Protein 6L3R (pdb70)

GO terms:
  GO:0061731 ribonucleoside-diphosphate reductase activity (F, IMP)
  GO:0005829 cytosol (C, TAS)
  GO:0042802 identical protein binding (F, IPI)
  GO:0005515 protein binding (F, IPI)
  GO:0005829 cytosol (C, IDA)
  GO:0010971 positive regulation of G2/M transition of mitotic cell cycle (P, IDA)
  GO:1900087 positive regulation of G1/S transition of mitotic cell cycle (P, IDA)
  GO:0006281 DNA repair (P, IDA)
  GO:0070318 positive regulation of G0 to G1 transition (P, IDA)
  GO:0009185 ribonucleoside diphosphate metabolic process (P, IDA)
  GO:0009265 2'-deoxyribonucleotide biosynthetic process (P, IDA)
  GO:0006264 mitochondrial DNA replication (P, IMP)

Solvent-accessible surface area: 47618 Å² total; per-residue (Å²): 40,135,114,28,8,128,95,13,1,40,68,13,30,161,97,20,106,133,47,0,0,51,2,0,56,47,0,38,79,37,101,13,82,154,94,60,132,96,46,40,30,0,10,118,68,2,12,62,19,0,61,85,48,78,113,120,0,28,89,21,10,76,37,108,56,0,76,50,9,66,43,54,0,0,74,12,2,30,152,59,11,7,41,88,43,93,65,118,21,16,0,14,0,0,0,2,9,0,0,0,0,1,1,0,12,66,134,62,14,96,15,0,26,88,0,0,46,18,6,1,72,49,40,1,11,0,15,23,18,1,6,68,38,0,4,22,77,169,22,13,2,0,19,6,0,0,0,5,8,54,78,33,38,27,75,2,7,2,38,0,0,42,13,0,0,40,0,0,68,28,24,0,3,0,0,0,7,0,6,32,5,42,0,68,36,6,90,46,84,72,40,113,17,84,20,58,1,1,18,29,0,0,26,1,0,12,5,0,0,88,21,8,56,76,45,118,4,15,0,0,0,2,0,3,0,2,0,25,3,0,41,84,3,5,47,0,45,22,137,91,52,115,57,67,89,22,0,70,48,0,53,4,0,0,1,0,0,20,20,0,0,81,28,6,92,84,84,88,65,0,6,1,0,2,12,79,64,1,70,26,1,12,104,20,65,4,128,116,0,42,138,48,0,31,39,11,47,182,99,56,83,36,98,110,81,10,109,0,79,97,0,15,125,16,0,1,35,2,1,67,90,39,9,2,2,1,0,0,0,0,0,5,0,0,101,13,1,6,3,57,62,37,33,14,0,30,0,0,0,25,21,0,0,0,1,1,38,1,28,125,69,9,3,1,0,0,1,15,3,4,0,0,0,28,60,2,26,50,120,141,96,64,17,51,33,154,46,0,5,82,0,0,70,16,0,0,79,1,1,3,68,1,0,80,39,12,102,28,28,5,105,30,0,40,70,2,0,85,70,2,8,1,0,0,1,0,1,0,0,0,3,8,0,2,4,58,12,86,56,33,17,47,22,78,94,0,42,85,8,0,68,27,0,0,2,0,0,4,11,0,0,2,23,1,0,3,56,5,5,124,88,99,26,60,6,126,32,9,140,34,0,11,8,29,142,39,67,1,4,8,47,37,38,143,59,127,21,36,151,66,55,78,20,152,60,0,60,82,84,6,91,152,90,4,2,38,0,4,0,2,1,0,1,13,30,12,63,53,12,1,64,8,13,39,21,22,70,2,5,16,4,11,86,32,0,29,162,155,85,47,9,26,82,33,0,62,124,15,0,79,120,106,58,51,44,92,111,106,0,33,86,58,0,77,81,39,106,2,17,0,56,84,3,106,78,3,42,108,86,0,34,90,12,0,42,3,3,59,52,10,48,25,133,29,7,1,82,0,0,8,36,2,3,0,2,1,5,1,4,10,3,2,21,0,22,19,33,132,46,79,76,48,88,0,43,74,13,0,23,53,0,30,130,55,16,6,7,4,1,0,23,43,9,105,64,144,39,128,117,29,8,119,96,14,0,39,73,11,32,165,98,17,112,127,56,0,0,53,3,0,56,47,0,40,79,39,96,17,82,176,88,54,120,75,36,44,34,0,10,118,68,6,12,62,13,0,62,88,45,83,115,121,0,31,87,21,12,77,34,113,50,0,79,52,8,71,47,65,0,0,72,8,2,30,155,60,10,7,43,86,43,98,65,117,24,16,0,16,0,0,0,2,8,0,1,0,0,1,3,1,11,72,130,63,13,96,16,0,26,87,0,0,48,19,5,1,69,50,42,1,8,0,16,25,16,1,6,70,36,0,6,21,83,173,29,9,3,0,17,6,0,0,0,6,6,51,81,33,39,29,81,2,8,2,38,0,0,46,13,0,0,28,0,0,69,28,16,0,1,0,0,0,8,1,5,37,4,44,0,70,34,6,85,48,77,71,36,106,24,93,21,63,1,1,20,28,0,0,27,1,1,11,5,0,0,91,21,7,60,76,53,114,4,14,0,0,0,2,0,3,0,2,0,26,4,0,54,88,2,6,45,0,49,22,135,98,43,123,62,63,100,24,2,61,49,0,53,4,0,0,1,0,0,20,21,0,0,83,28,3,91,85,80,89,71,0,6,1,0,2,11,79,63,1,70,26,1,14,105,23,62,5,124,114,0,28,146,48,0,29,41,10,44,185,98,55,81,34,92,112,87,14,86,0,60,100,0,0,132,17,0,5,51,3,1,72,92,36,11,3,2,2,0,0,0,0,0,5,0,0,101,11,0,7,4,57,62,38,33,13,0,25,0,0,0,27,19,0,0,0,1,2,38,1,24,129,63,9,4,0,0,1,2,13,2,4,0,0,0,26,61,2,22,53,116,139,92,71,16,56,34,148,49,0,3,74,1,0,68,16,0,0,81,1,0,6,67,1,0,70,41,11,100,31,23,7,108,31,0,39,69,2,0,83,75,4,9,1,1,1,0,0,0,0,0,0,3,8,0,2,4,58,10,84,56,35,15,46,24,78,94,0,39,86,8,0,67,27,0,1,2,0,1,4,12,0,0,1,29,1,0,2,50,9,4,122,107,103,26,59,7,128,31,11,138,38,0,10,8,33,142,38,67,0,5,8,50,38,37,144,56,124,19,40,146,64,52,75,21,156,61,0,58,98,81,5,90,150,77,6,1,35,0,4,0,2,0,0,0,13,32,12,63,51,11,0,59,7,14,40,18,24,71,2,4,12,4,10,85,30,0,23,126,109,120,81,44,12,26,89,34,0,65,124,13,0,76,122,110,60,46,60,115,77,66,6,65,88,64,0,60,84,46,87,0,20,0,53,80,2,112,84,3,48,107,80,0,32,89,11,0,42,6,3,66,56,9,46,24,132,28,7,1,74,0,0,7,42,4,3,0,2,2,6,1,7,8,1,3,20,0,27,21,39,126,31,79,86,43,95,0,31,73,13,0,20,54,0,32,124,54,16,6,5,3,0,0,22,42,9,102,69,148

Sequence (1313 aa):
AILAARIAVSNLHKETKKVFSDVMEDLYNYINPHNGKHSPMVAKSTLDIVLANKDRLNSAIIYDRDFSYNYFGFKTLERSYLLKINGKVAERPQHMLMRVSVGIHKEDIDAAIETYNLLSERWFTHASPTLFNAGTNRPQLSSCFLLSMKDDSIEGIYDTLKQCALISKSAGGIGVAVSCIRATGSYIAGTNGNSNGLVPMLRVYNNTARYVDQGPGAFAIYLEPWHLDIFEFLDLKKNTGKEEQRARDLFFALWIPDLFMKRVETNQDWSLMCPNECPGLDEVWGEEFEKLYASYEKQGRVRKVVKAQQLWYAIIESQTETGTPYMLYKDSCNRKSNQQNLGTIKCSNLCTEIVEYTSKDEVAVCNLASLALNMYVTSEHTYDFKKLAEVTKVVVRNLNKIIDINYYPVPEACLSNKRHRPIGIGVQGLADAFILMRYPFESAEAQLLNKQIFETIYYGALEASCDLAKEQGPYETYEGSPVSKGILQYDMWNVTPTDLWDWKVLKEKIAKYGIRNSLLIAPMPTASTAQILGNNESIEPYTSNIYFQIVNPHLLKDLTERGLWHEEMKNQIIACNGSIQSIPEIPDDLKQLYKTVWEISQKTVLKMAAERGAFIDQSQSLNIHIAEPNYGKLTSMHFYGWKQGLKTGMYYLRTRAILAARIAVSNLHKETKKVFSDVMEDLYNYINPHNGKHSPMVAKSTLDIVLANKDRLNSAIIYDRDFSYNYFGFKTLERSYLLKINGKVAERPQHMLMRVSVGIHKEDIDAAIETYNLLSERWFTHASPTLFNAGTNRPQLSSCFLLSMKDDSIEGIYDTLKQCALISKSAGGIGVAVSCIRATGSYIAGTNGNSNGLVPMLRVYNNTARYVDQGPGAFAIYLEPWHLDIFEFLDLKKNTGKEEQRARDLFFALWIPDLFMKRVETNQDWSLMCPNECPGLDEVWGEEFEKLYASYEKQGRVRKVVKAQQLWYAIIESQTETGTPYMLYKDSCNRKSNQQNLGTIKCSNLCTEIVEYTSKDEVAVCNLASLALNMYVTSEHTYDFKKLAEVTKVVVRNLNKIIDINYYPVPEACLSNKRHRPIGIGVQGLADAFILMRYPFESAEAQLLNKQIFETIYYGALEASCDLAKEQGPYETYEGSPVSKGILQYDMWNVTPTDLWDWKVLKEKIAKYGIRNSLLIAPMPTASTAQILGNNESIEPYTSNIYTFQIVNPHLLKDLTERGLWHEEMKNQIIACNGSIQSIPEIPDDLKQLYKTVWEISQKTVLKMAAERGAFIDQSQSLNIHIAEPNYGKLTSMHFYGWKQGLKTGMYYLRTR

Radius of gyration: 36.88 Å; Cα contacts (8 Å, |Δi|>4): 2741; chains: 2; bounding box: 114×60×77 Å

B-factor: mean 26.03, std 11.46, range [7.6, 106.74]

Secondary structure (DSSP, 8-state):
-HHHHHHHHHHHHHTS-S-HHHHHHHHHH-B-TTT--B--SS-HHHHHHHHHTHHHHHHH--GGGGGGS-HHHHHHIIIIIS-EETTEE---HHHHHHHHHHHHHTT-HHHHHHHHHHHHTTSEEE-HHHHHHTTSSS-----EEEEE-S-SSHHHHHHHHHHHHHHHHTT-EEEEE-TTSPPTT-EETTTTEE---HHHHHHHHHHHHHHS------EEEEE-TTBTTHHHHTTTT-SSS-GGG--TTSEEEEEE-HHHHHHHHTT-EEEEB-TTTSTTGGG--HHHHHHHHHHHHHTT--SEEEEHHHHHHHHHHHHHHHS--EEEEHHHHHHT-TTGGG-----B-TTS--B----SS--EEE-EEEEEGGGGB-TTS-B-HHHHHHHHHHHHHHHHHHHHH---SSHHHHHHHHHH---EEEEE-HHHHHHHTT--TTSHHHHHHHHHHHHHHHHHHHHHHHHHHHHH---TT-TTSTGGGT--HHHHTT----TTS-HHHHHHHHHHH--S-S--B-----HHHHHHHT---TT-----SB----B-HHHHHHHHHTT---TTHHHHHHHTTT--TT-TTS-HHHHHHT--GGGS-HHHHHHHHHHHHTT-SS-----EE-SS--HHHHHHHHHHHHHTT-SEEES-EE--/-HHHHHHHHHHHHHTS-S-HHHHHHHHHH-B-TTT--B--SS-HHHHHHHHHTHHHHHHT--GGGGGGS-HHHHHHIIIIIS-EETTEE---HHHHHHHHHHHHHTT-HHHHHHHHHHHHTTSEEE-HHHHHHTTSSS-----EEEEE-S-SSHHHHHHHHHHHHHHHHTT-EEEEE-TTSPPTT-EETTTTEE---HHHHHHHHHHHHHHS------EEEEE-TTBTTHHHHTTTT-SSS-GGG--TTSEEEEEE-HHHHHHHHTT-EEEEB-TTTSTTGGG--THHHHHHHHHHHHTT--SEEEEHHHHHHHHHHHHHHHS--EEEEHHHHHHT-TTGGG-----B-TTS--B---BTTB-EEE-EEEEEGGGGB-TTS-B-HHHHHHHHHHHHHHHHHHHHH---SSHHHHHHHHHH---EEEEE-HHHHHHHHT--TTSHHHHHHHHHHHHHHHHHHHHHHHHHHHHH---TT-TTSTGGGT--HHHHTT-PPPTTS-HHHHHHHHHHH--S-S--B-----HHHHHHHT---TTPPP--SEE---EE-HHHHHHHHHTT---HHHHHHHHHTTT--TT-TTS-HHHHHHT--GGGS-HHHHHHHHHHHHTT-SS-----EE-SS--HHHHHHHHHHHHHTT-SEEES-EE--

Nearest PDB structures (foldseek):
  6l3r-assembly1_A  TM=1.002E+00  e=0.000E+00  Homo sapiens
  5tus-assembly3_A  TM=9.821E-01  e=0.000E+00  Homo sapiens
  2zlf-assembly1_A-2  TM=9.885E-01  e=3.277E-89  Saccharomyces cerevisiae
  3s8b-assembly1_A-2  TM=9.903E-01  e=8.503E-89  Saccharomyces cerevisiae S288C
  3tb9-assembly1_A  TM=9.849E-01  e=1.477E-88  Saccharomyces cerevisiae S288C

Organism: Homo sapiens (NCBI:txid9606)

Foldseek 3Di:
DLVLLVVVLVVVPVVEDLFLLVLQVCQQQAADPVPSHRDRFFDPLLSVQCVVVVVLLRVLFDSVLLSLWDRVLNVLCVVAQADDRPSHGHDRPLSLLLLLLCLLVPNPPVLSSVSSVCVSVQQWWADRQSSRFRRGPQRARFAAWEAEQLDQDPVRLVVVLVVLLLVQCCQHAYEYFDALHFAFQDADVVVRDTDNGDQQSLLSVLVSCCVHHRCVHEYEYEYECLAPCLLLLLCACFPDDDPSSHSNRYAYAYAYAPVLVVQLVVFHKGFRATCVLQPCLLFDGDPVNVVSVVVCVVVVRGDDIDGSNVSLVSQVVSCVRPLDDFYFYQRLLLLQFLQVLVTGFRDATSLLFFTARYHSLAMETEGEMAGEQLVQQDPVLDGNLVVLLVVLLSVLVSSLSCLVSHNDSDVRHNVRCQQAVAYAYFYFQLLVNCLSSLHFCLDPVVLLVLLSNLLSSLLSNLVSQLVVLQVPNAHNVQPPGCLLVLHDLLVSVVDDGDPPDDVVVSSVSCPVRNGHHSFRHTHGFCPSVCSSSVHHTTNAHAAAQWDVTRGRVSLVVVCVVVVNDDPVVSVVSVVVVRAPQPPVSDDPSSNSSRGHSARDDVLSVLLSLLSSVSSGNTAYSRAGEDADDDSVVVSVQQVSNVVSSHRGSHHGYHYD/DLVQQVVVLVVVPVVEDLQLLVLQVCQQQAADPVHSHRDHFFDPLLSVLCVVVVPVLRVLFDSVLLSLWDRQLNVLCVVAQADDRPPHGHDRPLSLLLLLLCLLVPNPPVLSSVSSVCVSVAQWWFDRQSSNFRRHPQRARFAAWEAEQLAQDPVRLVVVLVVLLLQQLCQHAYEYEDALHFAFQDADPVVRDTDNGDQQSVLVVLVSCVPRHRCVHEYEYEYECLAQCLLLLLCQQFPDDDPSSHSNRYAYEYAYAVVLVVQQVVFHKGFRATCVLQPCLLQDGDPVNVVSVVVCVVVVRTDDIGTSNVSLVSQVVSCQRPLDDFYFHQRLLQLQFLQVVVTGFRDATRLQFFTARYHSLAMETEGEMAGEQLVQQDPVLDGNLVVLLVVLLSVLVSSQSCLVPRNDSDVRHNVRCQQAVAYAYFYFQLLVNCLSSLHFCLDPVSLLVLLSSLVSSLLSNLVSQLVVLQVPNAHNPQPPGCLLVLHALLVSLVHDGDPPDDVVVSSVSCPVRNGHHSFYHTHGFCVSVCSSSVHGTTNAHAAFQWDDVTRGRPSLQVVCVVVPNDDPVVSVVRVVVPRAPCPPPSDDPSSNSSRGHRQRDDQLSVLLSLLSSVSSHNTAYSRAGEYADDDSVRVSVQQVSNVVSSHRTSHRGYHYD

Structure (mmCIF, N/CA/C/O backbone):
data_6L3R
#
_entry.id   6L3R
#
_cell.length_a   106.860
_cell.length_b   108.400
_cell.length_c   130.100
_cell.angle_alpha   90.000
_cell.angle_beta   90.000
_cell.angle_gamma   90.000
#
_symmetry.space_group_name_H-M   'P 21 21 21'
#
loop_
_entity.id
_entity.type
_entity.pdbx_description
1 polymer 'Ribonucleoside-diphosphate reductase large subunit'
2 non-polymer "THYMIDINE-5'-TRIPHOSPHATE"
3 non-polymer 'MAGNESIUM ION'
4 non-polymer 4-bromo-N-((1S,2R)-2-(naphthalen-1-yl)-1-(5-oxo-4,5-dihydro-1,3,4-oxadiazol-2-yl)propyl)benzenesulfonamide
5 non-polymer 'ACETATE ION'
6 non-polymer 'SULFATE ION'
7 water water
#
loop_
_atom_site.group_PDB
_atom_site.id
_atom_site.type_symbol
_atom_site.label_atom_id
_atom_site.label_alt_id
_atom_site.label_comp_id
_atom_site.label_asym_id
_atom_site.label_entity_id
_atom_site.label_seq_id
_atom_site.pdbx_PDB_ins_code
_atom_site.Cartn_x
_atom_site.Cartn_y
_atom_site.Cartn_z
_atom_site.occupancy
_atom_site.B_iso_or_equiv
_atom_site.auth_seq_id
_atom_site.auth_comp_id
_atom_site.auth_asym_id
_atom_site.auth_atom_id
_atom_site.pdbx_PDB_model_num
ATOM 1 N N . ALA A 1 2 ? 43.059 70.640 82.687 1.00 48.17 75 ALA A N 1
ATOM 2 C CA . ALA A 1 2 ? 42.346 69.305 82.702 1.00 46.67 75 ALA A CA 1
ATOM 3 C C . ALA A 1 2 ? 43.233 68.062 82.711 1.00 45.87 75 ALA A C 1
ATOM 4 O O . ALA A 1 2 ? 42.775 66.997 83.138 1.00 45.05 75 ALA A O 1
ATOM 6 N N . ILE A 1 3 ? 44.487 68.188 82.294 1.00 42.00 76 ILE A N 1
ATOM 7 C CA . ILE A 1 3 ? 45.394 67.068 82.242 1.00 45.36 76 ILE A CA 1
ATOM 8 C C . ILE A 1 3 ? 45.785 66.641 83.674 1.00 47.10 76 ILE A C 1
ATOM 9 O O . ILE A 1 3 ? 45.898 65.439 83.959 1.00 45.33 76 ILE A O 1
ATOM 14 N N . LEU A 1 4 ? 46.015 67.618 84.560 1.00 43.82 77 LEU A N 1
ATOM 15 C CA . LEU A 1 4 ? 46.407 67.321 85.926 0.50 41.92 77 LEU A CA 1
ATOM 16 C C . LEU A 1 4 ? 45.180 66.821 86.659 1.00 45.32 77 LEU A C 1
ATOM 17 O O . LEU A 1 4 ? 45.251 65.807 87.361 1.00 47.12 77 LEU A O 1
ATOM 22 N N . ALA A 1 5 ? 44.045 67.495 86.448 1.00 41.20 78 ALA A N 1
ATOM 23 C CA . ALA A 1 5 ? 42.748 67.089 87.022 1.00 38.43 78 ALA A CA 1
ATOM 24 C C . ALA A 1 5 ? 42.419 65.585 86.848 1.00 37.19 78 ALA A C 1
ATOM 25 O O . ALA A 1 5 ? 41.985 64.904 87.799 1.00 37.40 78 ALA A O 1
ATOM 27 N N . ALA A 1 6 ? 42.667 65.101 85.645 1.00 35.67 79 ALA A N 1
ATOM 28 C CA . ALA A 1 6 ? 42.385 63.719 85.248 1.00 37.18 79 ALA A CA 1
ATOM 29 C C . ALA A 1 6 ? 43.237 62.776 86.054 1.00 34.63 79 ALA A C 1
ATOM 30 O O . ALA A 1 6 ? 42.731 61.848 86.632 1.00 37.40 79 ALA A O 1
ATOM 32 N N . ARG A 1 7 ? 44.552 63.043 86.095 1.00 39.25 80 ARG A N 1
ATOM 33 C CA . ARG A 1 7 ? 45.465 62.233 86.902 1.00 42.30 80 ARG A CA 1
ATOM 34 C C . ARG A 1 7 ? 45.026 62.182 88.381 1.00 37.11 80 ARG A C 1
ATOM 35 O O . ARG A 1 7 ? 45.009 61.106 88.956 1.00 34.27 80 ARG A O 1
ATOM 43 N N . ILE A 1 8 ? 44.660 63.320 88.964 1.00 34.45 81 ILE A N 1
ATOM 44 C CA . ILE A 1 8 ? 44.298 63.371 90.404 1.00 36.09 81 ILE A CA 1
ATOM 45 C C . ILE A 1 8 ? 43.065 62.514 90.627 1.00 34.36 81 ILE A C 1
ATOM 46 O O . ILE A 1 8 ? 43.031 61.717 91.547 1.00 36.55 81 ILE A O 1
ATOM 51 N N . ALA A 1 9 ? 42.054 62.707 89.778 1.00 34.10 82 ALA A N 1
ATOM 52 C CA . ALA A 1 9 ? 40.814 61.912 89.809 1.00 31.67 82 ALA A CA 1
ATOM 53 C C . ALA A 1 9 ? 41.018 60.375 89.657 1.00 30.67 82 ALA A C 1
ATOM 54 O O . ALA A 1 9 ? 40.375 59.597 90.337 1.00 30.08 82 ALA A O 1
ATOM 56 N N . VAL A 1 10 ? 41.929 59.943 88.783 1.00 29.46 83 VAL A N 1
ATOM 57 C CA . VAL A 1 10 ? 42.246 58.518 88.691 1.00 30.00 83 VAL A CA 1
ATOM 58 C C . VAL A 1 10 ? 42.980 58.063 89.960 1.00 30.87 83 VAL A C 1
ATOM 59 O O . VAL A 1 10 ? 42.741 56.970 90.487 1.00 31.29 83 VAL A O 1
ATOM 63 N N . SER A 1 11 ? 43.912 58.895 90.410 1.00 31.86 84 SER A N 1
ATOM 64 C CA . SER A 1 11 ? 44.677 58.598 91.614 1.00 33.75 84 SER A CA 1
ATOM 65 C C . SER A 1 11 ? 43.723 58.465 92.830 1.00 31.15 84 SER A C 1
ATOM 66 O O . SER A 1 11 ? 43.781 57.484 93.555 1.00 30.95 84 SER A O 1
ATOM 69 N N . ASN A 1 12 ? 42.830 59.432 92.989 1.00 28.34 85 ASN A N 1
ATOM 70 C CA . ASN A 1 12 ? 41.700 59.368 93.964 1.00 32.26 85 ASN A CA 1
ATOM 71 C C . ASN A 1 12 ? 40.858 58.101 93.881 1.00 31.48 85 ASN A C 1
ATOM 72 O O . ASN A 1 12 ? 40.545 57.504 94.882 1.00 30.08 85 ASN A O 1
ATOM 77 N N . LEU A 1 13 ? 40.492 57.702 92.673 1.00 30.65 86 LEU A N 1
ATOM 78 C CA . LEU A 1 13 ? 39.711 56.477 92.515 1.00 28.35 86 LEU A CA 1
ATOM 79 C C . LEU A 1 13 ? 40.497 55.276 92.926 1.00 27.29 86 LEU A C 1
ATOM 80 O O . LEU A 1 13 ? 39.944 54.330 93.504 1.00 28.40 86 LEU A O 1
ATOM 85 N N . HIS A 1 14 ? 41.779 55.251 92.588 1.00 30.36 87 HIS A N 1
ATOM 86 C CA . HIS A 1 14 ? 42.635 54.121 92.989 1.00 33.70 87 HIS A CA 1
ATOM 87 C C . HIS A 1 14 ? 42.727 54.034 94.517 1.00 32.64 87 HIS A C 1
ATOM 88 O O . HIS A 1 14 ? 42.581 52.924 95.103 1.00 27.24 87 HIS A O 1
ATOM 95 N N . LYS A 1 15 ? 42.908 55.205 95.121 1.00 33.81 88 LYS A N 1
ATOM 96 C CA . LYS A 1 15 ? 42.916 55.377 96.606 1.00 38.74 88 LYS A CA 1
ATOM 97 C C . LYS A 1 15 ? 41.648 54.817 97.204 1.00 37.91 88 LYS A C 1
ATOM 98 O O . LYS A 1 15 ? 41.700 54.175 98.253 1.00 36.36 88 LYS A O 1
ATOM 104 N N . GLU A 1 16 ? 40.522 55.058 96.508 1.00 35.81 89 GLU A N 1
ATOM 105 C CA . GLU A 1 16 ? 39.199 54.702 96.989 1.00 34.52 89 GLU A CA 1
ATOM 106 C C . GLU A 1 16 ? 38.620 53.433 96.449 1.00 31.58 89 GLU A C 1
ATOM 107 O O . GLU A 1 16 ? 37.406 53.260 96.508 1.00 33.02 89 GLU A O 1
ATOM 113 N N . THR A 1 17 ? 39.448 52.520 95.955 1.00 29.41 90 THR A N 1
ATOM 114 C CA . THR A 1 17 ? 38.941 51.241 95.473 1.00 28.38 90 THR A CA 1
ATOM 115 C C . THR A 1 17 ? 39.920 50.169 95.791 1.00 28.13 90 THR A C 1
ATOM 116 O O . THR A 1 17 ? 41.133 50.421 95.933 1.00 34.70 90 THR A O 1
ATOM 120 N N . LYS A 1 18 ? 39.449 48.940 95.789 1.00 27.47 91 LYS A N 1
ATOM 121 C CA . LYS A 1 18 ? 40.369 47.832 95.968 1.00 29.34 91 LYS A CA 1
ATOM 122 C C . LYS A 1 18 ? 41.263 47.650 94.732 1.00 33.21 91 LYS A C 1
ATOM 123 O O . LYS A 1 18 ? 40.903 48.044 93.610 1.00 28.81 91 LYS A O 1
ATOM 129 N N . LYS A 1 19 ? 42.448 47.097 94.952 1.00 32.12 92 LYS A N 1
ATOM 130 C CA . LYS A 1 19 ? 43.373 46.874 93.878 1.00 35.73 92 LYS A CA 1
ATOM 131 C C . LYS A 1 19 ? 43.039 45.572 93.147 1.00 36.51 92 LYS A C 1
ATOM 132 O O . LYS A 1 19 ? 43.016 45.541 91.930 1.00 42.52 92 LYS A O 1
ATOM 138 N N . VAL A 1 20 ? 42.727 44.518 93.869 1.00 35.56 93 VAL A N 1
ATOM 139 C CA . VAL A 1 20 ? 42.675 43.187 93.283 1.00 34.61 93 VAL A CA 1
ATOM 140 C C . VAL A 1 20 ? 41.331 42.896 92.636 1.00 34.50 93 VAL A C 1
ATOM 141 O O . VAL A 1 20 ? 40.269 42.987 93.273 1.00 33.33 93 VAL A O 1
ATOM 145 N N . PHE A 1 21 ? 41.394 42.504 91.359 1.00 32.81 94 PHE A N 1
ATOM 146 C CA . PHE A 1 21 ? 40.207 42.384 90.540 1.00 29.58 94 PHE A CA 1
ATOM 147 C C . PHE A 1 21 ? 39.269 41.330 91.128 1.00 28.19 94 PHE A C 1
ATOM 148 O O . PHE A 1 21 ? 38.093 41.614 91.325 1.00 25.57 94 PHE A O 1
ATOM 156 N N . SER A 1 22 ? 39.783 40.114 91.395 1.00 31.30 95 SER A N 1
ATOM 157 C CA . SER A 1 22 ? 38.936 39.041 91.969 1.00 33.60 95 SER A CA 1
ATOM 158 C C . SER A 1 22 ? 38.285 39.433 93.313 1.00 38.23 95 SER A C 1
ATOM 159 O O . SER A 1 22 ? 37.211 38.932 93.622 1.00 40.33 95 SER A O 1
ATOM 162 N N . ASP A 1 23 ? 38.938 40.321 94.086 1.00 38.73 96 ASP A N 1
ATOM 163 C CA . ASP A 1 23 ? 38.389 40.829 95.350 1.00 39.56 96 ASP A CA 1
ATOM 164 C C . ASP A 1 23 ? 37.128 41.631 95.010 1.00 40.55 96 ASP A C 1
ATOM 165 O O . ASP A 1 23 ? 36.033 41.358 95.558 1.00 34.99 96 ASP A O 1
ATOM 170 N N . VAL A 1 24 ? 37.297 42.624 94.110 1.00 36.44 97 VAL A N 1
ATOM 171 C CA . VAL A 1 24 ? 36.171 43.477 93.666 1.00 30.84 97 VAL A CA 1
ATOM 172 C C . VAL A 1 24 ? 35.007 42.666 93.110 1.00 28.23 97 VAL A C 1
ATOM 173 O O . VAL A 1 24 ? 33.865 42.987 93.385 1.00 30.43 97 VAL A O 1
ATOM 177 N N . MET A 1 25 ? 35.309 41.625 92.344 1.00 30.88 98 MET A N 1
ATOM 178 C CA . MET A 1 25 ? 34.293 40.752 91.818 1.00 31.28 98 MET A CA 1
ATOM 179 C C . MET A 1 25 ? 33.522 40.008 92.939 1.00 34.73 98 MET A C 1
ATOM 180 O O . MET A 1 25 ? 32.288 39.879 92.881 1.00 30.79 98 MET A O 1
ATOM 185 N N . GLU A 1 26 ? 34.245 39.535 93.949 1.00 36.83 99 GLU A N 1
ATOM 186 C CA . GLU A 1 26 ? 33.598 38.951 95.162 1.00 37.55 99 GLU A CA 1
ATOM 187 C C . GLU A 1 26 ? 32.701 39.943 95.899 1.00 31.86 99 GLU A C 1
ATOM 188 O O . GLU A 1 26 ? 31.559 39.622 96.204 1.00 33.13 99 GLU A O 1
ATOM 194 N N . ASP A 1 27 ? 33.174 41.163 96.154 1.00 31.79 100 ASP A N 1
ATOM 195 C CA . ASP A 1 27 ? 32.303 42.192 96.772 1.00 29.99 100 ASP A CA 1
ATOM 196 C C . ASP A 1 27 ? 31.064 42.463 95.959 1.00 32.86 100 ASP A C 1
ATOM 197 O O . ASP A 1 27 ? 29.967 42.607 96.515 1.00 35.21 100 ASP A O 1
ATOM 202 N N . LEU A 1 28 ? 31.225 42.559 94.633 1.00 34.89 101 LEU A N 1
ATOM 203 C CA . LEU A 1 28 ? 30.052 42.812 93.767 1.00 31.65 101 LEU A CA 1
ATOM 204 C C . LEU A 1 28 ? 29.087 41.669 93.852 1.00 29.32 101 LEU A C 1
ATOM 205 O O . LEU A 1 28 ? 27.872 41.911 93.897 1.00 26.06 101 LEU A O 1
ATOM 210 N N . TYR A 1 29 ? 29.619 40.438 93.854 1.00 28.83 102 TYR A N 1
ATOM 211 C CA . TYR A 1 29 ? 28.751 39.278 93.899 1.00 34.78 102 TYR A CA 1
ATOM 212 C C . TYR A 1 29 ? 28.046 39.080 95.260 1.00 41.47 102 TYR A C 1
ATOM 213 O O . TYR A 1 29 ? 26.899 38.630 95.325 1.00 41.86 102 TYR A O 1
ATOM 222 N N . ASN A 1 30 ? 28.740 39.430 96.344 1.00 46.52 103 ASN A N 1
ATOM 223 C CA . ASN A 1 30 ? 28.187 39.258 97.707 1.00 44.17 103 ASN A CA 1
ATOM 224 C C . ASN A 1 30 ? 27.253 40.356 98.140 1.00 47.00 103 ASN A C 1
ATOM 225 O O . ASN A 1 30 ? 26.592 40.226 99.167 1.00 55.88 103 ASN A O 1
ATOM 230 N N . TYR A 1 31 ? 27.164 41.417 97.345 1.00 45.34 104 TYR A N 1
ATOM 231 C CA . TYR A 1 31 ? 26.360 42.577 97.688 1.00 44.26 104 TYR A CA 1
ATOM 232 C C . TYR A 1 31 ? 25.023 42.275 98.297 1.00 48.68 104 TYR A C 1
ATOM 233 O O . TYR A 1 31 ? 24.255 41.464 97.775 1.00 48.59 104 TYR A O 1
ATOM 242 N N . ILE A 1 32 ? 24.739 43.002 99.375 1.00 52.83 105 ILE A N 1
ATOM 243 C CA . ILE A 1 32 ? 23.484 42.894 100.089 1.00 51.79 105 ILE A CA 1
ATOM 244 C C . ILE A 1 32 ? 22.831 44.266 100.085 1.00 52.21 105 ILE A C 1
ATOM 245 O O . ILE A 1 32 ? 23.461 45.268 100.425 1.00 52.43 105 ILE A O 1
ATOM 250 N N . ASN A 1 33 ? 21.568 44.285 99.663 1.00 54.89 106 ASN A N 1
ATOM 251 C CA . ASN A 1 33 ? 20.772 45.503 99.586 1.00 58.88 106 ASN A CA 1
ATOM 252 C C . ASN A 1 33 ? 20.611 46.017 101.038 1.00 64.04 106 ASN A C 1
ATOM 253 O O . ASN A 1 33 ? 20.122 45.263 101.909 1.00 55.51 106 ASN A O 1
ATOM 258 N N . PRO A 1 34 ? 21.060 47.274 101.310 1.00 68.78 107 PRO A N 1
ATOM 259 C CA . PRO A 1 34 ? 20.981 47.877 102.670 1.00 71.80 107 PRO A CA 1
ATOM 260 C C . PRO A 1 34 ? 19.545 48.178 103.168 1.00 72.29 107 PRO A C 1
ATOM 261 O O . PRO A 1 34 ? 19.327 48.296 104.379 1.00 72.48 107 PRO A O 1
ATOM 265 N N . HIS A 1 35 ? 18.599 48.309 102.239 1.00 66.17 108 HIS A N 1
ATOM 266 C CA . HIS A 1 35 ? 17.186 48.529 102.562 1.00 69.06 108 HIS A CA 1
ATOM 267 C C . HIS A 1 35 ? 16.534 47.193 102.885 1.00 70.61 108 HIS A C 1
ATOM 268 O O . HIS A 1 35 ? 15.877 47.031 103.909 1.00 71.41 108 HIS A O 1
ATOM 275 N N . ASN A 1 36 ? 16.753 46.233 102.004 1.00 71.58 109 ASN A N 1
ATOM 276 C CA . ASN A 1 36 ? 16.092 44.926 102.061 1.00 69.58 109 ASN A CA 1
ATOM 277 C C . ASN A 1 36 ? 16.728 43.892 102.982 1.00 61.57 109 ASN A C 1
ATOM 278 O O . ASN A 1 36 ? 16.063 42.937 103.383 1.00 55.15 109 ASN A O 1
ATOM 283 N N . GLY A 1 37 ? 18.027 44.036 103.237 1.00 59.35 110 GLY A N 1
ATOM 284 C CA . GLY A 1 37 ? 18.848 42.906 103.679 1.00 54.80 110 GLY A CA 1
ATOM 285 C C . GLY A 1 37 ? 18.877 41.765 102.667 1.00 52.74 110 GLY A C 1
ATOM 286 O O . GLY A 1 37 ? 19.221 40.643 103.025 1.00 50.55 110 GLY A O 1
ATOM 287 N N . LYS A 1 38 ? 18.563 42.081 101.400 1.00 55.42 111 LYS A N 1
ATOM 288 C CA . LYS A 1 38 ? 18.436 41.118 100.293 1.00 53.75 111 LYS A CA 1
ATOM 289 C C . LYS A 1 38 ? 19.740 40.948 99.547 1.00 51.76 111 LYS A C 1
ATOM 290 O O . LYS A 1 38 ? 20.389 41.933 99.178 1.00 46.32 111 LYS A O 1
ATOM 296 N N . HIS A 1 39 ? 20.075 39.690 99.281 1.00 49.02 112 HIS A N 1
ATOM 297 C CA . HIS A 1 39 ? 21.249 39.351 98.521 1.00 49.84 112 HIS A CA 1
ATOM 298 C C . HIS A 1 39 ? 21.006 39.519 97.011 1.00 50.33 112 HIS A C 1
ATOM 299 O O . HIS A 1 39 ? 20.482 38.596 96.375 1.00 44.36 112 HIS A O 1
ATOM 306 N N . SER A 1 40 ? 21.430 40.670 96.465 1.00 47.48 113 SER A N 1
ATOM 307 C CA . SER A 1 40 ? 21.363 40.968 95.016 1.00 45.60 113 SER A CA 1
ATOM 308 C C . SER A 1 40 ? 22.765 41.061 94.321 1.00 37.42 113 SER A C 1
ATOM 309 O O . SER A 1 40 ? 23.332 42.150 94.217 1.00 37.81 113 SER A O 1
ATOM 312 N N . PRO A 1 41 ? 23.303 39.924 93.840 1.00 35.23 114 PRO A N 1
ATOM 313 C CA . PRO A 1 41 ? 24.622 39.930 93.191 1.00 34.97 114 PRO A CA 1
ATOM 314 C C . PRO A 1 41 ? 24.698 40.872 92.007 1.00 36.87 114 PRO A C 1
ATOM 315 O O . PRO A 1 41 ? 23.796 40.848 91.178 1.00 34.29 114 PRO A O 1
ATOM 319 N N . MET A 1 42 ? 25.733 41.709 91.954 1.00 35.66 115 MET A N 1
ATOM 320 C CA . MET A 1 42 ? 25.897 42.657 90.839 1.00 35.93 115 MET A CA 1
ATOM 321 C C . MET A 1 42 ? 26.780 42.082 89.700 1.00 33.38 115 MET A C 1
ATOM 322 O O . MET A 1 42 ? 26.977 42.713 88.651 1.00 36.44 115 MET A O 1
ATOM 327 N N . VAL A 1 43 ? 27.251 40.867 89.901 1.00 29.72 116 VAL A N 1
ATOM 328 C CA . VAL A 1 43 ? 27.969 40.122 88.908 1.00 31.95 116 VAL A CA 1
ATOM 329 C C . VAL A 1 43 ? 27.399 38.704 88.938 1.00 35.61 116 VAL A C 1
ATOM 330 O O . VAL A 1 43 ? 26.955 38.250 89.978 1.00 36.13 116 VAL A O 1
ATOM 334 N N . ALA A 1 44 ? 27.431 37.990 87.818 1.00 39.12 117 ALA A N 1
ATOM 335 C CA . ALA A 1 44 ? 26.833 36.641 87.739 1.00 37.64 117 ALA A CA 1
ATOM 336 C C . ALA A 1 44 ? 27.714 35.651 88.488 1.00 40.07 117 ALA A C 1
ATOM 337 O O . ALA A 1 44 ? 28.944 35.774 88.473 1.00 40.22 117 ALA A O 1
ATOM 339 N N . LYS A 1 45 ? 27.095 34.651 89.112 1.00 41.20 118 LYS A N 1
ATOM 340 C CA . LYS A 1 45 ? 27.856 33.599 89.764 1.00 38.26 118 LYS A CA 1
ATOM 341 C C . LYS A 1 45 ? 28.791 32.863 88.797 1.00 36.09 118 LYS A C 1
ATOM 342 O O . LYS A 1 45 ? 29.983 32.633 89.137 1.00 39.19 118 LYS A O 1
ATOM 348 N N . SER A 1 46 ? 28.307 32.519 87.598 1.00 36.73 119 SER A N 1
ATOM 349 C CA . SER A 1 46 ? 29.134 31.807 86.578 1.00 34.58 119 SER A CA 1
ATOM 350 C C . SER A 1 46 ? 30.413 32.582 86.264 1.00 35.61 119 SER A C 1
ATOM 351 O O . SER A 1 46 ? 31.475 31.991 86.039 1.00 34.30 119 SER A O 1
ATOM 354 N N . THR A 1 47 ? 30.298 33.912 86.244 1.00 35.76 120 THR A N 1
ATOM 355 C CA . THR A 1 47 ? 31.449 34.763 85.989 1.00 32.80 120 THR A CA 1
ATOM 356 C C . THR A 1 47 ? 32.384 34.792 87.186 1.00 31.42 120 THR A C 1
ATOM 357 O O . THR A 1 47 ? 33.597 34.761 87.022 1.00 33.12 120 THR A O 1
ATOM 361 N N . LEU A 1 48 ? 31.836 34.896 88.388 1.00 32.69 121 LEU A N 1
ATOM 362 C CA . LEU A 1 48 ? 32.685 34.901 89.567 1.00 34.08 121 LEU A CA 1
ATOM 363 C C . LEU A 1 48 ? 33.422 33.589 89.640 1.00 33.71 121 LEU A C 1
ATOM 364 O O . LEU A 1 48 ? 34.663 33.590 89.718 1.00 36.31 121 LEU A O 1
ATOM 369 N N . ASP A 1 49 ? 32.676 32.487 89.541 1.00 32.18 122 ASP A N 1
ATOM 370 C CA . ASP A 1 49 ? 33.279 31.145 89.522 1.00 36.14 122 ASP A CA 1
ATOM 371 C C . ASP A 1 49 ? 34.465 31.084 88.644 1.00 36.38 122 ASP A C 1
ATOM 372 O O . ASP A 1 49 ? 35.551 30.705 89.100 1.00 36.56 122 ASP A O 1
ATOM 377 N N . ILE A 1 50 ? 34.289 31.515 87.385 1.00 37.25 123 ILE A N 1
ATOM 378 C CA . ILE A 1 50 ? 35.409 31.518 86.423 1.00 32.90 123 ILE A CA 1
ATOM 379 C C . ILE A 1 50 ? 36.547 32.448 86.874 1.00 30.62 123 ILE A C 1
ATOM 380 O O . ILE A 1 50 ? 37.704 32.080 86.753 1.00 29.18 123 ILE A O 1
ATOM 385 N N . VAL A 1 51 ? 36.234 33.641 87.389 1.00 30.27 124 VAL A N 1
ATOM 386 C CA . VAL A 1 51 ? 37.322 34.541 87.854 1.00 32.66 124 VAL A CA 1
ATOM 387 C C . VAL A 1 51 ? 38.112 33.950 89.054 1.00 39.27 124 VAL A C 1
ATOM 388 O O . VAL A 1 51 ? 39.356 33.965 89.063 1.00 37.22 124 VAL A O 1
ATOM 392 N N . LEU A 1 52 ? 37.390 33.433 90.055 1.00 40.47 125 LEU A N 1
ATOM 393 C CA . LEU A 1 52 ? 38.064 32.796 91.218 1.00 41.20 125 LEU A CA 1
ATOM 394 C C . LEU A 1 52 ? 38.855 31.569 90.838 1.00 38.72 125 LEU A C 1
ATOM 395 O O . LEU A 1 52 ? 39.912 31.392 91.365 1.00 39.22 125 LEU A O 1
ATOM 400 N N . ALA A 1 53 ? 38.377 30.781 89.871 1.00 40.72 126 ALA A N 1
ATOM 401 C CA . ALA A 1 53 ? 39.103 29.615 89.380 1.00 38.55 126 ALA A CA 1
ATOM 402 C C . ALA A 1 53 ? 40.396 29.925 88.618 1.00 43.41 126 ALA A C 1
ATOM 403 O O . ALA A 1 53 ? 41.250 29.046 88.496 1.00 45.32 126 ALA A O 1
ATOM 405 N N . ASN A 1 54 ? 40.529 31.140 88.058 1.00 43.16 127 ASN A N 1
ATOM 406 C CA . ASN A 1 54 ? 41.734 31.551 87.295 1.00 38.87 127 ASN A CA 1
ATOM 407 C C . ASN A 1 54 ? 42.280 32.869 87.828 1.00 38.99 127 ASN A C 1
ATOM 408 O O . ASN A 1 54 ? 42.839 33.681 87.063 1.00 38.07 127 ASN A O 1
ATOM 413 N N . LYS A 1 55 ? 42.162 33.075 89.141 1.00 36.88 128 LYS A N 1
ATOM 414 C CA . LYS A 1 55 ? 42.342 34.412 89.735 1.00 39.54 128 LYS A CA 1
ATOM 415 C C . LYS A 1 55 ? 43.744 34.977 89.603 1.00 39.46 128 LYS A C 1
ATOM 416 O O . LYS A 1 55 ? 43.913 36.180 89.513 1.00 36.72 128 LYS A O 1
ATOM 422 N N . ASP A 1 56 ? 44.743 34.115 89.551 1.00 39.04 129 ASP A N 1
ATOM 423 C CA . ASP A 1 56 ? 46.121 34.577 89.533 1.00 40.97 129 ASP A CA 1
ATOM 424 C C . ASP A 1 56 ? 46.548 35.166 88.178 1.00 40.40 129 ASP A C 1
ATOM 425 O O . ASP A 1 56 ? 47.197 36.231 88.104 1.00 39.25 129 ASP A O 1
ATOM 430 N N . ARG A 1 57 ? 46.170 34.464 87.126 1.00 37.58 130 ARG A N 1
ATOM 431 C CA . ARG A 1 57 ? 46.388 34.911 85.770 1.00 36.28 130 ARG A CA 1
ATOM 432 C C . ARG A 1 57 ? 45.610 36.204 85.506 1.00 33.25 130 ARG A C 1
ATOM 433 O O . ARG A 1 57 ? 46.194 37.239 85.123 1.00 31.95 130 ARG A O 1
ATOM 441 N N . LEU A 1 58 ? 44.292 36.145 85.770 1.00 32.85 131 LEU A N 1
ATOM 442 C CA . LEU A 1 58 ? 43.391 37.301 85.594 1.00 30.25 131 LEU A CA 1
ATOM 443 C C . LEU A 1 58 ? 43.818 38.509 86.384 1.00 30.16 131 LEU A C 1
ATOM 444 O O . LEU A 1 58 ? 43.950 39.613 85.816 1.00 30.66 131 LEU A O 1
ATOM 449 N N . ASN A 1 59 ? 44.082 38.317 87.675 1.00 30.47 132 ASN A N 1
ATOM 450 C CA . ASN A 1 59 ? 44.505 39.444 88.541 1.00 30.96 132 ASN A CA 1
ATOM 451 C C . ASN A 1 59 ? 45.805 40.038 88.103 1.00 26.65 132 ASN A C 1
ATOM 452 O O . ASN A 1 59 ? 45.963 41.234 88.089 1.00 28.81 132 ASN A O 1
ATOM 457 N N . SER A 1 60 ? 46.728 39.201 87.719 1.00 25.80 133 SER A N 1
ATOM 458 C CA . SER A 1 60 ? 48.044 39.695 87.334 1.00 30.66 133 SER A CA 1
ATOM 459 C C . SER A 1 60 ? 48.138 40.193 85.859 1.00 29.98 133 SER A C 1
ATOM 460 O O . SER A 1 60 ? 49.135 40.789 85.531 1.00 28.75 133 SER A O 1
ATOM 463 N N . ALA A 1 61 ? 47.122 39.957 85.016 1.00 24.92 134 ALA A N 1
ATOM 464 C CA . ALA A 1 61 ? 47.103 40.519 83.668 1.00 25.67 134 ALA A CA 1
ATOM 465 C C . ALA A 1 61 ? 46.794 42.047 83.675 1.00 24.58 134 ALA A C 1
ATOM 466 O O . ALA A 1 61 ? 47.190 42.750 82.797 1.00 23.18 134 ALA A O 1
ATOM 468 N N . ILE A 1 62 ? 46.067 42.521 84.654 1.00 22.63 135 ILE A N 1
ATOM 469 C CA . ILE A 1 62 ? 45.500 43.842 84.601 1.00 25.94 135 ILE A CA 1
ATOM 470 C C . ILE A 1 62 ? 46.578 44.873 84.845 1.00 26.52 135 ILE A C 1
ATOM 471 O O . ILE A 1 62 ? 47.376 44.698 85.729 1.00 23.16 135 ILE A O 1
ATOM 476 N N . ILE A 1 63 ? 46.615 45.928 84.027 1.00 25.93 136 ILE A N 1
ATOM 477 C CA . ILE A 1 63 ? 47.616 46.958 84.150 1.00 25.58 136 ILE A CA 1
ATOM 478 C C . ILE A 1 63 ? 46.941 48.228 84.585 1.00 25.18 136 ILE A C 1
ATOM 479 O O . ILE A 1 63 ? 46.369 48.938 83.750 1.00 23.59 136 ILE A O 1
ATOM 484 N N . TYR A 1 64 ? 47.056 48.541 85.871 1.00 22.55 137 TYR A N 1
ATOM 485 C CA . TYR A 1 64 ? 46.317 49.634 86.501 1.00 22.29 137 TYR A CA 1
ATOM 486 C C . TYR A 1 64 ? 46.754 51.013 86.038 1.00 22.57 137 TYR A C 1
ATOM 487 O O . TYR A 1 64 ? 45.967 51.955 86.108 1.00 22.16 137 TYR A O 1
ATOM 496 N N . ASP A 1 65 ? 47.958 51.127 85.527 1.00 22.82 138 ASP A N 1
ATOM 497 C CA . ASP A 1 65 ? 48.419 52.382 84.925 1.00 25.63 138 ASP A CA 1
ATOM 498 C C . ASP A 1 65 ? 47.630 52.789 83.691 1.00 23.33 138 ASP A C 1
ATOM 499 O O . ASP A 1 65 ? 47.580 53.979 83.365 1.00 25.22 138 ASP A O 1
ATOM 504 N N . ARG A 1 66 ? 46.983 51.835 83.054 1.00 21.07 139 ARG A N 1
ATOM 505 C CA . ARG A 1 66 ? 46.135 52.142 81.895 1.00 23.21 139 ARG A CA 1
ATOM 506 C C . ARG A 1 66 ? 44.950 53.024 82.263 1.00 24.39 139 ARG A C 1
ATOM 507 O O . ARG A 1 66 ? 44.496 53.773 81.407 1.00 26.33 139 ARG A O 1
ATOM 515 N N . ASP A 1 67 ? 44.520 52.996 83.538 1.00 21.64 140 ASP A N 1
ATOM 516 C CA . ASP A 1 67 ? 43.504 53.897 84.035 1.00 22.97 140 ASP A CA 1
ATOM 517 C C . ASP A 1 67 ? 43.878 55.355 83.835 1.00 22.07 140 ASP A C 1
ATOM 518 O O . ASP A 1 67 ? 42.996 56.177 83.653 1.00 20.27 140 ASP A O 1
ATOM 523 N N . PHE A 1 68 ? 45.172 55.675 83.884 1.00 20.39 141 PHE A N 1
ATOM 524 C CA . PHE A 1 68 ? 45.606 57.065 83.703 1.00 22.96 141 PHE A CA 1
ATOM 525 C C . PHE A 1 68 ? 45.513 57.508 82.224 1.00 22.27 141 PHE A C 1
ATOM 526 O O . PHE A 1 68 ? 45.711 58.657 81.919 1.00 26.09 141 PHE A O 1
ATOM 534 N N . SER A 1 69 ? 45.229 56.592 81.323 1.00 24.82 142 SER A N 1
ATOM 535 C CA . SER A 1 69 ? 45.063 56.943 79.890 1.00 27.74 142 SER A CA 1
ATOM 536 C C . SER A 1 69 ? 43.864 57.818 79.595 1.00 25.99 142 SER A C 1
ATOM 537 O O . SER A 1 69 ? 43.854 58.489 78.571 1.00 27.50 142 SER A O 1
ATOM 540 N N . TYR A 1 70 ? 42.835 57.779 80.438 1.00 24.89 143 TYR A N 1
ATOM 541 C CA . TYR A 1 70 ? 41.579 58.452 80.135 1.00 22.69 143 TYR A CA 1
ATOM 542 C C . TYR A 1 70 ? 41.665 59.953 80.429 1.00 24.45 143 TYR A C 1
ATOM 543 O O . TYR A 1 70 ? 42.161 60.372 81.476 1.00 26.59 143 TYR A O 1
ATOM 552 N N . ASN A 1 71 ? 41.167 60.761 79.511 1.00 25.14 144 ASN A N 1
ATOM 553 C CA . ASN A 1 71 ? 41.106 62.221 79.700 1.00 26.93 144 ASN A CA 1
ATOM 554 C C . ASN A 1 71 ? 40.069 62.533 80.775 1.00 27.31 144 ASN A C 1
ATOM 555 O O . ASN A 1 71 ? 39.390 61.642 81.288 1.00 29.46 144 ASN A O 1
ATOM 560 N N . TYR A 1 72 ? 39.938 63.800 81.115 1.00 30.75 145 TYR A N 1
ATOM 561 C CA . TYR A 1 72 ? 39.192 64.176 82.310 1.00 28.99 145 TYR A CA 1
ATOM 562 C C . TYR A 1 72 ? 37.683 63.815 82.181 1.00 28.24 145 TYR A C 1
ATOM 563 O O . TYR A 1 72 ? 37.082 63.243 83.085 1.00 24.83 145 TYR A O 1
ATOM 572 N N . PHE A 1 73 ? 37.079 64.214 81.076 1.00 26.41 146 PHE A N 1
ATOM 573 C CA . PHE A 1 73 ? 35.646 64.075 80.907 1.00 29.59 146 PHE A CA 1
ATOM 574 C C . PHE A 1 73 ? 35.300 62.639 80.545 1.00 28.52 146 PHE A C 1
ATOM 575 O O . PHE A 1 73 ? 34.318 62.097 80.995 1.00 32.08 146 PHE A O 1
ATOM 583 N N . GLY A 1 74 ? 36.176 61.985 79.811 1.00 29.06 147 GLY A N 1
ATOM 584 C CA . GLY A 1 74 ? 35.980 60.576 79.537 1.00 27.83 147 GLY A CA 1
ATOM 585 C C . GLY A 1 74 ? 35.997 59.726 80.792 1.00 27.31 147 GLY A C 1
ATOM 586 O O . GLY A 1 74 ? 35.207 58.797 80.930 1.00 25.48 147 GLY A O 1
ATOM 587 N N . PHE A 1 75 ? 36.924 60.040 81.698 1.00 26.78 148 PHE A N 1
ATOM 588 C CA . PHE A 1 75 ? 37.017 59.315 82.965 1.00 25.84 148 PHE A CA 1
ATOM 589 C C . PHE A 1 75 ? 35.763 59.564 83.838 1.00 26.21 148 PHE A C 1
ATOM 590 O O . PHE A 1 75 ? 35.238 58.630 84.435 1.00 22.82 148 PHE A O 1
ATOM 598 N N . LYS A 1 76 ? 35.305 60.817 83.888 1.00 26.00 149 LYS A N 1
ATOM 599 C CA . LYS A 1 76 ? 34.117 61.181 84.688 1.00 29.68 149 LYS A CA 1
ATOM 600 C C . LYS A 1 76 ? 32.914 60.469 84.132 1.00 25.95 149 LYS A C 1
ATOM 601 O O . LYS A 1 76 ? 32.070 60.062 84.867 1.00 26.52 149 LYS A O 1
ATOM 607 N N . THR A 1 77 ? 32.834 60.344 82.812 1.00 26.29 150 THR A N 1
ATOM 608 C CA . THR A 1 77 ? 31.742 59.601 82.218 1.00 25.97 150 THR A CA 1
ATOM 609 C C . THR A 1 77 ? 31.820 58.132 82.674 1.00 24.56 150 THR A C 1
ATOM 610 O O . THR A 1 77 ? 30.796 57.538 82.982 1.00 25.28 150 THR A O 1
ATOM 614 N N . LEU A 1 78 ? 33.012 57.561 82.745 1.00 23.89 151 LEU A N 1
ATOM 615 C CA . LEU A 1 78 ? 33.154 56.154 83.214 1.00 25.00 151 LEU A CA 1
ATOM 616 C C . LEU A 1 78 ? 32.669 56.017 84.673 1.00 25.93 151 LEU A C 1
ATOM 617 O O . LEU A 1 78 ? 31.921 55.081 85.026 1.00 24.87 151 LEU A O 1
ATOM 622 N N . GLU A 1 79 ? 33.126 56.932 85.513 1.00 26.86 152 GLU A N 1
ATOM 623 C CA . GLU A 1 79 ? 32.685 56.971 86.926 1.00 28.44 152 GLU A CA 1
ATOM 624 C C . GLU A 1 79 ? 31.172 57.137 87.011 1.00 30.91 152 GLU A C 1
ATOM 625 O O . GLU A 1 79 ? 30.534 56.491 87.840 1.00 33.06 152 GLU A O 1
ATOM 631 N N . ARG A 1 80 ? 30.616 57.987 86.147 1.00 29.80 153 ARG A N 1
ATOM 632 C CA . ARG A 1 80 ? 29.197 58.285 86.188 1.00 33.72 153 ARG A CA 1
ATOM 633 C C . ARG A 1 80 ? 28.313 57.110 85.807 1.00 36.70 153 ARG A C 1
ATOM 634 O O . ARG A 1 80 ? 27.263 56.900 86.436 1.00 30.95 153 ARG A O 1
ATOM 642 N N . SER A 1 81 ? 28.683 56.356 84.777 1.00 34.04 154 SER A N 1
ATOM 643 C CA . SER A 1 81 ? 27.777 55.264 84.321 1.00 30.17 154 SER A CA 1
ATOM 644 C C . SER A 1 81 ? 28.377 53.938 83.990 1.00 27.72 154 SER A C 1
ATOM 645 O O . SER A 1 81 ? 27.614 53.026 83.731 1.00 24.83 154 SER A O 1
ATOM 648 N N . TYR A 1 82 ? 29.696 53.806 83.914 1.00 25.01 155 TYR A N 1
ATOM 649 C CA . TYR A 1 82 ? 30.286 52.543 83.450 1.00 26.24 155 TYR A CA 1
ATOM 650 C C . TYR A 1 82 ? 30.930 51.667 84.496 1.00 26.19 155 TYR A C 1
ATOM 651 O O . TYR A 1 82 ? 31.303 50.535 84.186 1.00 29.58 155 TYR A O 1
ATOM 660 N N . LEU A 1 83 ? 31.103 52.184 85.710 1.00 25.77 156 LEU A N 1
ATOM 661 C CA . LEU A 1 83 ? 31.762 51.467 86.785 1.00 24.55 156 LEU A CA 1
ATOM 662 C C . LEU A 1 83 ? 30.763 51.095 87.870 1.00 24.88 156 LEU A C 1
ATOM 663 O O . LEU A 1 83 ? 30.040 51.948 88.424 1.00 25.78 156 LEU A O 1
ATOM 668 N N . LEU A 1 84 ? 30.690 49.811 88.161 1.00 26.63 157 LEU A N 1
ATOM 669 C CA . LEU A 1 84 ? 29.719 49.326 89.136 1.00 28.05 157 LEU A CA 1
ATOM 670 C C . LEU A 1 84 ? 29.995 49.937 90.540 1.00 32.01 157 LEU A C 1
ATOM 671 O O . LEU A 1 84 ? 31.155 50.077 90.970 1.00 30.11 157 LEU A O 1
ATOM 676 N N . LYS A 1 85 ? 28.914 50.369 91.176 1.00 32.50 158 LYS A N 1
ATOM 677 C CA . LYS A 1 85 ? 28.894 51.002 92.483 1.00 35.94 158 LYS A CA 1
ATOM 678 C C . LYS A 1 85 ? 28.301 50.079 93.554 1.00 40.21 158 LYS A C 1
ATOM 679 O O . LYS A 1 85 ? 27.420 49.267 93.265 1.00 39.49 158 LYS A O 1
ATOM 685 N N . ILE A 1 86 ? 28.819 50.190 94.780 1.00 43.08 159 ILE A N 1
ATOM 686 C CA . ILE A 1 86 ? 28.216 49.581 95.974 1.00 41.22 159 ILE A CA 1
ATOM 687 C C . ILE A 1 86 ? 27.770 50.711 96.865 1.00 46.47 159 ILE A C 1
ATOM 688 O O . ILE A 1 86 ? 28.599 51.504 97.326 1.00 44.19 159 ILE A O 1
ATOM 693 N N . ASN A 1 87 ? 26.457 50.797 97.061 1.00 47.49 160 ASN A N 1
ATOM 694 C CA . ASN A 1 87 ? 25.849 51.847 97.874 1.00 49.58 160 ASN A CA 1
ATOM 695 C C . ASN A 1 87 ? 26.332 53.217 97.490 1.00 44.71 160 ASN A C 1
ATOM 696 O O . ASN A 1 87 ? 26.677 54.025 98.333 1.00 45.66 160 ASN A O 1
ATOM 701 N N . GLY A 1 88 ? 26.361 53.462 96.184 1.00 43.15 161 GLY A N 1
ATOM 702 C CA . GLY A 1 88 ? 26.659 54.781 95.655 1.00 39.28 161 GLY A CA 1
ATOM 703 C C . GLY A 1 88 ? 28.129 55.117 95.573 1.00 36.95 161 GLY A C 1
ATOM 704 O O . GLY A 1 88 ? 28.488 56.238 95.124 1.00 30.94 161 GLY A O 1
ATOM 705 N N . LYS A 1 89 ? 28.977 54.181 95.998 1.00 31.91 162 LYS A N 1
ATOM 706 C CA . LYS A 1 89 ? 30.420 54.334 95.883 1.00 36.15 162 LYS A CA 1
ATOM 707 C C . LYS A 1 89 ? 31.003 53.364 94.861 1.00 35.96 162 LYS A C 1
ATOM 708 O O . LYS A 1 89 ? 30.846 52.126 94.994 1.00 32.75 162 LYS A O 1
ATOM 714 N N . VAL A 1 90 ? 31.775 53.914 93.918 1.00 33.00 163 VAL A N 1
ATOM 715 C CA . VAL A 1 90 ? 32.338 53.110 92.817 1.00 31.73 163 VAL A CA 1
ATOM 716 C C . VAL A 1 90 ? 33.187 51.998 93.401 1.00 28.69 163 VAL A C 1
ATOM 717 O O . VAL A 1 90 ? 34.052 52.259 94.204 1.00 29.25 163 VAL A O 1
ATOM 721 N N . ALA A 1 91 ? 32.963 50.766 93.009 1.00 24.44 164 ALA A N 1
ATOM 722 C CA . ALA A 1 91 ? 33.887 49.691 93.387 1.00 25.92 164 ALA A CA 1
ATOM 723 C C . ALA A 1 91 ? 34.860 49.298 92.276 1.00 27.67 164 ALA A C 1
ATOM 724 O O . ALA A 1 91 ? 35.967 48.881 92.544 1.00 28.90 164 ALA A O 1
ATOM 726 N N . GLU A 1 92 ? 34.459 49.420 91.016 1.00 28.44 165 GLU A N 1
ATOM 727 C CA . GLU A 1 92 ? 35.300 48.998 89.905 1.00 24.01 165 GLU A CA 1
ATOM 728 C C . GLU A 1 92 ? 36.189 50.131 89.413 1.00 23.74 165 GLU A C 1
ATOM 729 O O . GLU A 1 92 ? 35.728 51.263 89.161 1.00 23.18 165 GLU A O 1
ATOM 735 N N . ARG A 1 93 ? 37.468 49.824 89.270 1.00 22.82 166 ARG A N 1
ATOM 736 C CA . ARG A 1 93 ? 38.348 50.585 88.414 1.00 21.55 166 ARG A CA 1
ATOM 737 C C . ARG A 1 93 ? 38.001 50.311 86.934 1.00 20.05 166 ARG A C 1
ATOM 738 O O . ARG A 1 93 ? 37.601 49.204 86.577 1.00 19.79 166 ARG A O 1
ATOM 746 N N . PRO A 1 94 ? 38.245 51.287 86.044 1.00 20.04 167 PRO A N 1
ATOM 747 C CA . PRO A 1 94 ? 38.055 50.950 84.641 1.00 19.39 167 PRO A CA 1
ATOM 748 C C . PRO A 1 94 ? 38.655 49.628 84.248 1.00 18.68 167 PRO A C 1
ATOM 749 O O . PRO A 1 94 ? 38.001 48.901 83.543 1.00 19.66 167 PRO A O 1
ATOM 753 N N . GLN A 1 95 ? 39.871 49.316 84.685 1.00 19.29 168 GLN A N 1
ATOM 754 C CA . GLN A 1 95 ? 40.467 48.054 84.376 1.00 19.00 168 GLN A CA 1
ATOM 755 C C . GLN A 1 95 ? 39.675 46.895 84.843 1.00 19.45 168 GLN A C 1
ATOM 756 O O . GLN A 1 95 ? 39.644 45.886 84.156 1.00 18.40 168 GLN A O 1
ATOM 762 N N . HIS A 1 96 ? 39.060 47.011 86.024 1.00 23.10 169 HIS A N 1
ATOM 763 C CA . HIS A 1 96 ? 38.148 45.953 86.543 1.00 23.90 169 HIS A CA 1
ATOM 764 C C . HIS A 1 96 ? 36.945 45.693 85.625 1.00 22.77 169 HIS A C 1
ATOM 765 O O . HIS A 1 96 ? 36.632 44.537 85.244 1.00 23.75 169 HIS A O 1
ATOM 772 N N . MET A 1 97 ? 36.265 46.764 85.282 1.00 22.69 170 MET A N 1
ATOM 773 C CA . MET A 1 97 ? 35.137 46.696 84.336 1.00 23.05 170 MET A CA 1
ATOM 774 C C . MET A 1 97 ? 35.596 46.036 83.005 1.00 24.30 170 MET A C 1
ATOM 775 O O . MET A 1 97 ? 34.939 45.098 82.513 1.00 21.54 170 MET A O 1
ATOM 780 N N . LEU A 1 98 ? 36.762 46.451 82.479 1.00 22.82 171 LEU A N 1
ATOM 781 C CA . LEU A 1 98 ? 37.189 45.872 81.200 1.00 21.30 171 LEU A CA 1
ATOM 782 C C . LEU A 1 98 ? 37.414 44.363 81.281 1.00 24.66 171 LEU A C 1
ATOM 783 O O . LEU A 1 98 ? 37.040 43.614 80.352 1.00 27.07 171 LEU A O 1
ATOM 788 N N . MET A 1 99 ? 37.985 43.904 82.387 1.00 22.02 172 MET A N 1
ATOM 789 C CA . MET A 1 99 ? 38.235 42.485 82.530 1.00 21.56 172 MET A CA 1
ATOM 790 C C . MET A 1 99 ? 36.902 41.776 82.815 1.00 22.03 172 MET A C 1
ATOM 791 O O . MET A 1 99 ? 36.689 40.664 82.334 1.00 25.66 172 MET A O 1
ATOM 796 N N . ARG A 1 100 ? 36.027 42.397 83.580 1.00 20.87 173 ARG A N 1
ATOM 797 C CA . ARG A 1 100 ? 34.710 41.870 83.791 1.00 23.38 173 ARG A CA 1
ATOM 798 C C . ARG A 1 100 ? 34.039 41.663 82.446 1.00 23.51 173 ARG A C 1
ATOM 799 O O . ARG A 1 100 ? 33.483 40.591 82.186 1.00 19.27 173 ARG A O 1
ATOM 807 N N . VAL A 1 101 ? 34.136 42.677 81.585 1.00 21.67 174 VAL A N 1
ATOM 808 C CA . VAL A 1 101 ? 33.618 42.519 80.222 1.00 19.56 174 VAL A CA 1
ATOM 809 C C . VAL A 1 101 ? 34.282 41.405 79.471 1.00 18.77 174 VAL A C 1
ATOM 810 O O . VAL A 1 101 ? 33.600 40.622 78.858 1.00 19.67 174 VAL A O 1
ATOM 814 N N . SER A 1 102 ? 35.621 41.302 79.542 1.00 16.94 175 SER A N 1
ATOM 815 C CA . SER A 1 102 ? 36.323 40.305 78.780 1.00 18.75 175 SER A CA 1
ATOM 816 C C . SER A 1 102 ? 35.995 38.876 79.168 1.00 20.21 175 SER A C 1
ATOM 817 O O . SER A 1 102 ? 35.898 37.982 78.319 1.00 24.21 175 SER A O 1
ATOM 820 N N . VAL A 1 103 ? 35.865 38.657 80.468 1.00 21.06 176 VAL A N 1
ATOM 821 C CA . VAL A 1 103 ? 35.468 37.345 80.997 1.00 22.33 176 VAL A CA 1
ATOM 822 C C . VAL A 1 103 ? 34.022 37.089 80.762 1.00 21.03 176 VAL A C 1
ATOM 823 O O . VAL A 1 103 ? 33.636 35.964 80.455 1.00 19.65 176 VAL A O 1
ATOM 827 N N . GLY A 1 104 ? 33.223 38.141 80.930 1.00 21.22 177 GLY A N 1
ATOM 828 C CA . GLY A 1 104 ? 31.806 38.099 80.553 1.00 23.51 177 GLY A CA 1
ATOM 829 C C . GLY A 1 104 ? 31.473 37.586 79.145 1.00 24.58 177 GLY A C 1
ATOM 830 O O . GLY A 1 104 ? 30.408 36.966 78.942 1.00 26.83 177 GLY A O 1
ATOM 831 N N . ILE A 1 105 ? 32.368 37.852 78.196 1.00 22.93 178 ILE A N 1
ATOM 832 C CA . ILE A 1 105 ? 32.197 37.456 76.810 1.00 21.26 178 ILE A CA 1
ATOM 833 C C . ILE A 1 105 ? 32.894 36.146 76.542 1.00 21.55 178 ILE A C 1
ATOM 834 O O . ILE A 1 105 ? 32.450 35.391 75.734 1.00 21.15 178 ILE A O 1
ATOM 839 N N . HIS A 1 106 ? 34.089 35.943 77.114 1.00 22.60 179 HIS A N 1
ATOM 840 C CA . HIS A 1 106 ? 34.864 34.782 76.764 1.00 22.91 179 HIS A CA 1
ATOM 841 C C . HIS A 1 106 ? 34.742 33.587 77.740 1.00 26.84 179 HIS A C 1
ATOM 842 O O . HIS A 1 106 ? 35.103 32.473 77.355 1.00 27.35 179 HIS A O 1
ATOM 849 N N . LYS A 1 107 ? 34.188 33.799 78.941 1.00 28.36 180 LYS A N 1
ATOM 850 C CA . LYS A 1 107 ? 33.964 32.663 79.888 1.00 32.58 180 LYS A CA 1
ATOM 851 C C . LYS A 1 107 ? 35.287 31.871 80.183 1.00 33.38 180 LYS A C 1
ATOM 852 O O . LYS A 1 107 ? 36.288 32.490 80.600 1.00 31.57 180 LYS A O 1
ATOM 858 N N . GLU A 1 108 ? 35.307 30.546 79.900 1.00 34.85 181 GLU A N 1
ATOM 859 C CA . GLU A 1 108 ? 36.461 29.618 80.142 1.00 38.75 181 GLU A CA 1
ATOM 860 C C . GLU A 1 108 ? 37.684 29.942 79.365 1.00 37.24 181 GLU A C 1
ATOM 861 O O . GLU A 1 108 ? 38.771 29.472 79.709 1.00 35.26 181 GLU A O 1
ATOM 867 N N . ASP A 1 109 ? 37.506 30.603 78.222 1.00 33.06 182 ASP A N 1
ATOM 868 C CA . ASP A 1 109 ? 38.637 30.886 77.386 1.00 30.61 182 ASP A CA 1
ATOM 869 C C . ASP A 1 109 ? 39.350 32.132 77.931 1.00 34.75 182 ASP A C 1
ATOM 870 O O . ASP A 1 109 ? 39.099 33.300 77.532 1.00 29.12 182 ASP A O 1
ATOM 875 N N . ILE A 1 110 ? 40.268 31.822 78.842 1.00 31.17 183 ILE A N 1
ATOM 876 C CA . ILE A 1 110 ? 41.114 32.783 79.507 1.00 31.69 183 ILE A CA 1
ATOM 877 C C . ILE A 1 110 ? 42.129 33.386 78.545 1.00 28.56 183 ILE A C 1
ATOM 878 O O . ILE A 1 110 ? 42.444 34.552 78.641 1.00 28.28 183 ILE A O 1
ATOM 883 N N . ASP A 1 111 ? 42.666 32.597 77.630 1.00 28.70 184 ASP A N 1
ATOM 884 C CA . ASP A 1 111 ? 43.483 33.165 76.567 1.00 27.57 184 ASP A CA 1
ATOM 885 C C . ASP A 1 111 ? 42.755 34.323 75.809 1.00 26.44 184 ASP A C 1
ATOM 886 O O . ASP A 1 111 ? 43.263 35.409 75.660 1.00 26.90 184 ASP A O 1
ATOM 891 N N . ALA A 1 112 ? 41.511 34.065 75.458 1.00 27.39 185 ALA A N 1
ATOM 892 C CA . ALA A 1 112 ? 40.683 34.988 74.716 1.00 26.20 185 ALA A CA 1
ATOM 893 C C . ALA A 1 112 ? 40.374 36.207 75.531 1.00 25.45 185 ALA A C 1
ATOM 894 O O . ALA A 1 112 ? 40.443 37.309 75.008 1.00 23.45 185 ALA A O 1
ATOM 896 N N . ALA A 1 113 ? 40.104 36.013 76.831 1.00 24.90 186 ALA A N 1
ATOM 897 C CA . ALA A 1 113 ? 39.708 37.093 77.702 1.00 24.53 186 ALA A CA 1
ATOM 898 C C . ALA A 1 113 ? 40.807 38.093 77.852 1.00 24.89 186 ALA A C 1
ATOM 899 O O . ALA A 1 113 ? 40.600 39.282 77.762 1.00 23.01 186 ALA A O 1
ATOM 901 N N . ILE A 1 114 ? 42.013 37.589 78.040 1.00 27.15 187 ILE A N 1
ATOM 902 C CA . ILE A 1 114 ? 43.173 38.450 78.183 1.00 24.11 187 ILE A CA 1
ATOM 903 C C . ILE A 1 114 ? 43.505 39.200 76.911 1.00 22.74 187 ILE A C 1
ATOM 904 O O . ILE A 1 114 ? 43.811 40.407 76.990 1.00 21.81 187 ILE A O 1
ATOM 909 N N . GLU A 1 115 ? 43.450 38.527 75.757 1.00 21.46 188 GLU A N 1
ATOM 910 C CA . GLU A 1 115 ? 43.614 39.225 74.456 1.00 22.39 188 GLU A CA 1
ATOM 911 C C . GLU A 1 115 ? 42.613 40.368 74.298 1.00 21.79 188 GLU A C 1
ATOM 912 O O . GLU A 1 115 ? 42.992 41.474 73.921 1.00 19.27 188 GLU A O 1
ATOM 918 N N . THR A 1 116 ? 41.327 40.105 74.611 1.00 20.31 189 THR A N 1
ATOM 919 C CA . THR A 1 116 ? 40.335 41.131 74.586 1.00 18.28 189 THR A CA 1
ATOM 920 C C . THR A 1 116 ? 40.588 42.176 75.624 1.00 18.27 189 THR A C 1
ATOM 921 O O . THR A 1 116 ? 40.462 43.378 75.323 1.00 18.20 189 THR A O 1
ATOM 925 N N . TYR A 1 117 ? 40.930 41.768 76.847 1.00 18.59 190 TYR A N 1
ATOM 926 C CA . TYR A 1 117 ? 41.249 42.770 77.870 1.00 19.97 190 TYR A CA 1
ATOM 927 C C . TYR A 1 117 ? 42.363 43.740 77.397 1.00 19.80 190 TYR A C 1
ATOM 928 O O . TYR A 1 117 ? 42.241 44.978 77.563 1.00 20.59 190 TYR A O 1
ATOM 937 N N . ASN A 1 118 ? 43.413 43.213 76.776 1.00 17.65 191 ASN A N 1
ATOM 938 C CA . ASN A 1 118 ? 44.502 44.099 76.326 1.00 19.65 191 ASN A CA 1
ATOM 939 C C . ASN A 1 118 ? 44.140 45.069 75.218 1.00 17.85 191 ASN A C 1
ATOM 940 O O . ASN A 1 118 ? 44.497 46.254 75.271 1.00 18.70 191 ASN A O 1
ATOM 945 N N . LEU A 1 119 ? 43.368 44.592 74.255 1.00 18.93 192 LEU A N 1
ATOM 946 C CA . LEU A 1 119 ? 42.871 45.457 73.157 1.00 19.54 192 LEU A CA 1
ATOM 947 C C . LEU A 1 119 ? 42.002 46.594 73.644 1.00 20.91 192 LEU A C 1
ATOM 948 O O . LEU A 1 119 ? 42.175 47.783 73.248 1.00 22.99 192 LEU A O 1
ATOM 953 N N . LEU A 1 120 ? 41.099 46.235 74.568 1.00 21.15 193 LEU A N 1
ATOM 954 C CA . LEU A 1 120 ? 40.170 47.164 75.108 1.00 19.45 193 LEU A CA 1
ATOM 955 C C . LEU A 1 120 ? 40.864 48.196 76.010 1.00 18.12 193 LEU A C 1
ATOM 956 O O . LEU A 1 120 ? 40.608 49.413 75.905 1.00 19.44 193 LEU A O 1
ATOM 961 N N . SER A 1 121 ? 41.704 47.715 76.926 1.00 18.19 194 SER A N 1
ATOM 962 C CA . SER A 1 121 ? 42.418 48.615 77.847 1.00 19.91 194 SER A CA 1
ATOM 963 C C . SER A 1 121 ? 43.498 49.466 77.146 1.00 19.28 194 SER A C 1
ATOM 964 O O . SER A 1 121 ? 43.743 50.610 77.541 1.00 20.29 194 SER A O 1
ATOM 967 N N . GLU A 1 122 ? 44.090 48.941 76.091 1.00 19.15 195 GLU A N 1
ATOM 968 C CA . GLU A 1 122 ? 44.959 49.797 75.258 1.00 22.27 195 GLU A CA 1
ATOM 969 C C . GLU A 1 122 ? 44.167 50.723 74.302 1.00 20.61 195 GLU A C 1
ATOM 970 O O . GLU A 1 122 ? 44.751 51.556 73.692 1.00 21.33 195 GLU A O 1
ATOM 976 N N . ARG A 1 123 ? 42.846 50.542 74.187 1.00 17.55 196 ARG A N 1
ATOM 977 C CA . ARG A 1 123 ? 41.976 51.431 73.422 1.00 19.30 196 ARG A CA 1
ATOM 978 C C . ARG A 1 123 ? 42.085 51.287 71.870 1.00 15.58 196 ARG A C 1
ATOM 979 O O . ARG A 1 123 ? 41.869 52.244 71.148 1.00 15.15 196 ARG A O 1
ATOM 987 N N . TRP A 1 124 ? 42.310 50.059 71.407 1.00 13.60 197 TRP A N 1
ATOM 988 C CA . TRP A 1 124 ? 42.319 49.693 70.002 1.00 14.14 197 TRP A CA 1
ATOM 989 C C . TRP A 1 124 ? 40.900 49.651 69.461 1.00 14.54 197 TRP A C 1
ATOM 990 O O . TRP A 1 124 ? 40.693 49.847 68.272 1.00 18.73 197 TRP A O 1
ATOM 1001 N N . PHE A 1 125 ? 39.937 49.398 70.344 1.00 12.64 198 PHE A N 1
ATOM 1002 C CA . PHE A 1 125 ? 38.562 49.248 69.986 1.00 13.54 198 PHE A CA 1
ATOM 1003 C C . PHE A 1 125 ? 37.756 49.292 71.238 1.00 13.95 198 PHE A C 1
ATOM 1004 O O . PHE A 1 125 ? 38.326 49.241 72.341 1.00 16.14 198 PHE A O 1
ATOM 1012 N N . THR A 1 126 ? 36.440 49.426 71.095 1.00 13.57 199 THR A N 1
ATOM 1013 C CA . THR A 1 126 ? 35.580 49.343 72.243 1.00 14.00 199 THR A CA 1
ATOM 1014 C C . THR A 1 126 ? 34.317 48.626 71.918 1.00 14.66 199 THR A C 1
ATOM 1015 O O . THR A 1 126 ? 33.794 48.754 70.819 1.00 13.97 199 THR A O 1
ATOM 1019 N N . HIS A 1 127 ? 33.853 47.818 72.896 1.00 16.08 200 HIS A N 1
ATOM 1020 C CA . HIS A 1 127 ? 32.477 47.317 72.915 1.00 15.06 200 HIS A CA 1
ATOM 1021 C C . HIS A 1 127 ? 31.429 48.414 73.155 1.00 15.12 200 HIS A C 1
ATOM 1022 O O . HIS A 1 127 ? 31.762 49.537 73.602 1.00 14.08 200 HIS A O 1
ATOM 1029 N N . ALA A 1 128 ? 30.188 48.155 72.740 1.00 15.04 201 ALA A N 1
ATOM 1030 C CA . ALA A 1 128 ? 29.119 49.079 72.933 1.00 15.19 201 ALA A CA 1
ATOM 1031 C C . ALA A 1 128 ? 28.731 49.238 74.421 1.00 15.84 201 ALA A C 1
ATOM 1032 O O . ALA A 1 128 ? 28.930 48.328 75.223 1.00 13.68 201 ALA A O 1
ATOM 1034 N N . SER A 1 129 ? 28.164 50.401 74.754 1.00 16.84 202 SER A N 1
ATOM 1035 C CA . SER A 1 129 ? 27.791 50.708 76.114 1.00 18.33 202 SER A CA 1
ATOM 1036 C C . SER A 1 129 ? 27.041 49.578 76.833 1.00 20.97 202 SER A C 1
ATOM 1037 O O . SER A 1 129 ? 27.476 49.175 77.891 1.00 19.72 202 SER A O 1
ATOM 1040 N N . PRO A 1 130 ? 25.995 48.989 76.218 1.00 20.96 203 PRO A N 1
ATOM 1041 C CA . PRO A 1 130 ? 25.282 47.936 76.937 1.00 21.99 203 PRO A CA 1
ATOM 1042 C C . PRO A 1 130 ? 26.097 46.726 77.251 1.00 21.90 203 PRO A C 1
ATOM 1043 O O . PRO A 1 130 ? 25.819 46.036 78.255 1.00 21.49 203 PRO A O 1
ATOM 1047 N N . THR A 1 131 ? 27.055 46.434 76.390 1.00 20.43 204 THR A N 1
ATOM 1048 C CA . THR A 1 131 ? 27.961 45.343 76.602 1.00 20.44 204 THR A CA 1
ATOM 1049 C C . THR A 1 131 ? 28.849 45.692 77.814 1.00 20.42 204 THR A C 1
ATOM 1050 O O . THR A 1 131 ? 29.116 44.886 78.729 1.00 20.67 204 THR A O 1
ATOM 1054 N N . LEU A 1 132 ? 29.336 46.904 77.820 1.00 19.95 205 LEU A N 1
ATOM 1055 C CA . LEU A 1 132 ? 30.200 47.356 78.919 1.00 19.99 205 LEU A CA 1
ATOM 1056 C C . LEU A 1 132 ? 29.396 47.411 80.245 1.00 20.16 205 LEU A C 1
ATOM 1057 O O . LEU A 1 132 ? 29.973 47.128 81.302 1.00 24.55 205 LEU A O 1
ATOM 1062 N N . PHE A 1 133 ? 28.096 47.718 80.182 1.00 19.19 206 PHE A N 1
ATOM 1063 C CA . PHE A 1 133 ? 27.264 47.793 81.372 1.00 20.77 206 PHE A CA 1
ATOM 1064 C C . PHE A 1 133 ? 27.037 46.388 81.925 1.00 24.62 206 PHE A C 1
ATOM 1065 O O . PHE A 1 133 ? 27.272 46.101 83.128 1.00 27.02 206 PHE A O 1
ATOM 1073 N N . ASN A 1 134 ? 26.611 45.516 81.030 1.00 22.89 207 ASN A N 1
ATOM 1074 C CA . ASN A 1 134 ? 25.976 44.257 81.392 1.00 24.75 207 ASN A CA 1
ATOM 1075 C C . ASN A 1 134 ? 26.784 43.006 81.256 1.00 23.86 207 ASN A C 1
ATOM 1076 O O . ASN A 1 134 ? 26.378 41.988 81.824 1.00 25.59 207 ASN A O 1
ATOM 1081 N N . ALA A 1 135 ? 27.919 43.040 80.563 1.00 23.91 208 ALA A N 1
ATOM 1082 C CA . ALA A 1 135 ? 28.694 41.827 80.438 1.00 25.24 208 ALA A CA 1
ATOM 1083 C C . ALA A 1 135 ? 29.131 41.316 81.843 1.00 26.20 208 ALA A C 1
ATOM 1084 O O . ALA A 1 135 ? 29.458 42.086 82.744 1.00 21.96 208 ALA A O 1
ATOM 1086 N N . GLY A 1 136 ? 29.085 39.999 82.023 1.00 29.76 209 GLY A N 1
ATOM 1087 C CA . GLY A 1 136 ? 29.385 39.397 83.333 1.00 29.15 209 GLY A CA 1
ATOM 1088 C C . GLY A 1 136 ? 28.350 39.566 84.446 1.00 29.23 209 GLY A C 1
ATOM 1089 O O . GLY A 1 136 ? 28.632 39.203 85.593 1.00 30.62 209 GLY A O 1
ATOM 1090 N N . THR A 1 137 ? 27.193 40.141 84.146 1.00 29.48 210 THR A N 1
ATOM 1091 C CA . THR A 1 137 ? 26.132 40.325 85.140 1.00 31.48 210 THR A CA 1
ATOM 1092 C C . THR A 1 137 ? 25.041 39.323 84.847 1.00 33.21 210 THR A C 1
ATOM 1093 O O . THR A 1 137 ? 25.039 38.732 83.770 1.00 33.56 210 THR A O 1
ATOM 1097 N N . ASN A 1 138 ? 24.107 39.149 85.781 1.00 35.15 211 ASN A N 1
ATOM 1098 C CA . ASN A 1 138 ? 22.894 38.328 85.549 1.00 35.43 211 ASN A CA 1
ATOM 1099 C C . ASN A 1 138 ? 22.012 38.820 84.404 1.00 35.00 211 ASN A C 1
ATOM 1100 O O . ASN A 1 138 ? 21.807 40.034 84.207 1.00 28.82 211 ASN A O 1
ATOM 1105 N N . ARG A 1 139 ? 21.468 37.851 83.676 1.00 37.28 212 ARG A N 1
ATOM 1106 C CA . ARG A 1 139 ? 20.622 38.127 82.481 1.00 46.34 212 ARG A CA 1
ATOM 1107 C C . ARG A 1 139 ? 21.178 39.308 81.629 1.00 37.78 212 ARG A C 1
ATOM 1108 O O . ARG A 1 139 ? 20.542 40.362 81.508 1.00 45.06 212 ARG A O 1
ATOM 1116 N N . PRO A 1 140 ? 22.398 39.158 81.119 1.00 27.40 213 PRO A N 1
ATOM 1117 C CA . PRO A 1 140 ? 23.111 40.243 80.429 1.00 28.06 213 PRO A CA 1
ATOM 1118 C C . PRO A 1 140 ? 22.565 40.711 79.060 1.00 26.32 213 PRO A C 1
ATOM 1119 O O . PRO A 1 140 ? 22.577 39.937 78.086 1.00 26.49 213 PRO A O 1
ATOM 1123 N N . GLN A 1 141 ? 22.139 41.970 78.978 1.00 25.80 214 GLN A N 1
ATOM 1124 C CA . GLN A 1 141 ? 21.590 42.505 77.738 1.00 26.53 214 GLN A CA 1
ATOM 1125 C C . GLN A 1 141 ? 22.717 43.310 77.068 1.00 23.05 214 GLN A C 1
ATOM 1126 O O . GLN A 1 141 ? 22.965 44.479 77.365 1.00 24.07 214 GLN A O 1
ATOM 1132 N N . LEU A 1 142 ? 23.418 42.628 76.186 1.00 21.36 215 LEU A N 1
ATOM 1133 C CA . LEU A 1 142 ? 24.652 43.113 75.612 1.00 23.01 215 LEU A CA 1
ATOM 1134 C C . LEU A 1 142 ? 24.438 43.860 74.303 1.00 21.74 215 LEU A C 1
ATOM 1135 O O . LEU A 1 142 ? 25.356 44.521 73.903 1.00 21.29 215 LEU A O 1
ATOM 1140 N N . SER A 1 143 ? 23.277 43.708 73.655 1.00 21.34 216 SER A N 1
ATOM 1141 C CA . SER A 1 143 ? 23.002 44.321 72.360 1.00 22.38 216 SER A CA 1
ATOM 1142 C C . SER A 1 143 ? 22.467 45.747 72.462 1.00 22.46 216 SER A C 1
ATOM 1143 O O . SER A 1 143 ? 21.715 46.047 73.336 1.00 24.36 216 SER A O 1
ATOM 1146 N N . SER A 1 144 ? 22.806 46.595 71.492 1.00 22.50 217 SER A N 1
ATOM 1147 C CA . SER A 1 144 ? 22.495 48.030 71.523 0.50 21.18 217 SER A CA 1
ATOM 1148 C C . SER A 1 144 ? 21.059 48.411 71.149 1.00 26.92 217 SER A C 1
ATOM 1149 O O . SER A 1 144 ? 20.422 49.206 71.841 1.00 29.47 217 SER A O 1
ATOM 1152 N N . CYS A 1 145 ? 20.549 47.853 70.061 1.00 24.45 218 CYS A N 1
ATOM 1153 C CA . CYS A 1 145 ? 19.314 48.330 69.506 1.00 24.14 218 CYS A CA 1
ATOM 1154 C C . CYS A 1 145 ? 18.586 47.268 68.672 1.00 20.69 218 CYS A C 1
ATOM 1155 O O . CYS A 1 145 ? 19.055 46.146 68.517 1.00 20.34 218 CYS A O 1
ATOM 1158 N N . PHE A 1 146 ? 17.341 47.564 68.327 1.00 18.80 219 PHE A N 1
ATOM 1159 C CA . PHE A 1 146 ? 16.456 46.558 67.808 1.00 17.86 219 PHE A CA 1
ATOM 1160 C C . PHE A 1 146 ? 15.628 47.174 66.682 1.00 16.70 219 PHE A C 1
ATOM 1161 O O . PHE A 1 146 ? 15.385 48.361 66.662 1.00 14.92 219 PHE A O 1
ATOM 1169 N N . LEU A 1 147 ? 15.209 46.348 65.752 1.00 15.07 220 LEU A N 1
ATOM 1170 C CA . LEU A 1 147 ? 14.273 46.762 64.712 1.00 16.36 220 LEU A CA 1
ATOM 1171 C C . LEU A 1 147 ? 13.051 45.904 64.734 1.00 18.14 220 LEU A C 1
ATOM 1172 O O . LEU A 1 147 ? 13.106 44.652 64.949 1.00 14.82 220 LEU A O 1
ATOM 1177 N N . LEU A 1 148 ? 11.931 46.541 64.444 1.00 18.23 221 LEU A N 1
ATOM 1178 C CA . LEU A 1 148 ? 10.692 45.749 64.365 1.00 21.64 221 LEU A CA 1
ATOM 1179 C C . LEU A 1 148 ? 9.699 46.252 63.353 1.00 19.30 221 LEU A C 1
ATOM 1180 O O . LEU A 1 148 ? 9.642 47.458 63.036 1.00 15.70 221 LEU A O 1
ATOM 1185 N N . SER A 1 149 ? 8.915 45.309 62.883 1.00 17.61 222 SER A N 1
ATOM 1186 C CA . SER A 1 149 ? 7.741 45.601 62.045 1.00 21.07 222 SER A CA 1
ATOM 1187 C C . SER A 1 149 ? 6.469 45.468 62.879 1.00 21.87 222 SER A C 1
ATOM 1188 O O . SER A 1 149 ? 6.375 44.657 63.817 1.00 24.48 222 SER A O 1
ATOM 1191 N N . MET A 1 150 ? 5.453 46.211 62.524 1.00 24.29 223 MET A N 1
ATOM 1192 C CA . MET A 1 150 ? 4.122 46.024 63.181 1.00 24.20 223 MET A CA 1
ATOM 1193 C C . MET A 1 150 ? 3.654 44.587 62.969 1.00 26.44 223 MET A C 1
ATOM 1194 O O . MET A 1 150 ? 3.773 44.080 61.854 1.00 26.58 223 MET A O 1
ATOM 1199 N N . LYS A 1 151 ? 3.222 43.916 64.031 1.00 21.71 224 LYS A N 1
ATOM 1200 C CA . LYS A 1 151 ? 2.763 42.520 63.938 1.00 27.94 224 LYS A CA 1
ATOM 1201 C C . LYS A 1 151 ? 1.584 42.338 62.969 1.00 31.89 224 LYS A C 1
ATOM 1202 O O . LYS A 1 151 ? 1.477 41.307 62.305 1.00 29.29 224 LYS A O 1
ATOM 1208 N N . ASP A 1 152 ? 0.687 43.335 62.928 1.00 31.41 225 ASP A N 1
ATOM 1209 C CA . ASP A 1 152 ? -0.578 43.231 62.199 1.00 27.80 225 ASP A CA 1
ATOM 1210 C C . ASP A 1 152 ? -1.293 44.563 62.243 1.00 23.67 225 ASP A C 1
ATOM 1211 O O . ASP A 1 152 ? -1.116 45.309 63.195 1.00 21.23 225 ASP A O 1
ATOM 1216 N N . ASP A 1 153 ? -2.150 44.823 61.255 1.00 22.31 226 ASP A N 1
ATOM 1217 C CA . ASP A 1 153 ? -2.937 46.039 61.140 1.00 22.36 226 ASP A CA 1
ATOM 1218 C C . ASP A 1 153 ? -4.254 45.792 61.898 1.00 24.33 226 ASP A C 1
ATOM 1219 O O . ASP A 1 153 ? -5.352 45.708 61.312 1.00 21.89 226 ASP A O 1
ATOM 1224 N N . SER A 1 154 ? -4.115 45.627 63.205 1.00 22.74 227 SER A N 1
ATOM 1225 C CA . SER A 1 154 ? -5.261 45.440 64.097 1.00 23.17 227 SER A CA 1
ATOM 1226 C C . SER A 1 154 ? -4.874 46.012 65.459 1.00 22.47 227 SER A C 1
ATOM 1227 O O . SER A 1 154 ? -3.679 46.201 65.746 1.00 19.82 227 SER A O 1
ATOM 1230 N N . ILE A 1 155 ? -5.882 46.301 66.274 1.00 22.75 228 ILE A N 1
ATOM 1231 C CA . ILE A 1 155 ? -5.689 46.777 67.674 1.00 21.41 228 ILE A CA 1
ATOM 1232 C C . ILE A 1 155 ? -4.846 45.740 68.411 1.00 21.99 228 ILE A C 1
ATOM 1233 O O . ILE A 1 155 ? -3.863 46.084 69.073 1.00 20.98 228 ILE A O 1
ATOM 1238 N N . GLU A 1 156 ? -5.178 44.472 68.217 1.00 21.16 229 GLU A N 1
ATOM 1239 C CA . GLU A 1 156 ? -4.395 43.378 68.747 1.00 22.93 229 GLU A CA 1
ATOM 1240 C C . GLU A 1 156 ? -2.911 43.503 68.383 1.00 25.04 229 GLU A C 1
ATOM 1241 O O . GLU A 1 156 ? -2.036 43.399 69.238 1.00 23.54 229 GLU A O 1
ATOM 1247 N N . GLY A 1 157 ? -2.636 43.714 67.101 1.00 23.26 230 GLY A N 1
ATOM 1248 C CA . GLY A 1 157 ? -1.277 43.782 66.628 1.00 22.50 230 GLY A CA 1
ATOM 1249 C C . GLY A 1 157 ? -0.551 45.022 67.083 1.00 20.52 230 GLY A C 1
ATOM 1250 O O . GLY A 1 157 ? 0.625 44.961 67.442 1.00 21.84 230 GLY A O 1
ATOM 1251 N N . ILE A 1 158 ? -1.236 46.155 67.014 1.00 21.01 231 ILE A N 1
ATOM 1252 C CA . ILE A 1 158 ? -0.659 47.403 67.467 1.00 19.70 231 ILE A CA 1
ATOM 1253 C C . ILE A 1 158 ? -0.244 47.332 68.922 1.00 20.18 231 ILE A C 1
ATOM 1254 O O . ILE A 1 158 ? 0.872 47.752 69.273 1.00 18.46 231 ILE A O 1
ATOM 1259 N N . TYR A 1 159 ? -1.101 46.749 69.768 1.00 20.51 232 TYR A N 1
ATOM 1260 C CA . TYR A 1 159 ? -0.790 46.645 71.194 1.00 17.88 232 TYR A CA 1
ATOM 1261 C C . TYR A 1 159 ? 0.186 45.539 71.564 1.00 18.45 232 TYR A C 1
ATOM 1262 O O . TYR A 1 159 ? 0.934 45.687 72.534 1.00 16.36 232 TYR A O 1
ATOM 1271 N N . ASP A 1 160 ? 0.206 44.441 70.805 1.00 16.90 233 ASP A N 1
ATOM 1272 C CA . ASP A 1 160 ? 1.258 43.458 71.002 1.00 19.69 233 ASP A CA 1
ATOM 1273 C C . ASP A 1 160 ? 2.628 44.027 70.646 1.00 19.37 233 ASP A C 1
ATOM 1274 O O . ASP A 1 160 ? 3.605 43.782 71.333 1.00 19.28 233 ASP A O 1
ATOM 1279 N N . THR A 1 161 ? 2.702 44.720 69.523 1.00 19.71 234 THR A N 1
ATOM 1280 C CA . THR A 1 161 ? 3.941 45.407 69.139 1.00 18.67 234 THR A CA 1
ATOM 1281 C C . THR A 1 161 ? 4.321 46.456 70.189 1.00 17.83 234 THR A C 1
ATOM 1282 O O . THR A 1 161 ? 5.505 46.623 70.518 1.00 14.40 234 THR A O 1
ATOM 1286 N N . LEU A 1 162 ? 3.331 47.170 70.723 1.00 18.61 235 LEU A N 1
ATOM 1287 C CA . LEU A 1 162 ? 3.605 48.222 71.747 1.00 18.25 235 LEU A CA 1
ATOM 1288 C C . LEU A 1 162 ? 4.221 47.573 73.001 1.00 18.16 235 LEU A C 1
ATOM 1289 O O . LEU A 1 162 ? 5.225 48.028 73.527 1.00 17.66 235 LEU A O 1
ATOM 1294 N N . LYS A 1 163 ? 3.689 46.410 73.386 1.00 19.67 236 LYS A N 1
ATOM 1295 C CA . LYS A 1 163 ? 4.226 45.702 74.487 1.00 18.96 236 LYS A CA 1
ATOM 1296 C C . LYS A 1 163 ? 5.677 45.331 74.201 1.00 17.27 236 LYS A C 1
ATOM 1297 O O . LYS A 1 163 ? 6.504 45.411 75.095 1.00 15.35 236 LYS A O 1
ATOM 1303 N N . GLN A 1 164 ? 5.988 44.900 72.984 1.00 17.44 237 GLN A N 1
ATOM 1304 C CA . GLN A 1 164 ? 7.414 44.599 72.602 1.00 16.98 237 GLN A CA 1
ATOM 1305 C C . GLN A 1 164 ? 8.321 45.768 72.782 1.00 16.06 237 GLN A C 1
ATOM 1306 O O . GLN A 1 164 ? 9.418 45.621 73.310 1.00 20.00 237 GLN A O 1
ATOM 1312 N N . CYS A 1 165 ? 7.902 46.938 72.319 1.00 16.06 238 CYS A N 1
ATOM 1313 C CA . CYS A 1 165 ? 8.691 48.131 72.478 1.00 16.68 238 CYS A CA 1
ATOM 1314 C C . CYS A 1 165 ? 8.914 48.426 73.936 1.00 17.28 238 CYS A C 1
ATOM 1315 O O . CYS A 1 165 ? 10.045 48.719 74.317 1.00 16.14 238 CYS A O 1
ATOM 1318 N N . ALA A 1 166 ? 7.854 48.297 74.751 1.00 17.62 239 ALA A N 1
ATOM 1319 C CA . ALA A 1 166 ? 7.964 48.451 76.210 1.00 18.17 239 ALA A CA 1
ATOM 1320 C C . ALA A 1 166 ? 8.994 47.538 76.832 1.00 17.37 239 ALA A C 1
ATOM 1321 O O . ALA A 1 166 ? 9.869 47.992 77.511 1.00 17.06 239 ALA A O 1
ATOM 1323 N N . LEU A 1 167 ? 8.886 46.235 76.579 1.00 18.69 240 LEU A N 1
ATOM 1324 C CA . LEU A 1 167 ? 9.822 45.305 77.107 1.00 19.13 240 LEU A CA 1
ATOM 1325 C C . LEU A 1 167 ? 11.260 45.576 76.628 1.00 20.34 240 LEU A C 1
ATOM 1326 O O . LEU A 1 167 ? 12.220 45.496 77.406 1.00 18.46 240 LEU A O 1
ATOM 1331 N N . ILE A 1 168 ? 11.408 45.951 75.366 1.00 18.00 241 ILE A N 1
ATOM 1332 C CA . ILE A 1 168 ? 12.738 46.204 74.828 1.00 19.20 241 ILE A CA 1
ATOM 1333 C C . ILE A 1 168 ? 13.304 47.483 75.395 1.00 19.82 241 ILE A C 1
ATOM 1334 O O . ILE A 1 168 ? 14.501 47.537 75.750 1.00 19.91 241 ILE A O 1
ATOM 1339 N N . SER A 1 169 ? 12.490 48.526 75.463 1.00 20.54 242 SER A N 1
ATOM 1340 C CA . SER A 1 169 ? 12.980 49.748 76.036 1.00 25.76 242 SER A CA 1
ATOM 1341 C C . SER A 1 169 ? 13.470 49.523 77.477 1.00 33.96 242 SER A C 1
ATOM 1342 O O . SER A 1 169 ? 14.611 49.919 77.830 1.00 37.59 242 SER A O 1
ATOM 1345 N N . LYS A 1 170 ? 12.668 48.808 78.264 1.00 30.70 243 LYS A N 1
ATOM 1346 C CA . LYS A 1 170 ? 13.058 48.441 79.615 1.00 35.31 243 LYS A CA 1
ATOM 1347 C C . LYS A 1 170 ? 14.481 47.836 79.708 1.00 32.56 243 LYS A C 1
ATOM 1348 O O . LYS A 1 170 ? 15.234 48.119 80.612 1.00 31.80 243 LYS A O 1
ATOM 1354 N N . SER A 1 171 ? 14.788 46.937 78.790 1.00 32.29 244 SER A N 1
ATOM 1355 C CA . SER A 1 171 ? 16.087 46.295 78.725 1.00 32.78 244 SER A CA 1
ATOM 1356 C C . SER A 1 171 ? 17.173 47.181 78.079 1.00 31.79 244 SER A C 1
ATOM 1357 O O . SER A 1 171 ? 18.183 46.648 77.716 1.00 40.86 244 SER A O 1
ATOM 1360 N N . ALA A 1 172 ? 16.952 48.495 77.941 1.00 30.81 245 ALA A N 1
ATOM 1361 C CA . ALA A 1 172 ? 17.863 49.483 77.381 1.00 32.89 245 ALA A CA 1
ATOM 1362 C C . ALA A 1 172 ? 18.169 49.369 75.876 1.00 37.73 245 ALA A C 1
ATOM 1363 O O . ALA A 1 172 ? 19.288 49.658 75.451 1.00 37.96 245 ALA A O 1
ATOM 1365 N N . GLY A 1 173 ? 17.214 48.949 75.060 1.00 31.34 246 GLY A N 1
ATOM 1366 C CA . GLY A 1 173 ? 17.436 48.977 73.610 1.00 30.70 246 GLY A CA 1
ATOM 1367 C C . GLY A 1 173 ? 16.725 50.167 72.983 1.00 25.81 246 GLY A C 1
ATOM 1368 O O . GLY A 1 173 ? 15.576 50.421 73.294 1.00 28.67 246 GLY A O 1
ATOM 1369 N N . GLY A 1 174 ? 17.417 50.877 72.115 1.00 22.90 247 GLY A N 1
ATOM 1370 C CA . GLY A 1 174 ? 16.803 51.775 71.157 1.00 22.52 247 GLY A CA 1
ATOM 1371 C C . GLY A 1 174 ? 16.052 50.932 70.121 1.00 21.06 247 GLY A C 1
ATOM 1372 O O . GLY A 1 174 ? 16.345 49.740 69.943 1.00 19.03 247 GLY A O 1
ATOM 1373 N N . ILE A 1 175 ? 15.076 51.538 69.470 1.00 19.65 248 ILE A N 1
ATOM 1374 C CA . ILE A 1 175 ? 14.196 50.794 68.557 1.00 21.45 248 ILE A CA 1
ATOM 1375 C C . ILE A 1 175 ? 13.967 51.563 67.251 1.00 20.32 248 ILE A C 1
ATOM 1376 O O . ILE A 1 175 ? 13.820 52.787 67.261 1.00 19.12 248 ILE A O 1
ATOM 1381 N N . GLY A 1 176 ? 13.891 50.832 66.145 1.00 18.89 249 GLY A N 1
ATOM 1382 C CA . GLY A 1 176 ? 13.361 51.388 64.872 1.00 17.80 249 GLY A CA 1
ATOM 1383 C C . GLY A 1 176 ? 12.096 50.603 64.604 1.00 18.29 249 GLY A C 1
ATOM 1384 O O . GLY A 1 176 ? 12.116 49.368 64.764 1.00 15.36 249 GLY A O 1
ATOM 1385 N N . VAL A 1 177 ? 11.014 51.291 64.263 1.00 15.50 250 VAL A N 1
ATOM 1386 C CA . VAL A 1 177 ? 9.710 50.602 64.005 1.00 17.44 250 VAL A CA 1
ATOM 1387 C C . VAL A 1 177 ? 9.110 51.009 62.667 1.00 15.36 250 VAL A C 1
ATOM 1388 O O . VAL A 1 177 ? 8.921 52.233 62.374 1.00 13.36 250 VAL A O 1
ATOM 1392 N N . ALA A 1 178 ? 8.784 50.006 61.887 1.00 13.79 251 ALA A N 1
ATOM 1393 C CA . ALA A 1 178 ? 8.145 50.206 60.568 1.00 14.90 251 ALA A CA 1
ATOM 1394 C C . ALA A 1 178 ? 6.623 50.191 60.747 1.00 14.62 251 ALA A C 1
ATOM 1395 O O . ALA A 1 178 ? 6.051 49.209 61.228 1.00 16.79 251 ALA A O 1
ATOM 1397 N N . VAL A 1 179 ? 5.991 51.306 60.402 1.00 14.57 252 VAL A N 1
ATOM 1398 C CA . VAL A 1 179 ? 4.545 51.464 60.643 1.00 15.39 252 VAL A CA 1
ATOM 1399 C C . VAL A 1 179 ? 3.698 51.587 59.373 1.00 16.31 252 VAL A C 1
ATOM 1400 O O . VAL A 1 179 ? 2.482 51.783 59.463 1.00 15.81 252 VAL A O 1
ATOM 1404 N N . SER A 1 180 ? 4.295 51.493 58.194 1.00 15.99 253 SER A N 1
ATOM 1405 C CA . SER A 1 180 ? 3.511 51.751 56.970 1.00 18.47 253 SER A CA 1
ATOM 1406 C C . SER A 1 180 ? 2.291 50.796 56.714 1.00 19.46 253 SER A C 1
ATOM 1407 O O . SER A 1 180 ? 1.399 51.168 55.973 1.00 18.27 253 SER A O 1
ATOM 1410 N N . CYS A 1 181 ? 2.291 49.584 57.273 1.00 17.98 254 CYS A N 1
ATOM 1411 C CA . CYS A 1 181 ? 1.173 48.676 57.093 1.00 20.30 254 CYS A CA 1
ATOM 1412 C C . CYS A 1 181 ? -0.101 49.047 57.897 1.00 21.56 254 CYS A C 1
ATOM 1413 O O . CYS A 1 181 ? -1.103 48.388 57.762 1.00 21.15 254 CYS A O 1
ATOM 1416 N N . ILE A 1 182 ? -0.046 50.088 58.726 1.00 18.45 255 ILE A N 1
ATOM 1417 C CA . ILE A 1 182 ? -1.163 50.456 59.569 1.00 20.46 255 ILE A CA 1
ATOM 1418 C C . ILE A 1 182 ? -2.076 51.388 58.746 1.00 20.10 255 ILE A C 1
ATOM 1419 O O . ILE A 1 182 ? -1.615 52.381 58.178 1.00 16.62 255 ILE A O 1
ATOM 1424 N N . ARG A 1 183 ? -3.383 51.117 58.724 1.00 21.65 256 ARG A N 1
ATOM 1425 C CA . ARG A 1 183 ? -4.240 51.864 57.765 1.00 21.03 256 ARG A CA 1
ATOM 1426 C C . ARG A 1 183 ? -4.369 53.304 58.197 1.00 19.42 256 ARG A C 1
ATOM 1427 O O . ARG A 1 183 ? -4.115 53.663 59.321 1.00 21.04 256 ARG A O 1
ATOM 1435 N N . ALA A 1 184 ? -4.721 54.129 57.251 1.00 19.99 257 ALA A N 1
ATOM 1436 C CA . ALA A 1 184 ? -4.678 55.564 57.406 1.00 21.38 257 ALA A CA 1
ATOM 1437 C C . ALA A 1 184 ? -5.996 56.181 57.835 1.00 23.80 257 ALA A C 1
ATOM 1438 O O . ALA A 1 184 ? -7.020 55.507 57.963 1.00 23.37 257 ALA A O 1
ATOM 1440 N N . THR A 1 185 ? -5.935 57.481 58.105 1.00 24.70 258 THR A N 1
ATOM 1441 C CA . THR A 1 185 ? -7.085 58.277 58.470 1.00 27.56 258 THR A CA 1
ATOM 1442 C C . THR A 1 185 ? -8.245 58.065 57.508 1.00 29.21 258 THR A C 1
ATOM 1443 O O . THR A 1 185 ? -8.067 58.038 56.276 1.00 30.56 258 THR A O 1
ATOM 1447 N N . GLY A 1 186 ? -9.439 57.909 58.074 1.00 36.53 259 GLY A N 1
ATOM 1448 C CA . GLY A 1 186 ? -10.663 57.719 57.267 1.00 34.69 259 GLY A CA 1
ATOM 1449 C C . GLY A 1 186 ? -10.956 56.319 56.742 1.00 35.51 259 GLY A C 1
ATOM 1450 O O . GLY A 1 186 ? -12.052 56.071 56.265 1.00 40.92 259 GLY A O 1
ATOM 1451 N N . SER A 1 187 ? -10.032 55.370 56.856 1.00 35.33 260 SER A N 1
ATOM 1452 C CA . SER A 1 187 ? -10.221 54.066 56.247 1.00 33.27 260 SER A CA 1
ATOM 1453 C C . SER A 1 187 ? -11.203 53.193 57.007 1.00 34.27 260 SER A C 1
ATOM 1454 O O . SER A 1 187 ? -11.252 53.200 58.250 1.00 31.12 260 SER A O 1
ATOM 1457 N N . TYR A 1 188 ? -11.950 52.394 56.260 1.00 32.27 261 TYR A N 1
ATOM 1458 C CA . TYR A 1 188 ? -13.064 51.639 56.819 1.00 33.42 261 TYR A CA 1
ATOM 1459 C C . TYR A 1 188 ? -12.512 50.589 57.777 1.00 31.57 261 TYR A C 1
ATOM 1460 O O . TYR A 1 188 ? -11.410 50.120 57.579 1.00 27.30 261 TYR A O 1
ATOM 1469 N N . ILE A 1 189 ? -13.248 50.330 58.866 1.00 32.61 262 ILE A N 1
ATOM 1470 C CA . ILE A 1 189 ? -12.956 49.262 59.810 1.00 34.82 262 ILE A CA 1
ATOM 1471 C C . ILE A 1 189 ? -14.184 48.348 59.845 1.00 39.52 262 ILE A C 1
ATOM 1472 O O . ILE A 1 189 ? -15.182 48.694 60.487 1.00 38.93 262 ILE A O 1
ATOM 1477 N N . ALA A 1 190 ? -14.075 47.171 59.221 1.00 41.24 263 ALA A N 1
ATOM 1478 C CA . ALA A 1 190 ? -15.205 46.240 59.050 1.00 43.43 263 ALA A CA 1
ATOM 1479 C C . ALA A 1 190 ? -15.774 45.702 60.364 1.00 46.61 263 ALA A C 1
ATOM 1480 O O . ALA A 1 190 ? -16.982 45.531 60.484 1.00 45.74 263 ALA A O 1
ATOM 1482 N N . GLY A 1 191 ? -14.920 45.470 61.353 1.00 49.78 264 GLY A N 1
ATOM 1483 C CA . GLY A 1 191 ? -15.367 44.895 62.634 1.00 55.53 264 GLY A CA 1
ATOM 1484 C C . GLY A 1 191 ? -16.162 45.812 63.568 1.00 59.02 264 GLY A C 1
ATOM 1485 O O . GLY A 1 191 ? -16.939 45.333 64.391 1.00 65.44 264 GLY A O 1
ATOM 1486 N N . THR A 1 192 ? -15.964 47.121 63.462 1.00 58.47 265 THR A N 1
ATOM 1487 C CA . THR A 1 192 ? -16.741 48.086 64.248 1.00 52.24 265 THR A CA 1
ATOM 1488 C C . THR A 1 192 ? -17.755 48.860 63.391 1.00 47.88 265 THR A C 1
ATOM 1489 O O . THR A 1 192 ? -18.464 49.696 63.921 1.00 43.27 265 THR A O 1
ATOM 1493 N N . ASN A 1 193 ? -17.801 48.600 62.081 1.00 44.54 266 ASN A N 1
ATOM 1494 C CA . ASN A 1 193 ? -18.450 49.516 61.112 1.00 49.25 266 ASN A CA 1
ATOM 1495 C C . ASN A 1 193 ? -18.027 51.011 61.298 1.00 46.93 266 ASN A C 1
ATOM 1496 O O . ASN A 1 193 ? -18.826 51.944 61.146 1.00 45.41 266 ASN A O 1
ATOM 1501 N N . GLY A 1 194 ? -16.748 51.224 61.617 1.00 48.08 267 GLY A N 1
ATOM 1502 C CA . GLY A 1 194 ? -16.214 52.562 61.933 1.00 40.46 267 GLY A CA 1
ATOM 1503 C C . GLY A 1 194 ? -15.198 52.999 60.904 1.00 40.22 267 GLY A C 1
ATOM 1504 O O . GLY A 1 194 ? -15.068 52.355 59.843 1.00 39.58 267 GLY A O 1
ATOM 1505 N N . ASN A 1 195 ? -14.531 54.126 61.201 1.00 39.85 268 ASN A N 1
ATOM 1506 C CA . ASN A 1 195 ? -13.357 54.633 60.422 1.00 38.97 268 ASN A CA 1
ATOM 1507 C C . ASN A 1 195 ? -12.155 54.943 61.299 1.00 36.41 268 ASN A C 1
ATOM 1508 O O . ASN A 1 195 ? -12.289 55.517 62.383 1.00 31.27 268 ASN A O 1
ATOM 1513 N N . SER A 1 196 ? -10.976 54.539 60.815 1.00 34.01 269 SER A N 1
ATOM 1514 C CA . SER A 1 196 ? -9.705 54.719 61.552 1.00 30.62 269 SER A CA 1
ATOM 1515 C C . SER A 1 196 ? -9.396 56.205 61.615 1.00 28.33 269 SER A C 1
ATOM 1516 O O . SER A 1 196 ? -9.741 56.951 60.689 1.00 26.31 269 SER A O 1
ATOM 1519 N N . ASN A 1 197 ? -8.715 56.611 62.687 1.00 29.51 270 ASN A N 1
ATOM 1520 C CA . ASN A 1 197 ? -8.133 57.979 62.779 1.00 31.85 270 ASN A CA 1
ATOM 1521 C C . ASN A 1 197 ? -6.681 57.959 62.279 1.00 29.83 270 ASN A C 1
ATOM 1522 O O . ASN A 1 197 ? -6.041 58.974 62.263 1.00 29.82 270 ASN A O 1
ATOM 1527 N N . GLY A 1 198 ? -6.157 56.789 61.927 1.00 28.71 271 GLY A N 1
ATOM 1528 C CA . GLY A 1 198 ? -4.845 56.717 61.292 1.00 28.26 271 GLY A CA 1
ATOM 1529 C C . GLY A 1 198 ? -3.687 56.806 62.250 1.00 26.35 271 GLY A C 1
ATOM 1530 O O . GLY A 1 198 ? -3.774 56.391 63.434 1.00 27.02 271 GLY A O 1
ATOM 1531 N N . LEU A 1 199 ? -2.579 57.288 61.728 1.00 23.34 272 LEU A N 1
ATOM 1532 C CA . LEU A 1 199 ? -1.298 57.039 62.386 1.00 23.91 272 LEU A CA 1
ATOM 1533 C C . LEU A 1 199 ? -1.038 57.843 63.651 1.00 22.83 272 LEU A C 1
ATOM 1534 O O . LEU A 1 199 ? -0.390 57.398 64.550 1.00 21.70 272 LEU A O 1
ATOM 1539 N N . VAL A 1 200 ? -1.448 59.083 63.611 1.00 22.85 273 VAL A N 1
ATOM 1540 C CA . VAL A 1 200 ? -1.103 60.047 64.612 1.00 22.18 273 VAL A CA 1
ATOM 1541 C C . VAL A 1 200 ? -1.529 59.629 65.999 1.00 21.86 273 VAL A C 1
ATOM 1542 O O . VAL A 1 200 ? -0.677 59.524 66.863 1.00 22.14 273 VAL A O 1
ATOM 1546 N N . PRO A 1 201 ? -2.839 59.379 66.224 1.00 20.96 274 PRO A N 1
ATOM 1547 C CA . PRO A 1 201 ? -3.226 58.999 67.548 1.00 21.52 274 PRO A CA 1
ATOM 1548 C C . PRO A 1 201 ? -2.548 57.655 67.989 1.00 21.19 274 PRO A C 1
ATOM 1549 O O . PRO A 1 201 ? -2.268 57.484 69.197 1.00 17.98 274 PRO A O 1
ATOM 1553 N N . MET A 1 202 ? -2.238 56.771 67.029 1.00 19.17 275 MET A N 1
ATOM 1554 C CA . MET A 1 202 ? -1.545 55.524 67.389 1.00 20.39 275 MET A CA 1
ATOM 1555 C C . MET A 1 202 ? -0.110 55.847 67.883 1.00 17.87 275 MET A C 1
ATOM 1556 O O . MET A 1 202 ? 0.386 55.298 68.917 1.00 15.76 275 MET A O 1
ATOM 1561 N N . LEU A 1 203 ? 0.531 56.754 67.175 1.00 17.44 276 LEU A N 1
ATOM 1562 C CA . LEU A 1 203 ? 1.902 57.134 67.505 1.00 20.14 276 LEU A CA 1
ATOM 1563 C C . LEU A 1 203 ? 1.961 57.884 68.862 1.00 23.09 276 LEU A C 1
ATOM 1564 O O . LEU A 1 203 ? 2.988 57.783 69.565 1.00 22.14 276 LEU A O 1
ATOM 1569 N N . ARG A 1 204 ? 0.862 58.604 69.224 1.00 22.59 277 ARG A N 1
ATOM 1570 C CA . ARG A 1 204 ? 0.798 59.306 70.508 1.00 23.56 277 ARG A CA 1
ATOM 1571 C C . ARG A 1 204 ? 0.823 58.313 71.632 1.00 21.62 277 ARG A C 1
ATOM 1572 O O . ARG A 1 204 ? 1.376 58.622 72.648 1.00 24.77 277 ARG A O 1
ATOM 1580 N N . VAL A 1 205 ? 0.349 57.089 71.412 1.00 21.01 278 VAL A N 1
ATOM 1581 C CA . VAL A 1 205 ? 0.467 56.020 72.419 1.00 18.17 278 VAL A CA 1
ATOM 1582 C C . VAL A 1 205 ? 1.928 55.517 72.553 1.00 17.99 278 VAL A C 1
ATOM 1583 O O . VAL A 1 205 ? 2.427 55.271 73.670 1.00 17.45 278 VAL A O 1
ATOM 1587 N N . TYR A 1 206 ? 2.592 55.345 71.412 1.00 18.74 279 TYR A N 1
ATOM 1588 C CA . TYR A 1 206 ? 4.039 55.020 71.319 1.00 16.83 279 TYR A CA 1
ATOM 1589 C C . TYR A 1 206 ? 4.853 56.138 71.974 1.00 16.62 279 TYR A C 1
ATOM 1590 O O . TYR A 1 206 ? 5.754 55.887 72.771 1.00 16.66 279 TYR A O 1
ATOM 1599 N N . ASN A 1 207 ? 4.499 57.379 71.685 1.00 16.90 280 ASN A N 1
ATOM 1600 C CA . ASN A 1 207 ? 5.189 58.512 72.280 1.00 18.50 280 ASN A CA 1
ATOM 1601 C C . ASN A 1 207 ? 5.167 58.489 73.830 1.00 17.76 280 ASN A C 1
ATOM 1602 O O . ASN A 1 207 ? 6.238 58.603 74.505 1.00 17.11 280 ASN A O 1
ATOM 1607 N N . ASN A 1 208 ? 3.992 58.284 74.396 1.00 16.97 281 ASN A N 1
ATOM 1608 C CA . ASN A 1 208 ? 3.868 58.188 75.827 1.00 18.04 281 ASN A CA 1
ATOM 1609 C C . ASN A 1 208 ? 4.446 56.923 76.381 1.00 18.02 281 ASN A C 1
ATOM 1610 O O . ASN A 1 208 ? 4.886 56.928 77.523 1.00 16.36 281 ASN A O 1
ATOM 1615 N N . THR A 1 209 ? 4.446 55.829 75.626 1.00 17.05 282 THR A N 1
ATOM 1616 C CA . THR A 1 209 ? 5.164 54.620 76.095 1.00 17.34 282 THR A CA 1
ATOM 1617 C C . THR A 1 209 ? 6.700 54.858 76.158 1.00 19.52 282 THR A C 1
ATOM 1618 O O . THR A 1 209 ? 7.391 54.376 77.083 1.00 17.67 282 THR A O 1
ATOM 1622 N N . ALA A 1 210 ? 7.215 55.653 75.218 1.00 19.85 283 ALA A N 1
ATOM 1623 C CA . ALA A 1 210 ? 8.642 56.030 75.222 1.00 21.14 283 ALA A CA 1
ATOM 1624 C C . ALA A 1 210 ? 8.969 56.933 76.425 1.00 21.34 283 ALA A C 1
ATOM 1625 O O . ALA A 1 210 ? 9.983 56.718 77.069 1.00 21.09 283 ALA A O 1
ATOM 1627 N N . ARG A 1 211 ? 8.113 57.905 76.728 1.00 25.19 284 ARG A N 1
ATOM 1628 C CA . ARG A 1 211 ? 8.268 58.690 77.982 1.00 25.83 284 ARG A CA 1
ATOM 1629 C C . ARG A 1 211 ? 8.186 57.843 79.239 1.00 25.03 284 ARG A C 1
ATOM 1630 O O . ARG A 1 211 ? 8.942 58.042 80.154 1.00 21.97 284 ARG A O 1
ATOM 1638 N N . TYR A 1 212 ? 7.272 56.882 79.263 1.00 25.48 285 TYR A N 1
ATOM 1639 C CA . TYR A 1 212 ? 7.066 56.015 80.427 1.00 27.20 285 TYR A CA 1
ATOM 1640 C C . TYR A 1 212 ? 8.233 55.072 80.784 1.00 28.14 285 TYR A C 1
ATOM 1641 O O . TYR A 1 212 ? 8.659 55.008 81.937 1.00 27.13 285 TYR A O 1
ATOM 1650 N N . VAL A 1 213 ? 8.714 54.304 79.811 1.00 27.52 286 VAL A N 1
ATOM 1651 C CA . VAL A 1 213 ? 9.699 53.271 80.071 1.00 29.92 286 VAL A CA 1
ATOM 1652 C C . VAL A 1 213 ? 11.089 53.766 79.697 1.00 33.19 286 VAL A C 1
ATOM 1653 O O . VAL A 1 213 ? 11.387 54.000 78.520 1.00 34.06 286 VAL A O 1
ATOM 1657 N N . ASP A 1 214 ? 11.949 53.870 80.699 1.00 35.02 287 ASP A N 1
ATOM 1658 C CA . ASP A 1 214 ? 13.320 54.322 80.480 1.00 39.77 287 ASP A CA 1
ATOM 1659 C C . ASP A 1 214 ? 14.144 53.190 79.885 1.00 43.29 287 ASP A C 1
ATOM 1660 O O . ASP A 1 214 ? 13.813 52.015 80.071 1.00 47.52 287 ASP A O 1
ATOM 1665 N N . GLN A 1 215 ? 15.187 53.567 79.144 1.00 50.17 288 GLN A N 1
ATOM 1666 C CA . GLN A 1 215 ? 16.277 52.658 78.790 1.00 54.51 288 GLN A CA 1
ATOM 1667 C C . GLN A 1 215 ? 17.068 52.279 80.043 1.00 61.79 288 GLN A C 1
ATOM 1668 O O . GLN A 1 215 ? 17.780 53.118 80.594 1.00 69.47 288 GLN A O 1
ATOM 1674 N N . GLY A 1 216 ? 16.909 51.038 80.513 1.00 62.21 289 GLY A N 1
ATOM 1675 C CA . GLY A 1 216 ? 17.567 50.547 81.751 1.00 60.25 289 GLY A CA 1
ATOM 1676 C C . GLY A 1 216 ? 17.232 51.314 83.031 1.00 57.43 289 GLY A C 1
ATOM 1677 O O . GLY A 1 216 ? 16.340 52.170 83.039 1.00 50.58 289 GLY A O 1
ATOM 1678 N N . PRO A 1 221 ? 14.841 58.139 78.711 1.00 39.10 294 PRO A N 1
ATOM 1679 C CA . PRO A 1 221 ? 13.583 57.899 77.989 1.00 41.22 294 PRO A CA 1
ATOM 1680 C C . PRO A 1 221 ? 13.758 56.930 76.821 1.00 35.10 294 PRO A C 1
ATOM 1681 O O . PRO A 1 221 ? 14.855 56.809 76.276 1.00 38.10 294 PRO A O 1
ATOM 1685 N N . GLY A 1 222 ? 12.690 56.210 76.488 1.00 31.25 295 GLY A N 1
ATOM 1686 C CA . GLY A 1 222 ? 12.715 55.258 75.418 1.00 29.09 295 GLY A CA 1
ATOM 1687 C C . GLY A 1 222 ? 13.030 56.043 74.144 1.00 26.41 295 GLY A C 1
ATOM 1688 O O . GLY A 1 222 ? 12.616 57.211 74.020 1.00 23.50 295 GLY A O 1
ATOM 1689 N N . ALA A 1 223 ? 13.827 55.437 73.268 1.00 20.39 296 ALA A N 1
ATOM 1690 C CA . ALA A 1 223 ? 14.201 56.059 72.004 1.00 22.44 296 ALA A CA 1
ATOM 1691 C C . ALA A 1 223 ? 13.649 55.154 70.880 1.00 23.07 296 ALA A C 1
ATOM 1692 O O . ALA A 1 223 ? 14.209 54.060 70.633 1.00 19.50 296 ALA A O 1
ATOM 1694 N N . PHE A 1 224 ? 12.545 55.590 70.255 1.00 20.84 297 PHE A N 1
ATOM 1695 C CA . PHE A 1 224 ? 11.866 54.820 69.182 1.00 19.73 297 PHE A CA 1
ATOM 1696 C C . PHE A 1 224 ? 11.944 55.680 67.921 1.00 18.85 297 PHE A C 1
ATOM 1697 O O . PHE A 1 224 ? 11.487 56.873 67.957 1.00 19.59 297 PHE A O 1
ATOM 1705 N N . ALA A 1 225 ? 12.580 55.168 66.860 1.00 16.63 298 ALA A N 1
ATOM 1706 C CA . ALA A 1 225 ? 12.517 55.855 65.580 1.00 16.35 298 ALA A CA 1
ATOM 1707 C C . ALA A 1 225 ? 11.408 55.261 64.770 1.00 16.75 298 ALA A C 1
ATOM 1708 O O . ALA A 1 225 ? 11.281 54.009 64.640 1.00 17.20 298 ALA A O 1
ATOM 1710 N N . ILE A 1 226 ? 10.542 56.102 64.273 1.00 15.33 299 ILE A N 1
ATOM 1711 C CA . ILE A 1 226 ? 9.378 55.594 63.507 1.00 14.35 299 ILE A CA 1
ATOM 1712 C C . ILE A 1 226 ? 9.613 55.725 62.033 1.00 13.49 299 ILE A C 1
ATOM 1713 O O . ILE A 1 226 ? 9.926 56.794 61.551 1.00 12.41 299 ILE A O 1
ATOM 1718 N N . TYR A 1 227 ? 9.550 54.619 61.312 1.00 12.57 300 TYR A N 1
ATOM 1719 C CA . TYR A 1 227 ? 9.774 54.597 59.865 1.00 13.42 300 TYR A CA 1
ATOM 1720 C C . TYR A 1 227 ? 8.511 54.569 59.047 1.00 15.13 300 TYR A C 1
ATOM 1721 O O . TYR A 1 227 ? 7.732 53.599 59.147 1.00 18.47 300 TYR A O 1
ATOM 1730 N N . LEU A 1 228 ? 8.368 55.530 58.123 1.00 16.11 301 LEU A N 1
ATOM 1731 C CA . LEU A 1 228 ? 7.194 55.559 57.184 1.00 16.36 301 LEU A CA 1
ATOM 1732 C C . LEU A 1 228 ? 7.634 55.722 55.747 1.00 16.35 301 LEU A C 1
ATOM 1733 O O . LEU A 1 228 ? 8.554 56.511 55.454 1.00 18.46 301 LEU A O 1
ATOM 1738 N N . GLU A 1 229 ? 6.992 54.961 54.864 1.00 15.29 302 GLU A N 1
ATOM 1739 C CA . GLU A 1 229 ? 7.157 55.120 53.415 1.00 14.83 302 GLU A CA 1
ATOM 1740 C C . GLU A 1 229 ? 6.234 56.222 52.916 1.00 15.08 302 GLU A C 1
ATOM 1741 O O . GLU A 1 229 ? 5.047 56.298 53.317 1.00 16.03 302 GLU A O 1
ATOM 1747 N N . PRO A 1 230 ? 6.740 57.063 52.017 1.00 15.39 303 PRO A N 1
ATOM 1748 C CA . PRO A 1 230 ? 6.075 58.339 51.648 1.00 16.29 303 PRO A CA 1
ATOM 1749 C C . PRO A 1 230 ? 4.805 58.256 50.736 1.00 15.98 303 PRO A C 1
ATOM 1750 O O . PRO A 1 230 ? 4.224 59.311 50.466 1.00 15.74 303 PRO A O 1
ATOM 1754 N N . TRP A 1 231 ? 4.448 57.046 50.282 1.00 13.41 304 TRP A N 1
ATOM 1755 C CA . TRP A 1 231 ? 3.156 56.752 49.672 1.00 14.98 304 TRP A CA 1
ATOM 1756 C C . TRP A 1 231 ? 1.987 56.667 50.645 1.00 14.89 304 TRP A C 1
ATOM 1757 O O . TRP A 1 231 ? 0.845 56.628 50.203 1.00 14.96 304 TRP A O 1
ATOM 1768 N N . HIS A 1 232 ? 2.253 56.559 51.952 1.00 15.65 305 HIS A N 1
ATOM 1769 C CA . HIS A 1 232 ? 1.225 56.396 52.963 1.00 16.55 305 HIS A CA 1
ATOM 1770 C C . HIS A 1 232 ? 0.444 57.688 53.079 1.00 19.47 305 HIS A C 1
ATOM 1771 O O . HIS A 1 232 ? 1.032 58.764 53.126 1.00 20.10 305 HIS A O 1
ATOM 1778 N N . LEU A 1 233 ? -0.868 57.555 53.140 1.00 20.97 306 LEU A N 1
ATOM 1779 C CA . LEU A 1 233 ? -1.805 58.667 53.152 1.00 21.71 306 LEU A CA 1
ATOM 1780 C C . LEU A 1 233 ? -1.613 59.697 54.276 1.00 20.29 306 LEU A C 1
ATOM 1781 O O . LEU A 1 233 ? -1.804 60.904 54.080 1.00 20.95 306 LEU A O 1
ATOM 1786 N N . ASP A 1 234 ? -1.120 59.241 55.427 1.00 20.75 307 ASP A N 1
ATOM 1787 C CA . ASP A 1 234 ? -0.826 60.133 56.547 1.00 18.96 307 ASP A CA 1
ATOM 1788 C C . ASP A 1 234 ? 0.580 60.788 56.553 1.00 18.95 307 ASP A C 1
ATOM 1789 O O . ASP A 1 234 ? 0.981 61.407 57.587 1.00 17.13 307 ASP A O 1
ATOM 1794 N N . ILE A 1 235 ? 1.265 60.743 55.404 1.00 19.19 308 ILE A N 1
ATOM 1795 C CA . ILE A 1 235 ? 2.624 61.193 55.292 1.00 18.54 308 ILE A CA 1
ATOM 1796 C C . ILE A 1 235 ? 2.753 62.684 55.649 1.00 20.07 308 ILE A C 1
ATOM 1797 O O . ILE A 1 235 ? 3.726 63.065 56.361 1.00 18.89 308 ILE A O 1
ATOM 1802 N N . PHE A 1 236 ? 1.797 63.511 55.255 1.00 19.55 309 PHE A N 1
ATOM 1803 C CA . PHE A 1 236 ? 1.932 64.963 55.569 1.00 21.10 309 PHE A CA 1
ATOM 1804 C C . PHE A 1 236 ? 1.827 65.226 57.075 1.00 24.70 309 PHE A C 1
ATOM 1805 O O . PHE A 1 236 ? 2.532 66.086 57.588 1.00 25.57 309 PHE A O 1
ATOM 1813 N N . GLU A 1 237 ? 0.963 64.455 57.772 1.00 24.15 310 GLU A N 1
ATOM 1814 C CA . GLU A 1 237 ? 0.787 64.597 59.222 1.00 26.72 310 GLU A CA 1
ATOM 1815 C C . GLU A 1 237 ? 2.020 64.080 59.950 1.00 25.18 310 GLU A C 1
ATOM 1816 O O . GLU A 1 237 ? 2.559 64.772 60.829 1.00 23.57 310 GLU A O 1
ATOM 1822 N N . PHE A 1 238 ? 2.468 62.864 59.584 1.00 21.77 311 PHE A N 1
ATOM 1823 C CA . PHE A 1 238 ? 3.744 62.318 60.049 1.00 19.30 311 PHE A CA 1
ATOM 1824 C C . PHE A 1 238 ? 4.865 63.368 60.108 1.00 19.79 311 PHE A C 1
ATOM 1825 O O . PHE A 1 238 ? 5.598 63.473 61.064 1.00 21.35 311 PHE A O 1
ATOM 1833 N N . LEU A 1 239 ? 4.992 64.119 59.043 1.00 20.14 312 LEU A N 1
ATOM 1834 C CA . LEU A 1 239 ? 6.012 65.156 58.949 1.00 21.57 312 LEU A CA 1
ATOM 1835 C C . LEU A 1 239 ? 5.867 66.322 59.929 1.00 22.70 312 LEU A C 1
ATOM 1836 O O . LEU A 1 239 ? 6.814 67.039 60.150 1.00 27.74 312 LEU A O 1
ATOM 1841 N N . ASP A 1 240 ? 4.712 66.460 60.575 1.00 23.72 313 ASP A N 1
ATOM 1842 C CA . ASP A 1 240 ? 4.529 67.519 61.585 1.00 25.75 313 ASP A CA 1
ATOM 1843 C C . ASP A 1 240 ? 4.729 67.086 63.021 1.00 25.46 313 ASP A C 1
ATOM 1844 O O . ASP A 1 240 ? 4.738 67.940 63.913 1.00 23.56 313 ASP A O 1
ATOM 1849 N N . LEU A 1 241 ? 4.890 65.782 63.250 1.00 21.15 314 LEU A N 1
ATOM 1850 C CA . LEU A 1 241 ? 4.757 65.250 64.558 1.00 22.49 314 LEU A CA 1
ATOM 1851 C C . LEU A 1 241 ? 5.810 65.736 65.540 1.00 23.23 314 LEU A C 1
ATOM 1852 O O . LEU A 1 241 ? 5.545 65.806 66.745 1.00 24.39 314 LEU A O 1
ATOM 1857 N N . LYS A 1 242 ? 7.004 66.043 65.057 1.00 21.82 315 LYS A N 1
ATOM 1858 C CA . LYS A 1 242 ? 8.054 66.521 65.886 1.00 23.22 315 LYS A CA 1
ATOM 1859 C C . LYS A 1 242 ? 8.039 68.052 66.068 1.00 25.21 315 LYS A C 1
ATOM 1860 O O . LYS A 1 242 ? 8.896 68.573 66.736 1.00 26.85 315 LYS A O 1
ATOM 1866 N N . LYS A 1 243 ? 7.183 68.775 65.394 1.00 26.26 316 LYS A N 1
ATOM 1867 C CA . LYS A 1 243 ? 7.309 70.246 65.402 1.00 29.28 316 LYS A CA 1
ATOM 1868 C C . LYS A 1 243 ? 6.866 70.822 66.747 1.00 32.98 316 LYS A C 1
ATOM 1869 O O . LYS A 1 243 ? 5.994 70.264 67.428 1.00 29.07 316 LYS A O 1
ATOM 1875 N N . ASN A 1 244 ? 7.508 71.911 67.143 1.00 37.53 317 ASN A N 1
ATOM 1876 C CA . ASN A 1 244 ? 7.292 72.516 68.468 1.00 43.93 317 ASN A CA 1
ATOM 1877 C C . ASN A 1 244 ? 6.015 73.311 68.584 1.00 48.98 317 ASN A C 1
ATOM 1878 O O . ASN A 1 244 ? 5.513 73.517 69.698 1.00 53.73 317 ASN A O 1
ATOM 1883 N N . THR A 1 245 ? 5.471 73.707 67.439 1.00 49.71 318 THR A N 1
ATOM 1884 C CA . THR A 1 245 ? 4.184 74.370 67.388 1.00 49.66 318 THR A CA 1
ATOM 1885 C C . THR A 1 245 ? 3.008 73.360 67.503 1.00 47.16 318 THR A C 1
ATOM 1886 O O . THR A 1 245 ? 3.181 72.132 67.584 1.00 49.04 318 THR A O 1
ATOM 1890 N N . GLY A 1 246 ? 1.803 73.898 67.543 1.00 40.87 319 GLY A N 1
ATOM 1891 C CA . GLY A 1 246 ? 0.602 73.112 67.299 1.00 38.59 319 GLY A CA 1
ATOM 1892 C C . GLY A 1 246 ? -0.110 72.464 68.466 1.00 38.27 319 GLY A C 1
ATOM 1893 O O . GLY A 1 246 ? 0.288 72.532 69.616 1.00 36.79 319 GLY A O 1
ATOM 1894 N N . LYS A 1 247 ? -1.176 71.777 68.117 1.00 40.15 320 LYS A N 1
ATOM 1895 C CA . LYS A 1 247 ? -2.012 71.105 69.091 1.00 43.51 320 LYS A CA 1
ATOM 1896 C C . LYS A 1 247 ? -1.245 69.848 69.592 1.00 40.41 320 LYS A C 1
ATOM 1897 O O . LYS A 1 247 ? -0.642 69.171 68.783 1.00 35.62 320 LYS A O 1
ATOM 1903 N N . GLU A 1 248 ? -1.287 69.550 70.900 1.00 38.72 321 GLU A N 1
ATOM 1904 C CA . GLU A 1 248 ? -0.724 68.290 71.481 1.00 39.89 321 GLU A CA 1
ATOM 1905 C C . GLU A 1 248 ? -1.203 67.004 70.799 1.00 37.88 321 GLU A C 1
ATOM 1906 O O . GLU A 1 248 ? -0.492 66.013 70.756 1.00 36.05 321 GLU A O 1
ATOM 1912 N N . GLU A 1 249 ? -2.430 67.019 70.306 1.00 36.68 322 GLU A N 1
ATOM 1913 C CA . GLU A 1 249 ? -3.082 65.827 69.690 1.00 41.17 322 GLU A CA 1
ATOM 1914 C C . GLU A 1 249 ? -2.589 65.591 68.257 1.00 35.89 322 GLU A C 1
ATOM 1915 O O . GLU A 1 249 ? -2.862 64.579 67.646 1.00 36.73 322 GLU A O 1
ATOM 1921 N N . GLN A 1 250 ? -1.881 66.548 67.708 1.00 31.38 323 GLN A N 1
ATOM 1922 C CA . GLN A 1 250 ? -1.242 66.382 66.412 1.00 33.64 323 GLN A CA 1
ATOM 1923 C C . GLN A 1 250 ? 0.283 66.248 66.561 1.00 29.70 323 GLN A C 1
ATOM 1924 O O . GLN A 1 250 ? 1.004 66.346 65.562 1.00 28.20 323 GLN A O 1
ATOM 1930 N N . ARG A 1 251 ? 0.740 66.016 67.802 1.00 27.20 324 ARG A N 1
ATOM 1931 C CA . ARG A 1 251 ? 2.150 65.896 68.112 1.00 26.95 324 ARG A CA 1
ATOM 1932 C C . ARG A 1 251 ? 2.562 64.593 68.813 1.00 23.95 324 ARG A C 1
ATOM 1933 O O . ARG A 1 251 ? 1.817 64.012 69.608 1.00 23.77 324 ARG A O 1
ATOM 1941 N N . ALA A 1 252 ? 3.772 64.146 68.472 1.00 23.03 325 ALA A N 1
ATOM 1942 C CA . ALA A 1 252 ? 4.466 63.023 69.104 1.00 22.61 325 ALA A CA 1
ATOM 1943 C C . ALA A 1 252 ? 5.935 63.433 69.250 1.00 23.18 325 ALA A C 1
ATOM 1944 O O . ALA A 1 252 ? 6.827 62.884 68.605 1.00 24.29 325 ALA A O 1
ATOM 1946 N N . ARG A 1 253 ? 6.192 64.416 70.103 1.00 24.27 326 ARG A N 1
ATOM 1947 C CA . ARG A 1 253 ? 7.534 65.050 70.149 1.00 24.00 326 ARG A CA 1
ATOM 1948 C C . ARG A 1 253 ? 8.684 64.312 70.802 1.00 24.13 326 ARG A C 1
ATOM 1949 O O . ARG A 1 253 ? 9.832 64.736 70.702 1.00 22.54 326 ARG A O 1
ATOM 1957 N N . ASP A 1 254 ? 8.420 63.191 71.466 1.00 23.49 327 ASP A N 1
ATOM 1958 C CA . ASP A 1 254 ? 9.468 62.431 72.080 1.00 21.45 327 ASP A CA 1
ATOM 1959 C C . ASP A 1 254 ? 9.888 61.266 71.168 1.00 22.80 327 ASP A C 1
ATOM 1960 O O . ASP A 1 254 ? 10.814 60.543 71.515 1.00 21.48 327 ASP A O 1
ATOM 1965 N N . LEU A 1 255 ? 9.205 61.056 70.047 1.00 18.46 328 LEU A N 1
ATOM 1966 C CA . LEU A 1 255 ? 9.663 60.002 69.088 1.00 20.79 328 LEU A CA 1
ATOM 1967 C C . LEU A 1 255 ? 10.690 60.581 68.142 1.00 18.64 328 LEU A C 1
ATOM 1968 O O . LEU A 1 255 ? 10.852 61.790 68.056 1.00 21.24 328 LEU A O 1
ATOM 1973 N N . PHE A 1 256 ? 11.340 59.720 67.389 1.00 18.00 329 PHE A N 1
ATOM 1974 C CA . PHE A 1 256 ? 12.215 60.147 66.283 1.00 17.09 329 PHE A CA 1
ATOM 1975 C C . PHE A 1 256 ? 11.640 59.637 64.957 1.00 17.67 329 PHE A C 1
ATOM 1976 O O . PHE A 1 256 ? 10.887 58.648 64.932 1.00 16.20 329 PHE A O 1
ATOM 1984 N N . PHE A 1 257 ? 11.955 60.342 63.871 1.00 15.80 330 PHE A N 1
ATOM 1985 C CA . PHE A 1 257 ? 11.254 60.135 62.573 1.00 17.44 330 PHE A CA 1
ATOM 1986 C C . PHE A 1 257 ? 12.178 59.901 61.383 1.00 15.63 330 PHE A C 1
ATOM 1987 O O . PHE A 1 257 ? 13.179 60.559 61.241 1.00 14.35 330 PHE A O 1
ATOM 1995 N N . ALA A 1 258 ? 11.810 58.935 60.557 1.00 15.90 331 ALA A N 1
ATOM 1996 C CA . ALA A 1 258 ? 12.617 58.480 59.421 1.00 15.74 331 ALA A CA 1
ATOM 1997 C C . ALA A 1 258 ? 11.696 58.127 58.260 1.00 14.72 331 ALA A C 1
ATOM 1998 O O . ALA A 1 258 ? 10.612 57.617 58.443 1.00 15.85 331 ALA A O 1
ATOM 2000 N N . LEU A 1 259 ? 12.149 58.425 57.059 1.00 14.76 332 LEU A N 1
ATOM 2001 C CA . LEU A 1 259 ? 11.448 58.031 55.851 1.00 14.98 332 LEU A CA 1
ATOM 2002 C C . LEU A 1 259 ? 12.156 56.874 55.176 1.00 13.87 332 LEU A C 1
ATOM 2003 O O . LEU A 1 259 ? 13.406 56.841 55.167 1.00 12.95 332 LEU A O 1
ATOM 2008 N N . TRP A 1 260 ? 11.387 55.963 54.625 1.00 12.65 333 TRP A N 1
ATOM 2009 C CA . TRP A 1 260 ? 11.926 54.738 53.996 1.00 12.57 333 TRP A CA 1
ATOM 2010 C C . TRP A 1 260 ? 11.579 54.933 52.515 1.00 14.68 333 TRP A C 1
ATOM 2011 O O . TRP A 1 260 ? 10.451 54.579 52.090 1.00 14.92 333 TRP A O 1
ATOM 2022 N N . ILE A 1 261 ? 12.509 55.552 51.756 1.00 14.46 334 ILE A N 1
ATOM 2023 C CA . ILE A 1 261 ? 12.135 56.191 50.485 1.00 16.54 334 ILE A CA 1
ATOM 2024 C C . ILE A 1 261 ? 12.362 55.334 49.231 1.00 14.81 334 ILE A C 1
ATOM 2025 O O . ILE A 1 261 ? 13.418 54.832 49.027 1.00 17.80 334 ILE A O 1
ATOM 2030 N N . PRO A 1 262 ? 11.315 55.081 48.457 1.00 15.55 335 PRO A N 1
ATOM 2031 C CA . PRO A 1 262 ? 11.487 54.359 47.209 1.00 14.95 335 PRO A CA 1
ATOM 2032 C C . PRO A 1 262 ? 12.043 55.251 46.142 1.00 14.35 335 PRO A C 1
ATOM 2033 O O . PRO A 1 262 ? 11.827 56.496 46.169 1.00 13.39 335 PRO A O 1
ATOM 2037 N N . ASP A 1 263 ? 12.799 54.655 45.231 1.00 15.11 336 ASP A N 1
ATOM 2038 C CA . ASP A 1 263 ? 13.375 55.345 44.041 1.00 17.30 336 ASP A CA 1
ATOM 2039 C C . ASP A 1 263 ? 12.322 56.112 43.253 1.00 17.00 336 ASP A C 1
ATOM 2040 O O . ASP A 1 263 ? 12.515 57.281 42.821 1.00 15.46 336 ASP A O 1
ATOM 2045 N N . LEU A 1 264 ? 11.153 55.478 43.151 1.00 17.46 337 LEU A N 1
ATOM 2046 C CA . LEU A 1 264 ? 10.095 56.055 42.394 1.00 15.17 337 LEU A CA 1
ATOM 2047 C C . LEU A 1 264 ? 9.717 57.438 42.869 1.00 16.02 337 LEU A C 1
ATOM 2048 O O . LEU A 1 264 ? 9.465 58.303 42.052 1.00 14.02 337 LEU A O 1
ATOM 2053 N N . PHE A 1 265 ? 9.640 57.631 44.191 1.00 14.67 338 PHE A N 1
ATOM 2054 C CA . PHE A 1 265 ? 9.377 58.935 44.738 1.00 14.98 338 PHE A CA 1
ATOM 2055 C C . PHE A 1 265 ? 10.385 59.952 44.282 1.00 16.36 338 PHE A C 1
ATOM 2056 O O . PHE A 1 265 ? 10.029 61.078 43.848 1.00 18.91 338 PHE A O 1
ATOM 2064 N N . MET A 1 266 ? 11.657 59.630 44.449 1.00 16.77 339 MET A N 1
ATOM 2065 C CA . MET A 1 266 ? 12.691 60.561 44.042 1.00 16.97 339 MET A CA 1
ATOM 2066 C C . MET A 1 266 ? 12.639 60.930 42.528 1.00 16.98 339 MET A C 1
ATOM 2067 O O . MET A 1 266 ? 12.803 62.124 42.153 1.00 17.79 339 MET A O 1
ATOM 2072 N N . LYS A 1 267 ? 12.446 59.925 41.679 1.00 16.69 340 LYS A N 1
ATOM 2073 C CA . LYS A 1 267 ? 12.251 60.147 40.204 1.00 19.76 340 LYS A CA 1
ATOM 2074 C C . LYS A 1 267 ? 11.083 61.047 39.892 1.00 19.54 340 LYS A C 1
ATOM 2075 O O . LYS A 1 267 ? 11.207 61.976 39.067 1.00 21.65 340 LYS A O 1
ATOM 2081 N N . ARG A 1 268 ? 9.970 60.835 40.593 1.00 18.57 341 ARG A N 1
ATOM 2082 C CA . ARG A 1 268 ? 8.794 61.666 40.325 1.00 20.32 341 ARG A CA 1
ATOM 2083 C C . ARG A 1 268 ? 8.973 63.080 40.853 1.00 21.18 341 ARG A C 1
ATOM 2084 O O . ARG A 1 268 ? 8.434 64.009 40.248 1.00 20.45 341 ARG A O 1
ATOM 2092 N N . VAL A 1 269 ? 9.765 63.253 41.925 1.00 19.54 342 VAL A N 1
ATOM 2093 C CA . VAL A 1 269 ? 10.053 64.606 42.407 1.00 20.44 342 VAL A CA 1
ATOM 2094 C C . VAL A 1 269 ? 10.897 65.333 41.346 1.00 21.84 342 VAL A C 1
ATOM 2095 O O . VAL A 1 269 ? 10.589 66.448 40.945 1.00 21.08 342 VAL A O 1
ATOM 2099 N N . GLU A 1 270 ? 11.951 64.653 40.892 1.00 24.56 343 GLU A N 1
ATOM 2100 C CA . GLU A 1 270 ? 12.886 65.192 39.910 1.00 23.75 343 GLU A CA 1
ATOM 2101 C C . GLU A 1 270 ? 12.200 65.578 38.588 1.00 24.27 343 GLU A C 1
ATOM 2102 O O . GLU A 1 270 ? 12.496 66.636 38.052 1.00 23.46 343 GLU A O 1
ATOM 2108 N N . THR A 1 271 ? 11.282 64.745 38.085 1.00 21.25 344 THR A N 1
ATOM 2109 C CA . THR A 1 271 ? 10.577 65.042 36.832 1.00 22.26 344 THR A CA 1
ATOM 2110 C C . THR A 1 271 ? 9.236 65.756 37.041 1.00 24.75 344 THR A C 1
ATOM 2111 O O . THR A 1 271 ? 8.459 65.855 36.136 1.00 23.47 344 THR A O 1
ATOM 2115 N N . ASN A 1 272 ? 8.945 66.194 38.261 1.00 26.70 345 ASN A N 1
ATOM 2116 C CA . ASN A 1 272 ? 7.770 66.920 38.609 1.00 25.21 345 ASN A CA 1
ATOM 2117 C C . ASN A 1 272 ? 6.456 66.232 38.250 1.00 27.66 345 ASN A C 1
ATOM 2118 O O . ASN A 1 272 ? 5.551 66.896 37.786 1.00 25.35 345 ASN A O 1
ATOM 2123 N N . GLN A 1 273 ? 6.336 64.915 38.515 1.00 24.10 346 GLN A N 1
ATOM 2124 C CA . GLN A 1 273 ? 5.137 64.194 38.237 1.00 23.56 346 GLN A CA 1
ATOM 2125 C C . GLN A 1 273 ? 4.221 64.148 39.482 1.00 27.35 346 GLN A C 1
ATOM 2126 O O . GLN A 1 273 ? 4.595 64.597 40.625 1.00 27.01 346 GLN A O 1
ATOM 2132 N N . ASP A 1 274 ? 3.042 63.570 39.299 1.00 21.55 347 ASP A N 1
ATOM 2133 C CA . ASP A 1 274 ? 2.108 63.404 40.387 1.00 21.18 347 ASP A CA 1
ATOM 2134 C C . ASP A 1 274 ? 2.483 62.204 41.265 1.00 19.84 347 ASP A C 1
ATOM 2135 O O . ASP A 1 274 ? 3.118 61.240 40.809 1.00 18.78 347 ASP A O 1
ATOM 2140 N N . TRP A 1 275 ? 2.008 62.245 42.505 1.00 20.10 348 TRP A N 1
ATOM 2141 C CA . TRP A 1 275 ? 2.374 61.216 43.479 1.00 21.17 348 TRP A CA 1
ATOM 2142 C C . TRP A 1 275 ? 1.092 60.748 44.141 1.00 20.47 348 TRP A C 1
ATOM 2143 O O . TRP A 1 275 ? 0.406 61.537 44.738 1.00 21.18 348 TRP A O 1
ATOM 2154 N N . SER A 1 276 ? 0.804 59.453 44.060 1.00 18.92 349 SER A N 1
ATOM 2155 C CA . SER A 1 276 ? -0.387 58.896 44.682 1.00 20.67 349 SER A CA 1
ATOM 2156 C C . SER A 1 276 ? -0.165 58.502 46.155 1.00 20.62 349 SER A C 1
ATOM 2157 O O . SER A 1 276 ? 0.708 57.691 46.480 1.00 19.21 349 SER A O 1
ATOM 2160 N N . LEU A 1 277 ? -0.993 59.040 47.042 1.00 20.11 350 LEU A N 1
ATOM 2161 C CA . LEU A 1 277 ? -1.078 58.549 48.422 1.00 18.76 350 LEU A CA 1
ATOM 2162 C C . LEU A 1 277 ? -2.036 57.418 48.547 1.00 19.01 350 LEU A C 1
ATOM 2163 O O . LEU A 1 277 ? -3.184 57.481 48.049 1.00 19.55 350 LEU A O 1
ATOM 2168 N N . MET A 1 278 ? -1.599 56.352 49.220 1.00 19.05 351 MET A N 1
ATOM 2169 C CA . MET A 1 278 ? -2.417 55.126 49.333 1.00 18.26 351 MET A CA 1
ATOM 2170 C C . MET A 1 278 ? -2.665 54.686 50.756 1.00 19.12 351 MET A C 1
ATOM 2171 O O . MET A 1 278 ? -1.833 54.910 51.664 1.00 17.25 351 MET A O 1
ATOM 2176 N N . CYS A 1 279 ? -3.761 53.956 50.935 1.00 18.92 352 CYS A N 1
ATOM 2177 C CA . CYS A 1 279 ? -4.080 53.377 52.206 1.00 20.79 352 CYS A CA 1
ATOM 2178 C C . CYS A 1 279 ? -3.685 51.910 52.118 1.00 19.79 352 CYS A C 1
ATOM 2179 O O . CYS A 1 279 ? -4.054 51.222 51.159 1.00 18.24 352 CYS A O 1
ATOM 2182 N N . PRO A 1 280 ? -2.928 51.404 53.130 1.00 19.73 353 PRO A N 1
ATOM 2183 C CA . PRO A 1 280 ? -2.348 50.062 53.043 1.00 18.71 353 PRO A CA 1
ATOM 2184 C C . PRO A 1 280 ? -3.298 48.901 53.172 1.00 20.88 353 PRO A C 1
ATOM 2185 O O . PRO A 1 280 ? -2.957 47.819 52.675 1.00 21.14 353 PRO A O 1
ATOM 2189 N N . ASN A 1 281 ? -4.464 49.098 53.795 1.00 19.72 354 ASN A N 1
ATOM 2190 C CA . ASN A 1 281 ? -5.524 48.112 53.809 1.00 22.34 354 ASN A CA 1
ATOM 2191 C C . ASN A 1 281 ? -6.150 47.944 52.406 1.00 23.37 354 ASN A C 1
ATOM 2192 O O . ASN A 1 281 ? -6.359 46.816 51.945 1.00 21.92 354 ASN A O 1
ATOM 2197 N N . GLU A 1 282 ? -6.300 49.068 51.720 1.00 22.45 355 GLU A N 1
ATOM 2198 C CA . GLU A 1 282 ? -6.707 49.133 50.342 1.00 26.28 355 GLU A CA 1
ATOM 2199 C C . GLU A 1 282 ? -5.620 48.752 49.330 1.00 22.97 355 GLU A C 1
ATOM 2200 O O . GLU A 1 282 ? -5.944 48.252 48.267 1.00 22.17 355 GLU A O 1
ATOM 2206 N N . CYS A 1 283 ? -4.339 49.007 49.635 1.00 22.83 356 CYS A N 1
ATOM 2207 C CA . CYS A 1 283 ? -3.217 48.784 48.725 1.00 19.81 356 CYS A CA 1
ATOM 2208 C C . CYS A 1 283 ? -2.163 47.981 49.464 1.00 22.31 356 CYS A C 1
ATOM 2209 O O . CYS A 1 283 ? -1.128 48.504 49.879 1.00 20.60 356 CYS A O 1
ATOM 2212 N N . PRO A 1 284 ? -2.425 46.694 49.649 1.00 22.28 357 PRO A N 1
ATOM 2213 C CA . PRO A 1 284 ? -1.561 45.860 50.463 1.00 22.32 357 PRO A CA 1
ATOM 2214 C C . PRO A 1 284 ? -0.206 45.460 49.826 1.00 22.51 357 PRO A C 1
ATOM 2215 O O . PRO A 1 284 ? -0.079 45.340 48.607 1.00 24.31 357 PRO A O 1
ATOM 2219 N N . GLY A 1 285 ? 0.806 45.258 50.673 1.00 20.16 358 GLY A N 1
ATOM 2220 C CA . GLY A 1 285 ? 2.047 44.625 50.265 1.00 18.29 358 GLY A CA 1
ATOM 2221 C C . GLY A 1 285 ? 3.092 45.578 49.726 1.00 18.26 358 GLY A C 1
ATOM 2222 O O . GLY A 1 285 ? 4.150 45.098 49.293 1.00 17.74 358 GLY A O 1
ATOM 2223 N N . LEU A 1 286 ? 2.842 46.903 49.714 1.00 16.12 359 LEU A N 1
ATOM 2224 C CA . LEU A 1 286 ? 3.831 47.857 49.195 1.00 17.62 359 LEU A CA 1
ATOM 2225 C C . LEU A 1 286 ? 5.115 47.842 49.977 1.00 17.82 359 LEU A C 1
ATOM 2226 O O . LEU A 1 286 ? 6.212 48.041 49.429 1.00 18.13 359 LEU A O 1
ATOM 2231 N N . ASP A 1 287 ? 4.986 47.634 51.266 1.00 16.79 360 ASP A N 1
ATOM 2232 C CA . ASP A 1 287 ? 6.146 47.539 52.135 1.00 18.71 360 ASP A CA 1
ATOM 2233 C C . ASP A 1 287 ? 6.865 46.208 52.046 1.00 18.77 360 ASP A C 1
ATOM 2234 O O . ASP A 1 287 ? 7.907 46.052 52.667 1.00 21.58 360 ASP A O 1
ATOM 2239 N N . GLU A 1 288 ? 6.317 45.251 51.316 1.00 18.45 361 GLU A N 1
ATOM 2240 C CA . GLU A 1 288 ? 6.935 43.907 51.207 1.00 21.26 361 GLU A CA 1
ATOM 2241 C C . GLU A 1 288 ? 7.522 43.624 49.829 1.00 18.80 361 GLU A C 1
ATOM 2242 O O . GLU A 1 288 ? 7.968 42.493 49.556 1.00 15.08 361 GLU A O 1
ATOM 2248 N N . VAL A 1 289 ? 7.610 44.674 49.016 1.00 14.57 362 VAL A N 1
ATOM 2249 C CA . VAL A 1 289 ? 8.405 44.639 47.775 1.00 16.08 362 VAL A CA 1
ATOM 2250 C C . VAL A 1 289 ? 9.246 45.903 47.683 1.00 15.34 362 VAL A C 1
ATOM 2251 O O . VAL A 1 289 ? 8.968 46.858 48.401 1.00 13.49 362 VAL A O 1
ATOM 2255 N N . TRP A 1 290 ? 10.269 45.867 46.856 1.00 15.43 363 TRP A N 1
ATOM 2256 C CA . TRP A 1 290 ? 11.099 47.046 46.595 1.00 16.25 363 TRP A CA 1
ATOM 2257 C C . TRP A 1 290 ? 11.480 47.003 45.098 1.00 17.61 363 TRP A C 1
ATOM 2258 O O . TRP A 1 290 ? 11.223 45.981 44.378 1.00 17.66 363 TRP A O 1
ATOM 2269 N N . GLY A 1 291 ? 12.130 48.097 44.670 1.00 17.53 364 GLY A N 1
ATOM 2270 C CA . GLY A 1 291 ? 12.676 48.225 43.329 1.00 19.53 364 GLY A CA 1
ATOM 2271 C C . GLY A 1 291 ? 11.610 48.101 42.253 1.00 20.87 364 GLY A C 1
ATOM 2272 O O . GLY A 1 291 ? 10.491 48.620 42.381 1.00 17.69 364 GLY A O 1
ATOM 2273 N N . GLU A 1 292 ? 11.931 47.311 41.236 1.00 24.67 365 GLU A N 1
ATOM 2274 C CA . GLU A 1 292 ? 10.995 47.088 40.135 1.00 26.77 365 GLU A CA 1
ATOM 2275 C C . GLU A 1 292 ? 9.685 46.472 40.543 1.00 21.81 365 GLU A C 1
ATOM 2276 O O . GLU A 1 292 ? 8.645 46.852 40.049 1.00 21.80 365 GLU A O 1
ATOM 2282 N N . GLU A 1 293 ? 9.724 45.478 41.395 1.00 20.53 366 GLU A N 1
ATOM 2283 C CA . GLU A 1 293 ? 8.489 44.824 41.864 1.00 21.73 366 GLU A CA 1
ATOM 2284 C C . GLU A 1 293 ? 7.587 45.819 42.659 1.00 19.33 366 GLU A C 1
ATOM 2285 O O . GLU A 1 293 ? 6.357 45.878 42.493 1.00 18.32 366 GLU A O 1
ATOM 2291 N N . PHE A 1 294 ? 8.204 46.647 43.472 1.00 16.25 367 PHE A N 1
ATOM 2292 C CA . PHE A 1 294 ? 7.465 47.777 44.112 1.00 16.24 367 PHE A CA 1
ATOM 2293 C C . PHE A 1 294 ? 6.845 48.681 43.062 1.00 17.60 367 PHE A C 1
ATOM 2294 O O . PHE A 1 294 ? 5.673 49.063 43.160 1.00 15.76 367 PHE A O 1
ATOM 2302 N N . GLU A 1 295 ? 7.644 49.062 42.065 1.00 18.32 368 GLU A N 1
ATOM 2303 C CA . GLU A 1 295 ? 7.174 49.977 40.986 1.00 19.94 368 GLU A CA 1
ATOM 2304 C C . GLU A 1 295 ? 5.968 49.475 40.221 1.00 19.21 368 GLU A C 1
ATOM 2305 O O . GLU A 1 295 ? 5.021 50.162 40.070 1.00 16.76 368 GLU A O 1
ATOM 2311 N N . LYS A 1 296 ? 6.015 48.201 39.842 1.00 19.47 369 LYS A N 1
ATOM 2312 C CA . LYS A 1 296 ? 4.900 47.556 39.211 1.00 23.23 369 LYS A CA 1
ATOM 2313 C C . LYS A 1 296 ? 3.671 47.483 40.064 1.00 20.51 369 LYS A C 1
ATOM 2314 O O . LYS A 1 296 ? 2.585 47.742 39.607 1.00 19.30 369 LYS A O 1
ATOM 2320 N N . LEU A 1 297 ? 3.823 47.042 41.308 1.00 19.85 370 LEU A N 1
ATOM 2321 C CA . LEU A 1 297 ? 2.693 47.017 42.209 1.00 17.09 370 LEU A CA 1
ATOM 2322 C C . LEU A 1 297 ? 2.055 48.408 42.393 1.00 16.40 370 LEU A C 1
ATOM 2323 O O . LEU A 1 297 ? 0.874 48.604 42.140 1.00 14.52 370 LEU A O 1
ATOM 2328 N N . TYR A 1 298 ? 2.850 49.390 42.757 1.00 15.54 371 TYR A N 1
ATOM 2329 C CA . TYR A 1 298 ? 2.370 50.747 42.957 1.00 14.82 371 TYR A CA 1
ATOM 2330 C C . TYR A 1 298 ? 1.666 51.290 41.751 1.00 16.92 371 TYR A C 1
ATOM 2331 O O . TYR A 1 298 ? 0.584 51.795 41.881 1.00 16.04 371 TYR A O 1
ATOM 2340 N N . ALA A 1 299 ? 2.257 51.139 40.554 1.00 19.72 372 ALA A N 1
ATOM 2341 C CA . ALA A 1 299 ? 1.604 51.663 39.349 1.00 20.50 372 ALA A CA 1
ATOM 2342 C C . ALA A 1 299 ? 0.310 50.899 39.033 1.00 20.54 372 ALA A C 1
ATOM 2343 O O . ALA A 1 299 ? -0.681 51.482 38.571 1.00 20.10 372 ALA A O 1
ATOM 2345 N N . SER A 1 300 ? 0.311 49.592 39.271 1.00 19.73 373 SER A N 1
ATOM 2346 C CA . SER A 1 300 ? -0.884 48.819 39.124 1.00 20.25 373 SER A CA 1
ATOM 2347 C C . SER A 1 300 ? -2.059 49.328 39.997 1.00 20.26 373 SER A C 1
ATOM 2348 O O . SER A 1 300 ? -3.161 49.538 39.494 1.00 21.97 373 SER A O 1
ATOM 2351 N N . TYR A 1 301 ? -1.822 49.635 41.269 1.00 19.14 374 TYR A N 1
ATOM 2352 C CA . TYR A 1 301 ? -2.868 50.219 42.106 1.00 18.80 374 TYR A CA 1
ATOM 2353 C C . TYR A 1 301 ? -3.274 51.588 41.624 1.00 17.30 374 TYR A C 1
ATOM 2354 O O . TYR A 1 301 ? -4.429 51.958 41.747 1.00 15.87 374 TYR A O 1
ATOM 2363 N N . GLU A 1 302 ? -2.371 52.341 41.050 1.00 17.10 375 GLU A N 1
ATOM 2364 C CA . GLU A 1 302 ? -2.790 53.651 40.484 1.00 19.92 375 GLU A CA 1
ATOM 2365 C C . GLU A 1 302 ? -3.779 53.434 39.289 1.00 19.88 375 GLU A C 1
ATOM 2366 O O . GLU A 1 302 ? -4.840 54.109 39.183 1.00 18.90 375 GLU A O 1
ATOM 2372 N N . LYS A 1 303 ? -3.478 52.432 38.462 1.00 19.72 376 LYS A N 1
ATOM 2373 C CA . LYS A 1 303 ? -4.286 52.102 37.255 1.00 20.29 376 LYS A CA 1
ATOM 2374 C C . LYS A 1 303 ? -5.644 51.460 37.672 1.00 19.61 376 LYS A C 1
ATOM 2375 O O . LYS A 1 303 ? -6.674 51.571 36.981 1.00 16.97 376 LYS A O 1
ATOM 2381 N N . GLN A 1 304 ? -5.629 50.800 38.815 1.00 19.90 377 GLN A N 1
ATOM 2382 C CA . GLN A 1 304 ? -6.807 50.278 39.408 1.00 19.64 377 GLN A CA 1
ATOM 2383 C C . GLN A 1 304 ? -7.622 51.319 40.133 1.00 19.03 377 GLN A C 1
ATOM 2384 O O . GLN A 1 304 ? -8.689 50.993 40.601 1.00 18.28 377 GLN A O 1
ATOM 2390 N N . GLY A 1 305 ? -7.154 52.573 40.244 1.00 19.80 378 GLY A N 1
ATOM 2391 C CA . GLY A 1 305 ? -7.875 53.569 41.006 1.00 20.20 378 GLY A CA 1
ATOM 2392 C C . GLY A 1 305 ? -7.877 53.407 42.523 1.00 22.56 378 GLY A C 1
ATOM 2393 O O . GLY A 1 305 ? -8.730 54.014 43.215 1.00 23.89 378 GLY A O 1
ATOM 2394 N N . ARG A 1 306 ? -6.970 52.587 43.063 1.00 21.51 379 ARG A N 1
ATOM 2395 C CA . ARG A 1 306 ? -6.883 52.340 44.491 1.00 21.50 379 ARG A CA 1
ATOM 2396 C C . ARG A 1 306 ? -5.975 53.396 45.152 1.00 26.44 379 ARG A C 1
ATOM 2397 O O . ARG A 1 306 ? -4.816 53.105 45.562 1.00 25.45 379 ARG A O 1
ATOM 2405 N N . VAL A 1 307 ? -6.456 54.637 45.126 1.00 23.82 380 VAL A N 1
ATOM 2406 C CA . VAL A 1 307 ? -5.693 55.812 45.496 1.00 26.60 380 VAL A CA 1
ATOM 2407 C C . VAL A 1 307 ? -6.637 56.693 46.271 1.00 27.97 380 VAL A C 1
ATOM 2408 O O . VAL A 1 307 ? -7.689 56.989 45.794 1.00 31.18 380 VAL A O 1
ATOM 2412 N N . ARG A 1 308 ? -6.216 57.238 47.391 1.00 28.06 381 ARG A N 1
ATOM 2413 C CA . ARG A 1 308 ? -7.070 58.152 48.147 1.00 29.99 381 ARG A CA 1
ATOM 2414 C C . ARG A 1 308 ? -6.813 59.631 47.837 1.00 28.90 381 ARG A C 1
ATOM 2415 O O . ARG A 1 308 ? -7.702 60.481 47.915 1.00 28.34 381 ARG A O 1
ATOM 2423 N N . LYS A 1 309 ? -5.579 59.971 47.541 1.00 25.70 382 LYS A N 1
ATOM 2424 C CA . LYS A 1 309 ? -5.260 61.361 47.244 1.00 23.91 382 LYS A CA 1
ATOM 2425 C C . LYS A 1 309 ? -4.090 61.406 46.274 1.00 25.96 382 LYS A C 1
ATOM 2426 O O . LYS A 1 309 ? -3.237 60.500 46.255 1.00 25.95 382 LYS A O 1
ATOM 2432 N N . VAL A 1 310 ? -4.064 62.455 45.461 1.00 25.48 383 VAL A N 1
ATOM 2433 C CA . VAL A 1 310 ? -2.976 62.702 44.532 1.00 24.68 383 VAL A CA 1
ATOM 2434 C C . VAL A 1 310 ? -2.444 64.069 44.858 1.00 25.71 383 VAL A C 1
ATOM 2435 O O . VAL A 1 310 ? -3.215 65.007 44.934 1.00 24.55 383 VAL A O 1
ATOM 2439 N N . VAL A 1 311 ? -1.117 64.158 45.012 1.00 24.00 384 VAL A N 1
ATOM 2440 C CA . VAL A 1 311 ? -0.454 65.459 45.144 1.00 23.97 384 VAL A CA 1
ATOM 2441 C C . VAL A 1 311 ? 0.670 65.547 44.094 1.00 22.27 384 VAL A C 1
ATOM 2442 O O . VAL A 1 311 ? 1.041 64.541 43.431 1.00 21.45 384 VAL A O 1
ATOM 2446 N N . LYS A 1 312 ? 1.195 66.739 43.909 1.00 20.37 385 LYS A N 1
ATOM 2447 C CA . LYS A 1 312 ? 2.437 66.881 43.203 1.00 23.15 385 LYS A CA 1
ATOM 2448 C C . LYS A 1 312 ? 3.520 66.228 44.084 1.00 21.76 385 LYS A C 1
ATOM 2449 O O . LYS A 1 312 ? 3.557 66.483 45.274 1.00 25.96 385 LYS A O 1
ATOM 2455 N N . ALA A 1 313 ? 4.356 65.363 43.532 1.00 21.84 386 ALA A N 1
ATOM 2456 C CA . ALA A 1 313 ? 5.537 64.851 44.232 1.00 20.23 386 ALA A CA 1
ATOM 2457 C C . ALA A 1 313 ? 6.333 65.966 44.875 1.00 20.66 386 ALA A C 1
ATOM 2458 O O . ALA A 1 313 ? 6.715 65.845 46.013 1.00 17.72 386 ALA A O 1
ATOM 2460 N N . GLN A 1 314 ? 6.497 67.087 44.166 1.00 20.68 387 GLN A N 1
ATOM 2461 C CA . GLN A 1 314 ? 7.122 68.262 44.745 1.00 23.51 387 GLN A CA 1
ATOM 2462 C C . GLN A 1 314 ? 6.493 68.901 45.949 1.00 23.68 387 GLN A C 1
ATOM 2463 O O . GLN A 1 314 ? 7.222 69.532 46.740 1.00 22.13 387 GLN A O 1
ATOM 2469 N N . GLN A 1 315 ? 5.183 68.796 46.129 1.00 23.67 388 GLN A N 1
ATOM 2470 C CA . GLN A 1 315 ? 4.564 69.396 47.315 1.00 24.72 388 GLN A CA 1
ATOM 2471 C C . GLN A 1 315 ? 4.965 68.520 48.559 1.00 22.18 388 GLN A C 1
ATOM 2472 O O . GLN A 1 315 ? 5.224 69.027 49.646 1.00 20.03 388 GLN A O 1
ATOM 2478 N N . LEU A 1 316 ? 4.984 67.195 48.411 1.00 20.50 389 LEU A N 1
ATOM 2479 C CA . LEU A 1 316 ? 5.398 66.352 49.486 1.00 17.34 389 LEU A CA 1
ATOM 2480 C C . LEU A 1 316 ? 6.920 66.593 49.731 1.00 16.88 389 LEU A C 1
ATOM 2481 O O . LEU A 1 316 ? 7.340 66.709 50.897 1.00 17.15 389 LEU A O 1
ATOM 2486 N N . TRP A 1 317 ? 7.717 66.698 48.659 1.00 17.39 390 TRP A N 1
ATOM 2487 C CA . TRP A 1 317 ? 9.145 67.054 48.756 1.00 18.62 390 TRP A CA 1
ATOM 2488 C C . TRP A 1 317 ? 9.352 68.313 49.620 1.00 20.32 390 TRP A C 1
ATOM 2489 O O . TRP A 1 317 ? 10.180 68.328 50.551 1.00 19.82 390 TRP A O 1
ATOM 2500 N N . TYR A 1 318 ? 8.563 69.334 49.335 1.00 21.19 391 TYR A N 1
ATOM 2501 C CA . TYR A 1 318 ? 8.644 70.583 50.082 1.00 26.11 391 TYR A CA 1
ATOM 2502 C C . TYR A 1 318 ? 8.350 70.377 51.552 1.00 24.28 391 TYR A C 1
ATOM 2503 O O . TYR A 1 318 ? 9.003 70.972 52.397 1.00 25.27 391 TYR A O 1
ATOM 2512 N N . ALA A 1 319 ? 7.335 69.565 51.854 1.00 23.12 392 ALA A N 1
ATOM 2513 C CA . ALA A 1 319 ? 6.981 69.271 53.244 1.00 24.40 392 ALA A CA 1
ATOM 2514 C C . ALA A 1 319 ? 8.129 68.593 53.991 1.00 24.88 392 ALA A C 1
ATOM 2515 O O . ALA A 1 319 ? 8.353 68.890 55.152 1.00 24.02 392 ALA A O 1
ATOM 2517 N N . ILE A 1 320 ? 8.868 67.718 53.305 1.00 25.70 393 ILE A N 1
ATOM 2518 C CA . ILE A 1 320 ? 9.975 66.939 53.917 1.00 24.38 393 ILE A CA 1
ATOM 2519 C C . ILE A 1 320 ? 11.103 67.867 54.337 1.00 22.90 393 ILE A C 1
ATOM 2520 O O . ILE A 1 320 ? 11.585 67.834 55.450 1.00 21.32 393 ILE A O 1
ATOM 2525 N N . ILE A 1 321 ? 11.491 68.690 53.396 1.00 22.70 394 ILE A N 1
ATOM 2526 C CA . ILE A 1 321 ? 12.591 69.616 53.534 1.00 25.77 394 ILE A CA 1
ATOM 2527 C C . ILE A 1 321 ? 12.276 70.652 54.598 1.00 26.29 394 ILE A C 1
ATOM 2528 O O . ILE A 1 321 ? 13.141 71.071 55.375 1.00 23.58 394 ILE A O 1
ATOM 2533 N N . GLU A 1 322 ? 11.032 71.082 54.629 1.00 27.49 395 GLU A N 1
ATOM 2534 C CA . GLU A 1 322 ? 10.624 72.109 55.590 1.00 29.49 395 GLU A CA 1
ATOM 2535 C C . GLU A 1 322 ? 10.604 71.556 57.011 1.00 28.88 395 GLU A C 1
ATOM 2536 O O . GLU A 1 322 ? 10.936 72.251 57.975 1.00 24.40 395 GLU A O 1
ATOM 2542 N N . SER A 1 323 ? 10.227 70.284 57.131 1.00 25.27 396 SER A N 1
ATOM 2543 C CA . SER A 1 323 ? 10.310 69.576 58.409 1.00 23.29 396 SER A CA 1
ATOM 2544 C C . SER A 1 323 ? 11.749 69.445 58.869 1.00 21.79 396 SER A C 1
ATOM 2545 O O . SER A 1 323 ? 12.040 69.554 60.032 1.00 22.19 396 SER A O 1
ATOM 2548 N N . GLN A 1 324 ? 12.654 69.165 57.944 1.00 22.96 397 GLN A N 1
ATOM 2549 C CA . GLN A 1 324 ? 14.064 69.110 58.274 1.00 21.23 397 GLN A CA 1
ATOM 2550 C C . GLN A 1 324 ? 14.578 70.505 58.612 1.00 22.85 397 GLN A C 1
ATOM 2551 O O . GLN A 1 324 ? 15.359 70.653 59.545 1.00 21.99 397 GLN A O 1
ATOM 2557 N N . THR A 1 325 ? 14.147 71.522 57.886 1.00 24.34 398 THR A N 1
ATOM 2558 C CA . THR A 1 325 ? 14.537 72.892 58.222 1.00 27.15 398 THR A CA 1
ATOM 2559 C C . THR A 1 325 ? 14.095 73.175 59.671 1.00 30.14 398 THR A C 1
ATOM 2560 O O . THR A 1 325 ? 14.877 73.668 60.461 1.00 33.41 398 THR A O 1
ATOM 2564 N N . GLU A 1 326 ? 12.866 72.817 60.020 1.00 32.05 399 GLU A N 1
ATOM 2565 C CA . GLU A 1 326 ? 12.363 73.015 61.384 1.00 33.33 399 GLU A CA 1
ATOM 2566 C C . GLU A 1 326 ? 12.972 72.122 62.478 1.00 33.18 399 GLU A C 1
ATOM 2567 O O . GLU A 1 326 ? 13.242 72.603 63.569 1.00 30.06 399 GLU A O 1
ATOM 2573 N N . THR A 1 327 ? 13.126 70.827 62.227 1.00 28.53 400 THR A N 1
ATOM 2574 C CA . THR A 1 327 ? 13.510 69.903 63.318 1.00 26.99 400 THR A CA 1
ATOM 2575 C C . THR A 1 327 ? 14.836 69.152 63.141 1.00 27.11 400 THR A C 1
ATOM 2576 O O . THR A 1 327 ? 15.235 68.437 64.035 1.00 24.32 400 THR A O 1
ATOM 2580 N N . GLY A 1 328 ? 15.449 69.231 61.971 1.00 25.04 401 GLY A N 1
ATOM 2581 C CA . GLY A 1 328 ? 16.545 68.320 61.616 1.00 25.12 401 GLY A CA 1
ATOM 2582 C C . GLY A 1 328 ? 16.186 66.886 61.161 1.00 23.69 401 GLY A C 1
ATOM 2583 O O . GLY A 1 328 ? 17.100 66.105 60.954 1.00 21.49 401 GLY A O 1
ATOM 2584 N N . THR A 1 329 ? 14.876 66.582 61.034 1.00 23.00 402 THR A N 1
ATOM 2585 C CA . THR A 1 329 ? 14.316 65.246 60.730 1.00 22.43 402 THR A CA 1
ATOM 2586 C C . THR A 1 329 ? 13.118 65.455 59.772 1.00 19.28 402 THR A C 1
ATOM 2587 O O . THR A 1 329 ? 12.643 66.592 59.636 1.00 18.58 402 THR A O 1
ATOM 2591 N N . PRO A 1 330 ? 12.607 64.423 59.100 1.00 18.56 403 PRO A N 1
ATOM 2592 C CA . PRO A 1 330 ? 13.027 63.017 59.242 1.00 18.13 403 PRO A CA 1
ATOM 2593 C C . PRO A 1 330 ? 14.368 62.644 58.635 1.00 18.11 403 PRO A C 1
ATOM 2594 O O . PRO A 1 330 ? 14.873 63.324 57.738 1.00 17.45 403 PRO A O 1
ATOM 2598 N N . TYR A 1 331 ? 14.893 61.519 59.127 1.00 17.05 404 TYR A N 1
ATOM 2599 C CA . TYR A 1 331 ? 16.073 60.881 58.611 1.00 16.39 404 TYR A CA 1
ATOM 2600 C C . TYR A 1 331 ? 15.700 60.421 57.202 1.00 18.72 404 TYR A C 1
ATOM 2601 O O . TYR A 1 331 ? 14.515 60.177 56.940 1.00 18.04 404 TYR A O 1
ATOM 2610 N N . MET A 1 332 ? 16.686 60.262 56.333 1.00 16.66 405 MET A N 1
ATOM 2611 C CA . MET A 1 332 ? 16.421 59.919 54.928 1.00 16.91 405 MET A CA 1
ATOM 2612 C C . MET A 1 332 ? 17.100 58.599 54.616 1.00 17.26 405 MET A C 1
ATOM 2613 O O . MET A 1 332 ? 18.356 58.541 54.595 1.00 18.19 405 MET A O 1
ATOM 2618 N N . LEU A 1 333 ? 16.288 57.554 54.435 1.00 14.14 406 LEU A N 1
ATOM 2619 C CA . LEU A 1 333 ? 16.788 56.245 53.983 1.00 14.04 406 LEU A CA 1
ATOM 2620 C C . LEU A 1 333 ? 16.256 55.913 52.619 1.00 12.81 406 LEU A C 1
ATOM 2621 O O . LEU A 1 333 ? 15.071 56.086 52.358 1.00 13.25 406 LEU A O 1
ATOM 2626 N N . TYR A 1 334 ? 17.089 55.386 51.751 1.00 12.34 407 TYR A N 1
ATOM 2627 C CA . TYR A 1 334 ? 16.645 54.923 50.416 1.00 12.57 407 TYR A CA 1
ATOM 2628 C C . TYR A 1 334 ? 16.415 53.442 50.396 1.00 12.68 407 TYR A C 1
ATOM 2629 O O . TYR A 1 334 ? 17.338 52.667 50.313 1.00 12.02 407 TYR A O 1
ATOM 2638 N N . LYS A 1 335 ? 15.136 53.089 50.497 1.00 12.66 408 LYS A N 1
ATOM 2639 C CA . LYS A 1 335 ? 14.647 51.728 50.621 1.00 13.25 408 LYS A CA 1
ATOM 2640 C C . LYS A 1 335 ? 15.224 50.791 49.581 1.00 12.67 408 LYS A C 1
ATOM 2641 O O . LYS A 1 335 ? 15.561 49.653 49.918 1.00 13.77 408 LYS A O 1
ATOM 2647 N N . ASP A 1 336 ? 15.258 51.239 48.329 1.00 12.45 409 ASP A N 1
ATOM 2648 C CA . ASP A 1 336 ? 15.678 50.369 47.204 1.00 12.69 409 ASP A CA 1
ATOM 2649 C C . ASP A 1 336 ? 17.196 50.165 47.229 1.00 11.68 409 ASP A C 1
ATOM 2650 O O . ASP A 1 336 ? 17.721 49.020 47.034 1.00 11.65 409 ASP A O 1
ATOM 2655 N N . SER A 1 337 ? 17.910 51.202 47.602 1.00 10.61 410 SER A N 1
ATOM 2656 C CA . SER A 1 337 ? 19.388 51.073 47.811 1.00 11.43 410 SER A CA 1
ATOM 2657 C C . SER A 1 337 ? 19.660 50.062 48.977 1.00 11.92 410 SER A C 1
ATOM 2658 O O . SER A 1 337 ? 20.553 49.230 48.851 1.00 13.18 410 SER A O 1
ATOM 2661 N N . CYS A 1 338 ? 18.930 50.181 50.088 1.00 12.22 411 CYS A N 1
ATOM 2662 C CA . CYS A 1 338 ? 19.100 49.304 51.248 1.00 12.66 411 CYS A CA 1
ATOM 2663 C C . CYS A 1 338 ? 18.762 47.844 50.902 1.00 12.78 411 CYS A C 1
ATOM 2664 O O . CYS A 1 338 ? 19.457 46.961 51.363 1.00 12.94 411 CYS A O 1
ATOM 2667 N N . ASN A 1 339 ? 17.712 47.619 50.138 1.00 12.45 412 ASN A N 1
ATOM 2668 C CA . ASN A 1 339 ? 17.319 46.265 49.744 1.00 13.72 412 ASN A CA 1
ATOM 2669 C C . ASN A 1 339 ? 18.173 45.685 48.623 1.00 14.97 412 ASN A C 1
ATOM 2670 O O . ASN A 1 339 ? 18.571 44.488 48.662 1.00 15.49 412 ASN A O 1
ATOM 2675 N N . ARG A 1 340 ? 18.456 46.492 47.627 1.00 15.42 413 ARG A N 1
ATOM 2676 C CA . ARG A 1 340 ? 19.228 46.030 46.483 1.00 18.41 413 ARG A CA 1
ATOM 2677 C C . ARG A 1 340 ? 20.644 45.639 46.885 1.00 18.61 413 ARG A C 1
ATOM 2678 O O . ARG A 1 340 ? 21.244 44.845 46.229 1.00 18.99 413 ARG A O 1
ATOM 2686 N N . LYS A 1 341 ? 21.180 46.256 47.942 1.00 16.75 414 LYS A N 1
ATOM 2687 C CA . LYS A 1 341 ? 22.588 46.008 48.335 1.00 15.74 414 LYS A CA 1
ATOM 2688 C C . LYS A 1 341 ? 22.681 45.375 49.695 1.00 16.62 414 LYS A C 1
ATOM 2689 O O . LYS A 1 341 ? 23.640 45.590 50.428 1.00 18.22 414 LYS A O 1
ATOM 2695 N N . SER A 1 342 ? 21.703 44.525 50.047 1.00 16.74 415 SER A N 1
ATOM 2696 C CA . SER A 1 342 ? 21.740 43.823 51.337 1.00 16.47 415 SER A CA 1
ATOM 2697 C C . SER A 1 342 ? 21.982 42.353 51.120 1.00 15.71 415 SER A C 1
ATOM 2698 O O . SER A 1 342 ? 21.276 41.707 50.380 1.00 14.32 415 SER A O 1
ATOM 2701 N N . ASN A 1 343 ? 22.933 41.830 51.859 1.00 16.01 416 ASN A N 1
ATOM 2702 C CA . ASN A 1 343 ? 23.143 40.388 51.916 1.00 15.12 416 ASN A CA 1
ATOM 2703 C C . ASN A 1 343 ? 21.955 39.612 52.497 1.00 14.95 416 ASN A C 1
ATOM 2704 O O . ASN A 1 343 ? 21.847 38.385 52.309 1.00 15.46 416 ASN A O 1
ATOM 2709 N N . GLN A 1 344 ? 21.049 40.315 53.196 1.00 15.21 417 GLN A N 1
ATOM 2710 C CA . GLN A 1 344 ? 19.851 39.684 53.744 1.00 16.38 417 GLN A CA 1
ATOM 2711 C C . GLN A 1 344 ? 18.640 39.640 52.792 1.00 17.66 417 GLN A C 1
ATOM 2712 O O . GLN A 1 344 ? 17.545 39.219 53.219 1.00 16.01 417 GLN A O 1
ATOM 2718 N N . GLN A 1 345 ? 18.834 40.095 51.543 1.00 17.58 418 GLN A N 1
ATOM 2719 C CA . GLN A 1 345 ? 17.757 40.261 50.607 1.00 18.70 418 GLN A CA 1
ATOM 2720 C C . GLN A 1 345 ? 17.067 38.932 50.249 1.00 17.88 418 GLN A C 1
ATOM 2721 O O . GLN A 1 345 ? 15.926 38.964 49.876 1.00 15.94 418 GLN A O 1
ATOM 2727 N N . ASN A 1 346 ? 17.721 37.802 50.470 1.00 17.78 419 ASN A N 1
ATOM 2728 C CA . ASN A 1 346 ? 17.063 36.485 50.268 1.00 19.83 419 ASN A CA 1
ATOM 2729 C C . ASN A 1 346 ? 15.922 36.238 51.280 1.00 23.69 419 ASN A C 1
ATOM 2730 O O . ASN A 1 346 ? 15.064 35.396 51.048 1.00 22.92 419 ASN A O 1
ATOM 2735 N N . LEU A 1 347 ? 15.923 36.968 52.413 1.00 22.64 420 LEU A N 1
ATOM 2736 C CA . LEU A 1 347 ? 14.883 36.796 53.443 1.00 19.26 420 LEU A CA 1
ATOM 2737 C C . LEU A 1 347 ? 13.543 37.400 53.046 1.00 19.78 420 LEU A C 1
ATOM 2738 O O . LEU A 1 347 ? 12.539 37.018 53.593 1.00 19.87 420 LEU A O 1
ATOM 2743 N N . GLY A 1 348 ? 13.537 38.371 52.149 1.00 16.04 421 GLY A N 1
ATOM 2744 C CA . GLY A 1 348 ? 12.326 39.137 51.890 1.00 14.96 421 GLY A CA 1
ATOM 2745 C C . GLY A 1 348 ? 12.736 40.622 51.948 1.00 15.33 421 GLY A C 1
ATOM 2746 O O . GLY A 1 348 ? 13.915 40.939 52.215 1.00 13.99 421 GLY A O 1
ATOM 2747 N N . THR A 1 349 ? 11.767 41.485 51.721 1.00 13.78 422 THR A N 1
ATOM 2748 C CA . THR A 1 349 ? 11.955 42.933 51.804 1.00 15.99 422 THR A CA 1
ATOM 2749 C C . THR A 1 349 ? 12.182 43.445 53.231 1.00 16.67 422 THR A C 1
ATOM 2750 O O . THR A 1 349 ? 11.442 43.118 54.199 1.00 16.59 422 THR A O 1
ATOM 2754 N N . ILE A 1 350 ? 13.238 44.249 53.343 1.00 18.60 423 ILE A N 1
ATOM 2755 C CA . ILE A 1 350 ? 13.645 44.925 54.560 1.00 16.39 423 ILE A CA 1
ATOM 2756 C C . ILE A 1 350 ? 12.822 46.211 54.658 1.00 17.71 423 ILE A C 1
ATOM 2757 O O . ILE A 1 350 ? 12.870 47.075 53.751 1.00 14.04 423 ILE A O 1
ATOM 2762 N N . LYS A 1 351 ? 12.083 46.325 55.793 1.00 17.50 424 LYS A N 1
ATOM 2763 C CA . LYS A 1 351 ? 11.042 47.315 55.982 1.00 16.65 424 LYS A CA 1
ATOM 2764 C C . LYS A 1 351 ? 11.478 48.598 56.671 1.00 15.59 424 LYS A C 1
ATOM 2765 O O . LYS A 1 351 ? 10.740 49.578 56.618 1.00 14.07 424 LYS A O 1
ATOM 2771 N N . CYS A 1 352 ? 12.641 48.579 57.303 1.00 14.59 425 CYS A N 1
ATOM 2772 C CA . CYS A 1 352 ? 13.158 49.736 58.011 1.00 14.20 425 CYS A CA 1
ATOM 2773 C C . CYS A 1 352 ? 14.618 49.542 58.394 1.00 13.56 425 CYS A C 1
ATOM 2774 O O . CYS A 1 352 ? 15.153 48.432 58.368 1.00 13.79 425 CYS A O 1
ATOM 2777 N N . SER A 1 353 ? 15.178 50.649 58.860 1.00 12.34 426 SER A N 1
ATOM 2778 C CA . SER A 1 353 ? 16.443 50.645 59.611 1.00 13.14 426 SER A CA 1
ATOM 2779 C C . SER A 1 353 ? 16.167 50.785 61.145 1.00 12.99 426 SER A C 1
ATOM 2780 O O . SER A 1 353 ? 15.038 50.568 61.656 1.00 12.59 426 SER A O 1
ATOM 2783 N N . ASN A 1 354 ? 17.183 51.186 61.891 1.00 14.19 427 ASN A N 1
ATOM 2784 C CA . ASN A 1 354 ? 17.102 51.268 63.328 1.00 14.46 427 ASN A CA 1
ATOM 2785 C C . ASN A 1 354 ? 17.064 52.682 63.852 1.00 14.62 427 ASN A C 1
ATOM 2786 O O . ASN A 1 354 ? 16.916 53.615 63.102 1.00 12.77 427 ASN A O 1
ATOM 2791 N N . LEU A 1 355 ? 17.238 52.823 65.159 1.00 13.43 428 LEU A N 1
ATOM 2792 C CA . LEU A 1 355 ? 17.259 54.137 65.766 1.00 14.36 428 LEU A CA 1
ATOM 2793 C C . LEU A 1 355 ? 18.303 55.080 65.150 1.00 15.68 428 LEU A C 1
ATOM 2794 O O . LEU A 1 355 ? 18.027 56.234 64.988 1.00 13.73 428 LEU A O 1
ATOM 2799 N N . CYS A 1 356 ? 19.517 54.605 64.897 1.00 15.46 429 CYS A N 1
ATOM 2800 C CA . CYS A 1 356 ? 20.571 55.475 64.451 1.00 16.10 429 CYS A CA 1
ATOM 2801 C C . CYS A 1 356 ? 20.889 55.421 62.938 1.00 15.11 429 CYS A C 1
ATOM 2802 O O . CYS A 1 356 ? 21.850 56.027 62.499 1.00 17.10 429 CYS A O 1
ATOM 2805 N N . THR A 1 357 ? 20.097 54.705 62.182 1.00 14.72 430 THR A N 1
ATOM 2806 C CA . THR A 1 357 ? 20.121 54.673 60.691 1.00 14.48 430 THR A CA 1
ATOM 2807 C C . THR A 1 357 ? 21.317 53.958 60.063 1.00 14.11 430 THR A C 1
ATOM 2808 O O . THR A 1 357 ? 21.566 54.125 58.842 1.00 16.27 430 THR A O 1
ATOM 2812 N N . GLU A 1 358 ? 22.062 53.179 60.856 1.00 13.56 431 GLU A N 1
ATOM 2813 C CA . GLU A 1 358 ? 23.206 52.410 60.330 1.00 12.85 431 GLU A CA 1
ATOM 2814 C C . GLU A 1 358 ? 22.884 50.927 60.189 1.00 12.00 431 GLU A C 1
ATOM 2815 O O . GLU A 1 358 ? 23.662 50.208 59.543 1.00 11.87 431 GLU A O 1
ATOM 2821 N N . ILE A 1 359 ? 21.788 50.493 60.729 1.00 11.17 432 ILE A N 1
ATOM 2822 C CA . ILE A 1 359 ? 21.436 49.029 60.657 1.00 12.12 432 ILE A CA 1
ATOM 2823 C C . ILE A 1 359 ? 20.376 48.784 59.623 1.00 11.52 432 ILE A C 1
ATOM 2824 O O . ILE A 1 359 ? 19.372 49.482 59.576 1.00 12.82 432 ILE A O 1
ATOM 2829 N N . VAL A 1 360 ? 20.621 47.791 58.775 1.00 11.86 433 VAL A N 1
ATOM 2830 C CA . VAL A 1 360 ? 19.701 47.418 57.696 1.00 11.67 433 VAL A CA 1
ATOM 2831 C C . VAL A 1 360 ? 19.477 45.874 57.770 1.00 12.46 433 VAL A C 1
ATOM 2832 O O . VAL A 1 360 ? 20.205 45.121 57.198 1.00 12.02 433 VAL A O 1
ATOM 2836 N N . GLU A 1 361 ? 18.461 45.464 58.505 1.00 11.91 434 GLU A N 1
ATOM 2837 C CA . GLU A 1 361 ? 18.247 44.044 58.804 1.00 13.17 434 GLU A CA 1
ATOM 2838 C C . GLU A 1 361 ? 16.764 43.763 58.667 1.00 14.70 434 GLU A C 1
ATOM 2839 O O . GLU A 1 361 ? 15.920 44.650 58.914 1.00 15.32 434 GLU A O 1
ATOM 2845 N N . TYR A 1 362 ? 16.456 42.516 58.310 1.00 15.29 435 TYR A N 1
ATOM 2846 C CA . TYR A 1 362 ? 15.134 42.094 58.019 1.00 15.40 435 TYR A CA 1
ATOM 2847 C C . TYR A 1 362 ? 14.307 41.958 59.285 1.00 16.79 435 TYR A C 1
ATOM 2848 O O . TYR A 1 362 ? 14.798 41.461 60.314 1.00 17.60 435 TYR A O 1
ATOM 2857 N N . THR A 1 363 ? 13.047 42.353 59.205 1.00 15.71 436 THR A N 1
ATOM 2858 C CA . THR A 1 363 ? 12.117 42.200 60.328 1.00 17.12 436 THR A CA 1
ATOM 2859 C C . THR A 1 363 ? 10.810 41.679 59.840 1.00 18.83 436 THR A C 1
ATOM 2860 O O . THR A 1 363 ? 10.314 42.108 58.783 1.00 23.29 436 THR A O 1
ATOM 2864 N N . SER A 1 364 ? 10.215 40.737 60.589 1.00 20.44 437 SER A N 1
ATOM 2865 C CA . SER A 1 364 ? 8.855 40.218 60.295 1.00 20.53 437 SER A CA 1
ATOM 2866 C C . SER A 1 364 ? 8.044 40.149 61.590 1.00 22.32 437 SER A C 1
ATOM 2867 O O . SER A 1 364 ? 8.504 40.521 62.695 1.00 20.27 437 SER A O 1
ATOM 2870 N N . LYS A 1 365 ? 6.809 39.701 61.444 1.00 24.81 438 LYS A N 1
ATOM 2871 C CA . LYS A 1 365 ? 5.987 39.457 62.623 1.00 29.06 438 LYS A CA 1
ATOM 2872 C C . LYS A 1 365 ? 6.695 38.454 63.555 1.00 25.23 438 LYS A C 1
ATOM 2873 O O . LYS A 1 365 ? 6.528 38.541 64.765 1.00 24.62 438 LYS A O 1
ATOM 2879 N N . ASP A 1 366 ? 7.483 37.537 62.995 1.00 21.92 439 ASP A N 1
ATOM 2880 C CA . ASP A 1 366 ? 8.219 36.545 63.778 1.00 23.10 439 ASP A CA 1
ATOM 2881 C C . ASP A 1 366 ? 9.639 36.930 64.188 1.00 20.56 439 ASP A C 1
ATOM 2882 O O . ASP A 1 366 ? 10.251 36.275 65.016 1.00 17.01 439 ASP A O 1
ATOM 2887 N N . GLU A 1 367 ? 10.161 37.998 63.607 1.00 17.99 440 GLU A N 1
ATOM 2888 C CA . GLU A 1 367 ? 11.527 38.368 63.832 1.00 17.95 440 GLU A CA 1
ATOM 2889 C C . GLU A 1 367 ? 11.681 39.843 64.204 1.00 16.40 440 GLU A C 1
ATOM 2890 O O . GLU A 1 367 ? 11.275 40.711 63.442 1.00 15.12 440 GLU A O 1
ATOM 2896 N N . VAL A 1 368 ? 12.348 40.086 65.332 1.00 15.47 441 VAL A N 1
ATOM 2897 C CA . VAL A 1 368 ? 12.789 41.432 65.732 1.00 17.00 441 VAL A CA 1
ATOM 2898 C C . VAL A 1 368 ? 14.301 41.411 65.561 1.00 16.75 441 VAL A C 1
ATOM 2899 O O . VAL A 1 368 ? 14.989 40.608 66.161 1.00 17.17 441 VAL A O 1
ATOM 2903 N N . ALA A 1 369 ? 14.812 42.300 64.719 1.00 16.93 442 ALA A N 1
ATOM 2904 C CA . ALA A 1 369 ? 16.235 42.280 64.411 1.00 16.42 442 ALA A CA 1
ATOM 2905 C C . ALA A 1 369 ? 16.942 42.990 65.537 1.00 16.25 442 ALA A C 1
ATOM 2906 O O . ALA A 1 369 ? 16.343 43.859 66.207 1.00 16.13 442 ALA A O 1
ATOM 2908 N N . VAL A 1 370 ? 18.202 42.625 65.688 1.00 14.83 443 VAL A N 1
ATOM 2909 C CA . VAL A 1 370 ? 19.049 43.045 66.737 1.00 16.14 443 VAL A CA 1
ATOM 2910 C C . VAL A 1 370 ? 20.386 43.541 66.173 1.00 18.70 443 VAL A C 1
ATOM 2911 O O . VAL A 1 370 ? 20.915 42.971 65.221 1.00 19.39 443 VAL A O 1
ATOM 2915 N N . CYS A 1 371 ? 20.903 44.571 66.825 1.00 17.60 444 CYS A N 1
ATOM 2916 C CA . CYS A 1 371 ? 22.123 45.271 66.507 1.00 20.29 444 CYS A CA 1
ATOM 2917 C C . CYS A 1 371 ? 23.180 44.987 67.568 1.00 20.17 444 CYS A C 1
ATOM 2918 O O . CYS A 1 371 ? 23.062 45.440 68.743 1.00 18.64 444 CYS A O 1
ATOM 2921 N N . ASN A 1 372 ? 24.180 44.226 67.155 1.00 19.57 445 ASN A N 1
ATOM 2922 C CA . ASN A 1 372 ? 25.299 43.824 67.989 1.00 19.74 445 ASN A CA 1
ATOM 2923 C C . ASN A 1 372 ? 26.535 44.604 67.533 1.00 19.94 445 ASN A C 1
ATOM 2924 O O . ASN A 1 372 ? 27.100 44.247 66.500 1.00 18.02 445 ASN A O 1
ATOM 2929 N N . LEU A 1 373 ? 26.948 45.608 68.323 1.00 15.02 446 LEU A N 1
ATOM 2930 C CA . LEU A 1 373 ? 27.822 46.668 67.907 1.00 15.87 446 LEU A CA 1
ATOM 2931 C C . LEU A 1 373 ? 29.182 46.786 68.678 1.00 16.88 446 LEU A C 1
ATOM 2932 O O . LEU A 1 373 ? 29.242 46.475 69.856 1.00 17.17 446 LEU A O 1
ATOM 2937 N N . ALA A 1 374 ? 30.244 47.218 67.973 1.00 15.09 447 ALA A N 1
ATOM 2938 C CA . ALA A 1 374 ? 31.515 47.670 68.534 1.00 15.90 447 ALA A CA 1
ATOM 2939 C C . ALA A 1 374 ? 32.170 48.675 67.574 1.00 15.38 447 ALA A C 1
ATOM 2940 O O . ALA A 1 374 ? 31.798 48.726 66.406 1.00 17.61 447 ALA A O 1
ATOM 2942 N N . SER A 1 375 ? 33.164 49.437 68.031 1.00 14.62 448 SER A N 1
ATOM 2943 C CA . SER A 1 375 ? 33.825 50.359 67.127 1.00 14.62 448 SER A CA 1
ATOM 2944 C C . SER A 1 375 ? 35.336 50.245 67.226 1.00 14.35 448 SER A C 1
ATOM 2945 O O . SER A 1 375 ? 35.887 50.023 68.326 1.00 15.10 448 SER A O 1
ATOM 2948 N N . LEU A 1 376 ? 36.007 50.414 66.085 1.00 13.61 449 LEU A N 1
ATOM 2949 C CA . LEU A 1 376 ? 37.480 50.449 66.046 1.00 12.04 449 LEU A CA 1
ATOM 2950 C C . LEU A 1 376 ? 37.950 51.901 66.150 1.00 12.09 449 LEU A C 1
ATOM 2951 O O . LEU A 1 376 ? 37.447 52.790 65.479 1.00 13.00 449 LEU A O 1
ATOM 2956 N N . ALA A 1 377 ? 38.974 52.120 66.973 1.00 13.58 450 ALA A N 1
ATOM 2957 C CA . ALA A 1 377 ? 39.539 53.442 67.174 1.00 12.22 450 ALA A CA 1
ATOM 2958 C C . ALA A 1 377 ? 40.636 53.680 66.107 1.00 13.57 450 ALA A C 1
ATOM 2959 O O . ALA A 1 377 ? 41.859 53.356 66.295 1.00 12.97 450 ALA A O 1
ATOM 2961 N N . LEU A 1 378 ? 40.202 54.276 64.992 1.00 13.37 451 LEU A N 1
ATOM 2962 C CA . LEU A 1 378 ? 41.041 54.349 63.800 1.00 14.54 451 LEU A CA 1
ATOM 2963 C C . LEU A 1 378 ? 42.353 55.090 63.981 1.00 15.78 451 LEU A C 1
ATOM 2964 O O . LEU A 1 378 ? 43.287 54.897 63.211 1.00 15.14 451 LEU A O 1
ATOM 2969 N N . ASN A 1 379 ? 42.379 55.989 64.974 1.00 16.16 452 ASN A N 1
ATOM 2970 C CA . ASN A 1 379 ? 43.574 56.723 65.359 1.00 17.60 452 ASN A CA 1
ATOM 2971 C C . ASN A 1 379 ? 44.736 55.833 65.807 1.00 17.83 452 ASN A C 1
ATOM 2972 O O . ASN A 1 379 ? 45.883 56.139 65.506 1.00 17.32 452 ASN A O 1
ATOM 2977 N N . MET A 1 380 ? 44.431 54.695 66.410 1.00 18.12 453 MET A N 1
ATOM 2978 C CA . MET A 1 380 ? 45.450 53.813 66.953 1.00 19.98 453 MET A CA 1
ATOM 2979 C C . MET A 1 380 ? 46.330 53.097 65.949 1.00 18.21 453 MET A C 1
ATOM 2980 O O . MET A 1 380 ? 47.369 52.583 66.309 1.00 17.08 453 MET A O 1
ATOM 2985 N N . TYR A 1 381 ? 45.923 53.100 64.683 1.00 18.00 454 TYR A N 1
ATOM 2986 C CA . TYR A 1 381 ? 46.556 52.284 63.630 1.00 16.68 454 TYR A CA 1
ATOM 2987 C C . TYR A 1 381 ? 47.556 53.114 62.798 1.00 16.11 454 TYR A C 1
ATOM 2988 O O . TYR A 1 381 ? 48.218 52.592 61.892 1.00 15.03 454 TYR A O 1
ATOM 2997 N N . VAL A 1 382 ? 47.723 54.391 63.145 1.00 15.32 455 VAL A N 1
ATOM 2998 C CA . VAL A 1 382 ? 48.671 55.197 62.475 1.00 16.36 455 VAL A CA 1
ATOM 2999 C C . VAL A 1 382 ? 50.076 55.052 63.140 1.00 17.61 455 VAL A C 1
ATOM 3000 O O . VAL A 1 382 ? 50.198 55.212 64.316 1.00 18.16 455 VAL A O 1
ATOM 3004 N N . THR A 1 383 ? 51.120 54.873 62.352 1.00 18.30 456 THR A N 1
ATOM 3005 C CA . THR A 1 383 ? 52.473 54.703 62.877 1.00 20.16 456 THR A CA 1
ATOM 3006 C C . THR A 1 383 ? 53.147 56.088 63.055 1.00 22.93 456 THR A C 1
ATOM 3007 O O . THR A 1 383 ? 52.707 57.085 62.468 1.00 20.42 456 THR A O 1
ATOM 3011 N N . SER A 1 384 ? 54.279 56.104 63.766 1.00 24.39 457 SER A N 1
ATOM 3012 C CA . SER A 1 384 ? 55.138 57.314 63.876 1.00 28.18 457 SER A CA 1
ATOM 3013 C C . SER A 1 384 ? 55.661 57.719 62.514 1.00 28.94 457 SER A C 1
ATOM 3014 O O . SER A 1 384 ? 55.947 58.881 62.272 1.00 31.27 457 SER A O 1
ATOM 3017 N N . GLU A 1 385 ? 55.698 56.750 61.606 1.00 27.55 458 GLU A N 1
ATOM 3018 C CA . GLU A 1 385 ? 56.094 56.951 60.225 1.00 30.64 458 GLU A CA 1
ATOM 3019 C C . GLU A 1 385 ? 55.018 57.702 59.365 1.00 26.80 458 GLU A C 1
ATOM 3020 O O . GLU A 1 385 ? 55.236 57.976 58.211 1.00 26.26 458 GLU A O 1
ATOM 3026 N N . HIS A 1 386 ? 53.855 58.010 59.916 1.00 25.41 459 HIS A N 1
ATOM 3027 C CA . HIS A 1 386 ? 52.728 58.515 59.147 1.00 25.50 459 HIS A CA 1
ATOM 3028 C C . HIS A 1 386 ? 52.351 57.537 58.069 1.00 24.49 459 HIS A C 1
ATOM 3029 O O . HIS A 1 386 ? 52.024 57.920 56.954 1.00 23.02 459 HIS A O 1
ATOM 3036 N N . THR A 1 387 ? 52.386 56.246 58.403 1.00 22.19 460 THR A N 1
ATOM 3037 C CA . THR A 1 387 ? 51.786 55.216 57.532 1.00 22.59 460 THR A CA 1
ATOM 3038 C C . THR A 1 387 ? 50.639 54.538 58.274 1.00 20.29 460 THR A C 1
ATOM 3039 O O . THR A 1 387 ? 50.643 54.515 59.487 1.00 20.73 460 THR A O 1
ATOM 3043 N N . TYR A 1 388 ? 49.686 53.950 57.559 1.00 18.02 461 TYR A N 1
ATOM 3044 C CA . TYR A 1 388 ? 48.559 53.351 58.199 1.00 14.73 461 TYR A CA 1
ATOM 3045 C C . TYR A 1 388 ? 48.813 51.825 58.293 1.00 15.84 461 TYR A C 1
ATOM 3046 O O . TYR A 1 388 ? 49.047 51.179 57.294 1.00 16.78 461 TYR A O 1
ATOM 3055 N N . ASP A 1 389 ? 48.704 51.288 59.495 1.00 14.55 462 ASP A N 1
ATOM 3056 C CA . ASP A 1 389 ? 48.931 49.839 59.699 1.00 16.45 462 ASP A CA 1
ATOM 3057 C C . ASP A 1 389 ? 47.640 49.073 59.380 1.00 16.05 462 ASP A C 1
ATOM 3058 O O . ASP A 1 389 ? 46.878 48.731 60.274 1.00 17.12 462 ASP A O 1
ATOM 3063 N N . PHE A 1 390 ? 47.373 48.876 58.090 1.00 14.53 463 PHE A N 1
ATOM 3064 C CA . PHE A 1 390 ? 46.176 48.188 57.650 1.00 16.20 463 PHE A CA 1
ATOM 3065 C C . PHE A 1 390 ? 46.195 46.723 58.187 1.00 17.74 463 PHE A C 1
ATOM 3066 O O . PHE A 1 390 ? 45.171 46.148 58.544 1.00 14.82 463 PHE A O 1
ATOM 3074 N N . LYS A 1 391 ? 47.369 46.143 58.256 1.00 18.54 464 LYS A N 1
ATOM 3075 C CA . LYS A 1 391 ? 47.488 44.720 58.719 1.00 21.36 464 LYS A CA 1
ATOM 3076 C C . LYS A 1 391 ? 46.977 44.616 60.156 1.00 20.45 464 LYS A C 1
ATOM 3077 O O . LYS A 1 391 ? 46.201 43.718 60.518 1.00 20.82 464 LYS A O 1
ATOM 3083 N N . LYS A 1 392 ? 47.402 45.542 61.005 1.00 19.16 465 LYS A N 1
ATOM 3084 C CA . LYS A 1 392 ? 46.959 45.534 62.383 1.00 18.29 465 LYS A CA 1
ATOM 3085 C C . LYS A 1 392 ? 45.460 45.789 62.512 1.00 16.55 465 LYS A C 1
ATOM 3086 O O . LYS A 1 392 ? 44.789 45.158 63.284 1.00 15.11 465 LYS A O 1
ATOM 3092 N N . LEU A 1 393 ? 44.961 46.753 61.749 1.00 18.67 466 LEU A N 1
ATOM 3093 C CA . LEU A 1 393 ? 43.554 47.028 61.704 1.00 17.31 466 LEU A CA 1
ATOM 3094 C C . LEU A 1 393 ? 42.741 45.782 61.374 1.00 17.46 466 LEU A C 1
ATOM 3095 O O . LEU A 1 393 ? 41.676 45.545 61.971 1.00 16.40 466 LEU A O 1
ATOM 3100 N N . ALA A 1 394 ? 43.177 45.032 60.369 1.00 17.15 467 ALA A N 1
ATOM 3101 C CA . ALA A 1 394 ? 42.500 43.761 60.025 1.00 18.94 467 ALA A CA 1
ATOM 3102 C C . ALA A 1 394 ? 42.553 42.743 61.158 1.00 18.50 467 ALA A C 1
ATOM 3103 O O . ALA A 1 394 ? 41.554 42.104 61.452 1.00 19.99 467 ALA A O 1
ATOM 3105 N N . GLU A 1 395 ? 43.703 42.616 61.792 1.00 17.89 468 GLU A N 1
ATOM 3106 C CA . GLU A 1 395 ? 43.890 41.690 62.898 1.00 20.37 468 GLU A CA 1
ATOM 3107 C C . GLU A 1 395 ? 42.922 42.023 64.082 1.00 17.95 468 GLU A C 1
ATOM 3108 O O . GLU A 1 395 ? 42.324 41.131 64.669 1.00 13.29 468 GLU A O 1
ATOM 3114 N N . VAL A 1 396 ? 42.788 43.314 64.416 1.00 16.10 469 VAL A N 1
ATOM 3115 C CA . VAL A 1 396 ? 41.921 43.711 65.503 1.00 15.59 469 VAL A CA 1
ATOM 3116 C C . VAL A 1 396 ? 40.477 43.466 65.111 1.00 15.17 469 VAL A C 1
ATOM 3117 O O . VAL A 1 396 ? 39.681 43.061 65.945 1.00 14.82 469 VAL A O 1
ATOM 3121 N N . THR A 1 397 ? 40.139 43.732 63.848 1.00 14.31 470 THR A N 1
ATOM 3122 C CA . THR A 1 397 ? 38.818 43.541 63.345 1.00 12.83 470 THR A CA 1
ATOM 3123 C C . THR A 1 397 ? 38.392 42.042 63.538 1.00 14.10 470 THR A C 1
ATOM 3124 O O . THR A 1 397 ? 37.231 41.789 63.903 1.00 12.03 470 THR A O 1
ATOM 3128 N N . LYS A 1 398 ? 39.302 41.116 63.337 1.00 13.74 471 LYS A N 1
ATOM 3129 C CA . LYS A 1 398 ? 38.977 39.684 63.520 1.00 17.04 471 LYS A CA 1
ATOM 3130 C C . LYS A 1 398 ? 38.620 39.413 64.962 1.00 17.56 471 LYS A C 1
ATOM 3131 O O . LYS A 1 398 ? 37.630 38.750 65.226 1.00 18.79 471 LYS A O 1
ATOM 3137 N N . VAL A 1 399 ? 39.362 39.994 65.896 1.00 17.38 472 VAL A N 1
ATOM 3138 C CA . VAL A 1 399 ? 39.035 39.829 67.295 1.00 19.03 472 VAL A CA 1
ATOM 3139 C C . VAL A 1 399 ? 37.625 40.281 67.604 1.00 19.82 472 VAL A C 1
ATOM 3140 O O . VAL A 1 399 ? 36.858 39.596 68.281 1.00 18.14 472 VAL A O 1
ATOM 3144 N N . VAL A 1 400 ? 37.270 41.431 67.066 1.00 17.96 473 VAL A N 1
ATOM 3145 C CA . VAL A 1 400 ? 35.940 41.969 67.274 1.00 17.58 473 VAL A CA 1
ATOM 3146 C C . VAL A 1 400 ? 34.833 41.117 66.685 1.00 15.97 473 VAL A C 1
ATOM 3147 O O . VAL A 1 400 ? 33.807 40.936 67.336 1.00 14.93 473 VAL A O 1
ATOM 3151 N N . VAL A 1 401 ? 35.018 40.583 65.479 1.00 16.11 474 VAL A N 1
ATOM 3152 C CA . VAL A 1 401 ? 34.034 39.659 64.910 1.00 14.85 474 VAL A CA 1
ATOM 3153 C C . VAL A 1 401 ? 33.771 38.456 65.877 1.00 16.60 474 VAL A C 1
ATOM 3154 O O . VAL A 1 401 ? 32.594 38.103 66.158 1.00 15.04 474 VAL A O 1
ATOM 3158 N N . ARG A 1 402 ? 34.832 37.827 66.348 1.00 14.55 475 ARG A N 1
ATOM 3159 C CA . ARG A 1 402 ? 34.673 36.641 67.258 1.00 16.23 475 ARG A CA 1
ATOM 3160 C C . ARG A 1 402 ? 33.948 37.077 68.569 1.00 15.55 475 ARG A C 1
ATOM 3161 O O . ARG A 1 402 ? 33.016 36.432 69.008 1.00 17.44 475 ARG A O 1
ATOM 3169 N N . ASN A 1 403 ? 34.275 38.263 69.091 1.00 14.71 476 ASN A N 1
ATOM 3170 C CA . ASN A 1 403 ? 33.644 38.770 70.292 1.00 14.39 476 ASN A CA 1
ATOM 3171 C C . ASN A 1 403 ? 32.163 39.013 70.094 1.00 14.35 476 ASN A C 1
ATOM 3172 O O . ASN A 1 403 ? 31.331 38.613 70.928 1.00 14.50 476 ASN A O 1
ATOM 3177 N N . LEU A 1 404 ? 31.793 39.653 68.977 1.00 14.14 477 LEU A N 1
ATOM 3178 C CA . LEU A 1 404 ? 30.382 39.931 68.719 1.00 14.44 477 LEU A CA 1
ATOM 3179 C C . LEU A 1 404 ? 29.595 38.683 68.417 1.00 14.65 477 LEU A C 1
ATOM 3180 O O . LEU A 1 404 ? 28.433 38.525 68.809 1.00 15.36 477 LEU A O 1
ATOM 3185 N N . ASN A 1 405 ? 30.202 37.813 67.655 1.00 15.24 478 ASN A N 1
ATOM 3186 C CA . ASN A 1 405 ? 29.669 36.485 67.478 1.00 18.39 478 ASN A CA 1
ATOM 3187 C C . ASN A 1 405 ? 29.425 35.738 68.799 1.00 17.69 478 ASN A C 1
ATOM 3188 O O . ASN A 1 405 ? 28.374 35.147 68.974 1.00 21.51 478 ASN A O 1
ATOM 3193 N N . LYS A 1 406 ? 30.313 35.825 69.767 1.00 18.46 479 LYS A N 1
ATOM 3194 C CA . LYS A 1 406 ? 29.996 35.244 71.068 1.00 19.95 479 LYS A CA 1
ATOM 3195 C C . LYS A 1 406 ? 28.845 35.948 71.786 1.00 19.99 479 LYS A C 1
ATOM 3196 O O . LYS A 1 406 ? 28.022 35.319 72.427 1.00 17.82 479 LYS A O 1
ATOM 3202 N N . ILE A 1 407 ? 28.771 37.268 71.649 1.00 19.65 480 ILE A N 1
ATOM 3203 C CA . ILE A 1 407 ? 27.724 38.018 72.267 1.00 20.51 480 ILE A CA 1
ATOM 3204 C C . ILE A 1 407 ? 26.330 37.558 71.825 1.00 19.87 480 ILE A C 1
ATOM 3205 O O . ILE A 1 407 ? 25.438 37.475 72.682 1.00 20.64 480 ILE A O 1
ATOM 3210 N N . ILE A 1 408 ? 26.165 37.204 70.533 1.00 19.80 481 ILE A N 1
ATOM 3211 C CA . ILE A 1 408 ? 24.888 36.708 69.986 1.00 18.49 481 ILE A CA 1
ATOM 3212 C C . ILE A 1 408 ? 24.388 35.498 70.807 1.00 21.67 481 ILE A C 1
ATOM 3213 O O . ILE A 1 408 ? 23.194 35.388 71.100 1.00 21.04 481 ILE A O 1
ATOM 3218 N N . ASP A 1 409 ? 25.296 34.601 71.173 1.00 21.78 482 ASP A N 1
ATOM 3219 C CA . ASP A 1 409 ? 24.903 33.368 71.886 1.00 23.70 482 ASP A CA 1
ATOM 3220 C C . ASP A 1 409 ? 24.724 33.537 73.434 1.00 27.39 482 ASP A C 1
ATOM 3221 O O . ASP A 1 409 ? 24.025 32.787 74.061 1.00 30.66 482 ASP A O 1
ATOM 3226 N N . ILE A 1 410 ? 25.367 34.548 73.979 1.00 26.79 483 ILE A N 1
ATOM 3227 C CA . ILE A 1 410 ? 25.351 34.916 75.391 1.00 30.73 483 ILE A CA 1
ATOM 3228 C C . ILE A 1 410 ? 24.161 35.789 75.771 1.00 27.94 483 ILE A C 1
ATOM 3229 O O . ILE A 1 410 ? 23.713 35.741 76.919 1.00 24.42 483 ILE A O 1
ATOM 3234 N N . ASN A 1 411 ? 23.661 36.577 74.804 1.00 27.90 484 ASN A N 1
ATOM 3235 C CA . ASN A 1 411 ? 22.780 37.718 75.068 1.00 25.40 484 ASN A CA 1
ATOM 3236 C C . ASN A 1 411 ? 21.497 37.213 75.702 1.00 25.22 484 ASN A C 1
ATOM 3237 O O . ASN A 1 411 ? 20.998 36.151 75.381 1.00 24.65 484 ASN A O 1
ATOM 3242 N N . TYR A 1 412 ? 20.976 38.015 76.606 1.00 26.60 485 TYR A N 1
ATOM 3243 C CA . TYR A 1 412 ? 19.666 37.843 77.148 1.00 29.22 485 TYR A CA 1
ATOM 3244 C C . TYR A 1 412 ? 18.668 38.728 76.361 1.00 23.73 485 TYR A C 1
ATOM 3245 O O . TYR A 1 412 ? 18.674 39.951 76.438 1.00 26.08 485 TYR A O 1
ATOM 3254 N N . TYR A 1 413 ? 17.823 38.096 75.587 1.00 20.82 486 TYR A N 1
ATOM 3255 C CA . TYR A 1 413 ? 16.959 38.795 74.649 1.00 23.92 486 TYR A CA 1
ATOM 3256 C C . TYR A 1 413 ? 15.675 39.225 75.355 1.00 24.04 486 TYR A C 1
ATOM 3257 O O . TYR A 1 413 ? 15.115 38.444 76.100 1.00 20.99 486 TYR A O 1
ATOM 3266 N N . PRO A 1 414 ? 15.247 40.470 75.164 1.00 22.32 487 PRO A N 1
ATOM 3267 C CA . PRO A 1 414 ? 14.055 40.923 75.844 1.00 22.35 487 PRO A CA 1
ATOM 3268 C C . PRO A 1 414 ? 12.800 40.283 75.281 1.00 22.28 487 PRO A C 1
ATOM 3269 O O . PRO A 1 414 ? 11.822 40.179 75.989 1.00 21.52 487 PRO A O 1
ATOM 3273 N N . VAL A 1 415 ? 12.787 39.889 74.005 1.00 19.77 488 VAL A N 1
ATOM 3274 C CA . VAL A 1 415 ? 11.620 39.195 73.449 1.00 19.48 488 VAL A CA 1
ATOM 3275 C C . VAL A 1 415 ? 12.139 38.028 72.615 1.00 20.05 488 VAL A C 1
ATOM 3276 O O . VAL A 1 415 ? 13.231 38.118 72.066 1.00 22.67 488 VAL A O 1
ATOM 3280 N N . PRO A 1 416 ? 11.366 36.937 72.520 1.00 21.49 489 PRO A N 1
ATOM 3281 C CA . PRO A 1 416 ? 11.855 35.726 71.826 1.00 21.32 489 PRO A CA 1
ATOM 3282 C C . PRO A 1 416 ? 12.065 35.917 70.318 1.00 21.09 489 PRO A C 1
ATOM 3283 O O . PRO A 1 416 ? 12.916 35.223 69.740 1.00 24.50 489 PRO A O 1
ATOM 3287 N N . GLU A 1 417 ? 11.366 36.893 69.729 1.00 19.89 490 GLU A N 1
ATOM 3288 C CA . GLU A 1 417 ? 11.526 37.220 68.332 1.00 19.78 490 GLU A CA 1
ATOM 3289 C C . GLU A 1 417 ? 12.935 37.719 67.992 1.00 18.15 490 GLU A C 1
ATOM 3290 O O . GLU A 1 417 ? 13.394 37.528 66.871 1.00 15.30 490 GLU A O 1
ATOM 3296 N N . ALA A 1 418 ? 13.559 38.401 68.956 1.00 20.23 491 ALA A N 1
ATOM 3297 C CA . ALA A 1 418 ? 14.926 38.939 68.850 1.00 19.23 491 ALA A CA 1
ATOM 3298 C C . ALA A 1 418 ? 15.913 37.820 68.892 1.00 19.79 491 ALA A C 1
ATOM 3299 O O . ALA A 1 418 ? 16.884 37.784 68.132 1.00 18.36 491 ALA A O 1
ATOM 3301 N N . CYS A 1 419 ? 15.682 36.887 69.789 1.00 20.96 492 CYS A N 1
ATOM 3302 C CA . CYS A 1 419 ? 16.553 35.707 69.885 1.00 19.81 492 CYS A CA 1
ATOM 3303 C C . CYS A 1 419 ? 16.535 34.954 68.590 1.00 18.75 492 CYS A C 1
ATOM 3304 O O . CYS A 1 419 ? 17.570 34.609 68.089 1.00 16.29 492 CYS A O 1
ATOM 3307 N N . LEU A 1 420 ? 15.339 34.717 68.047 1.00 19.44 493 LEU A N 1
ATOM 3308 C CA . LEU A 1 420 ? 15.177 33.943 66.772 1.00 19.46 493 LEU A CA 1
ATOM 3309 C C . LEU A 1 420 ? 15.855 34.599 65.565 1.00 19.13 493 LEU A C 1
ATOM 3310 O O . LEU A 1 420 ? 16.576 33.970 64.850 1.00 16.90 493 LEU A O 1
ATOM 3315 N N . SER A 1 421 ? 15.687 35.915 65.417 1.00 18.66 494 SER A N 1
ATOM 3316 C CA . SER A 1 421 ? 16.311 36.664 64.357 1.00 18.12 494 SER A CA 1
ATOM 3317 C C . SER A 1 421 ? 17.839 36.577 64.454 1.00 18.85 494 SER A C 1
ATOM 3318 O O . SER A 1 421 ? 18.456 36.229 63.480 1.00 19.25 494 SER A O 1
ATOM 3321 N N . ASN A 1 422 ? 18.431 36.958 65.608 1.00 17.13 495 ASN A N 1
ATOM 3322 C CA . ASN A 1 422 ? 19.871 36.929 65.790 1.00 17.52 495 ASN A CA 1
ATOM 3323 C C . ASN A 1 422 ? 20.443 35.526 65.572 1.00 19.62 495 ASN A C 1
ATOM 3324 O O . ASN A 1 422 ? 21.521 35.400 64.987 1.00 19.24 495 ASN A O 1
ATOM 3329 N N . LYS A 1 423 ? 19.763 34.517 66.126 1.00 18.66 496 LYS A N 1
ATOM 3330 C CA . LYS A 1 423 ? 20.165 33.114 65.894 1.00 21.00 496 LYS A CA 1
ATOM 3331 C C . LYS A 1 423 ? 20.128 32.636 64.454 1.00 20.70 496 LYS A C 1
ATOM 3332 O O . LYS A 1 423 ? 21.008 31.903 64.089 1.00 21.17 496 LYS A O 1
ATOM 3338 N N . ARG A 1 424 ? 19.131 33.046 63.663 1.00 19.43 497 ARG A N 1
ATOM 3339 C CA . ARG A 1 424 ? 19.038 32.610 62.268 1.00 20.22 497 ARG A CA 1
ATOM 3340 C C . ARG A 1 424 ? 20.036 33.272 61.335 1.00 19.42 497 ARG A C 1
ATOM 3341 O O . ARG A 1 424 ? 20.533 32.610 60.446 1.00 16.21 497 ARG A O 1
ATOM 3349 N N . HIS A 1 425 ? 20.236 34.598 61.503 1.00 17.93 498 HIS A N 1
ATOM 3350 C CA . HIS A 1 425 ? 21.021 35.412 60.577 1.00 16.84 498 HIS A CA 1
ATOM 3351 C C . HIS A 1 425 ? 22.373 35.850 61.106 1.00 16.22 498 HIS A C 1
ATOM 3352 O O . HIS A 1 425 ? 23.202 36.237 60.305 1.00 18.12 498 HIS A O 1
ATOM 3359 N N . ARG A 1 426 ? 22.581 35.856 62.412 1.00 15.18 499 ARG A N 1
ATOM 3360 C CA . ARG A 1 426 ? 23.828 36.245 63.057 1.00 15.11 499 ARG A CA 1
ATOM 3361 C C . ARG A 1 426 ? 24.476 37.540 62.548 1.00 14.60 499 ARG A C 1
ATOM 3362 O O . ARG A 1 426 ? 25.701 37.600 62.381 1.00 15.27 499 ARG A O 1
ATOM 3370 N N . PRO A 1 427 ? 23.684 38.571 62.321 1.00 13.24 500 PRO A N 1
ATOM 3371 C CA . PRO A 1 427 ? 24.287 39.877 61.845 1.00 13.57 500 PRO A CA 1
ATOM 3372 C C . PRO A 1 427 ? 25.099 40.529 62.907 1.00 13.66 500 PRO A C 1
ATOM 3373 O O . PRO A 1 427 ? 24.707 40.472 64.118 1.00 16.18 500 PRO A O 1
ATOM 3377 N N . ILE A 1 428 ? 26.216 41.163 62.546 1.00 13.84 501 ILE A N 1
ATOM 3378 C CA . ILE A 1 428 ? 26.889 42.074 63.485 1.00 11.90 501 ILE A CA 1
ATOM 3379 C C . ILE A 1 428 ? 27.126 43.422 62.855 1.00 11.30 501 ILE A C 1
ATOM 3380 O O . ILE A 1 428 ? 26.928 43.595 61.678 1.00 10.24 501 ILE A O 1
ATOM 3385 N N . GLY A 1 429 ? 27.511 44.397 63.686 1.00 11.47 502 GLY A N 1
ATOM 3386 C CA . GLY A 1 429 ? 27.746 45.780 63.183 1.00 12.85 502 GLY A CA 1
ATOM 3387 C C . GLY A 1 429 ? 29.040 46.345 63.761 1.00 12.46 502 GLY A C 1
ATOM 3388 O O . GLY A 1 429 ? 29.024 46.984 64.830 1.00 13.12 502 GLY A O 1
ATOM 3389 N N . ILE A 1 430 ? 30.143 46.148 63.063 1.00 12.51 503 ILE A N 1
ATOM 3390 C CA . ILE A 1 430 ? 31.432 46.749 63.470 1.00 11.09 503 ILE A CA 1
ATOM 3391 C C . ILE A 1 430 ? 31.522 48.167 62.867 1.00 11.10 503 ILE A C 1
ATOM 3392 O O . ILE A 1 430 ? 31.505 48.339 61.662 1.00 11.42 503 ILE A O 1
ATOM 3397 N N . GLY A 1 431 ? 31.691 49.167 63.702 1.00 11.43 504 GLY A N 1
ATOM 3398 C CA . GLY A 1 431 ? 31.879 50.549 63.205 1.00 11.43 504 GLY A CA 1
ATOM 3399 C C . GLY A 1 431 ? 33.239 51.138 63.585 1.00 12.48 504 GLY A C 1
ATOM 3400 O O . GLY A 1 431 ? 34.121 50.446 64.001 1.00 14.26 504 GLY A O 1
ATOM 3401 N N . VAL A 1 432 ? 33.339 52.467 63.570 1.00 12.65 505 VAL A N 1
ATOM 3402 C CA . VAL A 1 432 ? 34.584 53.097 63.799 1.00 12.44 505 VAL A CA 1
ATOM 3403 C C . VAL A 1 432 ? 34.365 54.388 64.579 1.00 13.24 505 VAL A C 1
ATOM 3404 O O . VAL A 1 432 ? 33.250 54.898 64.748 1.00 12.92 505 VAL A O 1
ATOM 3408 N N . GLN A 1 433 ? 35.479 54.886 65.085 1.00 13.61 506 GLN A N 1
ATOM 3409 C CA . GLN A 1 433 ? 35.563 56.214 65.615 1.00 13.59 506 GLN A CA 1
ATOM 3410 C C . GLN A 1 433 ? 36.961 56.697 65.297 1.00 14.80 506 GLN A C 1
ATOM 3411 O O . GLN A 1 433 ? 37.807 55.903 64.991 1.00 14.28 506 GLN A O 1
ATOM 3417 N N . GLY A 1 434 ? 37.182 57.989 65.438 1.00 13.37 507 GLY A N 1
ATOM 3418 C CA . GLY A 1 434 ? 38.463 58.584 65.170 1.00 15.77 507 GLY A CA 1
ATOM 3419 C C . GLY A 1 434 ? 38.886 58.717 63.712 1.00 14.03 507 GLY A C 1
ATOM 3420 O O . GLY A 1 434 ? 40.069 58.832 63.466 1.00 12.99 507 GLY A O 1
ATOM 3421 N N . LEU A 1 435 ? 37.934 58.650 62.769 1.00 14.01 508 LEU A N 1
ATOM 3422 C CA . LEU A 1 435 ? 38.285 58.777 61.363 1.00 14.46 508 LEU A CA 1
ATOM 3423 C C . LEU A 1 435 ? 39.015 60.124 61.144 1.00 14.90 508 LEU A C 1
ATOM 3424 O O . LEU A 1 435 ? 40.095 60.163 60.501 1.00 13.25 508 LEU A O 1
ATOM 3429 N N . ALA A 1 436 ? 38.431 61.193 61.697 1.00 14.65 509 ALA A N 1
ATOM 3430 C CA . ALA A 1 436 ? 39.023 62.541 61.573 1.00 14.71 509 ALA A CA 1
ATOM 3431 C C . ALA A 1 436 ? 40.398 62.570 62.211 1.00 16.67 509 ALA A C 1
ATOM 3432 O O . ALA A 1 436 ? 41.291 63.189 61.667 1.00 17.12 509 ALA A O 1
ATOM 3434 N N . ASP A 1 437 ? 40.599 61.824 63.332 1.00 17.08 510 ASP A N 1
ATOM 3435 C CA . ASP A 1 437 ? 41.890 61.789 64.011 1.00 17.98 510 ASP A CA 1
ATOM 3436 C C . ASP A 1 437 ? 42.932 61.031 63.178 1.00 18.60 510 ASP A C 1
ATOM 3437 O O . ASP A 1 437 ? 44.109 61.443 63.073 1.00 17.54 510 ASP A O 1
ATOM 3442 N N . ALA A 1 438 ? 42.524 59.904 62.608 1.00 18.16 511 ALA A N 1
ATOM 3443 C CA . ALA A 1 438 ? 43.406 59.210 61.726 1.00 17.25 511 ALA A CA 1
ATOM 3444 C C . ALA A 1 438 ? 43.938 60.170 60.620 1.00 18.74 511 ALA A C 1
ATOM 3445 O O . ALA A 1 438 ? 45.158 60.217 60.368 1.00 18.32 511 ALA A O 1
ATOM 3447 N N . PHE A 1 439 ? 43.053 60.879 59.956 1.00 17.48 512 PHE A N 1
ATOM 3448 C CA . PHE A 1 439 ? 43.510 61.800 58.889 1.00 19.59 512 PHE A CA 1
ATOM 3449 C C . PHE A 1 439 ? 44.511 62.850 59.436 1.00 18.87 512 PHE A C 1
ATOM 3450 O O . PHE A 1 439 ? 45.552 63.091 58.814 1.00 18.08 512 PHE A O 1
ATOM 3458 N N . ILE A 1 440 ? 44.185 63.433 60.591 1.00 18.45 513 ILE A N 1
ATOM 3459 C CA . ILE A 1 440 ? 45.021 64.462 61.247 1.00 20.67 513 ILE A CA 1
ATOM 3460 C C . ILE A 1 440 ? 46.391 63.911 61.558 1.00 20.86 513 ILE A C 1
ATOM 3461 O O . ILE A 1 440 ? 47.385 64.503 61.179 1.00 19.09 513 ILE A O 1
ATOM 3466 N N . LEU A 1 441 ? 46.421 62.700 62.141 1.00 21.27 514 LEU A N 1
ATOM 3467 C CA . LEU A 1 441 ? 47.672 62.000 62.450 1.00 19.48 514 LEU A CA 1
ATOM 3468 C C . LEU A 1 441 ? 48.481 61.632 61.233 1.00 19.50 514 LEU A C 1
ATOM 3469 O O . LEU A 1 441 ? 49.700 61.597 61.284 1.00 17.65 514 LEU A O 1
ATOM 3474 N N . MET A 1 442 ? 47.815 61.270 60.151 1.00 20.12 515 MET A N 1
ATOM 3475 C CA . MET A 1 442 ? 48.489 61.042 58.868 1.00 19.18 515 MET A CA 1
ATOM 3476 C C . MET A 1 442 ? 48.882 62.363 58.144 1.00 18.32 515 MET A C 1
ATOM 3477 O O . MET A 1 442 ? 49.528 62.315 57.125 1.00 19.44 515 MET A O 1
ATOM 3482 N N . ARG A 1 443 ? 48.489 63.508 58.667 1.00 18.36 516 ARG A N 1
ATOM 3483 C CA . ARG A 1 443 ? 48.718 64.820 58.044 1.00 19.56 516 ARG A CA 1
ATOM 3484 C C . ARG A 1 443 ? 47.916 65.055 56.784 1.00 20.16 516 ARG A C 1
ATOM 3485 O O . ARG A 1 443 ? 48.303 65.876 55.960 1.00 19.49 516 ARG A O 1
ATOM 3493 N N . TYR A 1 444 ? 46.750 64.393 56.660 1.00 19.19 517 TYR A N 1
ATOM 3494 C CA . TYR A 1 444 ? 45.906 64.553 55.494 1.00 18.04 517 TYR A CA 1
ATOM 3495 C C . TYR A 1 444 ? 44.674 65.381 55.824 1.00 18.38 517 TYR A C 1
ATOM 3496 O O . TYR A 1 444 ? 43.924 65.035 56.739 1.00 21.99 517 TYR A O 1
ATOM 3505 N N . PRO A 1 445 ? 44.420 66.457 55.060 1.00 18.70 518 PRO A N 1
ATOM 3506 C CA . PRO A 1 445 ? 43.164 67.147 55.212 1.00 18.71 518 PRO A CA 1
ATOM 3507 C C . PRO A 1 445 ? 42.006 66.254 54.850 1.00 17.77 518 PRO A C 1
ATOM 3508 O O . PRO A 1 445 ? 42.150 65.400 53.963 1.00 16.54 518 PRO A O 1
ATOM 3512 N N . PHE A 1 446 ? 40.869 66.426 55.519 1.00 18.43 519 PHE A N 1
ATOM 3513 C CA . PHE A 1 446 ? 39.736 65.494 55.287 1.00 19.59 519 PHE A CA 1
ATOM 3514 C C . PHE A 1 446 ? 39.333 65.364 53.840 1.00 20.14 519 PHE A C 1
ATOM 3515 O O . PHE A 1 446 ? 39.063 64.258 53.338 1.00 18.25 519 PHE A O 1
ATOM 3523 N N . GLU A 1 447 ? 39.315 66.496 53.138 1.00 20.19 520 GLU A N 1
ATOM 3524 C CA . GLU A 1 447 ? 38.915 66.477 51.743 1.00 20.14 520 GLU A CA 1
ATOM 3525 C C . GLU A 1 447 ? 39.996 66.140 50.743 1.00 19.59 520 GLU A C 1
ATOM 3526 O O . GLU A 1 447 ? 39.727 66.113 49.562 1.00 21.21 520 GLU A O 1
ATOM 3532 N N . SER A 1 448 ? 41.227 65.941 51.186 1.00 17.85 521 SER A N 1
ATOM 3533 C CA . SER A 1 448 ? 42.343 65.736 50.280 1.00 17.68 521 SER A CA 1
ATOM 3534 C C . SER A 1 448 ? 42.217 64.396 49.544 1.00 18.09 521 SER A C 1
ATOM 3535 O O . SER A 1 448 ? 41.523 63.458 50.009 1.00 17.49 521 SER A O 1
ATOM 3538 N N . ALA A 1 449 ? 42.928 64.272 48.426 1.00 15.66 522 ALA A N 1
ATOM 3539 C CA . ALA A 1 449 ? 42.946 62.990 47.728 1.00 16.11 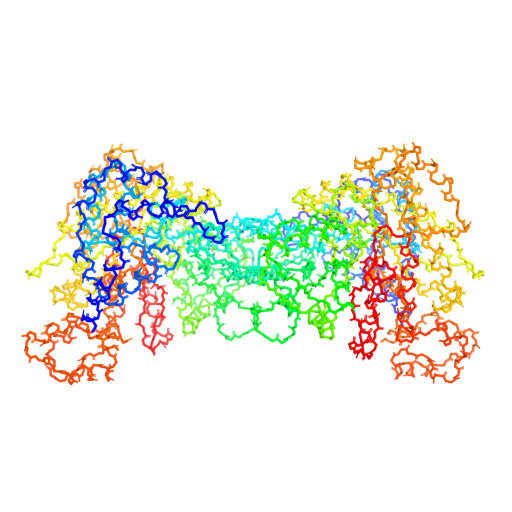522 ALA A CA 1
ATOM 3540 C C . ALA A 1 449 ? 43.551 61.859 48.562 1.00 16.75 522 ALA A C 1
ATOM 3541 O O . ALA A 1 449 ? 43.182 60.715 48.389 1.00 17.59 522 ALA A O 1
ATOM 3543 N N . GLU A 1 450 ? 44.553 62.181 49.373 1.00 16.57 523 GLU A N 1
ATOM 3544 C CA . GLU A 1 450 ? 45.183 61.250 50.244 1.00 16.94 523 GLU A CA 1
ATOM 3545 C C . GLU A 1 450 ? 44.208 60.697 51.298 1.00 16.23 523 GLU A C 1
ATOM 3546 O O . GLU A 1 450 ? 44.155 59.453 51.521 1.00 17.72 523 GLU A O 1
ATOM 3552 N N . ALA A 1 451 ? 43.423 61.578 51.893 1.00 16.27 524 ALA A N 1
ATOM 3553 C CA . ALA A 1 451 ? 42.308 61.159 52.786 1.00 17.70 524 ALA A CA 1
ATOM 3554 C C . ALA A 1 451 ? 41.288 60.303 52.119 1.00 17.71 524 ALA A C 1
ATOM 3555 O O . ALA A 1 451 ? 40.799 59.301 52.707 1.00 15.78 524 ALA A O 1
ATOM 3557 N N . GLN A 1 452 ? 41.038 60.611 50.857 1.00 18.18 525 GLN A N 1
ATOM 3558 C CA . GLN A 1 452 ? 40.024 59.906 50.086 1.00 19.54 525 GLN A CA 1
ATOM 3559 C C . GLN A 1 452 ? 40.422 58.487 49.817 1.00 17.08 525 GLN A C 1
ATOM 3560 O O . GLN A 1 452 ? 39.631 57.611 50.022 1.00 12.94 525 GLN A O 1
ATOM 3566 N N . LEU A 1 453 ? 41.681 58.281 49.423 1.00 16.55 526 LEU A N 1
ATOM 3567 C CA . LEU A 1 453 ? 42.215 56.923 49.269 1.00 15.38 526 LEU A CA 1
ATOM 3568 C C . LEU A 1 453 ? 42.268 56.127 50.594 1.00 15.85 526 LEU A C 1
ATOM 3569 O O . LEU A 1 453 ? 41.958 54.889 50.649 1.00 16.27 526 LEU A O 1
ATOM 3574 N N . LEU A 1 454 ? 42.717 56.775 51.641 1.00 15.22 527 LEU A N 1
ATOM 3575 C CA . LEU A 1 454 ? 42.771 56.167 52.963 1.00 14.45 527 LEU A CA 1
ATOM 3576 C C . LEU A 1 454 ? 41.374 55.826 53.525 1.00 14.86 527 LEU A C 1
ATOM 3577 O O . LEU A 1 454 ? 41.159 54.706 54.057 1.00 13.86 527 LEU A O 1
ATOM 3582 N N . ASN A 1 455 ? 40.411 56.703 53.313 1.00 13.85 528 ASN A N 1
ATOM 3583 C CA . ASN A 1 455 ? 39.016 56.353 53.589 1.00 13.60 528 ASN A CA 1
ATOM 3584 C C . ASN A 1 455 ? 38.636 55.027 52.934 1.00 14.08 528 ASN A C 1
ATOM 3585 O O . ASN A 1 455 ? 38.173 54.126 53.632 1.00 14.21 528 ASN A O 1
ATOM 3590 N N . LYS A 1 456 ? 38.801 54.892 51.628 1.00 13.42 529 LYS A N 1
ATOM 3591 C CA . LYS A 1 456 ? 38.491 53.613 50.955 1.00 14.65 529 LYS A CA 1
ATOM 3592 C C . LYS A 1 456 ? 39.210 52.456 51.574 1.00 12.98 529 LYS A C 1
ATOM 3593 O O . LYS A 1 456 ? 38.617 51.481 51.947 1.00 13.85 529 LYS A O 1
ATOM 3599 N N . GLN A 1 457 ? 40.532 52.604 51.688 1.00 13.70 530 GLN A N 1
ATOM 3600 C CA . GLN A 1 457 ? 41.379 51.569 52.180 1.00 13.80 530 GLN A CA 1
ATOM 3601 C C . GLN A 1 457 ? 41.147 51.126 53.610 1.00 14.27 530 GLN A C 1
ATOM 3602 O O . GLN A 1 457 ? 41.248 49.938 53.906 1.00 13.68 530 GLN A O 1
ATOM 3608 N N . ILE A 1 458 ? 40.830 52.055 54.490 1.00 13.80 531 ILE A N 1
ATOM 3609 C CA . ILE A 1 458 ? 40.428 51.671 55.871 1.00 14.48 531 ILE A CA 1
ATOM 3610 C C . ILE A 1 458 ? 39.240 50.704 55.840 1.00 14.69 531 ILE A C 1
ATOM 3611 O O . ILE A 1 458 ? 39.244 49.620 56.484 1.00 15.25 531 ILE A O 1
ATOM 3616 N N . PHE A 1 459 ? 38.230 51.079 55.049 1.00 14.28 532 PHE A N 1
ATOM 3617 C CA . PHE A 1 459 ? 36.994 50.337 55.050 1.00 13.74 532 PHE A CA 1
ATOM 3618 C C . PHE A 1 459 ? 37.122 49.070 54.239 1.00 14.52 532 PHE A C 1
ATOM 3619 O O . PHE A 1 459 ? 36.547 48.057 54.607 1.00 12.68 532 PHE A O 1
ATOM 3627 N N . GLU A 1 460 ? 38.008 49.096 53.217 1.00 14.46 533 GLU A N 1
ATOM 3628 C CA . GLU A 1 460 ? 38.346 47.844 52.534 1.00 13.94 533 GLU A CA 1
ATOM 3629 C C . GLU A 1 460 ? 38.968 46.852 53.541 1.00 15.33 533 GLU A C 1
ATOM 3630 O O . GLU A 1 460 ? 38.606 45.659 53.573 1.00 15.18 533 GLU A O 1
ATOM 3636 N N . THR A 1 461 ? 39.900 47.352 54.347 1.00 14.75 534 THR A N 1
ATOM 3637 C CA . THR A 1 461 ? 40.561 46.536 55.362 1.00 15.21 534 THR A CA 1
ATOM 3638 C C . THR A 1 461 ? 39.597 45.950 56.361 1.00 14.88 534 THR A C 1
ATOM 3639 O O . THR A 1 461 ? 39.549 44.682 56.604 1.00 15.22 534 THR A O 1
ATOM 3643 N N . ILE A 1 462 ? 38.803 46.805 56.942 1.00 13.23 535 ILE A N 1
ATOM 3644 C CA . ILE A 1 462 ? 37.743 46.360 57.879 1.00 13.72 535 ILE A CA 1
ATOM 3645 C C . ILE A 1 462 ? 36.890 45.239 57.278 1.00 14.36 535 ILE A C 1
ATOM 3646 O O . ILE A 1 462 ? 36.702 44.222 57.951 1.00 13.22 535 ILE A O 1
ATOM 3651 N N . TYR A 1 463 ? 36.340 45.459 56.068 1.00 15.17 536 TYR A N 1
ATOM 3652 C CA . TYR A 1 463 ? 35.473 44.477 55.438 1.00 15.19 536 TYR A CA 1
ATOM 3653 C C . TYR A 1 463 ? 36.233 43.137 55.205 1.00 15.13 536 TYR A C 1
ATOM 3654 O O . TYR A 1 463 ? 35.699 42.095 55.434 1.00 15.54 536 TYR A O 1
ATOM 3663 N N . TYR A 1 464 ? 37.499 43.226 54.825 1.00 16.35 537 TYR A N 1
ATOM 3664 C CA . TYR A 1 464 ? 38.309 42.085 54.512 1.00 16.66 537 TYR A CA 1
ATOM 3665 C C . TYR A 1 464 ? 38.571 41.242 55.725 1.00 15.48 537 TYR A C 1
ATOM 3666 O O . TYR A 1 464 ? 38.346 40.033 55.747 1.00 13.60 537 TYR A O 1
ATOM 3675 N N . GLY A 1 465 ? 39.096 41.905 56.740 1.00 14.26 538 GLY A N 1
ATOM 3676 C CA . GLY A 1 465 ? 39.362 41.270 58.001 1.00 15.60 538 GLY A CA 1
ATOM 3677 C C . GLY A 1 465 ? 38.090 40.685 58.618 1.00 16.51 538 GLY A C 1
ATOM 3678 O O . GLY A 1 465 ? 38.103 39.514 59.105 1.00 18.40 538 GLY A O 1
ATOM 3679 N N . ALA A 1 466 ? 36.988 41.431 58.510 1.00 14.03 539 ALA A N 1
ATOM 3680 C CA . ALA A 1 466 ? 35.740 40.910 59.090 1.00 15.28 539 ALA A CA 1
ATOM 3681 C C . ALA A 1 466 ? 35.289 39.650 58.388 1.00 15.35 539 ALA A C 1
ATOM 3682 O O . ALA A 1 466 ? 34.953 38.651 59.067 1.00 13.78 539 ALA A O 1
ATOM 3684 N N . LEU A 1 467 ? 35.308 39.699 57.055 1.00 16.45 540 LEU A N 1
ATOM 3685 C CA . LEU A 1 467 ? 34.962 38.545 56.231 1.00 17.65 540 LEU A CA 1
ATOM 3686 C C . LEU A 1 467 ? 35.859 37.376 56.541 1.00 17.56 540 LEU A C 1
ATOM 3687 O O . LEU A 1 467 ? 35.374 36.253 56.657 1.00 20.60 540 LEU A O 1
ATOM 3692 N N . GLU A 1 468 ? 37.162 37.610 56.700 1.00 19.17 541 GLU A N 1
ATOM 3693 C CA . GLU A 1 468 ? 38.070 36.529 56.974 1.00 21.45 541 GLU A CA 1
ATOM 3694 C C . GLU A 1 468 ? 37.744 35.814 58.312 1.00 21.18 541 GLU A C 1
ATOM 3695 O O . GLU A 1 468 ? 37.671 34.559 58.387 1.00 17.62 541 GLU A O 1
ATOM 3701 N N . ALA A 1 469 ? 37.548 36.593 59.362 1.00 17.28 542 ALA A N 1
ATOM 3702 C CA . ALA A 1 469 ? 37.139 36.042 60.640 1.00 17.90 542 ALA A CA 1
ATOM 3703 C C . ALA A 1 469 ? 35.778 35.329 60.595 1.00 20.67 542 ALA A C 1
ATOM 3704 O O . ALA A 1 469 ? 35.628 34.203 61.133 1.00 21.44 542 ALA A O 1
ATOM 3706 N N . SER A 1 470 ? 34.813 35.925 59.893 1.00 18.39 543 SER A N 1
ATOM 3707 C CA . SER A 1 470 ? 33.529 35.291 59.737 1.00 16.38 543 SER A CA 1
ATOM 3708 C C . SER A 1 470 ? 33.647 33.942 58.969 1.00 18.57 543 SER A C 1
ATOM 3709 O O . SER A 1 470 ? 32.900 33.004 59.245 1.00 14.85 543 SER A O 1
ATOM 3712 N N . CYS A 1 471 ? 34.566 33.880 58.013 1.00 18.87 544 CYS A N 1
ATOM 3713 C CA . CYS A 1 471 ? 34.773 32.700 57.230 1.00 19.06 544 CYS A CA 1
ATOM 3714 C C . CYS A 1 471 ? 35.411 31.611 58.086 1.00 20.39 544 CYS A C 1
ATOM 3715 O O . CYS A 1 471 ? 34.939 30.474 58.085 1.00 20.93 544 CYS A O 1
ATOM 3718 N N . ASP A 1 472 ? 36.454 31.967 58.834 1.00 20.64 545 ASP A N 1
ATOM 3719 C CA . ASP A 1 472 ? 37.036 31.064 59.809 1.00 22.21 545 ASP A CA 1
ATOM 3720 C C . ASP A 1 472 ? 36.008 30.572 60.789 1.00 22.67 545 ASP A C 1
ATOM 3721 O O . ASP A 1 472 ? 35.985 29.383 61.085 1.00 21.40 545 ASP A O 1
ATOM 3726 N N . LEU A 1 473 ? 35.143 31.464 61.289 1.00 20.42 546 LEU A N 1
ATOM 3727 C CA . LEU A 1 473 ? 34.034 31.007 62.132 1.00 20.88 546 LEU A CA 1
ATOM 3728 C C . LEU A 1 473 ? 33.139 29.958 61.468 1.00 23.90 546 LEU A C 1
ATOM 3729 O O . LEU A 1 473 ? 32.759 28.996 62.148 1.00 23.15 546 LEU A O 1
ATOM 3734 N N . ALA A 1 474 ? 32.771 30.166 60.187 1.00 24.24 547 ALA A N 1
ATOM 3735 C CA . ALA A 1 474 ? 31.979 29.169 59.439 1.00 24.35 547 ALA A CA 1
ATOM 3736 C C . ALA A 1 474 ? 32.713 27.839 59.225 1.00 26.61 547 ALA A C 1
ATOM 3737 O O . ALA A 1 474 ? 32.100 26.759 59.236 1.00 24.06 547 ALA A O 1
ATOM 3739 N N . LYS A 1 475 ? 34.023 27.908 59.016 1.00 32.03 548 LYS A N 1
ATOM 3740 C CA . LYS A 1 475 ? 34.845 26.701 58.922 1.00 32.69 548 LYS A CA 1
ATOM 3741 C C . LYS A 1 475 ? 34.762 25.961 60.253 1.00 31.44 548 LYS A C 1
ATOM 3742 O O . LYS A 1 475 ? 34.618 24.764 60.268 1.00 28.28 548 LYS A O 1
ATOM 3748 N N . GLU A 1 476 ? 34.855 26.684 61.368 1.00 30.11 549 GLU A N 1
ATOM 3749 C CA . GLU A 1 476 ? 34.749 26.105 62.715 1.00 30.20 549 GLU A CA 1
ATOM 3750 C C . GLU A 1 476 ? 33.321 25.703 63.163 1.00 31.01 549 GLU A C 1
ATOM 3751 O O . GLU A 1 476 ? 33.182 24.761 63.890 1.00 32.92 549 GLU A O 1
ATOM 3757 N N . GLN A 1 477 ? 32.270 26.415 62.757 1.00 29.44 550 GLN A N 1
ATOM 3758 C CA . GLN A 1 477 ? 30.909 26.202 63.335 1.00 27.80 550 GLN A CA 1
ATOM 3759 C C . GLN A 1 477 ? 29.841 25.929 62.309 1.00 24.82 550 GLN A C 1
ATOM 3760 O O . GLN A 1 477 ? 28.706 25.694 62.655 1.00 25.35 550 GLN A O 1
ATOM 3766 N N . GLY A 1 478 ? 30.162 25.996 61.032 1.00 21.37 551 GLY A N 1
ATOM 3767 C CA . GLY A 1 478 ? 29.100 26.017 60.034 1.00 22.39 551 GLY A CA 1
ATOM 3768 C C . GLY A 1 478 ? 28.600 27.453 59.728 1.00 22.41 551 GLY A C 1
ATOM 3769 O O . GLY A 1 478 ? 28.672 28.341 60.577 1.00 20.72 551 GLY A O 1
ATOM 3770 N N . PRO A 1 479 ? 28.077 27.666 58.518 1.00 20.12 552 PRO A N 1
ATOM 3771 C CA . PRO A 1 479 ? 27.489 28.942 58.148 1.00 19.79 552 PRO A CA 1
ATOM 3772 C C . PRO A 1 479 ? 26.208 29.234 58.887 1.00 20.14 552 PRO A C 1
ATOM 3773 O O . PRO A 1 479 ? 25.605 28.356 59.466 1.00 17.20 552 PRO A O 1
ATOM 3777 N N . TYR A 1 480 ? 25.805 30.501 58.936 1.00 17.97 553 TYR A N 1
ATOM 3778 C CA . TYR A 1 480 ? 24.522 30.789 59.560 1.00 17.84 553 TYR A CA 1
ATOM 3779 C C . TYR A 1 480 ? 23.415 30.119 58.756 1.00 18.16 553 TYR A C 1
ATOM 3780 O O . TYR A 1 480 ? 23.519 29.922 57.550 1.00 21.04 553 TYR A O 1
ATOM 3789 N N . GLU A 1 481 ? 22.313 29.893 59.427 1.00 19.21 554 GLU A N 1
ATOM 3790 C CA . GLU A 1 481 ? 21.120 29.256 58.888 1.00 22.36 554 GLU A CA 1
ATOM 3791 C C . GLU A 1 481 ? 20.593 29.649 57.513 1.00 20.79 554 GLU A C 1
ATOM 3792 O O . GLU A 1 481 ? 20.284 28.805 56.729 1.00 19.33 554 GLU A O 1
ATOM 3798 N N . THR A 1 482 ? 20.445 30.965 57.252 1.00 18.16 555 THR A N 1
ATOM 3799 C CA . THR A 1 482 ? 19.918 31.453 56.000 1.00 16.60 555 THR A CA 1
ATOM 3800 C C . THR A 1 482 ? 21.009 31.838 54.999 1.00 17.03 555 THR A C 1
ATOM 3801 O O . THR A 1 482 ? 20.759 32.613 54.119 1.00 20.00 555 THR A O 1
ATOM 3805 N N . TYR A 1 483 ? 22.233 31.373 55.188 1.00 18.48 556 TYR A N 1
ATOM 3806 C CA . TYR A 1 483 ? 23.351 31.688 54.282 1.00 20.03 556 TYR A CA 1
ATOM 3807 C C . TYR A 1 483 ? 23.168 31.300 52.789 1.00 20.60 556 TYR A C 1
ATOM 3808 O O . TYR A 1 483 ? 23.417 32.128 51.881 1.00 17.99 556 TYR A O 1
ATOM 3817 N N . GLU A 1 484 ? 22.702 30.100 52.506 1.00 20.09 557 GLU A N 1
ATOM 3818 C CA . GLU A 1 484 ? 22.634 29.685 51.096 1.00 22.96 557 GLU A CA 1
ATOM 3819 C C . GLU A 1 484 ? 21.523 30.394 50.362 1.00 20.44 557 GLU A C 1
ATOM 3820 O O . GLU A 1 484 ? 20.410 30.523 50.850 1.00 21.18 557 GLU A O 1
ATOM 3826 N N . GLY A 1 485 ? 21.824 30.902 49.191 1.00 17.65 558 GLY A N 1
ATOM 3827 C CA . GLY A 1 485 ? 20.870 31.676 48.468 1.00 18.70 558 GLY A CA 1
ATOM 3828 C C . GLY A 1 485 ? 21.117 33.155 48.715 1.00 18.24 558 GLY A C 1
ATOM 3829 O O . GLY A 1 485 ? 20.576 34.016 48.019 1.00 19.64 558 GLY A O 1
ATOM 3830 N N . SER A 1 486 ? 21.954 33.472 49.685 1.00 18.27 559 SER A N 1
ATOM 3831 C CA . SER A 1 486 ? 22.371 34.868 49.817 1.00 17.32 559 SER A CA 1
ATOM 3832 C C . SER A 1 486 ? 23.390 35.274 48.732 1.00 18.45 559 SER A C 1
ATOM 3833 O O . SER A 1 486 ? 24.082 34.425 48.171 1.00 15.41 559 SER A O 1
ATOM 3836 N N . PRO A 1 487 ? 23.488 36.615 48.444 1.00 16.46 560 PRO A N 1
ATOM 3837 C CA . PRO A 1 487 ? 24.437 37.136 47.516 1.00 16.78 560 PRO A CA 1
ATOM 3838 C C . PRO A 1 487 ? 25.877 36.657 47.789 1.00 16.06 560 PRO A C 1
ATOM 3839 O O . PRO A 1 487 ? 26.571 36.292 46.836 1.00 19.47 560 PRO A O 1
ATOM 3843 N N . VAL A 1 488 ? 26.307 36.615 49.033 1.00 15.93 561 VAL A N 1
ATOM 3844 C CA . VAL A 1 488 ? 27.650 36.221 49.369 1.00 16.36 561 VAL A CA 1
ATOM 3845 C C . VAL A 1 488 ? 27.826 34.721 49.058 1.00 17.98 561 VAL A C 1
ATOM 3846 O O . VAL A 1 488 ? 28.913 34.318 48.632 1.00 16.47 561 VAL A O 1
ATOM 3850 N N . SER A 1 489 ? 26.765 33.935 49.264 1.00 18.85 562 SER A N 1
ATOM 3851 C CA . SER A 1 489 ? 26.850 32.439 48.930 1.00 20.71 562 SER A CA 1
ATOM 3852 C C . SER A 1 489 ? 27.045 32.229 47.420 1.00 22.93 562 SER A C 1
ATOM 3853 O O . SER A 1 489 ? 27.525 31.171 46.972 1.00 25.59 562 SER A O 1
ATOM 3856 N N . LYS A 1 490 ? 26.668 33.241 46.645 1.00 22.45 563 LYS A N 1
ATOM 3857 C CA . LYS A 1 490 ? 26.831 33.220 45.222 1.00 23.05 563 LYS A CA 1
ATOM 3858 C C . LYS A 1 490 ? 28.068 33.901 44.725 1.00 23.41 563 LYS A C 1
ATOM 3859 O O . LYS A 1 490 ? 28.164 34.131 43.517 1.00 23.35 563 LYS A O 1
ATOM 3865 N N . GLY A 1 491 ? 28.999 34.260 45.612 1.00 21.53 564 GLY A N 1
ATOM 3866 C CA . GLY A 1 491 ? 30.193 34.975 45.226 1.00 21.76 564 GLY A CA 1
ATOM 3867 C C . GLY A 1 491 ? 30.092 36.497 45.108 1.00 21.64 564 GLY A C 1
ATOM 3868 O O . GLY A 1 491 ? 31.042 37.117 44.618 1.00 17.82 564 GLY A O 1
ATOM 3869 N N . ILE A 1 492 ? 29.001 37.086 45.618 1.00 19.72 565 ILE A N 1
ATOM 3870 C CA . ILE A 1 492 ? 28.730 38.532 45.484 1.00 19.56 565 ILE A CA 1
ATOM 3871 C C . ILE A 1 492 ? 28.975 39.220 46.831 1.00 17.92 565 ILE A C 1
ATOM 3872 O O . ILE A 1 492 ? 28.229 39.043 47.788 1.00 14.08 565 ILE A O 1
ATOM 3877 N N . LEU A 1 493 ? 30.058 39.968 46.896 1.00 16.49 566 LEU A N 1
ATOM 3878 C CA . LEU A 1 493 ? 30.376 40.736 48.092 1.00 17.23 566 LEU A CA 1
ATOM 3879 C C . LEU A 1 493 ? 29.829 42.171 47.915 1.00 16.07 566 LEU A C 1
ATOM 3880 O O . LEU A 1 493 ? 29.371 42.540 46.863 1.00 16.84 566 LEU A O 1
ATOM 3885 N N . GLN A 1 494 ? 29.869 42.947 48.992 1.00 14.77 567 GLN A N 1
ATOM 3886 C CA . GLN A 1 494 ? 29.207 44.257 49.008 1.00 13.73 567 GLN A CA 1
ATOM 3887 C C . GLN A 1 494 ? 29.650 45.150 47.866 1.00 13.15 567 GLN A C 1
ATOM 3888 O O . GLN A 1 494 ? 28.823 45.770 47.255 1.00 13.36 567 GLN A O 1
ATOM 3894 N N . TYR A 1 495 ? 30.955 45.246 47.607 1.00 13.89 568 TYR A N 1
ATOM 3895 C CA . TYR A 1 495 ? 31.426 46.176 46.575 1.00 14.36 568 TYR A CA 1
ATOM 3896 C C . TYR A 1 495 ? 30.943 45.830 45.179 1.00 13.87 568 TYR A C 1
ATOM 3897 O O . TYR A 1 495 ? 30.712 46.716 44.382 1.00 13.38 568 TYR A O 1
ATOM 3906 N N . ASP A 1 496 ? 30.732 44.526 44.916 1.00 14.61 569 ASP A N 1
ATOM 3907 C CA . ASP A 1 496 ? 30.194 44.042 43.674 1.00 16.40 569 ASP A CA 1
ATOM 3908 C C . ASP A 1 496 ? 28.817 44.598 43.465 1.00 17.58 569 ASP A C 1
ATOM 3909 O O . ASP A 1 496 ? 28.463 44.965 42.328 1.00 17.91 569 ASP A O 1
ATOM 3914 N N . MET A 1 497 ? 28.056 44.722 44.557 1.00 16.68 570 MET A N 1
ATOM 3915 C CA . MET A 1 497 ? 26.704 45.243 44.470 1.00 17.01 570 MET A CA 1
ATOM 3916 C C . MET A 1 497 ? 26.756 46.760 44.220 1.00 16.81 570 MET A C 1
ATOM 3917 O O . MET A 1 497 ? 25.760 47.311 43.803 1.00 16.36 570 MET A O 1
ATOM 3922 N N . TRP A 1 498 ? 27.884 47.429 44.486 1.00 15.55 571 TRP A N 1
ATOM 3923 C CA . TRP A 1 498 ? 28.007 48.849 44.075 1.00 16.09 571 TRP A CA 1
ATOM 3924 C C . TRP A 1 498 ? 28.695 48.977 42.724 1.00 16.42 571 TRP A C 1
ATOM 3925 O O . TRP A 1 498 ? 28.950 50.075 42.269 1.00 17.36 571 TRP A O 1
ATOM 3936 N N . ASN A 1 499 ? 28.986 47.847 42.091 1.00 18.70 572 ASN A N 1
ATOM 3937 C CA . ASN A 1 499 ? 29.827 47.814 40.914 1.00 21.45 572 ASN A CA 1
ATOM 3938 C C . ASN A 1 499 ? 31.205 48.492 41.086 1.00 22.04 572 ASN A C 1
ATOM 3939 O O . ASN A 1 499 ? 31.676 49.220 40.205 1.00 22.44 572 ASN A O 1
ATOM 3944 N N . VAL A 1 500 ? 31.823 48.277 42.232 1.00 21.15 573 VAL A N 1
ATOM 3945 C CA . VAL A 1 500 ? 33.079 48.935 42.562 1.00 19.16 573 VAL A CA 1
ATOM 3946 C C . VAL A 1 500 ? 34.129 47.869 42.543 1.00 18.88 573 VAL A C 1
ATOM 3947 O O . VAL A 1 500 ? 33.874 46.785 43.004 1.00 18.70 573 VAL A O 1
ATOM 3951 N N . THR A 1 501 ? 35.284 48.191 41.961 1.00 17.22 574 THR A N 1
ATOM 3952 C CA . THR A 1 501 ? 36.492 47.357 42.027 1.00 18.84 574 THR A CA 1
ATOM 3953 C C . THR A 1 501 ? 37.409 47.860 43.147 1.00 17.77 574 THR A C 1
ATOM 3954 O O . THR A 1 501 ? 37.788 49.061 43.183 1.00 16.15 574 THR A O 1
ATOM 3958 N N . PRO A 1 502 ? 37.711 46.992 44.115 1.00 15.66 575 PRO A N 1
ATOM 3959 C CA . PRO A 1 502 ? 38.522 47.439 45.243 1.00 17.21 575 PRO A CA 1
ATOM 3960 C C . PRO A 1 502 ? 39.941 47.759 44.788 1.00 18.20 575 PRO A C 1
ATOM 3961 O O . PRO A 1 502 ? 40.330 47.329 43.709 1.00 17.86 575 PRO A O 1
ATOM 3965 N N . THR A 1 503 ? 40.675 48.518 45.599 1.00 17.04 576 THR A N 1
ATOM 3966 C CA . THR A 1 503 ? 42.083 48.784 45.312 1.00 17.88 576 THR A CA 1
ATOM 3967 C C . THR A 1 503 ? 42.839 47.463 45.337 1.00 17.56 576 THR A C 1
ATOM 3968 O O . THR A 1 503 ? 42.282 46.464 45.723 1.00 17.45 576 THR A O 1
ATOM 3972 N N . ASP A 1 504 ? 44.133 47.508 44.996 1.00 20.09 577 ASP A N 1
ATOM 3973 C CA . ASP A 1 504 ? 45.045 46.345 45.054 1.00 21.48 577 ASP A CA 1
ATOM 3974 C C . ASP A 1 504 ? 45.570 46.004 46.461 1.00 20.98 577 ASP A C 1
ATOM 3975 O O . ASP A 1 504 ? 46.367 45.078 46.633 1.00 19.40 577 ASP A O 1
ATOM 3980 N N . LEU A 1 505 ? 45.161 46.766 47.487 1.00 20.53 578 LEU A N 1
ATOM 3981 C CA . LEU A 1 505 ? 45.687 46.537 48.823 1.00 21.06 578 LEU A CA 1
ATOM 3982 C C . LEU A 1 505 ? 45.487 45.090 49.362 1.00 21.13 578 LEU A C 1
ATOM 3983 O O . LEU A 1 505 ? 46.386 44.541 49.952 1.00 19.80 578 LEU A O 1
ATOM 3988 N N . TRP A 1 506 ? 44.325 44.494 49.154 1.00 18.52 579 TRP A N 1
ATOM 3989 C CA . TRP A 1 506 ? 44.031 43.182 49.723 1.00 18.23 579 TRP A CA 1
ATOM 3990 C C . TRP A 1 506 ? 43.722 42.222 48.619 1.00 17.80 579 TRP A C 1
ATOM 3991 O O . TRP A 1 506 ? 43.190 42.608 47.589 1.00 17.23 579 TRP A O 1
ATOM 4002 N N . ASP A 1 507 ? 43.972 40.959 48.879 1.00 19.99 580 ASP A N 1
ATOM 4003 C CA . ASP A 1 507 ? 43.729 39.919 47.888 1.00 21.82 580 ASP A CA 1
ATOM 4004 C C . ASP A 1 507 ? 42.324 39.341 47.987 1.00 20.82 580 ASP A C 1
ATOM 4005 O O . ASP A 1 507 ? 42.165 38.329 48.626 1.00 22.51 580 ASP A O 1
ATOM 4010 N N . TRP A 1 508 ? 41.359 39.977 47.308 1.00 19.81 581 TRP A N 1
ATOM 4011 C CA . TRP A 1 508 ? 39.924 39.601 47.343 1.00 21.23 581 TRP A CA 1
ATOM 4012 C C . TRP A 1 508 ? 39.652 38.313 46.597 1.00 23.62 581 TRP A C 1
ATOM 4013 O O . TRP A 1 508 ? 38.714 37.584 46.947 1.00 22.02 581 TRP A O 1
ATOM 4024 N N . LYS A 1 509 ? 40.491 38.023 45.608 1.00 23.62 582 LYS A N 1
ATOM 4025 C CA . LYS A 1 509 ? 40.314 36.785 44.856 1.00 27.00 582 LYS A CA 1
ATOM 4026 C C . LYS A 1 509 ? 40.495 35.584 45.773 1.00 22.95 582 LYS A C 1
ATOM 4027 O O . LYS A 1 509 ? 39.691 34.694 45.763 1.00 24.08 582 LYS A O 1
ATOM 4033 N N . VAL A 1 510 ? 41.548 35.571 46.570 1.00 25.33 583 VAL A N 1
ATOM 4034 C CA . VAL A 1 510 ? 41.797 34.486 47.530 1.00 26.53 583 VAL A CA 1
ATOM 4035 C C . VAL A 1 510 ? 40.732 34.421 48.649 1.00 24.88 583 VAL A C 1
ATOM 4036 O O . VAL A 1 510 ? 40.338 33.338 49.091 1.00 21.14 583 VAL A O 1
ATOM 4040 N N . LEU A 1 511 ? 40.305 35.584 49.149 1.00 22.55 584 LEU A N 1
ATOM 4041 C CA . LEU A 1 511 ? 39.240 35.596 50.159 1.00 21.36 584 LEU A CA 1
ATOM 4042 C C . LEU A 1 511 ? 37.947 34.980 49.622 1.00 19.48 584 LEU A C 1
ATOM 4043 O O . LEU A 1 511 ? 37.340 34.166 50.316 1.00 21.21 584 LEU A O 1
ATOM 4048 N N . LYS A 1 512 ? 37.573 35.327 48.400 1.00 19.43 585 LYS A N 1
ATOM 4049 C CA . LYS A 1 512 ? 36.378 34.776 47.761 1.00 20.62 585 LYS A CA 1
ATOM 4050 C C . LYS A 1 512 ? 36.468 33.267 47.582 1.00 22.66 585 LYS A C 1
ATOM 4051 O O . LYS A 1 512 ? 35.437 32.626 47.653 1.00 23.09 585 LYS A O 1
ATOM 4057 N N . GLU A 1 513 ? 37.660 32.736 47.315 1.00 22.49 586 GLU A N 1
ATOM 4058 C CA . GLU A 1 513 ? 37.895 31.265 47.265 1.00 24.73 586 GLU A CA 1
ATOM 4059 C C . GLU A 1 513 ? 37.690 30.670 48.617 1.00 22.77 586 GLU A C 1
ATOM 4060 O O . GLU A 1 513 ? 37.025 29.673 48.737 1.00 31.14 586 GLU A O 1
ATOM 4066 N N . LYS A 1 514 ? 38.246 31.269 49.667 1.00 24.57 587 LYS A N 1
ATOM 4067 C CA . LYS A 1 514 ? 38.013 30.786 51.020 1.00 25.33 587 LYS A CA 1
ATOM 4068 C C . LYS A 1 514 ? 36.500 30.769 51.381 1.00 27.17 587 LYS A C 1
ATOM 4069 O O . LYS A 1 514 ? 35.952 29.790 51.992 1.00 23.79 587 LYS A O 1
ATOM 4075 N N . ILE A 1 515 ? 35.822 31.828 50.993 1.00 22.07 588 ILE A N 1
ATOM 4076 C CA . ILE A 1 515 ? 34.366 31.933 51.218 1.00 21.84 588 ILE A CA 1
ATOM 4077 C C . ILE A 1 515 ? 33.556 30.907 50.369 1.00 22.14 588 ILE A C 1
ATOM 4078 O O . ILE A 1 515 ? 32.639 30.294 50.883 1.00 22.94 588 ILE A O 1
ATOM 4083 N N . ALA A 1 516 ? 33.912 30.724 49.101 1.00 22.39 589 ALA A N 1
ATOM 4084 C CA . ALA A 1 516 ? 33.270 29.702 48.275 1.00 27.06 589 ALA A CA 1
ATOM 4085 C C . ALA A 1 516 ? 33.357 28.313 48.936 1.00 24.78 589 ALA A C 1
ATOM 4086 O O . ALA A 1 516 ? 32.484 27.517 48.741 1.00 27.24 589 ALA A O 1
ATOM 4088 N N . LYS A 1 517 ? 34.417 28.044 49.692 1.00 27.16 590 LYS A N 1
ATOM 4089 C CA . LYS A 1 517 ? 34.660 26.704 50.294 1.00 29.68 590 LYS A CA 1
ATOM 4090 C C . LYS A 1 517 ? 33.951 26.486 51.614 1.00 28.42 590 LYS A C 1
ATOM 4091 O O . LYS A 1 517 ? 33.424 25.380 51.877 1.00 25.36 590 LYS A O 1
ATOM 4097 N N . TYR A 1 518 ? 34.021 27.495 52.490 1.00 26.21 591 TYR A N 1
ATOM 4098 C CA . TYR A 1 518 ? 33.502 27.375 53.850 1.00 26.16 591 TYR A CA 1
ATOM 4099 C C . TYR A 1 518 ? 32.268 28.205 54.164 1.00 24.93 591 TYR A C 1
ATOM 4100 O O . TYR A 1 518 ? 31.693 28.011 55.194 1.00 23.71 591 TYR A O 1
ATOM 4109 N N . GLY A 1 519 ? 31.915 29.159 53.307 1.00 22.49 592 GLY A N 1
ATOM 4110 C CA . GLY A 1 519 ? 30.933 30.163 53.666 1.00 22.75 592 GLY A CA 1
ATOM 4111 C C . GLY A 1 519 ? 31.365 31.103 54.799 1.00 20.38 592 GLY A C 1
ATOM 4112 O O . GLY A 1 519 ? 32.533 31.179 55.192 1.00 21.76 592 GLY A O 1
ATOM 4113 N N . ILE A 1 520 ? 30.387 31.788 55.352 1.00 19.47 593 ILE A N 1
ATOM 4114 C CA . ILE A 1 520 ? 30.588 32.647 56.491 1.00 18.09 593 ILE A CA 1
ATOM 4115 C C . ILE A 1 520 ? 29.520 32.515 57.572 1.00 17.83 593 ILE A C 1
ATOM 4116 O O . ILE A 1 520 ? 28.392 32.078 57.318 1.00 17.47 593 ILE A O 1
ATOM 4121 N N . ARG A 1 521 ? 29.891 32.985 58.772 1.00 17.15 594 ARG A N 1
ATOM 4122 C CA . ARG A 1 521 ? 29.077 32.810 59.989 1.00 16.15 594 ARG A CA 1
ATOM 4123 C C . ARG A 1 521 ? 28.023 33.900 60.171 1.00 17.54 594 ARG A C 1
ATOM 4124 O O . ARG A 1 521 ? 27.022 33.653 60.775 1.00 17.71 594 ARG A O 1
ATOM 4132 N N . ASN A 1 522 ? 28.248 35.095 59.617 1.00 16.73 595 ASN A N 1
ATOM 4133 C CA . ASN A 1 522 ? 27.408 36.252 59.879 1.00 15.44 595 ASN A CA 1
ATOM 4134 C C . ASN A 1 522 ? 26.808 36.824 58.600 1.00 13.89 595 ASN A C 1
ATOM 4135 O O . ASN A 1 522 ? 27.516 37.060 57.659 1.00 13.14 595 ASN A O 1
ATOM 4140 N N . SER A 1 523 ? 25.487 37.063 58.548 1.00 12.12 596 SER A N 1
ATOM 4141 C CA . SER A 1 523 ? 24.889 37.559 57.352 1.00 12.42 596 SER A CA 1
ATOM 4142 C C . SER A 1 523 ? 25.362 38.992 57.039 1.00 12.93 596 SER A C 1
ATOM 4143 O O . SER A 1 523 ? 25.430 39.340 55.890 1.00 14.84 596 SER A O 1
ATOM 4146 N N . LEU A 1 524 ? 25.694 39.770 58.052 1.00 12.19 597 LEU A N 1
ATOM 4147 C CA . LEU A 1 524 ? 26.158 41.182 57.867 1.00 14.00 597 LEU A CA 1
ATOM 4148 C C . LEU A 1 524 ? 27.277 41.422 58.871 1.00 14.83 597 LEU A C 1
ATOM 4149 O O . LEU A 1 524 ? 27.471 40.619 59.836 1.00 15.89 597 LEU A O 1
ATOM 4154 N N . LEU A 1 525 ? 28.106 42.398 58.600 1.00 13.12 598 LEU A N 1
ATOM 4155 C CA . LEU A 1 525 ? 29.290 42.618 59.387 1.00 12.98 598 LEU A CA 1
ATOM 4156 C C . LEU A 1 525 ? 29.559 44.057 59.821 1.00 12.83 598 LEU A C 1
ATOM 4157 O O . LEU A 1 525 ? 30.112 44.277 60.919 1.00 11.54 598 LEU A O 1
ATOM 4162 N N . ILE A 1 526 ? 29.288 45.005 58.940 1.00 11.45 599 ILE A N 1
ATOM 4163 C CA . ILE A 1 526 ? 29.828 46.374 59.153 1.00 13.07 599 ILE A CA 1
ATOM 4164 C C . ILE A 1 526 ? 28.752 47.386 59.206 1.00 12.72 599 ILE A C 1
ATOM 4165 O O . ILE A 1 526 ? 27.806 47.326 58.383 1.00 12.75 599 ILE A O 1
ATOM 4170 N N . ALA A 1 527 ? 28.856 48.300 60.183 1.00 13.23 600 ALA A N 1
ATOM 4171 C CA . ALA A 1 527 ? 27.908 49.337 60.352 1.00 13.67 600 ALA A CA 1
ATOM 4172 C C . ALA A 1 527 ? 28.402 50.535 61.219 1.00 13.54 600 ALA A C 1
ATOM 4173 O O . ALA A 1 527 ? 28.224 50.591 62.443 1.00 13.89 600 ALA A O 1
ATOM 4175 N N . PRO A 1 528 ? 28.913 51.548 60.580 1.00 13.15 601 PRO A N 1
ATOM 4176 C CA . PRO A 1 528 ? 29.364 52.668 61.379 1.00 12.78 601 PRO A CA 1
ATOM 4177 C C . PRO A 1 528 ? 28.245 53.358 62.131 1.00 12.85 601 PRO A C 1
ATOM 4178 O O . PRO A 1 528 ? 27.392 54.009 61.537 1.00 14.71 601 PRO A O 1
ATOM 4182 N N . MET A 1 529 ? 28.255 53.175 63.439 1.00 13.04 602 MET A N 1
ATOM 4183 C CA . MET A 1 529 ? 27.277 53.746 64.357 1.00 13.95 602 MET A CA 1
ATOM 4184 C C . MET A 1 529 ? 27.769 55.108 64.858 1.00 13.33 602 MET A C 1
ATOM 4185 O O . MET A 1 529 ? 28.875 55.496 64.637 1.00 13.99 602 MET A O 1
ATOM 4190 N N . PRO A 1 530 ? 26.923 55.794 65.588 1.00 14.49 603 PRO A N 1
ATOM 4191 C CA . PRO A 1 530 ? 27.232 57.203 66.068 1.00 15.25 603 PRO A CA 1
ATOM 4192 C C . PRO A 1 530 ? 28.444 57.306 66.994 1.00 18.05 603 PRO A C 1
ATOM 4193 O O . PRO A 1 530 ? 29.251 58.231 66.833 1.00 23.74 603 PRO A O 1
ATOM 4197 N N . THR A 1 531 ? 28.588 56.390 67.954 1.00 17.25 604 THR A N 1
ATOM 4198 C CA . THR A 1 531 ? 29.709 56.478 68.932 1.00 17.75 604 THR A CA 1
ATOM 4199 C C . THR A 1 531 ? 29.769 57.729 69.849 1.00 21.63 604 THR A C 1
ATOM 4200 O O . THR A 1 531 ? 30.850 58.131 70.318 1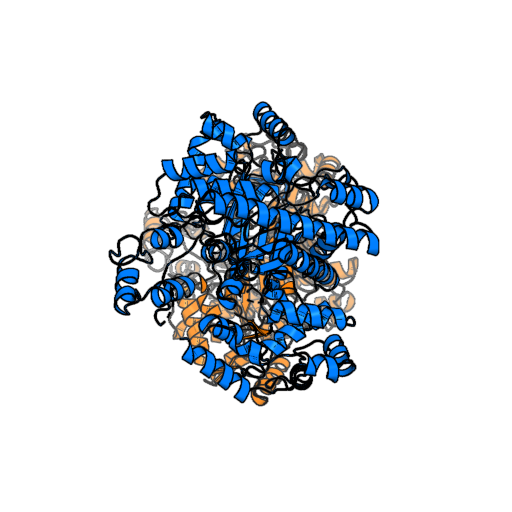.00 21.61 604 THR A O 1
ATOM 4204 N N . ALA A 1 532 ? 28.637 58.316 70.158 1.00 21.74 605 ALA A N 1
ATOM 4205 C CA . ALA A 1 532 ? 28.618 59.538 70.958 1.00 27.33 605 ALA A CA 1
ATOM 4206 C C . ALA A 1 532 ? 29.278 59.369 72.340 1.00 30.04 605 ALA A C 1
ATOM 4207 O O . ALA A 1 532 ? 30.195 60.137 72.700 1.00 33.12 605 ALA A O 1
ATOM 4209 N N . SER A 1 533 ? 28.923 58.304 73.052 1.00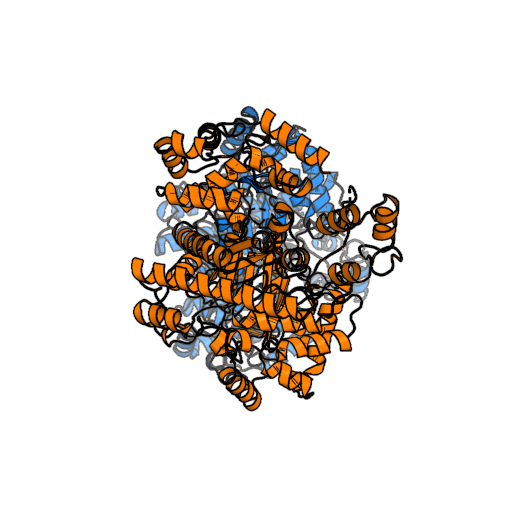 26.15 606 SER A N 1
ATOM 4210 C CA . SER A 1 533 ? 29.499 58.056 74.381 1.00 24.07 606 SER A CA 1
ATOM 4211 C C . SER A 1 533 ? 30.898 57.533 74.374 1.00 21.53 606 SER A C 1
ATOM 4212 O O . SER A 1 533 ? 31.742 58.068 75.068 1.00 19.46 606 SER A O 1
ATOM 4215 N N . THR A 1 534 ? 31.143 56.449 73.616 1.00 19.54 607 THR A N 1
ATOM 4216 C CA . THR A 1 534 ? 32.439 55.830 73.612 1.00 20.66 607 THR A CA 1
ATOM 4217 C C . THR A 1 534 ? 33.533 56.732 73.054 1.00 19.55 607 THR A C 1
ATOM 4218 O O . THR A 1 534 ? 34.654 56.665 73.518 1.00 20.39 607 THR A O 1
ATOM 4222 N N . ALA A 1 535 ? 33.237 57.474 71.999 1.00 20.59 608 ALA A N 1
ATOM 4223 C CA . ALA A 1 535 ? 34.241 58.405 71.442 1.00 22.47 608 ALA A CA 1
ATOM 4224 C C . ALA A 1 535 ? 34.663 59.391 72.512 1.00 22.92 608 ALA A C 1
ATOM 4225 O O . ALA A 1 535 ? 35.840 59.677 72.643 1.00 21.88 608 ALA A O 1
ATOM 4227 N N . GLN A 1 536 ? 33.718 59.887 73.308 1.00 26.40 609 GLN A N 1
ATOM 4228 C CA . GLN A 1 536 ? 34.129 60.818 74.392 1.00 31.85 609 GLN A CA 1
ATOM 4229 C C . GLN A 1 536 ? 34.940 60.109 75.494 1.00 31.60 609 GLN A C 1
ATOM 4230 O O . GLN A 1 536 ? 35.908 60.677 76.014 1.00 36.31 609 GLN A O 1
ATOM 4236 N N . ILE A 1 537 ? 34.614 58.855 75.802 1.00 26.39 610 ILE A N 1
ATOM 4237 C CA . ILE A 1 537 ? 35.417 58.106 76.749 1.00 26.59 610 ILE A CA 1
ATOM 4238 C C . ILE A 1 537 ? 36.824 57.953 76.235 1.00 28.69 610 ILE A C 1
ATOM 4239 O O . ILE A 1 537 ? 37.781 58.176 76.974 1.00 31.33 610 ILE A O 1
ATOM 4244 N N . LEU A 1 538 ? 36.949 57.596 74.954 1.00 29.05 611 LEU A N 1
ATOM 4245 C CA . LEU A 1 538 ? 38.234 57.340 74.370 1.00 24.00 611 LEU A CA 1
ATOM 4246 C C . LEU A 1 538 ? 38.968 58.576 73.919 1.00 23.96 611 LEU A C 1
ATOM 4247 O O . LEU A 1 538 ? 40.093 58.473 73.542 1.00 27.17 611 LEU A O 1
ATOM 4252 N N . GLY A 1 539 ? 38.327 59.727 73.927 1.00 25.90 612 GLY A N 1
ATOM 4253 C CA . GLY A 1 539 ? 38.956 60.972 73.426 1.00 24.80 612 GLY A CA 1
ATOM 4254 C C . GLY A 1 539 ? 39.195 61.059 71.909 1.00 23.92 612 GLY A C 1
ATOM 4255 O O . GLY A 1 539 ? 40.134 61.705 71.491 1.00 22.67 612 GLY A O 1
ATOM 4256 N N . ASN A 1 540 ? 38.290 60.506 71.087 1.00 21.92 613 ASN A N 1
ATOM 4257 C CA . ASN A 1 540 ? 38.379 60.601 69.618 1.00 20.15 613 ASN A CA 1
ATOM 4258 C C . ASN A 1 540 ? 37.227 61.414 69.063 1.00 17.99 613 ASN A C 1
ATOM 4259 O O . ASN A 1 540 ? 36.182 61.507 69.728 1.00 14.14 613 ASN A O 1
ATOM 4264 N N . ASN A 1 541 ? 37.339 61.928 67.837 1.00 17.10 614 ASN A N 1
ATOM 4265 C CA . ASN A 1 541 ? 36.191 62.521 67.146 1.00 18.67 614 ASN A CA 1
ATOM 4266 C C . ASN A 1 541 ? 35.225 61.360 66.828 1.00 18.88 614 ASN A C 1
ATOM 4267 O O . ASN A 1 541 ? 35.645 60.212 66.643 1.00 16.22 614 ASN A O 1
ATOM 4272 N N . GLU A 1 542 ? 33.931 61.655 66.846 1.00 19.03 615 GLU A N 1
ATOM 4273 C CA . GLU A 1 542 ? 32.938 60.647 66.653 1.00 19.71 615 GLU A CA 1
ATOM 4274 C C . GLU A 1 542 ? 32.975 59.955 65.302 1.00 17.69 615 GLU A C 1
ATOM 4275 O O . GLU A 1 542 ? 33.098 60.624 64.286 1.00 17.64 615 GLU A O 1
ATOM 4281 N N . SER A 1 543 ? 32.884 58.623 65.327 1.00 16.73 616 SER A N 1
ATOM 4282 C CA . SER A 1 543 ? 32.692 57.782 64.156 1.00 16.90 616 SER A CA 1
ATOM 4283 C C . SER A 1 543 ? 33.381 58.222 62.882 1.00 15.97 616 SER A C 1
ATOM 4284 O O . SER A 1 543 ? 34.630 58.300 62.855 1.00 18.31 616 SER A O 1
ATOM 4287 N N . ILE A 1 544 ? 32.595 58.555 61.843 1.00 15.66 617 ILE A N 1
ATOM 4288 C CA . ILE A 1 544 ? 33.098 58.914 60.542 1.00 14.40 617 ILE A CA 1
ATOM 4289 C C . ILE A 1 544 ? 32.967 60.413 60.307 1.00 15.42 617 ILE A C 1
ATOM 4290 O O . ILE A 1 544 ? 33.148 60.881 59.184 1.00 15.88 617 ILE A O 1
ATOM 4295 N N . GLU A 1 545 ? 32.657 61.146 61.367 1.00 15.78 618 GLU A N 1
ATOM 4296 C CA . GLU A 1 545 ? 32.434 62.581 61.239 1.00 17.58 618 GLU A CA 1
ATOM 4297 C C . GLU A 1 545 ? 33.692 63.353 60.939 1.00 17.65 618 GLU A C 1
ATOM 4298 O O . GLU A 1 545 ? 34.724 63.098 61.531 1.00 18.19 618 GLU A O 1
ATOM 4304 N N . PRO A 1 546 ? 33.586 64.408 60.110 1.00 19.27 619 PRO A N 1
ATOM 4305 C CA . PRO A 1 546 ? 34.708 65.349 60.088 1.00 20.85 619 PRO A CA 1
ATOM 4306 C C . PRO A 1 546 ? 34.903 66.013 61.466 1.00 20.42 619 PRO A C 1
ATOM 4307 O O . PRO A 1 546 ? 34.053 65.935 62.309 1.00 16.51 619 PRO A O 1
ATOM 4311 N N . TYR A 1 547 ? 36.086 66.555 61.649 1.00 22.65 620 TYR A N 1
ATOM 4312 C CA . TYR A 1 547 ? 36.516 67.339 62.763 1.00 25.31 620 TYR A CA 1
ATOM 4313 C C . TYR A 1 547 ? 35.419 68.300 63.246 1.00 26.38 620 TYR A C 1
ATOM 4314 O O . TYR A 1 547 ? 34.812 68.989 62.447 1.00 28.87 620 TYR A O 1
ATOM 4323 N N . THR A 1 548 ? 35.097 68.254 64.535 1.00 25.66 621 THR A N 1
ATOM 4324 C CA . THR A 1 548 ? 33.972 69.014 65.064 1.00 26.87 621 THR A CA 1
ATOM 4325 C C . THR A 1 548 ? 34.336 70.495 65.316 1.00 28.76 621 THR A C 1
ATOM 4326 O O . THR A 1 548 ? 33.640 71.404 64.900 1.00 26.55 621 THR A O 1
ATOM 4330 N N . SER A 1 549 ? 35.453 70.688 66.000 1.00 30.81 622 SER A N 1
ATOM 4331 C CA . SER A 1 549 ? 35.887 71.979 66.496 1.00 30.89 622 SER A CA 1
ATOM 4332 C C . SER A 1 549 ? 37.355 71.910 66.902 1.00 30.62 622 SER A C 1
ATOM 4333 O O . SER A 1 549 ? 37.892 70.838 67.187 1.00 30.11 622 SER A O 1
ATOM 4336 N N . ASN A 1 550 ? 38.001 73.054 66.987 1.00 28.83 623 ASN A N 1
ATOM 4337 C CA . ASN A 1 550 ? 39.356 73.101 67.592 1.00 32.32 623 ASN A CA 1
ATOM 4338 C C . ASN A 1 550 ? 39.408 73.289 69.134 1.00 34.99 623 ASN A C 1
ATOM 4339 O O . ASN A 1 550 ? 40.501 73.241 69.739 1.00 36.04 623 ASN A O 1
ATOM 4344 N N . ILE A 1 551 ? 38.242 73.456 69.763 1.00 36.78 624 ILE A N 1
ATOM 4345 C CA . ILE A 1 551 ? 38.152 73.530 71.225 1.00 43.93 624 ILE A CA 1
ATOM 4346 C C . ILE A 1 551 ? 36.888 72.844 71.653 1.00 47.51 624 ILE A C 1
ATOM 4347 O O . ILE A 1 551 ? 35.879 72.923 70.961 1.00 42.89 624 ILE A O 1
ATOM 4352 N N . TYR A 1 552 ? 36.951 72.272 72.846 1.00 50.89 625 TYR A N 1
ATOM 4353 C CA . TYR A 1 552 ? 35.811 71.727 73.541 1.00 56.47 625 TYR A CA 1
ATOM 4354 C C . TYR A 1 552 ? 35.656 72.520 74.839 1.00 54.61 625 TYR A C 1
ATOM 4355 O O . TYR A 1 552 ? 36.673 72.882 75.440 1.00 53.50 625 TYR A O 1
ATOM 4364 N N . PHE A 1 561 ? 36.696 74.863 82.280 1.00 57.50 634 PHE A N 1
ATOM 4365 C CA . PHE A 1 561 ? 37.513 74.062 81.345 1.00 60.99 634 PHE A CA 1
ATOM 4366 C C . PHE A 1 561 ? 37.276 74.441 79.880 1.00 60.13 634 PHE A C 1
ATOM 4367 O O . PHE A 1 561 ? 36.153 74.309 79.393 1.00 60.40 634 PHE A O 1
ATOM 4375 N N . GLN A 1 562 ? 38.327 74.948 79.220 1.00 61.89 635 GLN A N 1
ATOM 4376 C CA . GLN A 1 562 ? 38.421 75.060 77.746 1.00 61.39 635 GLN A CA 1
ATOM 4377 C C . GLN A 1 562 ? 39.594 74.151 77.309 1.00 61.06 635 GLN A C 1
ATOM 4378 O O . GLN A 1 562 ? 40.775 74.439 77.578 1.00 65.32 635 GLN A O 1
ATOM 4384 N N . ILE A 1 563 ? 39.259 73.038 76.668 1.00 54.82 636 ILE A N 1
ATOM 4385 C CA . ILE A 1 563 ? 40.245 72.064 76.198 1.00 51.25 636 ILE A CA 1
ATOM 4386 C C . ILE A 1 563 ? 40.391 72.281 74.693 1.00 49.49 636 ILE A C 1
ATOM 4387 O O . ILE A 1 563 ? 39.450 72.063 73.908 1.00 43.42 636 ILE A O 1
ATOM 4392 N N . VAL A 1 564 ? 41.580 72.758 74.328 1.00 43.13 637 VAL A N 1
ATOM 4393 C CA . VAL A 1 564 ? 42.021 72.881 72.938 1.00 41.83 637 VAL A CA 1
ATOM 4394 C C . VAL A 1 564 ? 42.242 71.466 72.426 1.00 36.30 637 VAL A C 1
ATOM 4395 O O . VAL A 1 564 ? 42.658 70.601 73.172 1.00 37.72 637 VAL A O 1
ATOM 4399 N N . ASN A 1 565 ? 41.971 71.233 71.157 1.00 35.00 638 ASN A N 1
ATOM 4400 C CA . ASN A 1 565 ? 42.178 69.913 70.617 1.00 32.42 638 ASN A CA 1
ATOM 4401 C C . ASN A 1 565 ? 43.625 69.449 70.844 1.00 32.70 638 ASN A C 1
ATOM 4402 O O . ASN A 1 565 ? 44.554 70.170 70.514 1.00 28.28 638 ASN A O 1
ATOM 4407 N N . PRO A 1 566 ? 43.816 68.237 71.418 1.00 33.29 639 PRO A N 1
ATOM 4408 C CA . PRO A 1 566 ? 45.179 67.812 71.675 1.00 34.12 639 PRO A CA 1
ATOM 4409 C C . PRO A 1 566 ? 46.088 67.775 70.462 1.00 30.90 639 PRO A C 1
ATOM 4410 O O . PRO A 1 566 ? 47.246 68.130 70.599 1.00 32.79 639 PRO A O 1
ATOM 4414 N N . HIS A 1 567 ? 45.598 67.335 69.305 1.00 27.20 640 HIS A N 1
ATOM 4415 C CA . HIS A 1 567 ? 46.465 67.182 68.151 1.00 25.71 640 HIS A CA 1
ATOM 4416 C C . HIS A 1 567 ? 46.916 68.607 67.790 1.00 26.00 640 HIS A C 1
ATOM 4417 O O . HIS A 1 567 ? 48.093 68.861 67.640 1.00 23.22 640 HIS A O 1
ATOM 4424 N N . LEU A 1 568 ? 45.978 69.534 67.683 1.00 24.05 641 LEU A N 1
ATOM 4425 C CA . LEU A 1 568 ? 46.360 70.916 67.281 1.00 26.35 641 LEU A CA 1
ATOM 4426 C C . LEU A 1 568 ? 47.373 71.557 68.260 1.00 28.13 641 LEU A C 1
ATOM 4427 O O . LEU A 1 568 ? 48.430 72.069 67.871 1.00 29.90 641 LEU A O 1
ATOM 4432 N N . LEU A 1 569 ? 47.033 71.492 69.534 1.00 32.07 642 LEU A N 1
ATOM 4433 C CA . LEU A 1 569 ? 47.908 71.956 70.608 1.00 32.48 642 LEU A CA 1
ATOM 4434 C C . LEU A 1 569 ? 49.308 71.339 70.476 1.00 35.18 642 LEU A C 1
ATOM 4435 O O . LEU A 1 569 ? 50.309 72.051 70.563 1.00 28.83 642 LEU A O 1
ATOM 4440 N N . LYS A 1 570 ? 49.372 70.015 70.247 1.00 31.15 643 LYS A N 1
ATOM 4441 C CA . LYS A 1 570 ? 50.664 69.383 70.048 1.00 31.85 643 LYS A CA 1
ATOM 4442 C C . LYS A 1 570 ? 51.429 69.978 68.862 1.00 32.13 643 LYS A C 1
ATOM 4443 O O . LYS A 1 570 ? 52.603 70.314 68.998 1.00 29.35 643 LYS A O 1
ATOM 4449 N N . ASP A 1 571 ? 50.764 70.094 67.715 1.00 31.46 644 ASP A N 1
ATOM 4450 C CA . ASP A 1 571 ? 51.386 70.613 66.494 1.00 30.37 644 ASP A CA 1
ATOM 4451 C C . ASP A 1 571 ? 51.826 72.053 66.682 1.00 33.38 644 ASP A C 1
ATOM 4452 O O . ASP A 1 571 ? 52.873 72.396 66.236 1.00 35.52 644 ASP A O 1
ATOM 4457 N N . LEU A 1 572 ? 51.007 72.892 67.289 1.00 34.13 645 LEU A N 1
ATOM 4458 C CA . LEU A 1 572 ? 51.391 74.304 67.498 1.00 36.69 645 LEU A CA 1
ATOM 4459 C C . LEU A 1 572 ? 52.512 74.466 68.556 1.00 38.26 645 LEU A C 1
ATOM 4460 O O . LEU A 1 572 ? 53.412 75.299 68.412 1.00 34.46 645 LEU A O 1
ATOM 4465 N N . THR A 1 573 ? 52.427 73.682 69.630 1.00 38.90 646 THR A N 1
ATOM 4466 C CA . THR A 1 573 ? 53.486 73.638 70.637 1.00 39.35 646 THR A CA 1
ATOM 4467 C C . THR A 1 573 ? 54.807 73.251 70.008 1.00 43.93 646 THR A C 1
ATOM 4468 O O . THR A 1 573 ? 55.815 73.956 70.192 1.00 44.18 646 THR A O 1
ATOM 4472 N N . GLU A 1 574 ? 54.809 72.145 69.256 1.00 39.70 647 GLU A N 1
ATOM 4473 C CA . GLU A 1 574 ? 56.039 71.655 68.610 1.00 38.85 647 GLU A CA 1
ATOM 4474 C C . GLU A 1 574 ? 56.703 72.603 67.620 1.00 42.47 647 GLU A C 1
ATOM 4475 O O . GLU A 1 574 ? 57.909 72.477 67.355 1.00 43.40 647 GLU A O 1
ATOM 4481 N N . ARG A 1 575 ? 55.910 73.484 67.029 1.00 42.77 648 ARG A N 1
ATOM 4482 C CA . ARG A 1 575 ? 56.392 74.470 66.060 1.00 46.74 648 ARG A CA 1
ATOM 4483 C C . ARG A 1 575 ? 56.906 75.741 66.732 1.00 46.39 648 ARG A C 1
ATOM 4484 O O . ARG A 1 575 ? 57.472 76.595 66.074 1.00 48.07 648 ARG A O 1
ATOM 4492 N N . GLY A 1 576 ? 56.658 75.875 68.025 1.00 48.19 649 GLY A N 1
ATOM 4493 C CA . GLY A 1 576 ? 56.940 77.104 68.761 1.00 54.10 649 GLY A CA 1
ATOM 4494 C C . GLY A 1 576 ? 55.826 78.141 68.628 1.00 54.85 649 GLY A C 1
ATOM 4495 O O . GLY A 1 576 ? 55.944 79.238 69.163 1.00 52.08 649 GLY A O 1
ATOM 4496 N N . LEU A 1 577 ? 54.729 77.789 67.955 1.00 53.41 650 LEU A N 1
ATOM 4497 C CA . LEU A 1 577 ? 53.669 78.748 67.649 1.00 50.06 650 LEU A CA 1
ATOM 4498 C C . LEU A 1 577 ? 52.576 78.832 68.663 1.00 46.68 650 LEU A C 1
ATOM 4499 O O . LEU A 1 577 ? 51.718 79.668 68.497 1.00 48.38 650 LEU A O 1
ATOM 4504 N N . TRP A 1 578 ? 52.596 78.023 69.722 1.00 47.90 651 TRP A N 1
ATOM 4505 C CA . TRP A 1 578 ? 51.489 78.079 70.682 1.00 47.85 651 TRP A CA 1
ATOM 4506 C C . TRP A 1 578 ? 51.574 79.350 71.540 1.00 52.17 651 TRP A C 1
ATOM 4507 O O . TRP A 1 578 ? 52.647 79.694 72.011 1.00 49.18 651 TRP A O 1
ATOM 4518 N N . HIS A 1 579 ? 50.438 80.030 71.716 1.00 55.90 652 HIS A N 1
ATOM 4519 C CA . HIS A 1 579 ? 50.281 81.134 72.686 1.00 56.55 652 HIS A CA 1
ATOM 4520 C C . HIS A 1 579 ? 48.917 81.027 73.349 1.00 58.20 652 HIS A C 1
ATOM 4521 O O . HIS A 1 579 ? 47.896 80.976 72.648 1.00 64.76 652 HIS A O 1
ATOM 4528 N N . GLU A 1 580 ? 48.881 81.017 74.683 1.00 56.45 653 GLU A N 1
ATOM 4529 C CA . GLU A 1 580 ? 47.617 80.785 75.420 1.00 57.58 653 GLU A CA 1
ATOM 4530 C C . GLU A 1 580 ? 46.444 81.681 74.998 1.00 57.58 653 GLU A C 1
ATOM 4531 O O . GLU A 1 580 ? 45.296 81.300 75.170 1.00 54.14 653 GLU A O 1
ATOM 4537 N N . GLU A 1 581 ? 46.758 82.856 74.449 1.00 56.53 654 GLU A N 1
ATOM 4538 C CA . GLU A 1 581 ? 45.788 83.766 73.810 1.00 61.30 654 GLU A CA 1
ATOM 4539 C C . GLU A 1 581 ? 44.932 83.145 72.659 1.00 61.07 654 GLU A C 1
ATOM 4540 O O . GLU A 1 581 ? 43.758 83.520 72.447 1.00 56.78 654 GLU A O 1
ATOM 4546 N N . MET A 1 582 ? 45.541 82.218 71.911 1.00 56.35 655 MET A N 1
ATOM 4547 C CA . MET A 1 582 ? 44.894 81.576 70.762 1.00 52.37 655 MET A CA 1
ATOM 4548 C C . MET A 1 582 ? 43.577 80.921 71.130 1.00 48.39 655 MET A C 1
ATOM 4549 O O . MET A 1 582 ? 42.646 80.859 70.301 1.00 47.97 655 MET A O 1
ATOM 4554 N N . LYS A 1 583 ? 43.517 80.468 72.381 1.00 45.39 656 LYS A N 1
ATOM 4555 C CA . LYS A 1 583 ? 42.344 79.835 72.977 1.00 50.94 656 LYS A CA 1
ATOM 4556 C C . LYS A 1 583 ? 41.057 80.644 72.756 1.00 51.63 656 LYS A C 1
ATOM 4557 O O . LYS A 1 583 ? 40.021 80.128 72.285 1.00 50.55 656 LYS A O 1
ATOM 4563 N N . ASN A 1 584 ? 41.141 81.921 73.098 1.00 51.91 657 ASN A N 1
ATOM 4564 C CA . ASN A 1 584 ? 39.980 82.819 73.059 1.00 51.00 657 ASN A CA 1
ATOM 4565 C C . ASN A 1 584 ? 39.634 83.255 71.644 1.00 44.37 657 ASN A C 1
ATOM 4566 O O . ASN A 1 584 ? 38.458 83.482 71.344 1.00 45.96 657 ASN A O 1
ATOM 4571 N N . GLN A 1 585 ? 40.650 83.344 70.788 1.00 39.66 658 GLN A N 1
ATOM 4572 C CA . GLN A 1 585 ? 40.458 83.659 69.374 1.00 43.82 658 GLN A CA 1
ATOM 4573 C C . GLN A 1 585 ? 39.685 82.503 68.696 1.00 46.15 658 GLN A C 1
ATOM 4574 O O . GLN A 1 585 ? 38.720 82.733 67.920 1.00 40.43 658 GLN A O 1
ATOM 4580 N N . ILE A 1 586 ? 40.088 81.265 69.022 1.00 44.53 659 ILE A N 1
ATOM 4581 C CA . ILE A 1 586 ? 39.356 80.073 68.538 1.00 45.20 659 ILE A CA 1
ATOM 4582 C C . ILE A 1 586 ? 37.886 80.120 68.995 1.00 45.94 659 ILE A C 1
ATOM 4583 O O . ILE A 1 586 ? 36.938 79.946 68.180 1.00 43.25 659 ILE A O 1
ATOM 4588 N N . ILE A 1 587 ? 37.704 80.365 70.293 1.00 46.38 660 ILE A N 1
ATOM 4589 C CA . ILE A 1 587 ? 36.356 80.574 70.855 1.00 50.59 660 ILE A CA 1
ATOM 4590 C C . ILE A 1 587 ? 35.565 81.653 70.091 1.00 49.69 660 ILE A C 1
ATOM 4591 O O . ILE A 1 587 ? 34.427 81.399 69.696 1.00 47.03 660 ILE A O 1
ATOM 4596 N N . ALA A 1 588 ? 36.184 82.816 69.855 1.00 46.18 661 ALA A N 1
ATOM 4597 C CA . ALA A 1 588 ? 35.540 83.917 69.107 1.00 46.95 661 ALA A CA 1
ATOM 4598 C C . ALA A 1 588 ? 35.154 83.502 67.699 1.00 48.20 661 ALA A C 1
ATOM 4599 O O . ALA A 1 588 ? 34.183 84.012 67.147 1.00 42.97 661 ALA A O 1
ATOM 4601 N N . CYS A 1 589 ? 35.932 82.575 67.127 1.00 51.70 662 CYS A N 1
ATOM 4602 C CA . CYS A 1 589 ? 35.671 82.003 65.812 1.00 46.96 662 CYS A CA 1
ATOM 4603 C C . CYS A 1 589 ? 34.877 80.676 65.875 1.00 49.25 662 CYS A C 1
ATOM 4604 O O . CYS A 1 589 ? 34.898 79.881 64.940 1.00 43.26 662 CYS A O 1
ATOM 4607 N N . ASN A 1 590 ? 34.164 80.441 66.974 1.00 46.46 663 ASN A N 1
ATOM 4608 C CA . ASN A 1 590 ? 33.281 79.288 67.099 1.00 45.18 663 ASN A CA 1
ATOM 4609 C C . ASN A 1 590 ? 33.985 77.986 66.678 1.00 43.06 663 ASN A C 1
ATOM 4610 O O . ASN A 1 590 ? 33.457 77.247 65.848 1.00 39.23 663 ASN A O 1
ATOM 4615 N N . GLY A 1 591 ? 35.210 77.762 67.171 1.00 38.52 664 GLY A N 1
ATOM 4616 C CA . GLY A 1 591 ? 35.980 76.526 66.880 1.00 34.86 664 GLY A CA 1
ATOM 4617 C C . GLY A 1 591 ? 36.891 76.460 65.653 1.00 32.12 664 GLY A C 1
ATOM 4618 O O . GLY A 1 591 ? 37.620 75.478 65.455 1.00 31.24 664 GLY A O 1
ATOM 4619 N N . SER A 1 592 ? 36.876 77.513 64.853 1.00 29.50 665 SER A N 1
ATOM 4620 C CA . SER A 1 592 ? 37.641 77.612 63.654 1.00 28.88 665 SER A CA 1
ATOM 4621 C C . SER A 1 592 ? 39.046 78.187 63.938 1.00 31.04 665 SER A C 1
ATOM 4622 O O . SER A 1 592 ? 39.195 78.999 64.841 1.00 36.08 665 SER A O 1
ATOM 4625 N N . ILE A 1 593 ? 40.061 77.767 63.176 1.00 30.51 666 ILE A N 1
ATOM 4626 C CA . ILE A 1 593 ? 41.390 78.408 63.209 1.00 30.51 666 ILE A CA 1
ATOM 4627 C C . ILE A 1 593 ? 41.782 79.108 61.905 1.00 28.97 666 ILE A C 1
ATOM 4628 O O . ILE A 1 593 ? 42.921 79.585 61.763 1.00 27.32 666 ILE A O 1
ATOM 4633 N N . GLN A 1 594 ? 40.837 79.203 60.986 1.00 28.64 667 GLN A N 1
ATOM 4634 C CA . GLN A 1 594 ? 41.109 79.667 59.625 1.00 30.40 667 GLN A CA 1
ATOM 4635 C C . GLN A 1 594 ? 41.561 81.163 59.516 1.00 32.70 667 GLN A C 1
ATOM 4636 O O . GLN A 1 594 ? 42.395 81.523 58.694 1.00 33.53 667 GLN A O 1
ATOM 4642 N N . SER A 1 595 ? 41.032 82.001 60.380 1.00 35.41 668 SER A N 1
ATOM 4643 C CA . SER A 1 595 ? 41.334 83.416 60.326 1.00 42.07 668 SER A CA 1
ATOM 4644 C C . SER A 1 595 ? 42.373 83.813 61.391 1.00 45.62 668 SER A C 1
ATOM 4645 O O . SER A 1 595 ? 42.549 84.995 61.654 1.00 46.41 668 SER A O 1
ATOM 4648 N N . ILE A 1 596 ? 43.084 82.839 61.978 1.00 45.02 669 ILE A N 1
ATOM 4649 C CA . ILE A 1 596 ? 44.164 83.164 62.912 1.00 44.15 669 ILE A CA 1
ATOM 4650 C C . ILE A 1 596 ? 45.468 83.306 62.120 1.00 44.11 669 ILE A C 1
ATOM 4651 O O . ILE A 1 596 ? 45.974 82.324 61.576 1.00 36.18 669 ILE A O 1
ATOM 4656 N N . PRO A 1 597 ? 46.024 84.544 62.059 1.00 47.14 670 PRO A N 1
ATOM 4657 C CA . PRO A 1 597 ? 47.096 84.867 61.110 1.00 46.41 670 PRO A CA 1
ATOM 4658 C C . PRO A 1 597 ? 48.409 84.129 61.365 1.00 46.76 670 PRO A C 1
ATOM 4659 O O . PRO A 1 597 ? 49.097 83.782 60.408 1.00 47.87 670 PRO A O 1
ATOM 4663 N N . GLU A 1 598 ? 48.704 83.849 62.633 1.00 44.95 671 GLU A N 1
ATOM 4664 C CA . GLU A 1 598 ? 49.954 83.202 63.042 1.00 52.23 671 GLU A CA 1
ATOM 4665 C C . GLU A 1 598 ? 50.045 81.720 62.623 1.00 50.96 671 GLU A C 1
ATOM 4666 O O . GLU A 1 598 ? 51.135 81.224 62.323 1.00 52.91 671 GLU A O 1
ATOM 4672 N N . ILE A 1 599 ? 48.908 81.026 62.592 1.00 46.52 672 ILE A N 1
ATOM 4673 C CA . ILE A 1 599 ? 48.883 79.599 62.210 1.00 43.78 672 ILE A CA 1
ATOM 4674 C C . ILE A 1 599 ? 49.159 79.403 60.718 1.00 36.74 672 ILE A C 1
ATOM 4675 O O . ILE A 1 599 ? 48.581 80.081 59.896 1.00 38.53 672 ILE A O 1
ATOM 4680 N N . PRO A 1 600 ? 50.089 78.492 60.375 1.00 36.74 673 PRO A N 1
ATOM 4681 C CA . PRO A 1 600 ? 50.441 78.278 58.966 1.00 36.17 673 PRO A CA 1
ATOM 4682 C C . PRO A 1 600 ? 49.346 77.573 58.179 1.00 32.88 673 PRO A C 1
ATOM 4683 O O . PRO A 1 600 ? 48.573 76.828 58.777 1.00 34.02 673 PRO A O 1
ATOM 4687 N N . ASP A 1 601 ? 49.320 77.769 56.860 1.00 30.88 674 ASP A N 1
ATOM 4688 C CA . ASP A 1 601 ? 48.288 77.202 56.002 1.00 33.83 674 ASP A CA 1
ATOM 4689 C C . ASP A 1 601 ? 48.164 75.662 56.030 1.00 34.53 674 ASP A C 1
ATOM 4690 O O . ASP A 1 601 ? 47.064 75.140 55.958 1.00 31.86 674 ASP A O 1
ATOM 4695 N N . ASP A 1 602 ? 49.272 74.943 56.111 1.00 33.12 675 ASP A N 1
ATOM 4696 C CA . ASP A 1 602 ? 49.202 73.491 56.099 1.00 35.69 675 ASP A CA 1
ATOM 4697 C C . ASP A 1 602 ? 48.345 73.020 57.305 1.00 34.99 675 ASP A C 1
ATOM 4698 O O . ASP A 1 602 ? 47.442 72.204 57.126 1.00 34.14 675 ASP A O 1
ATOM 4703 N N . LEU A 1 603 ? 48.559 73.626 58.478 1.00 32.47 676 LEU A N 1
ATOM 4704 C CA . LEU A 1 603 ? 47.755 73.367 59.687 1.00 32.42 676 LEU A CA 1
ATOM 4705 C C . LEU A 1 603 ? 46.285 73.786 59.619 1.00 31.92 676 LEU A C 1
ATOM 4706 O O . LEU A 1 603 ? 45.396 73.030 60.072 1.00 26.98 676 LEU A O 1
ATOM 4711 N N . LYS A 1 604 ? 46.029 74.975 59.057 1.00 28.68 677 LYS A N 1
ATOM 4712 C CA . LYS A 1 604 ? 44.647 75.440 58.784 1.00 29.84 677 LYS A CA 1
ATOM 4713 C C . LYS A 1 604 ? 43.850 74.458 57.926 1.00 29.11 677 LYS A C 1
ATOM 4714 O O . LYS A 1 604 ? 42.685 74.234 58.186 1.00 28.04 677 LYS A O 1
ATOM 4720 N N . GLN A 1 605 ? 44.486 73.923 56.899 1.00 25.71 678 GLN A N 1
ATOM 4721 C CA . GLN A 1 605 ? 43.893 72.896 56.056 1.00 29.52 678 GLN A CA 1
ATOM 4722 C C . GLN A 1 605 ? 43.568 71.610 56.804 1.00 27.00 678 GLN A C 1
ATOM 4723 O O . GLN A 1 605 ? 42.483 71.061 56.637 1.00 25.54 678 GLN A O 1
ATOM 4729 N N . LEU A 1 606 ? 44.495 71.190 57.641 1.00 23.84 679 LEU A N 1
ATOM 4730 C CA . LEU A 1 606 ? 44.349 69.962 58.393 1.00 27.18 679 LEU A CA 1
ATOM 4731 C C . LEU A 1 606 ? 43.217 70.054 59.456 1.00 25.96 679 LEU A C 1
ATOM 4732 O O . LEU A 1 606 ? 42.554 69.054 59.755 1.00 22.63 679 LEU A O 1
ATOM 4737 N N . TYR A 1 607 ? 43.043 71.254 60.017 1.00 24.38 680 TYR A N 1
ATOM 4738 C CA . TYR A 1 607 ? 42.142 71.513 61.106 1.00 23.57 680 TYR A CA 1
ATOM 4739 C C . TYR A 1 607 ? 40.898 72.309 60.738 1.00 22.03 680 TYR A C 1
ATOM 4740 O O . TYR A 1 607 ? 40.260 72.899 61.591 1.00 19.90 680 TYR A O 1
ATOM 4749 N N . LYS A 1 608 ? 40.531 72.298 59.470 1.00 21.57 681 LYS A N 1
ATOM 4750 C CA . LYS A 1 608 ? 39.237 72.811 59.075 1.00 22.26 681 LYS A CA 1
ATOM 4751 C C . LYS A 1 608 ? 38.126 72.052 59.842 1.00 22.27 681 LYS A C 1
ATOM 4752 O O . LYS A 1 608 ? 38.193 70.811 60.058 1.00 21.98 681 LYS A O 1
ATOM 4758 N N . THR A 1 609 ? 37.086 72.751 60.244 1.00 21.60 682 THR A N 1
ATOM 4759 C CA . THR A 1 609 ? 36.039 72.099 61.020 1.00 22.22 682 THR A CA 1
ATOM 4760 C C . THR A 1 609 ? 35.000 71.538 60.066 1.00 21.63 682 THR A C 1
ATOM 4761 O O . THR A 1 609 ? 35.048 71.727 58.856 1.00 22.55 682 THR A O 1
ATOM 4765 N N . VAL A 1 610 ? 34.058 70.804 60.629 1.00 24.61 683 VAL A N 1
ATOM 4766 C CA . VAL A 1 610 ? 32.954 70.260 59.834 1.00 25.27 683 VAL A CA 1
ATOM 4767 C C . VAL A 1 610 ? 32.179 71.360 59.101 1.00 25.31 683 VAL A C 1
ATOM 4768 O O . VAL A 1 610 ? 31.706 71.155 58.019 1.00 26.41 683 VAL A O 1
ATOM 4772 N N . TRP A 1 611 ? 32.127 72.556 59.673 1.00 26.75 684 TRP A N 1
ATOM 4773 C CA . TRP A 1 611 ? 31.486 73.705 59.011 1.00 24.39 684 TRP A CA 1
ATOM 4774 C C . TRP A 1 611 ? 32.229 74.317 57.853 1.00 25.10 684 TRP A C 1
ATOM 4775 O O . TRP A 1 611 ? 31.661 75.145 57.162 1.00 29.07 684 TRP A O 1
ATOM 4786 N N . GLU A 1 612 ? 33.472 73.908 57.615 1.00 22.22 685 GLU A N 1
ATOM 4787 C CA . GLU A 1 612 ? 34.326 74.432 56.554 1.00 21.22 685 GLU A CA 1
ATOM 4788 C C . GLU A 1 612 ? 34.675 73.369 55.544 1.00 21.13 685 GLU A C 1
ATOM 4789 O O . GLU A 1 612 ? 35.525 73.584 54.706 1.00 21.84 685 GLU A O 1
ATOM 4795 N N . ILE A 1 613 ? 34.001 72.218 55.631 1.00 20.40 686 ILE A N 1
ATOM 4796 C CA . ILE A 1 613 ? 34.235 71.053 54.805 1.00 18.14 686 ILE A CA 1
ATOM 4797 C C . ILE A 1 613 ? 33.025 70.828 53.960 1.00 17.47 686 ILE A C 1
ATOM 4798 O O . ILE A 1 613 ? 31.893 70.871 54.431 1.00 19.64 686 ILE A O 1
ATOM 4803 N N . SER A 1 614 ? 33.251 70.596 52.681 1.00 19.56 687 SER A N 1
ATOM 4804 C CA . SER A 1 614 ? 32.158 70.360 51.731 1.00 20.33 687 SER A CA 1
ATOM 4805 C C . SER A 1 614 ? 31.336 69.113 52.017 1.00 21.19 687 SER A C 1
ATOM 4806 O O . SER A 1 614 ? 31.854 68.028 52.045 1.00 20.93 687 SER A O 1
ATOM 4809 N N . GLN A 1 615 ? 30.022 69.284 52.042 1.00 21.80 688 GLN A N 1
ATOM 4810 C CA . GLN A 1 615 ? 29.149 68.196 52.385 1.00 21.65 688 GLN A CA 1
ATOM 4811 C C . GLN A 1 615 ? 28.988 67.242 51.207 1.00 23.29 688 GLN A C 1
ATOM 4812 O O . GLN A 1 615 ? 28.714 66.019 51.370 1.00 19.34 688 GLN A O 1
ATOM 4818 N N . LYS A 1 616 ? 29.240 67.794 50.032 1.00 22.28 689 LYS A N 1
ATOM 4819 C CA . LYS A 1 616 ? 29.284 67.010 48.819 1.00 24.39 689 LYS A CA 1
ATOM 4820 C C . LYS A 1 616 ? 30.402 66.017 48.911 1.00 21.62 689 LYS A C 1
ATOM 4821 O O . LYS A 1 616 ? 30.234 64.844 48.620 1.00 18.27 689 LYS A O 1
ATOM 4827 N N . THR A 1 617 ? 31.563 66.482 49.311 1.00 20.75 690 THR A N 1
ATOM 4828 C CA . THR A 1 617 ? 32.694 65.573 49.514 1.00 19.49 690 THR A CA 1
ATOM 4829 C C . THR A 1 617 ? 32.438 64.604 50.667 1.00 17.74 690 THR A C 1
ATOM 4830 O O . THR A 1 617 ? 32.723 63.460 50.538 1.00 16.30 690 THR A O 1
ATOM 4834 N N . VAL A 1 618 ? 31.827 65.061 51.751 1.00 20.13 691 VAL A N 1
ATOM 4835 C CA . VAL A 1 618 ? 31.334 64.159 52.801 1.00 19.04 691 VAL A CA 1
ATOM 4836 C C . VAL A 1 618 ? 30.419 63.034 52.250 1.00 19.57 691 VAL A C 1
ATOM 4837 O O . VAL A 1 618 ? 30.650 61.832 52.545 1.00 16.84 691 VAL A O 1
ATOM 4841 N N . LEU A 1 619 ? 29.436 63.389 51.418 1.00 18.34 692 LEU A N 1
ATOM 4842 C CA . LEU A 1 619 ? 28.565 62.355 50.806 1.00 19.06 692 LEU A CA 1
ATOM 4843 C C . LEU A 1 619 ? 29.292 61.415 49.873 1.00 18.24 692 LEU A C 1
ATOM 4844 O O . LEU A 1 619 ? 29.077 60.195 49.887 1.00 17.12 692 LEU A O 1
ATOM 4849 N N . LYS A 1 620 ? 30.196 61.975 49.059 1.00 19.66 693 LYS A N 1
ATOM 4850 C CA . LYS A 1 620 ? 30.997 61.158 48.174 1.00 19.52 693 LYS A CA 1
ATOM 4851 C C . LYS A 1 620 ? 31.869 60.191 48.931 1.00 17.35 693 LYS A C 1
ATOM 4852 O O . LYS A 1 620 ? 31.968 59.016 48.571 1.00 13.22 693 LYS A O 1
ATOM 4858 N N . MET A 1 621 ? 32.566 60.704 49.938 1.00 16.23 694 MET A N 1
ATOM 4859 C CA . MET A 1 621 ? 33.363 59.823 50.800 1.00 16.24 694 MET A CA 1
ATOM 4860 C C . MET A 1 621 ? 32.539 58.740 51.523 1.00 16.04 694 MET A C 1
ATOM 4861 O O . MET A 1 621 ? 33.018 57.612 51.669 1.00 16.01 694 MET A O 1
ATOM 4866 N N . ALA A 1 622 ? 31.300 59.061 51.883 1.00 14.88 695 ALA A N 1
ATOM 4867 C CA . ALA A 1 622 ? 30.392 58.062 52.417 1.00 15.99 695 ALA A CA 1
ATOM 4868 C C . ALA A 1 622 ? 30.054 56.974 51.397 1.00 16.03 695 ALA A C 1
ATOM 4869 O O . ALA A 1 622 ? 30.112 55.813 51.711 1.00 15.63 695 ALA A O 1
ATOM 4871 N N . ALA A 1 623 ? 29.730 57.372 50.173 1.00 16.57 696 ALA A N 1
ATOM 4872 C CA . ALA A 1 623 ? 29.450 56.426 49.101 1.00 15.84 696 ALA A CA 1
ATOM 4873 C C . ALA A 1 623 ? 30.659 55.547 48.829 1.00 18.07 696 ALA A C 1
ATOM 4874 O O . ALA A 1 623 ? 30.523 54.337 48.635 1.00 15.03 696 ALA A O 1
ATOM 4876 N N . GLU A 1 624 ? 31.832 56.178 48.805 1.00 16.55 697 GLU A N 1
ATOM 4877 C CA . GLU A 1 624 ? 33.064 55.480 48.567 1.00 18.62 697 GLU A CA 1
ATOM 4878 C C . GLU A 1 624 ? 33.326 54.351 49.595 1.00 18.84 697 GLU A C 1
ATOM 4879 O O . GLU A 1 624 ? 33.482 53.147 49.219 1.00 17.54 697 GLU A O 1
ATOM 4885 N N . ARG A 1 625 ? 33.335 54.710 50.872 1.00 15.23 698 ARG A N 1
ATOM 4886 C CA . ARG A 1 625 ? 33.470 53.650 51.901 1.00 16.56 698 ARG A CA 1
ATOM 4887 C C . ARG A 1 625 ? 32.303 52.701 51.934 1.00 15.06 698 ARG A C 1
ATOM 4888 O O . ARG A 1 625 ? 32.468 51.516 52.323 1.00 15.74 698 ARG A O 1
ATOM 4896 N N . GLY A 1 626 ? 31.146 53.219 51.527 1.00 14.22 699 GLY A N 1
ATOM 4897 C CA . GLY A 1 626 ? 29.878 52.561 51.536 1.00 13.45 699 GLY A CA 1
ATOM 4898 C C . GLY A 1 626 ? 29.924 51.226 50.771 1.00 14.02 699 GLY A C 1
ATOM 4899 O O . GLY A 1 626 ? 29.200 50.289 51.124 1.00 15.14 699 GLY A O 1
ATOM 4900 N N . ALA A 1 627 ? 30.731 51.152 49.713 1.00 13.80 700 ALA A N 1
ATOM 4901 C CA . ALA A 1 627 ? 30.912 49.915 48.966 1.00 12.56 700 ALA A CA 1
ATOM 4902 C C . ALA A 1 627 ? 31.491 48.780 49.768 1.00 13.09 700 ALA A C 1
ATOM 4903 O O . ALA A 1 627 ? 31.398 47.617 49.357 1.00 12.86 700 ALA A O 1
ATOM 4905 N N . PHE A 1 628 ? 32.100 49.089 50.912 1.00 12.29 701 PHE A N 1
ATOM 4906 C CA . PHE A 1 628 ? 32.671 48.132 51.757 1.00 12.80 701 PHE A CA 1
ATOM 4907 C C . PHE A 1 628 ? 31.973 47.992 53.110 1.00 12.60 701 PHE A C 1
ATOM 4908 O O . PHE A 1 628 ? 32.584 47.589 54.093 1.00 14.78 701 PHE A O 1
ATOM 4916 N N . ILE A 1 629 ? 30.704 48.397 53.149 1.00 12.31 702 ILE A N 1
ATOM 4917 C CA . ILE A 1 629 ? 29.914 48.384 54.391 1.00 12.39 702 ILE A CA 1
ATOM 4918 C C . ILE A 1 629 ? 28.615 47.747 54.017 1.00 12.20 702 ILE A C 1
ATOM 4919 O O . ILE A 1 629 ? 27.879 48.293 53.191 1.00 12.75 702 ILE A O 1
ATOM 4924 N N . ASP A 1 630 ? 28.372 46.536 54.528 1.00 12.97 703 ASP A N 1
ATOM 4925 C CA . ASP A 1 630 ? 27.256 45.741 54.105 1.00 12.72 703 ASP A CA 1
ATOM 4926 C C . ASP A 1 630 ? 25.937 46.204 54.716 1.00 14.28 703 ASP A C 1
ATOM 4927 O O . ASP A 1 630 ? 24.909 46.166 54.038 1.00 17.91 703 ASP A O 1
ATOM 4932 N N . GLN A 1 631 ? 26.016 46.841 55.893 1.00 12.76 704 GLN A N 1
ATOM 4933 C CA . GLN A 1 631 ? 24.886 47.553 56.451 1.00 13.18 704 GLN A CA 1
ATOM 4934 C C . GLN A 1 631 ? 24.892 49.012 55.959 1.00 14.74 704 GLN A C 1
ATOM 4935 O O . GLN A 1 631 ? 24.821 49.221 54.758 1.00 21.16 704 GLN A O 1
ATOM 4941 N N . SER A 1 632 ? 24.809 49.980 56.857 1.00 14.17 705 SER A N 1
ATOM 4942 C CA . SER A 1 632 ? 24.756 51.419 56.440 1.00 13.87 705 SER A CA 1
ATOM 4943 C C . SER A 1 632 ? 25.600 52.225 57.402 1.00 14.46 705 SER A C 1
ATOM 4944 O O . SER A 1 632 ? 26.469 51.667 58.074 1.00 12.87 705 SER A O 1
ATOM 4947 N N . GLN A 1 633 ? 25.402 53.558 57.444 1.00 14.66 706 GLN A N 1
ATOM 4948 C CA . GLN A 1 633 ? 26.214 54.427 58.198 1.00 15.66 706 GLN A CA 1
ATOM 4949 C C . GLN A 1 633 ? 25.389 55.603 58.743 1.00 16.13 706 GLN A C 1
ATOM 4950 O O . GLN A 1 633 ? 24.590 56.208 58.025 1.00 15.13 706 GLN A O 1
ATOM 4956 N N . SER A 1 634 ? 25.622 55.930 60.014 1.00 16.75 707 SER A N 1
ATOM 4957 C CA . SER A 1 634 ? 24.897 56.982 60.682 1.00 16.86 707 SER A CA 1
ATOM 4958 C C . SER A 1 634 ? 25.491 58.314 60.181 1.00 17.08 707 SER A C 1
ATOM 4959 O O . SER A 1 634 ? 26.333 58.898 60.797 1.00 16.14 707 SER A O 1
ATOM 4962 N N . LEU A 1 635 ? 25.048 58.786 59.030 1.00 17.43 708 LEU A N 1
ATOM 4963 C CA . LEU A 1 635 ? 25.752 59.891 58.381 1.00 16.86 708 LEU A CA 1
ATOM 4964 C C . LEU A 1 635 ? 25.047 61.212 58.644 1.00 17.43 708 LEU A C 1
ATOM 4965 O O . LEU A 1 635 ? 24.004 61.490 58.039 1.00 16.70 708 LEU A O 1
ATOM 4970 N N . ASN A 1 636 ? 25.603 62.018 59.525 1.00 17.92 709 ASN A N 1
ATOM 4971 C CA . ASN A 1 636 ? 25.068 63.363 59.749 1.00 18.31 709 ASN A CA 1
ATOM 4972 C C . ASN A 1 636 ? 25.503 64.310 58.647 1.00 17.78 709 ASN A C 1
ATOM 4973 O O . ASN A 1 636 ? 26.555 64.104 58.044 1.00 19.50 709 ASN A O 1
ATOM 4978 N N . ILE A 1 637 ? 24.739 65.400 58.475 1.00 17.59 710 ILE A N 1
ATOM 4979 C CA . ILE A 1 637 ? 25.005 66.423 57.463 1.00 18.72 710 ILE A CA 1
ATOM 4980 C C . ILE A 1 637 ? 25.018 67.782 58.148 1.00 19.43 710 ILE A C 1
ATOM 4981 O O . ILE A 1 637 ? 24.098 68.132 58.871 1.00 19.19 710 ILE A O 1
ATOM 4986 N N . HIS A 1 638 ? 26.087 68.508 57.941 1.00 18.85 711 HIS A N 1
ATOM 4987 C CA . HIS A 1 638 ? 26.240 69.820 58.584 1.00 22.30 711 HIS A CA 1
ATOM 4988 C C . HIS A 1 638 ? 26.151 70.920 57.554 1.00 23.07 711 HIS A C 1
ATOM 4989 O O . HIS A 1 638 ? 26.996 71.003 56.685 1.00 24.12 711 HIS A O 1
ATOM 4996 N N . ILE A 1 639 ? 25.114 71.751 57.645 1.00 26.74 712 ILE A N 1
ATOM 4997 C CA . ILE A 1 639 ? 24.913 72.879 56.721 1.00 26.20 712 ILE A CA 1
ATOM 4998 C C . ILE A 1 639 ? 24.594 74.086 57.592 1.00 29.12 712 ILE A C 1
ATOM 4999 O O . ILE A 1 639 ? 23.513 74.204 58.152 1.00 29.46 712 ILE A O 1
ATOM 5004 N N . ALA A 1 640 ? 25.576 74.940 57.747 1.00 31.52 713 ALA A N 1
ATOM 5005 C CA . ALA A 1 640 ? 25.448 76.142 58.590 1.00 37.56 713 ALA A CA 1
ATOM 5006 C C . ALA A 1 640 ? 24.205 76.959 58.266 1.00 37.73 713 ALA A C 1
ATOM 5007 O O . ALA A 1 640 ? 23.365 77.215 59.128 1.00 38.73 713 ALA A O 1
ATOM 5009 N N . GLU A 1 641 ? 24.126 77.339 57.006 1.00 40.72 714 GLU A N 1
ATOM 5010 C CA . GLU A 1 641 ? 23.122 78.261 56.525 1.00 45.09 714 GLU A CA 1
ATOM 5011 C C . GLU A 1 641 ? 22.285 77.545 55.485 1.00 41.30 714 GLU A C 1
ATOM 5012 O O . GLU A 1 641 ? 22.622 77.614 54.291 1.00 37.77 714 GLU A O 1
ATOM 5018 N N . PRO A 1 642 ? 21.226 76.847 55.927 1.00 37.49 715 PRO A N 1
ATOM 5019 C CA . PRO A 1 642 ? 20.431 76.010 55.021 1.00 38.44 715 PRO A CA 1
ATOM 5020 C C . PRO A 1 642 ? 19.400 76.810 54.216 1.00 37.09 715 PRO A C 1
ATOM 5021 O O . PRO A 1 642 ? 19.083 77.931 54.553 1.00 36.70 715 PRO A O 1
ATOM 5025 N N . ASN A 1 643 ? 18.953 76.220 53.121 1.00 34.11 716 ASN A N 1
ATOM 5026 C CA . ASN A 1 643 ? 17.824 76.719 52.312 1.00 32.64 716 ASN A CA 1
ATOM 5027 C C . ASN A 1 643 ? 17.380 75.519 51.488 1.00 30.05 716 ASN A C 1
ATOM 5028 O O . ASN A 1 643 ? 18.072 74.515 51.451 1.00 29.72 716 ASN A O 1
ATOM 5033 N N . TYR A 1 644 ? 16.269 75.635 50.795 1.00 29.99 717 TYR A N 1
ATOM 5034 C CA . TYR A 1 644 ? 15.655 74.495 50.137 1.00 29.98 717 TYR A CA 1
ATOM 5035 C C . TYR A 1 644 ? 16.431 73.981 48.979 1.00 29.40 717 TYR A C 1
ATOM 5036 O O . TYR A 1 644 ? 16.428 72.772 48.730 1.00 27.94 717 TYR A O 1
ATOM 5045 N N . GLY A 1 645 ? 17.094 74.867 48.253 1.00 26.14 718 GLY A N 1
ATOM 5046 C CA . GLY A 1 645 ? 17.962 74.429 47.162 1.00 28.47 718 GLY A CA 1
ATOM 5047 C C . GLY A 1 645 ? 19.131 73.593 47.659 1.00 26.94 718 GLY A C 1
ATOM 5048 O O . GLY A 1 645 ? 19.440 72.540 47.125 1.00 23.63 718 GLY A O 1
ATOM 5049 N N . LYS A 1 646 ? 19.726 74.027 48.751 1.00 27.52 719 LYS A N 1
ATOM 5050 C CA . LYS A 1 646 ? 20.839 73.269 49.326 1.00 29.56 719 LYS A CA 1
ATOM 5051 C C . LYS A 1 646 ? 20.472 71.850 49.799 1.00 28.50 719 LYS A C 1
ATOM 5052 O O . LYS A 1 646 ? 21.166 70.856 49.466 1.00 25.32 719 LYS A O 1
ATOM 5058 N N . LEU A 1 647 ? 19.377 71.763 50.540 1.00 28.09 720 LEU A N 1
ATOM 5059 C CA . LEU A 1 647 ? 18.904 70.483 51.028 1.00 30.01 720 LEU A CA 1
ATOM 5060 C C . LEU A 1 647 ? 18.498 69.614 49.885 1.00 26.08 720 LEU A C 1
ATOM 5061 O O . LEU A 1 647 ? 18.846 68.448 49.849 1.00 23.15 720 LEU A O 1
ATOM 5066 N N . THR A 1 648 ? 17.828 70.204 48.904 1.00 25.31 721 THR A N 1
ATOM 5067 C CA . THR A 1 648 ? 17.410 69.419 47.747 1.00 25.32 721 THR A CA 1
ATOM 5068 C C . THR A 1 648 ? 18.611 68.855 47.041 1.00 25.19 721 THR A C 1
ATOM 5069 O O . THR A 1 648 ? 18.696 67.621 46.777 1.00 23.50 721 THR A O 1
ATOM 5073 N N . SER A 1 649 ? 19.548 69.734 46.748 1.00 21.67 722 SER A N 1
ATOM 5074 C CA . SER A 1 649 ? 20.761 69.291 46.106 1.00 24.64 722 SER A CA 1
ATOM 5075 C C . SER A 1 649 ? 21.469 68.135 46.913 1.00 21.91 722 SER A C 1
ATOM 5076 O O . SER A 1 649 ? 22.011 67.195 46.339 1.00 22.39 722 SER A O 1
ATOM 5079 N N . MET A 1 650 ? 21.502 68.270 48.235 1.00 20.89 723 MET A N 1
ATOM 5080 C CA . MET A 1 650 ? 22.237 67.360 49.080 1.00 19.55 723 MET A CA 1
ATOM 5081 C C . MET A 1 650 ? 21.564 65.959 49.028 1.00 18.18 723 MET A C 1
ATOM 5082 O O . MET A 1 650 ? 22.236 64.994 48.811 1.00 21.34 723 MET A O 1
ATOM 5087 N N . HIS A 1 651 ? 20.243 65.898 49.244 1.00 17.69 724 HIS A N 1
ATOM 5088 C CA . HIS A 1 651 ? 19.516 64.664 49.208 1.00 19.62 724 HIS A CA 1
ATOM 5089 C C . HIS A 1 651 ? 19.652 63.970 47.867 1.00 19.84 724 HIS A C 1
ATOM 5090 O O . HIS A 1 651 ? 19.958 62.742 47.813 1.00 19.91 724 HIS A O 1
ATOM 5097 N N . PHE A 1 652 ? 19.409 64.722 46.773 1.00 18.30 725 PHE A N 1
ATOM 5098 C CA . PHE A 1 652 ? 19.492 64.121 45.432 1.00 19.82 725 PHE A CA 1
ATOM 5099 C C . PHE A 1 652 ? 20.914 63.621 45.147 1.00 20.07 725 PHE A C 1
ATOM 5100 O O . PHE A 1 652 ? 21.120 62.489 44.668 1.00 20.62 725 PHE A O 1
ATOM 5108 N N . TYR A 1 653 ? 21.897 64.394 45.570 1.00 19.90 726 TYR A N 1
ATOM 5109 C CA . TYR A 1 653 ? 23.249 63.916 45.420 1.00 19.53 726 TYR A CA 1
ATOM 5110 C C . TYR A 1 653 ? 23.483 62.560 46.150 1.00 18.62 726 TYR A C 1
ATOM 5111 O O . TYR A 1 653 ? 24.058 61.634 45.590 1.00 18.29 726 TYR A O 1
ATOM 5120 N N . GLY A 1 654 ? 23.048 62.460 47.398 1.00 18.63 727 GLY A N 1
ATOM 5121 C CA . GLY A 1 654 ? 23.287 61.221 48.152 1.00 16.82 727 GLY A CA 1
ATOM 5122 C C . GLY A 1 654 ? 22.537 60.065 47.620 1.00 15.93 727 GLY A C 1
ATOM 5123 O O . GLY A 1 654 ? 23.036 58.956 47.602 1.00 13.72 727 GLY A O 1
ATOM 5124 N N . TRP A 1 655 ? 21.290 60.318 47.207 1.00 18.24 728 TRP A N 1
ATOM 5125 C CA . TRP A 1 655 ? 20.466 59.287 46.585 1.00 18.54 728 TRP A CA 1
ATOM 5126 C C . TRP A 1 655 ? 21.188 58.772 45.353 1.00 18.77 728 TRP A C 1
ATOM 5127 O O . TRP A 1 655 ? 21.434 57.576 45.182 1.00 15.55 728 TRP A O 1
ATOM 5138 N N . LYS A 1 656 ? 21.621 59.696 44.519 1.00 18.05 729 LYS A N 1
ATOM 5139 C CA . LYS A 1 656 ? 22.273 59.291 43.256 1.00 19.82 729 LYS A CA 1
ATOM 5140 C C . LYS A 1 656 ? 23.667 58.701 43.456 1.00 18.75 729 LYS A C 1
ATOM 5141 O O . LYS A 1 656 ? 24.121 57.930 42.607 1.00 16.50 729 LYS A O 1
ATOM 5147 N N . GLN A 1 657 ? 24.293 58.969 44.604 1.00 15.27 730 GLN A N 1
ATOM 5148 C CA . GLN A 1 657 ? 25.560 58.272 44.934 1.00 15.88 730 GLN A CA 1
ATOM 5149 C C . GLN A 1 657 ? 25.330 56.813 45.334 1.00 15.17 730 GLN A C 1
ATOM 5150 O O . GLN A 1 657 ? 26.266 56.078 45.578 1.00 13.88 730 GLN A O 1
ATOM 5156 N N . GLY A 1 658 ? 24.073 56.425 45.530 1.00 14.34 731 GLY A N 1
ATOM 5157 C CA . GLY A 1 658 ? 23.762 55.044 45.955 1.00 13.91 731 GLY A CA 1
ATOM 5158 C C . GLY A 1 658 ? 23.711 54.851 47.453 1.00 12.69 731 GLY A C 1
ATOM 5159 O O . GLY A 1 658 ? 23.631 53.686 47.898 1.00 10.85 731 GLY A O 1
ATOM 5160 N N . LEU A 1 659 ? 23.722 55.945 48.221 1.00 11.80 732 LEU A N 1
ATOM 5161 C CA . LEU A 1 659 ? 23.720 55.848 49.675 1.00 12.87 732 LEU A CA 1
ATOM 5162 C C . LEU A 1 659 ? 22.465 55.181 50.203 1.00 14.36 732 LEU A C 1
ATOM 5163 O O . LEU A 1 659 ? 21.364 55.434 49.700 1.00 15.37 732 LEU A O 1
ATOM 5168 N N . LYS A 1 660 ? 22.664 54.290 51.162 1.00 14.87 733 LYS A N 1
ATOM 5169 C CA . LYS A 1 660 ? 21.567 53.673 51.890 1.00 13.51 733 LYS A CA 1
ATOM 5170 C C . LYS A 1 660 ? 20.917 54.688 52.837 1.00 13.57 733 LYS A C 1
ATOM 5171 O O . LYS A 1 660 ? 19.680 54.787 52.917 1.00 12.18 733 LYS A O 1
ATOM 5177 N N . THR A 1 661 ? 21.735 55.349 53.614 1.00 12.82 734 THR A N 1
ATOM 5178 C CA . THR A 1 661 ? 21.281 56.331 54.539 1.00 14.42 734 THR A CA 1
ATOM 5179 C C . THR A 1 661 ? 21.770 57.661 53.951 1.00 15.13 734 THR A C 1
ATOM 5180 O O . THR A 1 661 ? 22.918 57.987 54.013 1.00 16.46 734 THR A O 1
ATOM 5184 N N . GLY A 1 662 ? 20.862 58.426 53.414 1.00 16.40 735 GLY A N 1
ATOM 5185 C CA . GLY A 1 662 ? 21.225 59.672 52.777 1.00 16.12 735 GLY A CA 1
ATOM 5186 C C . GLY A 1 662 ? 21.529 60.731 53.774 1.00 16.42 735 GLY A C 1
ATOM 5187 O O . GLY A 1 662 ? 22.292 61.597 53.485 1.00 18.12 735 GLY A O 1
ATOM 5188 N N . MET A 1 663 ? 20.845 60.688 54.917 1.00 17.36 736 MET A N 1
ATOM 5189 C CA . MET A 1 663 ? 20.987 61.615 56.007 1.00 16.44 736 MET A CA 1
ATOM 5190 C C . MET A 1 663 ? 20.460 61.049 57.294 1.00 16.93 736 MET A C 1
ATOM 5191 O O . MET A 1 663 ? 19.305 60.634 57.365 1.00 14.81 736 MET A O 1
ATOM 5196 N N . TYR A 1 664 ? 21.287 61.150 58.345 1.00 16.11 737 TYR A N 1
ATOM 5197 C CA . TYR A 1 664 ? 20.880 60.918 59.691 1.00 18.07 737 TYR A CA 1
ATOM 5198 C C . TYR A 1 664 ? 20.357 62.268 60.182 1.00 21.00 737 TYR A C 1
ATOM 5199 O O . TYR A 1 664 ? 19.318 62.714 59.718 1.00 23.03 737 TYR A O 1
ATOM 5208 N N . TYR A 1 665 ? 21.065 62.953 61.050 1.00 22.58 738 TYR A N 1
ATOM 5209 C CA . TYR A 1 665 ? 20.635 64.300 61.414 1.00 24.81 738 TYR A CA 1
ATOM 5210 C C . TYR A 1 665 ? 21.111 65.360 60.470 1.00 25.19 738 TYR A C 1
ATOM 5211 O O . TYR A 1 665 ? 22.237 65.319 59.978 1.00 24.86 738 TYR A O 1
ATOM 5220 N N . LEU A 1 666 ? 20.259 66.352 60.287 1.00 26.16 739 LEU A N 1
ATOM 5221 C CA . LEU A 1 666 ? 20.689 67.602 59.695 1.00 23.44 739 LEU A CA 1
ATOM 5222 C C . LEU A 1 666 ? 21.075 68.548 60.813 1.00 25.74 739 LEU A C 1
ATOM 5223 O O . LEU A 1 666 ? 20.226 68.895 61.613 1.00 26.57 739 LEU A O 1
ATOM 5228 N N . ARG A 1 667 ? 22.315 69.013 60.817 1.00 25.88 740 ARG A N 1
ATOM 5229 C CA . ARG A 1 667 ? 22.767 69.977 61.781 1.00 29.13 740 ARG A CA 1
ATOM 5230 C C . ARG A 1 667 ? 23.072 71.293 61.142 1.00 26.69 740 ARG A C 1
ATOM 5231 O O . ARG A 1 667 ? 23.592 71.347 60.065 1.00 26.02 740 ARG A O 1
ATOM 5239 N N . THR A 1 668 ? 22.813 72.342 61.882 1.00 27.40 741 THR A N 1
ATOM 5240 C CA . THR A 1 668 ? 22.939 73.691 61.382 1.00 32.77 741 THR A CA 1
ATOM 5241 C C . THR A 1 668 ? 23.535 74.607 62.479 1.00 35.94 741 THR A C 1
ATOM 5242 O O . THR A 1 668 ? 23.849 74.151 63.581 1.00 38.22 741 THR A O 1
ATOM 5246 N N . ARG A 1 669 ? 23.700 75.882 62.121 1.00 44.44 742 ARG A N 1
ATOM 5247 C CA . ARG A 1 669 ? 24.135 76.974 63.037 1.00 48.86 742 ARG A CA 1
ATOM 5248 C C . ARG A 1 669 ? 24.097 78.365 62.377 1.00 47.34 742 ARG A C 1
ATOM 5249 O O . ARG A 1 669 ? 23.288 78.630 61.488 1.00 51.85 742 ARG A O 1
ATOM 5257 N N . ALA B 1 2 ? -42.979 70.897 69.237 1.00 47.78 75 ALA E N 1
ATOM 5258 C CA . ALA B 1 2 ? -42.222 69.607 69.058 1.00 44.79 75 ALA E CA 1
ATOM 5259 C C . ALA B 1 2 ? -43.059 68.359 68.816 1.00 41.03 75 ALA E C 1
ATOM 5260 O O . ALA B 1 2 ? -42.584 67.414 68.185 1.00 43.45 75 ALA E O 1
ATOM 5262 N N . ILE B 1 3 ? -44.308 68.378 69.241 1.00 42.37 76 ILE E N 1
ATOM 5263 C CA . ILE B 1 3 ? -45.204 67.235 69.143 1.00 45.01 76 ILE E CA 1
ATOM 5264 C C . ILE B 1 3 ? -45.556 66.984 67.659 1.00 45.76 76 ILE E C 1
ATOM 5265 O O . ILE B 1 3 ? -45.551 65.834 67.164 1.00 38.72 76 ILE E O 1
ATOM 5270 N N . LEU B 1 4 ? -45.840 68.083 66.958 1.00 42.41 77 LEU E N 1
ATOM 5271 C CA . LEU B 1 4 ? -46.231 68.043 65.567 0.50 40.25 77 LEU E CA 1
ATOM 5272 C C . LEU B 1 4 ? -45.053 67.540 64.781 1.00 39.33 77 LEU E C 1
ATOM 5273 O O . LEU B 1 4 ? -45.195 66.664 63.933 1.00 43.78 77 LEU E O 1
ATOM 5278 N N . ALA B 1 5 ? -43.880 68.100 65.079 1.00 39.69 78 ALA E N 1
ATOM 5279 C CA . ALA B 1 5 ? -42.613 67.733 64.417 1.00 34.62 78 ALA E CA 1
ATOM 5280 C C . ALA B 1 5 ? -42.184 66.254 64.605 1.00 36.68 78 ALA E C 1
ATOM 5281 O O . ALA B 1 5 ? -41.574 65.670 63.694 1.00 35.44 78 ALA E O 1
ATOM 5283 N N . ALA B 1 6 ? -42.460 65.693 65.797 1.00 36.88 79 ALA E N 1
ATOM 5284 C CA . ALA B 1 6 ? -42.174 64.285 66.107 1.00 36.83 79 ALA E CA 1
ATOM 5285 C C . ALA B 1 6 ? -43.001 63.392 65.177 1.00 33.21 79 ALA E C 1
ATOM 5286 O O . ALA B 1 6 ? -42.463 62.561 64.461 1.00 29.28 79 ALA E O 1
ATOM 5288 N N . ARG B 1 7 ? -44.304 63.652 65.107 1.00 39.98 80 ARG E N 1
ATOM 5289 C CA . ARG B 1 7 ? -45.186 62.953 64.157 1.00 37.50 80 ARG E CA 1
ATOM 5290 C C . ARG B 1 7 ? -44.755 63.015 62.678 1.00 36.60 80 ARG E C 1
ATOM 5291 O O . ARG B 1 7 ? -44.795 62.010 61.944 1.00 32.11 80 ARG E O 1
ATOM 5299 N N . ILE B 1 8 ? -44.385 64.207 62.233 1.00 34.57 81 ILE E N 1
ATOM 5300 C CA . ILE B 1 8 ? -43.935 64.390 60.863 1.00 34.74 81 ILE E CA 1
ATOM 5301 C C . ILE B 1 8 ? -42.659 63.570 60.662 1.00 31.06 81 ILE E C 1
ATOM 5302 O O . ILE B 1 8 ? -42.571 62.802 59.706 1.00 31.67 81 ILE E O 1
ATOM 5307 N N . ALA B 1 9 ? -41.695 63.705 61.590 1.00 29.05 82 ALA E N 1
ATOM 5308 C CA . ALA B 1 9 ? -40.447 62.942 61.530 1.00 27.43 82 ALA E CA 1
ATOM 5309 C C . ALA B 1 9 ? -40.722 61.404 61.415 1.00 25.11 82 ALA E C 1
ATOM 5310 O O . ALA B 1 9 ? -40.181 60.734 60.540 1.00 23.75 82 ALA E O 1
ATOM 5312 N N . VAL B 1 10 ? -41.646 60.889 62.225 1.00 27.25 83 VAL E N 1
ATOM 5313 C CA . VAL B 1 10 ? -41.968 59.428 62.209 1.00 27.25 83 VAL E CA 1
ATOM 5314 C C . VAL B 1 10 ? -42.677 59.035 60.937 1.00 26.91 83 VAL E C 1
ATOM 5315 O O . VAL B 1 10 ? -42.404 57.962 60.361 1.00 24.34 83 VAL E O 1
ATOM 5319 N N . SER B 1 11 ? -43.612 59.894 60.515 1.00 29.81 84 SER E N 1
ATOM 5320 C CA . SER B 1 11 ? -44.330 59.717 59.263 1.00 31.66 84 SER E CA 1
ATOM 5321 C C . SER B 1 11 ? -43.322 59.653 58.085 1.00 30.85 84 SER E C 1
ATOM 5322 O O . SER B 1 11 ? -43.265 58.665 57.332 1.00 28.34 84 SER E O 1
ATOM 5325 N N . ASN B 1 12 ? -42.438 60.639 57.985 1.00 30.36 85 ASN E N 1
ATOM 5326 C CA . ASN B 1 12 ? -41.356 60.566 56.944 1.00 29.59 85 ASN E CA 1
ATOM 5327 C C . ASN B 1 12 ? -40.492 59.282 56.960 1.00 30.81 85 ASN E C 1
ATOM 5328 O O . ASN B 1 12 ? -40.209 58.660 55.894 1.00 27.49 85 ASN E O 1
ATOM 5333 N N . LEU B 1 13 ? -40.120 58.840 58.154 1.00 28.09 86 LEU E N 1
ATOM 5334 C CA . LEU B 1 13 ? -39.363 57.593 58.252 1.00 26.94 86 LEU E CA 1
ATOM 5335 C C . LEU B 1 13 ? -40.153 56.401 57.735 1.00 25.02 86 LEU E C 1
ATOM 5336 O O . LEU B 1 13 ? -39.611 55.471 57.055 1.00 22.77 86 LEU E O 1
ATOM 5341 N N . HIS B 1 14 ? -41.448 56.376 58.081 1.00 24.51 87 HIS E N 1
ATOM 5342 C CA . HIS B 1 14 ? -42.357 55.330 57.589 1.00 27.39 87 HIS E CA 1
ATOM 5343 C C . HIS B 1 14 ? -42.449 55.328 56.062 1.00 26.21 87 HIS E C 1
ATOM 5344 O O . HIS B 1 14 ? -42.327 54.267 55.444 1.00 22.11 87 HIS E O 1
ATOM 5351 N N . LYS B 1 15 ? -42.562 56.507 55.451 1.00 27.83 88 LYS E N 1
ATOM 5352 C CA . LYS B 1 15 ? -42.544 56.579 53.956 1.00 33.27 88 LYS E CA 1
ATOM 5353 C C . LYS B 1 15 ? -41.202 56.122 53.359 1.00 34.75 88 LYS E C 1
ATOM 5354 O O . LYS B 1 15 ? -41.151 55.614 52.235 1.00 34.26 88 LYS E O 1
ATOM 5360 N N . GLU B 1 16 ? -40.112 56.295 54.121 1.00 33.10 89 GLU E N 1
ATOM 5361 C CA . GLU B 1 16 ? -38.771 55.989 53.635 1.00 32.72 89 GLU E CA 1
ATOM 5362 C C . GLU B 1 16 ? -38.215 54.645 54.072 1.00 31.10 89 GLU E C 1
ATOM 5363 O O . GLU B 1 16 ? -37.019 54.385 53.895 1.00 35.28 89 GLU E O 1
ATOM 5369 N N . THR B 1 17 ? -39.064 53.764 54.590 1.00 27.61 90 THR E N 1
ATOM 5370 C CA . THR B 1 17 ? -38.594 52.421 55.007 1.00 24.27 90 THR E CA 1
ATOM 5371 C C . THR B 1 17 ? -39.607 51.402 54.615 1.00 24.37 90 THR E C 1
ATOM 5372 O O . THR B 1 17 ? -40.809 51.687 54.609 1.00 28.85 90 THR E O 1
ATOM 5376 N N . LYS B 1 18 ? -39.145 50.171 54.407 1.00 23.44 91 LYS E N 1
ATOM 5377 C CA . LYS B 1 18 ? -40.026 49.090 54.176 1.00 25.71 91 LYS E CA 1
ATOM 5378 C C . LYS B 1 18 ? -40.803 48.832 55.465 1.00 29.52 91 LYS E C 1
ATOM 5379 O O . LYS B 1 18 ? -40.318 49.147 56.558 1.00 28.54 91 LYS E O 1
ATOM 5385 N N . LYS B 1 19 ? -42.000 48.269 55.320 1.00 27.37 92 LYS E N 1
ATOM 5386 C CA . LYS B 1 19 ? -42.848 47.912 56.442 1.00 31.83 92 LYS E CA 1
ATOM 5387 C C . LYS B 1 19 ? -42.523 46.546 57.015 1.00 29.46 92 LYS E C 1
ATOM 5388 O O . LYS B 1 19 ? -42.437 46.375 58.245 1.00 29.03 92 LYS E O 1
ATOM 5394 N N . VAL B 1 20 ? -42.336 45.572 56.150 1.00 28.46 93 VAL E N 1
ATOM 5395 C CA . VAL B 1 20 ? -42.321 44.183 56.587 1.00 26.78 93 VAL E CA 1
ATOM 5396 C C . VAL B 1 20 ? -40.959 43.912 57.270 1.00 26.01 93 VAL E C 1
ATOM 5397 O O . VAL B 1 20 ? -39.880 44.060 56.679 1.00 24.21 93 VAL E O 1
ATOM 5401 N N . PHE B 1 21 ? -41.017 43.573 58.541 1.00 25.69 94 PHE E N 1
ATOM 5402 C CA . PHE B 1 21 ? -39.801 43.372 59.339 1.00 26.47 94 PHE E CA 1
ATOM 5403 C C . PHE B 1 21 ? -38.881 42.321 58.718 1.00 25.71 94 PHE E C 1
ATOM 5404 O O . PHE B 1 21 ? -37.664 42.554 58.557 1.00 25.69 94 PHE E O 1
ATOM 5412 N N . SER B 1 22 ? -39.437 41.174 58.332 1.00 24.25 95 SER E N 1
ATOM 5413 C CA . SER B 1 22 ? -38.621 40.121 57.666 1.00 26.59 95 SER E CA 1
ATOM 5414 C C . SER B 1 22 ? -37.870 40.650 56.383 1.00 26.32 95 SER E C 1
ATOM 5415 O O . SER B 1 22 ? -36.756 40.209 56.082 1.00 27.11 95 SER E O 1
ATOM 5418 N N . ASP B 1 23 ? -38.469 41.610 55.670 1.00 24.39 96 ASP E N 1
ATOM 5419 C CA . ASP B 1 23 ? -37.864 42.139 54.443 1.00 26.55 96 ASP E CA 1
ATOM 5420 C C . ASP B 1 23 ? -36.612 42.972 54.774 1.00 26.81 96 ASP E C 1
ATOM 5421 O O . ASP B 1 23 ? -35.541 42.799 54.145 1.00 25.20 96 ASP E O 1
ATOM 5426 N N . VAL B 1 24 ? -36.766 43.861 55.756 1.00 24.90 97 VAL E N 1
ATOM 5427 C CA . VAL B 1 24 ? -35.681 44.692 56.225 1.00 25.47 97 VAL E CA 1
ATOM 5428 C C . VAL B 1 24 ? -34.541 43.847 56.776 1.00 25.27 97 VAL E C 1
ATOM 5429 O O . VAL B 1 24 ? -33.383 44.154 56.549 1.00 27.09 97 VAL E O 1
ATOM 5433 N N . MET B 1 25 ? -34.858 42.771 57.460 1.00 26.91 98 MET E N 1
ATOM 5434 C CA . MET B 1 25 ? -33.826 41.850 57.928 1.00 27.29 98 MET E CA 1
ATOM 5435 C C . MET B 1 25 ? -33.022 41.175 56.770 1.00 28.30 98 MET E C 1
ATOM 5436 O O . MET B 1 25 ? -31.790 41.040 56.844 1.00 26.74 98 MET E O 1
ATOM 5441 N N . GLU B 1 26 ? -33.745 40.721 55.751 1.00 29.20 99 GLU E N 1
ATOM 5442 C CA . GLU B 1 26 ? -33.149 40.280 54.463 1.00 29.08 99 GLU E CA 1
ATOM 5443 C C . GLU B 1 26 ? -32.248 41.317 53.847 1.00 24.67 99 GLU E C 1
ATOM 5444 O O . GLU B 1 26 ? -31.102 41.037 53.599 1.00 27.36 99 GLU E O 1
ATOM 5450 N N . ASP B 1 27 ? -32.720 42.545 53.680 1.00 26.41 100 ASP E N 1
ATOM 5451 C CA . ASP B 1 27 ? -31.863 43.611 53.166 1.00 25.81 100 ASP E CA 1
ATOM 5452 C C . ASP B 1 27 ? -30.582 43.839 53.984 1.00 28.53 100 ASP E C 1
ATOM 5453 O O . ASP B 1 27 ? -29.484 44.058 53.435 1.00 25.53 100 ASP E O 1
ATOM 5458 N N . LEU B 1 28 ? -30.725 43.819 55.306 1.00 26.05 101 LEU E N 1
ATOM 5459 C CA . LEU B 1 28 ? -29.559 44.066 56.156 1.00 24.86 101 LEU E CA 1
ATOM 5460 C C . LEU B 1 28 ? -28.577 42.912 56.012 1.00 24.48 101 LEU E C 1
ATOM 5461 O O . LEU B 1 28 ? -27.387 43.144 55.987 1.00 24.65 101 LEU E O 1
ATOM 5466 N N . TYR B 1 29 ? -29.089 41.686 55.980 1.00 24.85 102 TYR E N 1
ATOM 5467 C CA . TYR B 1 29 ? -28.244 40.528 55.889 1.00 27.89 102 TYR E CA 1
ATOM 5468 C C . TYR B 1 29 ? -27.588 40.455 54.514 1.00 32.04 102 TYR E C 1
ATOM 5469 O O . TYR B 1 29 ? -26.430 40.079 54.409 1.00 30.44 102 TYR E O 1
ATOM 5478 N N . ASN B 1 30 ? -28.322 40.821 53.452 1.00 34.62 103 ASN E N 1
ATOM 5479 C CA . ASN B 1 30 ? -27.752 40.762 52.069 1.00 34.97 103 ASN E CA 1
ATOM 5480 C C . ASN B 1 30 ? -26.804 41.917 51.709 1.00 35.36 103 ASN E C 1
ATOM 5481 O O . ASN B 1 30 ? -26.237 41.942 50.618 1.00 41.72 103 ASN E O 1
ATOM 5486 N N . TYR B 1 31 ? -26.634 42.873 52.617 1.00 33.40 104 TYR E N 1
ATOM 5487 C CA . TYR B 1 31 ? -25.896 44.092 52.326 1.00 33.76 104 TYR E CA 1
ATOM 5488 C C . TYR B 1 31 ? -24.525 43.774 51.742 1.00 37.83 104 TYR E C 1
ATOM 5489 O O . TYR B 1 31 ? -23.794 42.849 52.201 1.00 31.82 104 TYR E O 1
ATOM 5498 N N . ILE B 1 32 ? -24.212 44.546 50.709 1.00 37.46 105 ILE E N 1
ATOM 5499 C CA . ILE B 1 32 ? -22.972 44.429 50.023 1.00 40.36 105 ILE E CA 1
ATOM 5500 C C . ILE B 1 32 ? -22.359 45.793 50.090 1.00 40.13 105 ILE E C 1
ATOM 5501 O O . ILE B 1 32 ? -23.018 46.826 49.908 1.00 38.21 105 ILE E O 1
ATOM 5506 N N . ASN B 1 33 ? -21.085 45.788 50.466 1.00 42.96 106 ASN E N 1
ATOM 5507 C CA . ASN B 1 33 ? -20.343 47.005 50.587 1.00 47.21 106 ASN E CA 1
ATOM 5508 C C . ASN B 1 33 ? -20.095 47.506 49.154 1.00 50.15 106 ASN E C 1
ATOM 5509 O O . ASN B 1 33 ? -19.496 46.788 48.373 1.00 45.20 106 ASN E O 1
ATOM 5514 N N . PRO B 1 34 ? -20.602 48.707 48.794 1.00 55.07 107 PRO E N 1
ATOM 5515 C CA . PRO B 1 34 ? -20.483 49.138 47.379 1.00 60.11 107 PRO E CA 1
ATOM 5516 C C . PRO B 1 34 ? -19.010 49.425 46.971 1.00 62.64 107 PRO E C 1
ATOM 5517 O O . PRO B 1 34 ? -18.546 48.960 45.917 1.00 60.72 107 PRO E O 1
ATOM 5521 N N . HIS B 1 35 ? -18.301 50.136 47.849 1.00 64.77 108 HIS E N 1
ATOM 5522 C CA . HIS B 1 35 ? -16.864 50.448 47.700 1.00 67.35 108 HIS E CA 1
ATOM 5523 C C . HIS B 1 35 ? -16.096 49.158 47.592 1.00 66.71 108 HIS E C 1
ATOM 5524 O O . HIS B 1 35 ? -15.295 48.964 46.697 1.00 69.36 108 HIS E O 1
ATOM 5531 N N . ASN B 1 36 ? -16.396 48.259 48.505 1.00 67.14 109 ASN E N 1
ATOM 5532 C CA . ASN B 1 36 ? -15.734 46.972 48.554 1.00 64.53 109 ASN E CA 1
ATOM 5533 C C . ASN B 1 36 ? -16.204 45.932 47.508 1.00 57.50 109 ASN E C 1
ATOM 5534 O O . ASN B 1 36 ? -15.389 45.192 46.987 1.00 52.67 109 ASN E O 1
ATOM 5539 N N . GLY B 1 37 ? -17.508 45.843 47.257 1.00 52.74 110 GLY E N 1
ATOM 5540 C CA . GLY B 1 37 ? -18.117 44.699 46.559 1.00 49.85 110 GLY E CA 1
ATOM 5541 C C . GLY B 1 37 ? -18.213 43.450 47.410 1.00 50.38 110 GLY E C 1
ATOM 5542 O O . GLY B 1 37 ? -18.583 42.362 46.918 1.00 47.24 110 GLY E O 1
ATOM 5543 N N . LYS B 1 38 ? -17.894 43.607 48.696 1.00 48.73 111 LYS E N 1
ATOM 5544 C CA . LYS B 1 38 ? -17.892 42.510 49.635 1.00 49.38 111 LYS E CA 1
ATOM 5545 C C . LYS B 1 38 ? -19.240 42.433 50.326 1.00 41.01 111 LYS E C 1
ATOM 5546 O O . LYS B 1 38 ? -19.837 43.441 50.688 1.00 36.94 111 LYS E O 1
ATOM 5552 N N . HIS B 1 39 ? -19.710 41.205 50.453 1.00 37.00 112 HIS E N 1
ATOM 5553 C CA . HIS B 1 39 ? -20.837 40.883 51.247 1.00 40.87 112 HIS E CA 1
ATOM 5554 C C . HIS B 1 39 ? -20.544 41.102 52.743 1.00 39.77 112 HIS E C 1
ATOM 5555 O O . HIS B 1 39 ? -19.805 40.343 53.315 1.00 42.37 112 HIS E O 1
ATOM 5562 N N . SER B 1 40 ? -21.182 42.100 53.347 1.00 38.34 113 SER E N 1
ATOM 5563 C CA . SER B 1 40 ? -20.958 42.525 54.728 1.00 38.24 113 SER E CA 1
ATOM 5564 C C . SER B 1 40 ? -22.309 42.577 55.486 1.00 32.14 113 SER E C 1
ATOM 5565 O O . SER B 1 40 ? -22.914 43.634 55.619 1.00 30.44 113 SER E O 1
ATOM 5568 N N . PRO B 1 41 ? -22.796 41.434 55.952 1.00 29.31 114 PRO E N 1
ATOM 5569 C CA . PRO B 1 41 ? -24.110 41.382 56.550 1.00 32.46 114 PRO E CA 1
ATOM 5570 C C . PRO B 1 41 ? -24.196 42.288 57.774 1.00 33.96 114 PRO E C 1
ATOM 5571 O O . PRO B 1 41 ? -23.235 42.328 58.567 1.00 31.98 114 PRO E O 1
ATOM 5575 N N . MET B 1 42 ? -25.284 43.045 57.891 1.00 30.53 115 MET E N 1
ATOM 5576 C CA . MET B 1 42 ? -25.483 43.904 59.049 1.00 30.55 115 MET E CA 1
ATOM 5577 C C . MET B 1 42 ? -26.273 43.206 60.145 1.00 27.87 115 MET E C 1
ATOM 5578 O O . MET B 1 42 ? -26.444 43.775 61.220 1.00 26.32 115 MET E O 1
ATOM 5583 N N . VAL B 1 43 ? -26.699 41.967 59.892 1.00 22.40 116 VAL E N 1
ATOM 5584 C CA . VAL B 1 43 ? -27.391 41.140 60.870 1.00 23.32 116 VAL E CA 1
ATOM 5585 C C . VAL B 1 43 ? -26.838 39.746 60.685 1.00 23.59 116 VAL E C 1
ATOM 5586 O O . VAL B 1 43 ? -26.366 39.419 59.620 1.00 24.17 116 VAL E O 1
ATOM 5590 N N . ALA B 1 44 ? -26.821 38.950 61.731 1.00 25.33 117 ALA E N 1
ATOM 5591 C CA . ALA B 1 44 ? -26.340 37.574 61.645 1.00 26.80 117 ALA E CA 1
ATOM 5592 C C . ALA B 1 44 ? -27.283 36.656 60.859 1.00 26.90 117 ALA E C 1
ATOM 5593 O O . ALA B 1 44 ? -28.514 36.681 61.008 1.00 24.68 117 ALA E O 1
ATOM 5595 N N . LYS B 1 45 ? -26.673 35.748 60.127 1.00 31.53 118 LYS E N 1
ATOM 5596 C CA . LYS B 1 45 ? -27.400 34.702 59.425 1.00 34.56 118 LYS E CA 1
ATOM 5597 C C . LYS B 1 45 ? -28.288 33.885 60.328 1.00 29.19 118 LYS E C 1
ATOM 5598 O O . LYS B 1 45 ? -29.403 33.555 59.927 1.00 32.69 118 LYS E O 1
ATOM 5604 N N . SER B 1 46 ? -27.818 33.553 61.529 1.00 27.59 119 SER E N 1
ATOM 5605 C CA . SER B 1 46 ? -28.620 32.738 62.477 1.00 26.60 119 SER E CA 1
ATOM 5606 C C . SER B 1 46 ? -29.870 33.436 62.913 1.00 26.37 119 SER E C 1
ATOM 5607 O O . SER B 1 46 ? -30.895 32.809 63.053 1.00 26.91 119 SER E O 1
ATOM 5610 N N . THR B 1 47 ? -29.774 34.752 63.159 1.00 26.66 120 THR E N 1
ATOM 5611 C CA . THR B 1 47 ? -30.950 35.579 63.456 1.00 26.39 120 THR E CA 1
ATOM 5612 C C . THR B 1 47 ? -31.873 35.669 62.233 1.00 27.23 120 THR E C 1
ATOM 5613 O O . THR B 1 47 ? -33.060 35.447 62.337 1.00 25.70 120 THR E O 1
ATOM 5617 N N . LEU B 1 48 ? -31.312 35.985 61.073 1.00 29.63 121 LEU E N 1
ATOM 5618 C CA . LEU B 1 48 ? -32.120 35.959 59.852 1.00 33.33 121 LEU E CA 1
ATOM 5619 C C . LEU B 1 48 ? -32.892 34.656 59.666 1.00 29.35 121 LEU E C 1
ATOM 5620 O O . LEU B 1 48 ? -34.092 34.719 59.428 1.00 28.86 121 LEU E O 1
ATOM 5625 N N . ASP B 1 49 ? -32.211 33.515 59.765 1.00 28.58 122 ASP E N 1
ATOM 5626 C CA . ASP B 1 49 ? -32.851 32.188 59.561 1.00 31.28 122 ASP E CA 1
ATOM 5627 C C . ASP B 1 49 ? -34.012 31.948 60.512 1.00 33.56 122 ASP E C 1
ATOM 5628 O O . ASP B 1 49 ? -35.019 31.309 60.147 1.00 29.87 122 ASP E O 1
ATOM 5633 N N . ILE B 1 50 ? -33.885 32.461 61.749 1.00 28.55 123 ILE E N 1
ATOM 5634 C CA . ILE B 1 50 ? -34.966 32.349 62.694 1.00 25.65 123 ILE E CA 1
ATOM 5635 C C . ILE B 1 50 ? -36.118 33.272 62.306 1.00 26.89 123 ILE E C 1
ATOM 5636 O O . ILE B 1 50 ? -37.293 32.911 62.422 1.00 23.87 123 ILE E O 1
ATOM 5641 N N . VAL B 1 51 ? -35.806 34.493 61.889 1.00 26.08 124 VAL E N 1
ATOM 5642 C CA . VAL B 1 51 ? -36.873 35.382 61.468 1.00 25.45 124 VAL E CA 1
ATOM 5643 C C . VAL B 1 51 ? -37.635 34.767 60.259 1.00 29.99 124 VAL E C 1
ATOM 5644 O O . VAL B 1 51 ? -38.869 34.803 60.215 1.00 31.37 124 VAL E O 1
ATOM 5648 N N . LEU B 1 52 ? -36.913 34.201 59.294 1.00 30.09 125 LEU E N 1
ATOM 5649 C CA . LEU B 1 52 ? -37.561 33.634 58.082 1.00 31.73 125 LEU E CA 1
ATOM 5650 C C . LEU B 1 52 ? -38.358 32.406 58.396 1.00 32.75 125 LEU E C 1
ATOM 5651 O O . LEU B 1 52 ? -39.486 32.310 57.958 1.00 35.06 125 LEU E O 1
ATOM 5656 N N . ALA B 1 53 ? -37.828 31.522 59.239 1.00 33.52 126 ALA E N 1
ATOM 5657 C CA . ALA B 1 53 ? -38.594 30.349 59.667 1.00 32.66 126 ALA E CA 1
ATOM 5658 C C . ALA B 1 53 ? -39.842 30.701 60.505 1.00 34.60 126 ALA E C 1
ATOM 5659 O O . ALA B 1 53 ? -40.710 29.848 60.705 1.00 35.75 126 ALA E O 1
ATOM 5661 N N . ASN B 1 54 ? -39.963 31.935 61.002 1.00 32.95 127 ASN E N 1
ATOM 5662 C CA . ASN B 1 54 ? -41.107 32.312 61.861 1.00 28.20 127 ASN E CA 1
ATOM 5663 C C . ASN B 1 54 ? -41.706 33.621 61.423 1.00 29.49 127 ASN E C 1
ATOM 5664 O O . ASN B 1 54 ? -42.208 34.372 62.216 1.00 28.57 127 ASN E O 1
ATOM 5669 N N . LYS B 1 55 ? -41.637 33.894 60.132 1.00 32.33 128 LYS E N 1
ATOM 5670 C CA . LYS B 1 55 ? -41.805 35.230 59.608 1.00 31.35 128 LYS E CA 1
ATOM 5671 C C . LYS B 1 55 ? -43.184 35.788 59.814 1.00 31.56 128 LYS E C 1
ATOM 5672 O O . LYS B 1 55 ? -43.338 36.969 60.055 1.00 29.66 128 LYS E O 1
ATOM 5678 N N . ASP B 1 56 ? -44.194 34.931 59.694 1.00 31.61 129 ASP E N 1
ATOM 5679 C CA . ASP B 1 56 ? -45.589 35.374 59.695 1.00 32.90 129 ASP E CA 1
ATOM 5680 C C . ASP B 1 56 ? -45.954 35.915 61.050 1.00 31.71 129 ASP E C 1
ATOM 5681 O O . ASP B 1 56 ? -46.421 37.049 61.212 1.00 35.20 129 ASP E O 1
ATOM 5686 N N . ARG B 1 57 ? -45.629 35.130 62.033 1.00 29.03 130 ARG E N 1
ATOM 5687 C CA . ARG B 1 57 ? -45.914 35.490 63.399 1.00 30.75 130 ARG E CA 1
ATOM 5688 C C . ARG B 1 57 ? -45.163 36.757 63.903 1.00 27.81 130 ARG E C 1
ATOM 5689 O O . ARG B 1 57 ? -45.755 37.651 64.535 1.00 29.28 130 ARG E O 1
ATOM 5697 N N . LEU B 1 58 ? -43.869 36.813 63.586 1.00 28.10 131 LEU E N 1
ATOM 5698 C CA . LEU B 1 58 ? -42.997 37.915 63.955 1.00 25.59 131 LEU E CA 1
ATOM 5699 C C . LEU B 1 58 ? -43.403 39.194 63.256 1.00 27.63 131 LEU E C 1
ATOM 5700 O O . LEU B 1 58 ? -43.559 40.227 63.926 1.00 25.71 131 LEU E O 1
ATOM 5705 N N . ASN B 1 59 ? -43.567 39.131 61.920 1.00 27.42 132 ASN E N 1
ATOM 5706 C CA . ASN B 1 59 ? -44.037 40.278 61.128 1.00 27.84 132 ASN E CA 1
ATOM 5707 C C . ASN B 1 59 ? -45.358 40.827 61.639 1.00 26.36 132 ASN E C 1
ATOM 5708 O O . ASN B 1 59 ? -45.518 42.042 61.735 1.00 27.55 132 ASN E O 1
ATOM 5713 N N . SER B 1 60 ? -46.272 39.951 62.017 1.00 26.72 133 SER E N 1
ATOM 5714 C CA . SER B 1 60 ? -47.585 40.403 62.432 1.00 27.34 133 SER E CA 1
ATOM 5715 C C . SER B 1 60 ? -47.671 40.834 63.883 1.00 25.33 133 SER E C 1
ATOM 5716 O O . SER B 1 60 ? -48.619 41.484 64.231 1.00 26.67 133 SER E O 1
ATOM 5719 N N . ALA B 1 61 ? -46.675 40.505 64.714 1.00 24.19 134 ALA E N 1
ATOM 5720 C CA . ALA B 1 61 ? -46.700 40.922 66.109 1.00 20.94 134 ALA E CA 1
ATOM 5721 C C . ALA B 1 61 ? -46.286 42.393 66.256 1.00 22.98 134 ALA E C 1
ATOM 5722 O O . ALA B 1 61 ? -46.275 42.907 67.339 1.00 26.75 134 ALA E O 1
ATOM 5724 N N . ILE B 1 62 ? -45.799 43.027 65.181 1.00 23.23 135 ILE E N 1
ATOM 5725 C CA . ILE B 1 62 ? -45.277 44.368 65.289 1.00 22.46 135 ILE E CA 1
ATOM 5726 C C . ILE B 1 62 ? -46.364 45.378 65.093 1.00 24.44 135 ILE E C 1
ATOM 5727 O O . ILE B 1 62 ? -47.194 45.213 64.256 1.00 22.89 135 ILE E O 1
ATOM 5732 N N . ILE B 1 63 ? -46.309 46.462 65.875 1.00 24.03 136 ILE E N 1
ATOM 5733 C CA . ILE B 1 63 ? -47.321 47.456 65.904 1.00 23.78 136 ILE E CA 1
ATOM 5734 C C . ILE B 1 63 ? -46.637 48.789 65.579 1.00 22.93 136 ILE E C 1
ATOM 5735 O O . ILE B 1 63 ? -46.010 49.436 66.446 1.00 17.95 136 ILE E O 1
ATOM 5740 N N . TYR B 1 64 ? -46.736 49.192 64.313 1.00 22.01 137 TYR E N 1
ATOM 5741 C CA . TYR B 1 64 ? -45.976 50.333 63.797 1.00 20.09 137 TYR E CA 1
ATOM 5742 C C . TYR B 1 64 ? -46.432 51.642 64.314 1.00 20.25 137 TYR E C 1
ATOM 5743 O O . TYR B 1 64 ? -45.709 52.620 64.247 1.00 21.63 137 TYR E O 1
ATOM 5752 N N . ASP B 1 65 ? -47.660 51.693 64.824 1.00 22.59 138 ASP E N 1
ATOM 5753 C CA . ASP B 1 65 ? -48.156 52.917 65.432 1.00 21.57 138 ASP E CA 1
ATOM 5754 C C . ASP B 1 65 ? -47.362 53.226 66.707 1.00 20.59 138 ASP E C 1
ATOM 5755 O O . ASP B 1 65 ? -47.246 54.388 67.105 1.00 19.08 138 ASP E O 1
ATOM 5760 N N . ARG B 1 66 ? -46.759 52.215 67.317 1.00 19.47 139 ARG E N 1
ATOM 5761 C CA . ARG B 1 66 ? -45.857 52.486 68.462 1.00 21.75 139 ARG E CA 1
ATOM 5762 C C . ARG B 1 66 ? -44.673 53.445 68.180 1.00 21.13 139 ARG E C 1
ATOM 5763 O O . ARG B 1 66 ? -44.242 54.153 69.091 1.00 22.22 139 ARG E O 1
ATOM 5771 N N . ASP B 1 67 ? -44.254 53.578 66.925 1.00 20.97 140 ASP E N 1
ATOM 5772 C CA . ASP B 1 67 ? -43.164 54.492 66.531 1.00 19.62 140 ASP E CA 1
ATOM 5773 C C . ASP B 1 67 ? -43.562 55.929 66.795 1.00 21.19 140 ASP E C 1
ATOM 5774 O O . ASP B 1 67 ? -42.670 56.755 67.099 1.00 20.97 140 ASP E O 1
ATOM 5779 N N . PHE B 1 68 ? -44.879 56.221 66.762 1.00 19.01 141 PHE E N 1
ATOM 5780 C CA . PHE B 1 68 ? -45.381 57.569 67.089 1.00 21.95 141 PHE E CA 1
ATOM 5781 C C . PHE B 1 68 ? -45.322 57.989 68.549 1.00 21.79 141 PHE E C 1
ATOM 5782 O O . PHE B 1 68 ? -45.412 59.172 68.863 1.00 22.84 141 PHE E O 1
ATOM 5790 N N . SER B 1 69 ? -45.057 57.047 69.418 1.00 23.39 142 SER E N 1
ATOM 5791 C CA . SER B 1 69 ? -44.904 57.269 70.848 1.00 24.68 142 SER E CA 1
ATOM 5792 C C . SER B 1 69 ? -43.637 58.065 71.236 1.00 22.94 142 SER E C 1
ATOM 5793 O O . SER B 1 69 ? -43.590 58.651 72.299 1.00 23.70 142 SER E O 1
ATOM 5796 N N . TYR B 1 70 ? -42.607 58.083 70.394 1.00 21.54 143 TYR E N 1
ATOM 5797 C CA . TYR B 1 70 ? -41.358 58.688 70.772 1.00 21.80 143 TYR E CA 1
ATOM 5798 C C . TYR B 1 70 ? -41.453 60.192 70.674 1.00 24.01 143 TYR E C 1
ATOM 5799 O O . TYR B 1 70 ? -42.088 60.670 69.778 1.00 26.96 143 TYR E O 1
ATOM 5808 N N . ASN B 1 71 ? -40.872 60.934 71.614 1.00 24.06 144 ASN E N 1
ATOM 5809 C CA . ASN B 1 71 ? -40.818 62.409 71.486 1.00 26.29 144 ASN E CA 1
ATOM 5810 C C . ASN B 1 71 ? -39.803 62.799 70.425 1.00 27.07 144 ASN E C 1
ATOM 5811 O O . ASN B 1 71 ? -39.084 61.933 69.915 1.00 24.34 144 ASN E O 1
ATOM 5816 N N . TYR B 1 72 ? -39.724 64.092 70.107 1.00 26.73 145 TYR E N 1
ATOM 5817 C CA . TYR B 1 72 ? -38.981 64.530 68.910 1.00 30.11 145 TYR E CA 1
ATOM 5818 C C . TYR B 1 72 ? -37.498 64.183 69.013 1.00 29.90 145 TYR E C 1
ATOM 5819 O O . TYR B 1 72 ? -36.914 63.518 68.152 1.00 31.96 145 TYR E O 1
ATOM 5828 N N . PHE B 1 73 ? -36.914 64.605 70.122 1.00 30.05 146 PHE E N 1
ATOM 5829 C CA . PHE B 1 73 ? -35.497 64.403 70.352 1.00 27.80 146 PHE E CA 1
ATOM 5830 C C . PHE B 1 73 ? -35.153 62.963 70.659 1.00 27.23 146 PHE E C 1
ATOM 5831 O O . PHE B 1 73 ? -34.118 62.494 70.232 1.00 27.34 146 PHE E O 1
ATOM 5839 N N . GLY B 1 74 ? -36.017 62.248 71.382 1.00 26.00 147 GLY E N 1
ATOM 5840 C CA . GLY B 1 74 ? -35.804 60.811 71.565 1.00 24.29 147 GLY E CA 1
ATOM 5841 C C . GLY B 1 74 ? -35.754 60.124 70.213 1.00 22.47 147 GLY E C 1
ATOM 5842 O O . GLY B 1 74 ? -34.886 59.314 69.939 1.00 22.58 147 GLY E O 1
ATOM 5843 N N . PHE B 1 75 ? -36.695 60.466 69.351 1.00 21.93 148 PHE E N 1
ATOM 5844 C CA . PHE B 1 75 ? -36.769 59.815 68.051 1.00 22.97 148 PHE E CA 1
ATOM 5845 C C . PHE B 1 75 ? -35.550 60.164 67.187 1.00 22.98 148 PHE E C 1
ATOM 5846 O O . PHE B 1 75 ? -35.022 59.302 66.502 1.00 20.18 148 PHE E O 1
ATOM 5854 N N . LYS B 1 76 ? -35.110 61.424 67.233 1.00 23.10 149 LYS E N 1
ATOM 5855 C CA . LYS B 1 76 ? -33.957 61.818 66.452 1.00 25.25 149 LYS E CA 1
ATOM 5856 C C . LYS B 1 76 ? -32.737 61.106 66.974 1.00 24.12 149 LYS E C 1
ATOM 5857 O O . LYS B 1 76 ? -31.867 60.769 66.194 1.00 23.52 149 LYS E O 1
ATOM 5863 N N . THR B 1 77 ? -32.658 60.905 68.296 1.00 23.48 150 THR E N 1
ATOM 5864 C CA . THR B 1 77 ? -31.533 60.122 68.862 1.00 23.83 150 THR E CA 1
ATOM 5865 C C . THR B 1 77 ? -31.538 58.687 68.245 1.00 21.03 150 THR E C 1
ATOM 5866 O O . THR B 1 77 ? -30.523 58.119 67.987 1.00 22.00 150 THR E O 1
ATOM 5870 N N . LEU B 1 78 ? -32.711 58.119 68.099 1.00 21.28 151 LEU E N 1
ATOM 5871 C CA . LEU B 1 78 ? -32.862 56.765 67.546 1.00 21.03 151 LEU E CA 1
ATOM 5872 C C . LEU B 1 78 ? -32.352 56.697 66.135 1.00 21.88 151 LEU E C 1
ATOM 5873 O O . LEU B 1 78 ? -31.669 55.746 65.745 1.00 23.17 151 LEU E O 1
ATOM 5878 N N . GLU B 1 79 ? -32.696 57.719 65.363 1.00 23.24 152 GLU E N 1
ATOM 5879 C CA . GLU B 1 79 ? -32.253 57.815 63.981 1.00 26.27 152 GLU E CA 1
ATOM 5880 C C . GLU B 1 79 ? -30.730 57.989 63.891 1.00 27.51 152 GLU E C 1
ATOM 5881 O O . GLU B 1 79 ? -30.067 57.376 63.052 1.00 24.69 152 GLU E O 1
ATOM 5887 N N . ARG B 1 80 ? -30.190 58.809 64.781 1.00 25.72 153 ARG E N 1
ATOM 5888 C CA . ARG B 1 80 ? -28.799 59.131 64.757 1.00 28.23 153 ARG E CA 1
ATOM 5889 C C . ARG B 1 80 ? -27.974 57.895 65.070 1.00 26.92 153 ARG E C 1
ATOM 5890 O O . ARG B 1 80 ? -26.997 57.624 64.394 1.00 23.47 153 ARG E O 1
ATOM 5898 N N . SER B 1 81 ? -28.398 57.074 66.020 1.00 26.56 154 SER E N 1
ATOM 5899 C CA . SER B 1 81 ? -27.525 55.954 66.442 1.00 24.76 154 SER E CA 1
ATOM 5900 C C . SER B 1 81 ? -28.088 54.539 66.538 1.00 23.99 154 SER E C 1
ATOM 5901 O O . SER B 1 81 ? -27.312 53.595 66.560 1.00 21.97 154 SER E O 1
ATOM 5904 N N . TYR B 1 82 ? -29.407 54.390 66.625 1.00 22.67 155 TYR E N 1
ATOM 5905 C CA . TYR B 1 82 ? -30.008 53.115 67.031 1.00 24.43 155 TYR E CA 1
ATOM 5906 C C . TYR B 1 82 ? -30.724 52.340 65.935 1.00 24.53 155 TYR E C 1
ATOM 5907 O O . TYR B 1 82 ? -31.160 51.225 66.165 1.00 27.47 155 TYR E O 1
ATOM 5916 N N . LEU B 1 83 ? -30.816 52.887 64.742 1.00 23.86 156 LEU E N 1
ATOM 5917 C CA . LEU B 1 83 ? -31.472 52.216 63.628 1.00 22.94 156 LEU E CA 1
ATOM 5918 C C . LEU B 1 83 ? -30.482 51.941 62.494 1.00 25.27 156 LEU E C 1
ATOM 5919 O O . LEU B 1 83 ? -29.830 52.865 61.970 1.00 28.80 156 LEU E O 1
ATOM 5924 N N . LEU B 1 84 ? -30.322 50.667 62.155 1.00 22.84 157 LEU E N 1
ATOM 5925 C CA . LEU B 1 84 ? -29.320 50.319 61.182 1.00 24.13 157 LEU E CA 1
ATOM 5926 C C . LEU B 1 84 ? -29.619 51.029 59.868 1.00 26.19 157 LEU E C 1
ATOM 5927 O O . LEU B 1 84 ? -30.815 51.187 59.468 1.00 24.03 157 LEU E O 1
ATOM 5932 N N . LYS B 1 85 ? -28.542 51.463 59.218 1.00 26.14 158 LYS E N 1
ATOM 5933 C CA . LYS B 1 85 ? -28.585 52.118 57.925 1.00 30.72 158 LYS E CA 1
ATOM 5934 C C . LYS B 1 85 ? -27.982 51.251 56.825 1.00 32.24 158 LYS E C 1
ATOM 5935 O O . LYS B 1 85 ? -27.024 50.499 57.052 1.00 29.14 158 LYS E O 1
ATOM 5941 N N . ILE B 1 86 ? -28.542 51.395 55.633 1.00 34.28 159 ILE E N 1
ATOM 5942 C CA . ILE B 1 86 ? -27.957 50.861 54.403 1.00 36.08 159 ILE E CA 1
ATOM 5943 C C . ILE B 1 86 ? -27.515 52.075 53.593 1.00 39.06 159 ILE E C 1
ATOM 5944 O O . ILE B 1 86 ? -28.354 52.895 53.175 1.00 34.60 159 ILE E O 1
ATOM 5949 N N . ASN B 1 87 ? -26.200 52.173 53.386 1.00 40.50 160 ASN E N 1
ATOM 5950 C CA . ASN B 1 87 ? -25.562 53.251 52.591 1.00 40.91 160 ASN E CA 1
ATOM 5951 C C . ASN B 1 87 ? -25.992 54.633 53.031 1.00 42.51 160 ASN E C 1
ATOM 5952 O O . ASN B 1 87 ? -26.389 55.464 52.233 1.00 43.20 160 ASN E O 1
ATOM 5957 N N . GLY B 1 88 ? -25.961 54.847 54.336 1.00 39.17 161 GLY E N 1
ATOM 5958 C CA . GLY B 1 88 ? -26.273 56.147 54.918 1.00 37.27 161 GLY E CA 1
ATOM 5959 C C . GLY B 1 88 ? -27.749 56.441 55.164 1.00 35.17 161 GLY E C 1
ATOM 5960 O O . GLY B 1 88 ? -28.090 57.442 55.825 1.00 37.14 161 GLY E O 1
ATOM 5961 N N . LYS B 1 89 ? -28.629 55.597 54.650 1.00 33.24 162 LYS E N 1
ATOM 5962 C CA . LYS B 1 89 ? -30.080 55.830 54.791 1.00 35.92 162 LYS E CA 1
ATOM 5963 C C . LYS B 1 89 ? -30.704 54.814 55.747 1.00 30.75 162 LYS E C 1
ATOM 5964 O O . LYS B 1 89 ? -30.454 53.594 55.627 1.00 27.82 162 LYS E O 1
ATOM 5970 N N . VAL B 1 90 ? -31.532 55.285 56.672 1.00 28.75 163 VAL E N 1
ATOM 5971 C CA . VAL B 1 90 ? -32.018 54.390 57.703 1.00 29.25 163 VAL E CA 1
ATOM 5972 C C . VAL B 1 90 ? -32.847 53.280 57.078 1.00 26.69 163 VAL E C 1
ATOM 5973 O O . VAL B 1 90 ? -33.751 53.535 56.301 1.00 26.54 163 VAL E O 1
ATOM 5977 N N . ALA B 1 91 ? -32.563 52.043 57.431 1.00 26.92 164 ALA E N 1
ATOM 5978 C CA . ALA B 1 91 ? -33.394 50.918 56.988 1.00 24.14 164 ALA E CA 1
ATOM 5979 C C . ALA B 1 91 ? -34.410 50.449 58.041 1.00 24.34 164 ALA E C 1
ATOM 5980 O O . ALA B 1 91 ? -35.486 50.018 57.679 1.00 23.79 164 ALA E O 1
ATOM 5982 N N . GLU B 1 92 ? -34.086 50.500 59.326 1.00 24.32 165 GLU E N 1
ATOM 5983 C CA . GLU B 1 92 ? -35.007 49.980 60.361 1.00 20.82 165 GLU E CA 1
ATOM 5984 C C . GLU B 1 92 ? -35.852 51.074 60.951 1.00 20.99 165 GLU E C 1
ATOM 5985 O O . GLU B 1 92 ? -35.358 52.137 61.359 1.00 18.13 165 GLU E O 1
ATOM 5991 N N . ARG B 1 93 ? -37.147 50.782 61.051 1.00 20.15 166 ARG E N 1
ATOM 5992 C CA . ARG B 1 93 ? -37.999 51.516 61.948 1.00 20.23 166 ARG E CA 1
ATOM 5993 C C . ARG B 1 93 ? -37.656 51.115 63.398 1.00 18.91 166 ARG E C 1
ATOM 5994 O O . ARG B 1 93 ? -37.210 49.964 63.620 1.00 20.88 166 ARG E O 1
ATOM 6002 N N . PRO B 1 94 ? -37.932 51.997 64.377 1.00 18.13 167 PRO E N 1
ATOM 6003 C CA . PRO B 1 94 ? -37.774 51.593 65.771 1.00 16.65 167 PRO E CA 1
ATOM 6004 C C . PRO B 1 94 ? -38.380 50.248 66.116 1.00 17.19 167 PRO E C 1
ATOM 6005 O O . PRO B 1 94 ? -37.679 49.501 66.771 1.00 15.75 167 PRO E O 1
ATOM 6009 N N . GLN B 1 95 ? -39.555 49.883 65.605 1.00 18.09 168 GLN E N 1
ATOM 6010 C CA . GLN B 1 95 ? -40.129 48.543 65.902 1.00 19.67 168 GLN E CA 1
ATOM 6011 C C . GLN B 1 95 ? -39.318 47.426 65.341 1.00 20.38 168 GLN E C 1
ATOM 6012 O O . GLN B 1 95 ? -39.201 46.376 65.984 1.00 21.20 168 GLN E O 1
ATOM 6018 N N . HIS B 1 96 ? -38.691 47.662 64.175 1.00 20.57 169 HIS E N 1
ATOM 6019 C CA . HIS B 1 96 ? -37.772 46.685 63.585 1.00 19.36 169 HIS E CA 1
ATOM 6020 C C . HIS B 1 96 ? -36.545 46.421 64.479 1.00 18.94 169 HIS E C 1
ATOM 6021 O O . HIS B 1 96 ? -36.188 45.269 64.748 1.00 14.15 169 HIS E O 1
ATOM 6028 N N . MET B 1 97 ? -35.894 47.508 64.919 1.00 17.46 170 MET E N 1
ATOM 6029 C CA . MET B 1 97 ? -34.788 47.433 65.853 1.00 18.20 170 MET E CA 1
ATOM 6030 C C . MET B 1 97 ? -35.250 46.683 67.117 1.00 18.51 170 MET E C 1
ATOM 6031 O O . MET B 1 97 ? -34.556 45.779 67.507 1.00 20.71 170 MET E O 1
ATOM 6036 N N . LEU B 1 98 ? -36.455 46.982 67.656 1.00 17.88 171 LEU E N 1
ATOM 6037 C CA . LEU B 1 98 ? -36.910 46.339 68.886 1.00 16.59 171 LEU E CA 1
ATOM 6038 C C . LEU B 1 98 ? -37.149 44.817 68.715 1.00 17.82 171 LEU E C 1
ATOM 6039 O O . LEU B 1 98 ? -36.782 44.058 69.604 1.00 18.85 171 LEU E O 1
ATOM 6044 N N . MET B 1 99 ? -37.705 44.408 67.586 1.00 18.03 172 MET E N 1
ATOM 6045 C CA . MET B 1 99 ? -37.860 42.989 67.244 1.00 18.05 172 MET E CA 1
ATOM 6046 C C . MET B 1 99 ? -36.528 42.304 66.929 1.00 20.27 172 MET E C 1
ATOM 6047 O O . MET B 1 99 ? -36.318 41.154 67.314 1.00 19.47 172 MET E O 1
ATOM 6052 N N . ARG B 1 100 ? -35.647 42.963 66.195 1.00 18.31 173 ARG E N 1
ATOM 6053 C CA . ARG B 1 100 ? -34.334 42.410 66.012 1.00 19.36 173 ARG E CA 1
ATOM 6054 C C . ARG B 1 100 ? -33.678 42.102 67.396 1.00 20.23 173 ARG E C 1
ATOM 6055 O O . ARG B 1 100 ? -33.175 41.017 67.622 1.00 17.28 173 ARG E O 1
ATOM 6063 N N . VAL B 1 101 ? -33.735 43.058 68.308 1.00 19.85 174 VAL E N 1
ATOM 6064 C CA . VAL B 1 101 ? -33.218 42.847 69.638 1.00 18.45 174 VAL E CA 1
ATOM 6065 C C . VAL B 1 101 ? -33.909 41.665 70.335 1.00 19.58 174 VAL E C 1
ATOM 6066 O O . VAL B 1 101 ? -33.231 40.863 70.992 1.00 18.18 174 VAL E O 1
ATOM 6070 N N . SER B 1 102 ? -35.235 41.578 70.220 1.00 16.61 175 SER E N 1
ATOM 6071 C CA . SER B 1 102 ? -35.959 40.540 70.896 1.00 18.61 175 SER E CA 1
ATOM 6072 C C . SER B 1 102 ? -35.581 39.166 70.430 1.00 20.32 175 SER E C 1
ATOM 6073 O O . SER B 1 102 ? -35.419 38.212 71.265 1.00 22.10 175 SER E O 1
ATOM 6076 N N . VAL B 1 103 ? -35.474 39.013 69.119 1.00 20.43 176 VAL E N 1
ATOM 6077 C CA . VAL B 1 103 ? -35.111 37.703 68.541 1.00 19.41 176 VAL E CA 1
ATOM 6078 C C . VAL B 1 103 ? -33.637 37.457 68.761 1.00 19.53 176 VAL E C 1
ATOM 6079 O O . VAL B 1 103 ? -33.177 36.325 68.957 1.00 18.13 176 VAL E O 1
ATOM 6083 N N . GLY B 1 104 ? -32.870 38.525 68.691 1.00 17.76 177 GLY E N 1
ATOM 6084 C CA . GLY B 1 104 ? -31.463 38.445 68.992 1.00 19.86 177 GLY E CA 1
ATOM 6085 C C . GLY B 1 104 ? -31.142 37.935 70.403 1.00 19.81 177 GLY E C 1
ATOM 6086 O O . GLY B 1 104 ? -30.139 37.236 70.585 1.00 19.75 177 GLY E O 1
ATOM 6087 N N . ILE B 1 105 ? -31.990 38.240 71.378 1.00 20.23 178 ILE E N 1
ATOM 6088 C CA . ILE B 1 105 ? -31.885 37.667 72.745 1.00 19.37 178 ILE E CA 1
ATOM 6089 C C . ILE B 1 105 ? -32.470 36.279 72.862 1.00 19.67 178 ILE E C 1
ATOM 6090 O O . ILE B 1 105 ? -31.879 35.415 73.481 1.00 18.48 178 ILE E O 1
ATOM 6095 N N . HIS B 1 106 ? -33.674 36.085 72.347 1.00 21.38 179 HIS E N 1
ATOM 6096 C CA . HIS B 1 106 ? -34.414 34.837 72.573 1.00 21.81 179 HIS E CA 1
ATOM 6097 C C . HIS B 1 106 ? -34.299 33.754 71.516 1.00 24.76 179 HIS E C 1
ATOM 6098 O O . HIS B 1 106 ? -34.739 32.635 71.776 1.00 27.35 179 HIS E O 1
ATOM 6105 N N . LYS B 1 107 ? -33.697 34.044 70.351 1.00 28.01 180 LYS E N 1
ATOM 6106 C CA . LYS B 1 107 ? -33.525 33.039 69.308 1.00 28.93 180 LYS E CA 1
ATOM 6107 C C . LYS B 1 107 ? -34.837 32.296 68.940 1.00 28.32 180 LYS E C 1
ATOM 6108 O O . LYS B 1 107 ? -35.818 32.912 68.591 1.00 25.37 180 LYS E O 1
ATOM 6114 N N . GLU B 1 108 ? -34.866 30.982 69.162 1.00 29.63 181 GLU E N 1
ATOM 6115 C CA . GLU B 1 108 ? -35.919 30.108 68.688 1.00 29.55 181 GLU E CA 1
ATOM 6116 C C . GLU B 1 108 ? -37.128 30.210 69.578 1.00 29.27 181 GLU E C 1
ATOM 6117 O O . GLU B 1 108 ? -38.197 29.693 69.226 1.00 24.70 181 GLU E O 1
ATOM 6123 N N . ASP B 1 109 ? -37.005 30.839 70.753 1.00 26.81 182 ASP E N 1
ATOM 6124 C CA . ASP B 1 109 ? -38.185 31.012 71.589 1.00 25.47 182 ASP E CA 1
ATOM 6125 C C . ASP B 1 109 ? -38.972 32.235 71.140 1.00 29.48 182 ASP E C 1
ATOM 6126 O O . ASP B 1 109 ? -38.819 33.360 71.692 1.00 27.99 182 ASP E O 1
ATOM 6131 N N . ILE B 1 110 ? -39.865 31.998 70.180 1.00 27.77 183 ILE E N 1
ATOM 6132 C CA . ILE B 1 110 ? -40.692 33.029 69.625 1.00 26.21 183 ILE E CA 1
ATOM 6133 C C . ILE B 1 110 ? -41.644 33.620 70.630 1.00 24.93 183 ILE E C 1
ATOM 6134 O O . ILE B 1 110 ? -41.832 34.885 70.673 1.00 24.31 183 ILE E O 1
ATOM 6139 N N . ASP B 1 111 ? -42.263 32.784 71.446 1.00 24.37 184 ASP E N 1
ATOM 6140 C CA . ASP B 1 111 ? -43.080 33.307 72.552 1.00 25.11 184 ASP E CA 1
ATOM 6141 C C . ASP B 1 111 ? -42.304 34.347 73.418 1.00 25.49 184 ASP E C 1
ATOM 6142 O O . ASP B 1 111 ? -42.810 35.431 73.720 1.00 23.35 184 ASP E O 1
ATOM 6147 N N . ALA B 1 112 ? -41.057 34.028 73.739 1.00 24.47 185 ALA E N 1
ATOM 6148 C CA . ALA B 1 112 ? -40.265 34.902 74.593 1.00 23.32 185 ALA E CA 1
ATOM 6149 C C . ALA B 1 112 ? -39.878 36.189 73.873 1.00 22.18 185 ALA E C 1
ATOM 6150 O O . ALA B 1 112 ? -39.942 37.288 74.469 1.00 21.80 185 ALA E O 1
ATOM 6152 N N . ALA B 1 113 ? -39.597 36.072 72.577 1.00 22.95 186 ALA E N 1
ATOM 6153 C CA . ALA B 1 113 ? -39.257 37.205 71.736 1.00 22.23 186 ALA E CA 1
ATOM 6154 C C . ALA B 1 113 ? -40.426 38.135 71.656 1.00 21.81 186 ALA E C 1
ATOM 6155 O O . ALA B 1 113 ? -40.281 39.345 71.860 1.00 22.73 186 ALA E O 1
ATOM 6157 N N . ILE B 1 114 ? -41.611 37.593 71.442 1.00 21.77 187 ILE E N 1
ATOM 6158 C CA . ILE B 1 114 ? -42.777 38.461 71.328 1.00 22.63 187 ILE E CA 1
ATOM 6159 C C . ILE B 1 114 ? -43.116 39.141 72.660 1.00 20.07 187 ILE E C 1
ATOM 6160 O O . ILE B 1 114 ? -43.470 40.348 72.707 1.00 17.79 187 ILE E O 1
ATOM 6165 N N . GLU B 1 115 ? -43.017 38.409 73.756 1.00 19.24 188 GLU E N 1
ATOM 6166 C CA . GLU B 1 115 ? -43.212 39.063 75.066 1.00 19.96 188 GLU E CA 1
ATOM 6167 C C . GLU B 1 115 ? -42.234 40.265 75.307 1.00 17.92 188 GLU E C 1
ATOM 6168 O O . GLU B 1 115 ? -42.629 41.316 75.812 1.00 18.97 188 GLU E O 1
ATOM 6174 N N . THR B 1 116 ? -40.965 40.055 74.971 1.00 17.83 189 THR E N 1
ATOM 6175 C CA . THR B 1 116 ? -39.961 41.070 75.077 1.00 17.97 189 THR E CA 1
ATOM 6176 C C . THR B 1 116 ? -40.254 42.187 74.161 1.00 17.29 189 THR E C 1
ATOM 6177 O O . THR B 1 116 ? -40.114 43.333 74.551 1.00 16.39 189 THR E O 1
ATOM 6181 N N . TYR B 1 117 ? -40.645 41.878 72.916 1.00 19.69 190 TYR E N 1
ATOM 6182 C CA . TYR B 1 117 ? -41.005 42.966 71.968 1.00 17.86 190 TYR E CA 1
ATOM 6183 C C . TYR B 1 117 ? -42.042 43.890 72.518 1.00 17.29 190 TYR E C 1
ATOM 6184 O O . TYR B 1 117 ? -41.884 45.134 72.526 1.00 17.56 190 TYR E O 1
ATOM 6193 N N . ASN B 1 118 ? -43.123 43.303 73.011 1.00 16.94 191 ASN E N 1
ATOM 6194 C CA . ASN B 1 118 ? -44.231 44.093 73.503 1.00 18.07 191 ASN E CA 1
ATOM 6195 C C . ASN B 1 118 ? -43.861 44.974 74.717 1.00 17.32 191 ASN E C 1
ATOM 6196 O O . ASN B 1 118 ? -44.109 46.177 74.739 1.00 14.88 191 ASN E O 1
ATOM 6201 N N . LEU B 1 119 ? -43.170 44.383 75.692 1.00 18.11 192 LEU E N 1
ATOM 6202 C CA . LEU B 1 119 ? -42.591 45.187 76.809 1.00 17.73 192 LEU E CA 1
ATOM 6203 C C . LEU B 1 119 ? -41.718 46.345 76.419 1.00 16.66 192 LEU E C 1
ATOM 6204 O O . LEU B 1 119 ? -41.900 47.471 76.905 1.00 18.44 192 LEU E O 1
ATOM 6209 N N . LEU B 1 120 ? -40.803 46.097 75.487 1.00 18.24 193 LEU E N 1
ATOM 6210 C CA . LEU B 1 120 ? -39.912 47.134 74.990 1.00 18.12 193 LEU E CA 1
ATOM 6211 C C . LEU B 1 120 ? -40.639 48.181 74.179 1.00 18.72 193 LEU E C 1
ATOM 6212 O O . LEU B 1 120 ? -40.434 49.420 74.380 1.00 18.68 193 LEU E O 1
ATOM 6217 N N . SER B 1 121 ? -41.486 47.748 73.240 1.00 19.60 194 SER E N 1
ATOM 6218 C CA . SER B 1 121 ? -42.142 48.701 72.315 1.00 19.17 194 SER E CA 1
ATOM 6219 C C . SER B 1 121 ? -43.197 49.537 73.060 1.00 20.59 194 SER E C 1
ATOM 6220 O O . SER B 1 121 ? -43.401 50.711 72.752 1.00 20.53 194 SER E O 1
ATOM 6223 N N . GLU B 1 122 ? -43.854 48.953 74.054 1.00 18.88 195 GLU E N 1
ATOM 6224 C CA . GLU B 1 122 ? -44.647 49.793 74.968 1.00 20.18 195 GLU E CA 1
ATOM 6225 C C . GLU B 1 122 ? -43.858 50.548 76.070 1.00 17.48 195 GLU E C 1
ATOM 6226 O O . GLU B 1 122 ? -44.463 51.233 76.856 1.00 17.24 195 GLU E O 1
ATOM 6232 N N . ARG B 1 123 ? -42.527 50.382 76.153 1.00 15.43 196 ARG E N 1
ATOM 6233 C CA . ARG B 1 123 ? -41.662 51.179 77.003 1.00 15.52 196 ARG E CA 1
ATOM 6234 C C . ARG B 1 123 ? -41.776 50.942 78.507 1.00 15.01 196 ARG E C 1
ATOM 6235 O O . ARG B 1 123 ? -41.634 51.868 79.317 1.00 14.65 196 ARG E O 1
ATOM 6243 N N . TRP B 1 124 ? -42.010 49.692 78.887 1.00 12.68 197 TRP E N 1
ATOM 6244 C CA . TRP B 1 124 ? -42.027 49.272 80.270 1.00 13.48 197 TRP E CA 1
ATOM 6245 C C . TRP B 1 124 ? -40.587 49.195 80.842 1.00 13.89 197 TRP E C 1
ATOM 6246 O O . TRP B 1 124 ? -40.366 49.316 82.026 1.00 15.54 197 TRP E O 1
ATOM 6257 N N . PHE B 1 125 ? -39.650 48.927 79.961 1.00 12.28 198 PHE E N 1
ATOM 6258 C CA . PHE B 1 125 ? -38.254 48.836 80.281 1.00 12.69 198 PHE E CA 1
ATOM 6259 C C . PHE B 1 125 ? -37.459 48.995 79.010 1.00 11.64 198 PHE E C 1
ATOM 6260 O O . PHE B 1 125 ? -38.037 49.057 77.896 1.00 13.01 198 PHE E O 1
ATOM 6268 N N . THR B 1 126 ? -36.145 49.031 79.114 1.00 13.07 199 THR E N 1
ATOM 6269 C CA . THR B 1 126 ? -35.326 49.064 77.924 1.00 14.16 199 THR E CA 1
ATOM 6270 C C . THR B 1 126 ? -34.024 48.397 78.174 1.00 15.12 199 THR E C 1
ATOM 6271 O O . THR B 1 126 ? -33.383 48.641 79.220 1.00 15.64 199 THR E O 1
ATOM 6275 N N . HIS B 1 127 ? -33.513 47.657 77.184 1.00 15.37 200 HIS E N 1
ATOM 6276 C CA . HIS B 1 127 ? -32.122 47.161 77.238 1.00 16.37 200 HIS E CA 1
ATOM 6277 C C . HIS B 1 127 ? -31.133 48.313 77.102 1.00 18.36 200 HIS E C 1
ATOM 6278 O O . HIS B 1 127 ? -31.440 49.372 76.535 1.00 17.43 200 HIS E O 1
ATOM 6285 N N . ALA B 1 128 ? -29.872 48.046 77.487 1.00 18.41 201 ALA E N 1
ATOM 6286 C CA . ALA B 1 128 ? -28.851 49.044 77.392 1.00 17.89 201 ALA E CA 1
ATOM 6287 C C . ALA B 1 128 ? -28.502 49.263 75.945 1.00 17.72 201 ALA E C 1
ATOM 6288 O O . ALA B 1 128 ? -28.658 48.369 75.141 1.00 16.46 201 ALA E O 1
ATOM 6290 N N . SER B 1 129 ? -27.901 50.411 75.659 1.00 15.33 202 SER E N 1
ATOM 6291 C CA . SER B 1 129 ? -27.540 50.756 74.326 1.00 15.48 202 SER E CA 1
ATOM 6292 C C . SER B 1 129 ? -26.737 49.713 73.543 1.00 16.31 202 SER E C 1
ATOM 6293 O O . SER B 1 129 ? -27.096 49.431 72.420 1.00 18.24 202 SER E O 1
ATOM 6296 N N . PRO B 1 130 ? -25.613 49.206 74.068 1.00 18.80 203 PRO E N 1
ATOM 6297 C CA . PRO B 1 130 ? -24.881 48.192 73.290 1.00 19.39 203 PRO E CA 1
ATOM 6298 C C . PRO B 1 130 ? -25.731 47.018 72.913 1.00 17.49 203 PRO E C 1
ATOM 6299 O O . PRO B 1 130 ? -25.543 46.451 71.851 1.00 17.45 203 PRO E O 1
ATOM 6303 N N . THR B 1 131 ? -26.662 46.652 73.771 1.00 18.54 204 THR E N 1
ATOM 6304 C CA . THR B 1 131 ? -27.600 45.543 73.458 1.00 19.31 204 THR E CA 1
ATOM 6305 C C . THR B 1 131 ? -28.531 45.940 72.269 1.00 19.13 204 THR E C 1
ATOM 6306 O O . THR B 1 131 ? -28.808 45.160 71.361 1.00 14.81 204 THR E O 1
ATOM 6310 N N . LEU B 1 132 ? -29.024 47.180 72.322 1.00 18.91 205 LEU E N 1
ATOM 6311 C CA . LEU B 1 132 ? -29.859 47.729 71.270 1.00 17.52 205 LEU E CA 1
ATOM 6312 C C . LEU B 1 132 ? -29.100 47.814 69.959 1.00 18.06 205 LEU E C 1
ATOM 6313 O O . LEU B 1 132 ? -29.673 47.544 68.907 1.00 19.73 205 LEU E O 1
ATOM 6318 N N . PHE B 1 133 ? -27.820 48.166 70.026 1.00 19.85 206 PHE E N 1
ATOM 6319 C CA . PHE B 1 133 ? -26.967 48.258 68.856 1.00 18.73 206 PHE E CA 1
ATOM 6320 C C . PHE B 1 133 ? -26.716 46.883 68.236 1.00 19.38 206 PHE E C 1
ATOM 6321 O O . PHE B 1 133 ? -26.861 46.696 67.035 1.00 20.13 206 PHE E O 1
ATOM 6329 N N . ASN B 1 134 ? -26.340 45.950 69.070 1.00 18.50 207 ASN E N 1
ATOM 6330 C CA . ASN B 1 134 ? -25.650 44.714 68.650 1.00 18.58 207 ASN E CA 1
ATOM 6331 C C . ASN B 1 134 ? -26.437 43.442 68.744 1.00 18.97 207 ASN E C 1
ATOM 6332 O O . ASN B 1 134 ? -25.995 42.423 68.186 1.00 19.97 207 ASN E O 1
ATOM 6337 N N . ALA B 1 135 ? -27.601 43.459 69.366 1.00 18.61 208 ALA E N 1
ATOM 6338 C CA . ALA B 1 135 ? -28.421 42.271 69.391 1.00 19.72 208 ALA E CA 1
ATOM 6339 C C . ALA B 1 135 ? -28.803 41.851 67.944 1.00 21.45 208 ALA E C 1
ATOM 6340 O O . ALA B 1 135 ? -29.182 42.664 67.129 1.00 19.29 208 ALA E O 1
ATOM 6342 N N . GLY B 1 136 ? -28.681 40.555 67.675 1.00 20.95 209 GLY E N 1
ATOM 6343 C CA . GLY B 1 136 ? -28.954 39.992 66.361 1.00 22.29 209 GLY E CA 1
ATOM 6344 C C . GLY B 1 136 ? -27.910 40.245 65.288 1.00 24.73 209 GLY E C 1
ATOM 6345 O O . GLY B 1 136 ? -28.156 39.885 64.149 1.00 28.02 209 GLY E O 1
ATOM 6346 N N . THR B 1 137 ? -26.778 40.857 65.617 1.00 22.45 210 THR E N 1
ATOM 6347 C CA . THR B 1 137 ? -25.695 41.091 64.680 1.00 24.22 210 THR E CA 1
ATOM 6348 C C . THR B 1 137 ? -24.580 40.078 64.893 1.00 26.42 210 THR E C 1
ATOM 6349 O O . THR B 1 137 ? -24.593 39.338 65.875 1.00 29.14 210 THR E O 1
ATOM 6353 N N . ASN B 1 138 ? -23.612 40.048 63.971 1.00 25.49 211 ASN E N 1
ATOM 6354 C CA . ASN B 1 138 ? -22.474 39.152 64.074 1.00 27.78 211 ASN E CA 1
ATOM 6355 C C . ASN B 1 138 ? -21.601 39.607 65.258 1.00 28.24 211 ASN E C 1
ATOM 6356 O O . ASN B 1 138 ? -21.457 40.811 65.551 1.00 25.98 211 ASN E O 1
ATOM 6361 N N . ARG B 1 139 ? -21.030 38.639 65.940 1.00 33.27 212 ARG E N 1
ATOM 6362 C CA . ARG B 1 139 ? -20.122 38.915 67.107 1.00 39.54 212 ARG E CA 1
ATOM 6363 C C . ARG B 1 139 ? -20.752 39.989 68.064 1.00 35.70 212 ARG E C 1
ATOM 6364 O O . ARG B 1 139 ? -20.220 41.074 68.222 1.00 43.56 212 ARG E O 1
ATOM 6372 N N . PRO B 1 140 ? -21.946 39.699 68.621 1.00 29.36 213 PRO E N 1
ATOM 6373 C CA . PRO B 1 140 ? -22.755 40.675 69.361 1.00 28.06 213 PRO E CA 1
ATOM 6374 C C . PRO B 1 140 ? -22.228 41.097 70.776 1.00 27.63 213 PRO E C 1
ATOM 6375 O O . PRO B 1 140 ? -22.305 40.310 71.730 1.00 26.67 213 PRO E O 1
ATOM 6379 N N . GLN B 1 141 ? -21.749 42.328 70.908 1.00 28.65 214 GLN E N 1
ATOM 6380 C CA . GLN B 1 141 ? -21.266 42.822 72.212 1.00 24.94 214 GLN E CA 1
ATOM 6381 C C . GLN B 1 141 ? -22.392 43.596 72.898 1.00 21.10 214 GLN E C 1
ATOM 6382 O O . GLN B 1 141 ? -22.616 44.813 72.714 1.00 19.19 214 GLN E O 1
ATOM 6388 N N . LEU B 1 142 ? -23.136 42.853 73.686 1.00 18.60 215 LEU E N 1
ATOM 6389 C CA . LEU B 1 142 ? -24.383 43.277 74.290 1.00 18.74 215 LEU E CA 1
ATOM 6390 C C . LEU B 1 142 ? -24.210 43.854 75.713 1.00 18.24 215 LEU E C 1
ATOM 6391 O O . LEU B 1 142 ? -25.117 44.523 76.184 1.00 16.20 215 LEU E O 1
ATOM 6396 N N . SER B 1 143 ? -23.031 43.643 76.327 1.00 17.87 216 SER E N 1
ATOM 6397 C CA . SER B 1 143 ? -22.754 44.084 77.678 1.00 18.41 216 SER E CA 1
ATOM 6398 C C . SER B 1 143 ? -22.239 45.518 77.700 1.00 19.61 216 SER E C 1
ATOM 6399 O O . SER B 1 143 ? -21.592 45.941 76.774 1.00 19.10 216 SER E O 1
ATOM 6402 N N . SER B 1 144 ? -22.497 46.239 78.786 1.00 18.80 217 SER E N 1
ATOM 6403 C CA . SER B 1 144 ? -22.239 47.702 78.803 0.50 18.80 217 SER E CA 1
ATOM 6404 C C . SER B 1 144 ? -20.834 48.085 79.247 1.00 25.44 217 SER E C 1
ATOM 6405 O O . SER B 1 144 ? -20.228 49.005 78.711 1.00 28.36 217 SER E O 1
ATOM 6408 N N . CYS B 1 145 ? -20.295 47.357 80.212 1.00 26.36 218 CYS E N 1
ATOM 6409 C CA . CYS B 1 145 ? -19.085 47.813 80.816 1.00 27.14 218 CYS E CA 1
ATOM 6410 C C . CYS B 1 145 ? -18.332 46.719 81.577 1.00 22.44 218 CYS E C 1
ATOM 6411 O O . CYS B 1 145 ? -18.840 45.593 81.851 1.00 21.77 218 CYS E O 1
ATOM 6414 N N . PHE B 1 146 ? -17.078 47.035 81.854 1.00 20.55 219 PHE E N 1
ATOM 6415 C CA . PHE B 1 146 ? -16.137 46.066 82.336 1.00 18.27 219 PHE E CA 1
ATOM 6416 C C . PHE B 1 146 ? -15.339 46.633 83.526 1.00 16.06 219 PHE E C 1
ATOM 6417 O O . PHE B 1 146 ? -15.118 47.819 83.647 1.00 16.15 219 PHE E O 1
ATOM 6425 N N . LEU B 1 147 ? -14.964 45.756 84.415 1.00 15.19 220 LEU E N 1
ATOM 6426 C CA . LEU B 1 147 ? -14.054 46.095 85.520 1.00 16.34 220 LEU E CA 1
ATOM 6427 C C . LEU B 1 147 ? -12.809 45.244 85.453 1.00 18.21 220 LEU E C 1
ATOM 6428 O O . LEU B 1 147 ? -12.871 43.995 85.205 1.00 16.27 220 LEU E O 1
ATOM 6433 N N . LEU B 1 148 ? -11.682 45.878 85.722 1.00 18.61 221 LEU E N 1
ATOM 6434 C CA . LEU B 1 148 ? -10.367 45.180 85.612 1.00 22.08 221 LEU E CA 1
ATOM 6435 C C . LEU B 1 148 ? -9.505 45.493 86.809 1.00 19.46 221 LEU E C 1
ATOM 6436 O O . LEU B 1 148 ? -9.527 46.612 87.282 1.00 17.51 221 LEU E O 1
ATOM 6441 N N . SER B 1 149 ? -8.714 44.531 87.238 1.00 22.02 222 SER E N 1
ATOM 6442 C CA . SER B 1 149 ? -7.563 44.772 88.132 1.00 26.02 222 SER E CA 1
ATOM 6443 C C . SER B 1 149 ? -6.234 44.537 87.320 1.00 26.15 222 SER E C 1
ATOM 6444 O O . SER B 1 149 ? -6.099 43.583 86.554 1.00 23.90 222 SER E O 1
ATOM 6447 N N . MET B 1 150 ? -5.268 45.404 87.538 1.00 24.75 223 MET E N 1
ATOM 6448 C CA . MET B 1 150 ? -3.942 45.274 86.932 1.00 25.17 223 MET E CA 1
ATOM 6449 C C . MET B 1 150 ? -3.466 43.863 87.008 1.00 26.14 223 MET E C 1
ATOM 6450 O O . MET B 1 150 ? -3.602 43.246 88.033 1.00 25.31 223 MET E O 1
ATOM 6455 N N . LYS B 1 151 ? -2.891 43.354 85.922 1.00 25.50 224 LYS E N 1
ATOM 6456 C CA . LYS B 1 151 ? -2.510 41.928 85.896 1.00 27.24 224 LYS E CA 1
ATOM 6457 C C . LYS B 1 151 ? -1.373 41.666 86.909 1.00 27.64 224 LYS E C 1
ATOM 6458 O O . LYS B 1 151 ? -1.383 40.631 87.534 1.00 28.71 224 LYS E O 1
ATOM 6464 N N . ASP B 1 152 ? -0.477 42.641 87.108 1.00 24.51 225 ASP E N 1
ATOM 6465 C CA . ASP B 1 152 ? 0.767 42.459 87.872 1.00 24.43 225 ASP E CA 1
ATOM 6466 C C . ASP B 1 152 ? 1.542 43.770 87.947 1.00 21.65 225 ASP E C 1
ATOM 6467 O O . ASP B 1 152 ? 1.376 44.646 87.087 1.00 24.26 225 ASP E O 1
ATOM 6472 N N . ASP B 1 153 ? 2.390 43.924 88.953 1.00 19.47 226 ASP E N 1
ATOM 6473 C CA . ASP B 1 153 ? 3.160 45.169 89.109 1.00 20.81 226 ASP E CA 1
ATOM 6474 C C . ASP B 1 153 ? 4.453 45.031 88.326 1.00 21.41 226 ASP E C 1
ATOM 6475 O O . ASP B 1 153 ? 5.523 44.881 88.924 1.00 20.50 226 ASP E O 1
ATOM 6480 N N . SER B 1 154 ? 4.344 45.057 86.988 1.00 21.99 227 SER E N 1
ATOM 6481 C CA . SER B 1 154 ? 5.489 44.871 86.066 1.00 24.56 227 SER E CA 1
ATOM 6482 C C . SER B 1 154 ? 5.166 45.492 84.733 1.00 24.16 227 SER E C 1
ATOM 6483 O O . SER B 1 154 ? 3.992 45.642 84.420 1.00 23.49 227 SER E O 1
ATOM 6486 N N . ILE B 1 155 ? 6.197 45.797 83.932 1.00 21.32 228 ILE E N 1
ATOM 6487 C CA . ILE B 1 155 ? 5.985 46.383 82.601 1.00 21.79 228 ILE E CA 1
ATOM 6488 C C . ILE B 1 155 ? 5.119 45.398 81.827 1.00 21.96 228 ILE E C 1
ATOM 6489 O O . ILE B 1 155 ? 4.153 45.780 81.181 1.00 21.23 228 ILE E O 1
ATOM 6494 N N . GLU B 1 156 ? 5.419 44.117 81.955 1.00 22.07 229 GLU E N 1
ATOM 6495 C CA . GLU B 1 156 ? 4.653 43.080 81.267 1.00 24.48 229 GLU E CA 1
ATOM 6496 C C . GLU B 1 156 ? 3.154 43.124 81.653 1.00 26.14 229 GLU E C 1
ATOM 6497 O O . GLU B 1 156 ? 2.244 43.036 80.811 1.00 25.19 229 GLU E O 1
ATOM 6503 N N . GLY B 1 157 ? 2.907 43.247 82.943 1.00 24.37 230 GLY E N 1
ATOM 6504 C CA . GLY B 1 157 ? 1.549 43.274 83.468 1.00 23.35 230 GLY E CA 1
ATOM 6505 C C . GLY B 1 157 ? 0.811 44.524 83.066 1.00 20.40 230 GLY E C 1
ATOM 6506 O O . GLY B 1 157 ? -0.361 44.471 82.682 1.00 20.74 230 GLY E O 1
ATOM 6507 N N . ILE B 1 158 ? 1.506 45.639 83.140 1.00 18.60 231 ILE E N 1
ATOM 6508 C CA . ILE B 1 158 ? 0.890 46.912 82.843 1.00 17.03 231 ILE E CA 1
ATOM 6509 C C . ILE B 1 158 ? 0.458 46.883 81.373 1.00 18.18 231 ILE E C 1
ATOM 6510 O O . ILE B 1 158 ? -0.670 47.203 81.062 1.00 14.88 231 ILE E O 1
ATOM 6515 N N . TYR B 1 159 ? 1.331 46.409 80.490 1.00 17.77 232 TYR E N 1
ATOM 6516 C CA . TYR B 1 159 ? 1.012 46.385 79.053 1.00 17.30 232 TYR E CA 1
ATOM 6517 C C . TYR B 1 159 ? 0.044 45.276 78.626 1.00 19.95 232 TYR E C 1
ATOM 6518 O O . TYR B 1 159 ? -0.673 45.445 77.617 1.00 20.75 232 TYR E O 1
ATOM 6527 N N . ASP B 1 160 ? -0.002 44.128 79.334 1.00 20.57 233 ASP E N 1
ATOM 6528 C CA . ASP B 1 160 ? -1.072 43.146 79.051 1.00 20.60 233 ASP E CA 1
ATOM 6529 C C . ASP B 1 160 ? -2.433 43.753 79.448 1.00 23.59 233 ASP E C 1
ATOM 6530 O O . ASP B 1 160 ? -3.416 43.619 78.732 1.00 21.49 233 ASP E O 1
ATOM 6535 N N . THR B 1 161 ? -2.472 44.428 80.595 1.00 19.20 234 THR E N 1
ATOM 6536 C CA . THR B 1 161 ? -3.682 45.046 81.042 1.00 19.45 234 THR E CA 1
ATOM 6537 C C . THR B 1 161 ? -4.080 46.158 80.079 1.00 18.74 234 THR E C 1
ATOM 6538 O O . THR B 1 161 ? -5.285 46.317 79.789 1.00 16.66 234 THR E O 1
ATOM 6542 N N . LEU B 1 162 ? -3.113 46.950 79.631 1.00 16.48 235 LEU E N 1
ATOM 6543 C CA . LEU B 1 162 ? -3.390 47.956 78.619 1.00 17.25 235 LEU E CA 1
ATOM 6544 C C . LEU B 1 162 ? -4.035 47.380 77.338 1.00 18.10 235 LEU E C 1
ATOM 6545 O O . LEU B 1 162 ? -5.029 47.912 76.845 1.00 18.08 235 LEU E O 1
ATOM 6550 N N . LYS B 1 163 ? -3.458 46.303 76.777 1.00 19.97 236 LYS E N 1
ATOM 6551 C CA . LYS B 1 163 ? -4.023 45.659 75.585 1.00 19.73 236 LYS E CA 1
ATOM 6552 C C . LYS B 1 163 ? -5.449 45.222 75.932 1.00 19.88 236 LYS E C 1
ATOM 6553 O O . LYS B 1 163 ? -6.400 45.462 75.153 1.00 17.94 236 LYS E O 1
ATOM 6559 N N . GLN B 1 164 ? -5.662 44.659 77.123 1.00 19.93 237 GLN E N 1
ATOM 6560 C CA . GLN B 1 164 ? -7.053 44.305 77.483 1.00 19.63 237 GLN E CA 1
ATOM 6561 C C . GLN B 1 164 ? -8.010 45.493 77.367 1.00 17.20 237 GLN E C 1
ATOM 6562 O O . GLN B 1 164 ? -9.059 45.355 76.779 1.00 17.19 237 GLN E O 1
ATOM 6568 N N . CYS B 1 165 ? -7.606 46.668 77.871 1.00 16.44 238 CYS E N 1
ATOM 6569 C CA . CYS B 1 165 ? -8.441 47.841 77.837 1.00 17.17 238 CYS E CA 1
ATOM 6570 C C . CYS B 1 165 ? -8.690 48.303 76.407 1.00 18.56 238 CYS E C 1
ATOM 6571 O O . CYS B 1 165 ? -9.816 48.649 76.083 1.00 17.56 238 CYS E O 1
ATOM 6574 N N . ALA B 1 166 ? -7.634 48.283 75.566 1.00 17.74 239 ALA E N 1
ATOM 6575 C CA . ALA B 1 166 ? -7.767 48.565 74.125 1.00 18.75 239 ALA E CA 1
ATOM 6576 C C . ALA B 1 166 ? -8.802 47.704 73.426 1.00 19.23 239 ALA E C 1
ATOM 6577 O O . ALA B 1 166 ? -9.726 48.221 72.869 1.00 20.68 239 ALA E O 1
ATOM 6579 N N . LEU B 1 167 ? -8.689 46.384 73.561 1.00 19.87 240 LEU E N 1
ATOM 6580 C CA . LEU B 1 167 ? -9.653 45.469 73.024 1.00 19.75 240 LEU E CA 1
ATOM 6581 C C . LEU B 1 167 ? -11.090 45.652 73.535 1.00 23.94 240 LEU E C 1
ATOM 6582 O O . LEU B 1 167 ? -12.053 45.620 72.761 1.00 24.54 240 LEU E O 1
ATOM 6587 N N . ILE B 1 168 ? -11.238 45.793 74.849 1.00 22.82 241 ILE E N 1
ATOM 6588 C CA . ILE B 1 168 ? -12.532 46.047 75.437 1.00 21.58 241 ILE E CA 1
ATOM 6589 C C . ILE B 1 168 ? -13.148 47.327 74.867 1.00 22.10 241 ILE E C 1
ATOM 6590 O O . ILE B 1 168 ? -14.321 47.340 74.488 1.00 20.38 241 ILE E O 1
ATOM 6595 N N . SER B 1 169 ? -12.386 48.392 74.847 1.00 22.79 242 SER E N 1
ATOM 6596 C CA . SER B 1 169 ? -12.875 49.667 74.409 1.00 27.73 242 SER E CA 1
ATOM 6597 C C . SER B 1 169 ? -13.281 49.653 72.921 1.00 34.58 242 SER E C 1
ATOM 6598 O O . SER B 1 169 ? -14.304 50.228 72.548 1.00 34.92 242 SER E O 1
ATOM 6601 N N . LYS B 1 170 ? -12.536 48.932 72.095 1.00 35.15 243 LYS E N 1
ATOM 6602 C CA . LYS B 1 170 ? -12.929 48.723 70.693 1.00 35.39 243 LYS E CA 1
ATOM 6603 C C . LYS B 1 170 ? -14.306 48.061 70.599 1.00 35.15 243 LYS E C 1
ATOM 6604 O O . LYS B 1 170 ? -15.142 48.484 69.812 1.00 33.24 243 LYS E O 1
ATOM 6610 N N . SER B 1 171 ? -14.534 47.036 71.426 1.00 36.91 244 SER E N 1
ATOM 6611 C CA . SER B 1 171 ? -15.810 46.316 71.465 1.00 37.95 244 SER E CA 1
ATOM 6612 C C . SER B 1 171 ? -16.926 47.145 72.118 1.00 36.77 244 SER E C 1
ATOM 6613 O O . SER B 1 171 ? -17.957 46.583 72.404 1.00 40.60 244 SER E O 1
ATOM 6616 N N . ALA B 1 172 ? -16.692 48.447 72.341 1.00 38.14 245 ALA E N 1
ATOM 6617 C CA . ALA B 1 172 ? -17.615 49.435 72.930 1.00 40.82 245 ALA E CA 1
ATOM 6618 C C . ALA B 1 172 ? -18.029 49.265 74.431 1.00 45.26 245 ALA E C 1
ATOM 6619 O O . ALA B 1 172 ? -19.176 49.560 74.792 1.00 45.32 245 ALA E O 1
ATOM 6621 N N . GLY B 1 173 ? -17.113 48.789 75.277 1.00 38.39 246 GLY E N 1
ATOM 6622 C CA . GLY B 1 173 ? -17.305 48.808 76.740 1.00 34.91 246 GLY E CA 1
ATOM 6623 C C . GLY B 1 173 ? -16.553 49.921 77.442 1.00 28.23 246 GLY E C 1
ATOM 6624 O O . GLY B 1 173 ? -15.443 50.215 77.064 1.00 30.05 246 GLY E O 1
ATOM 6625 N N . GLY B 1 174 ? -17.203 50.559 78.421 1.00 24.65 247 GLY E N 1
ATOM 6626 C CA . GLY B 1 174 ? -16.564 51.448 79.422 1.00 22.61 247 GLY E CA 1
ATOM 6627 C C . GLY B 1 174 ? -15.861 50.588 80.449 1.00 20.03 247 GLY E C 1
ATOM 6628 O O . GLY B 1 174 ? -16.154 49.393 80.596 1.00 22.31 247 GLY E O 1
ATOM 6629 N N . ILE B 1 175 ? -14.888 51.145 81.106 1.00 19.33 248 ILE E N 1
ATOM 6630 C CA . ILE B 1 175 ? -13.978 50.377 81.926 1.00 19.66 248 ILE E CA 1
ATOM 6631 C C . ILE B 1 175 ? -13.746 51.096 83.267 1.00 19.82 248 ILE E C 1
ATOM 6632 O O . ILE B 1 175 ? -13.694 52.322 83.324 1.00 18.03 248 ILE E O 1
ATOM 6637 N N . GLY B 1 176 ? -13.621 50.305 84.321 1.00 17.10 249 GLY E N 1
ATOM 6638 C CA . GLY B 1 176 ? -13.129 50.728 85.597 1.00 17.52 249 GLY E CA 1
ATOM 6639 C C . GLY B 1 176 ? -11.884 49.918 85.892 1.00 19.09 249 GLY E C 1
ATOM 6640 O O . GLY B 1 176 ? -11.946 48.647 85.968 1.00 22.46 249 GLY E O 1
ATOM 6641 N N . VAL B 1 177 ? -10.793 50.590 86.200 1.00 15.87 250 VAL E N 1
ATOM 6642 C CA . VAL B 1 177 ? -9.504 49.865 86.474 1.00 16.85 250 VAL E CA 1
ATOM 6643 C C . VAL B 1 177 ? -8.892 50.191 87.837 1.00 16.51 250 VAL E C 1
ATOM 6644 O O . VAL B 1 177 ? -8.830 51.362 88.255 1.00 15.88 250 VAL E O 1
ATOM 6648 N N . ALA B 1 178 ? -8.527 49.146 88.558 1.00 15.41 251 ALA E N 1
ATOM 6649 C CA . ALA B 1 178 ? -7.907 49.270 89.880 1.00 15.64 251 ALA E CA 1
ATOM 6650 C C . ALA B 1 178 ? -6.389 49.271 89.648 1.00 15.93 251 ALA E C 1
ATOM 6651 O O . ALA B 1 178 ? -5.839 48.302 89.096 1.00 17.85 251 ALA E O 1
ATOM 6653 N N . VAL B 1 179 ? -5.736 50.354 90.078 1.00 16.63 252 VAL E N 1
ATOM 6654 C CA . VAL B 1 179 ? -4.281 50.503 89.883 1.00 16.73 252 VAL E CA 1
ATOM 6655 C C . VAL B 1 179 ? -3.410 50.575 91.159 1.00 16.49 252 VAL E C 1
ATOM 6656 O O . VAL B 1 179 ? -2.176 50.801 91.061 1.00 15.72 252 VAL E O 1
ATOM 6660 N N . SER B 1 180 ? -4.007 50.389 92.335 1.00 17.17 253 SER E N 1
ATOM 6661 C CA . SER B 1 180 ? -3.266 50.528 93.601 1.00 18.08 253 SER E CA 1
ATOM 6662 C C . SER B 1 180 ? -2.085 49.591 93.781 1.00 18.43 253 SER E C 1
ATOM 6663 O O . SER B 1 180 ? -1.244 49.901 94.580 1.00 20.28 253 SER E O 1
ATOM 6666 N N . CYS B 1 181 ? -2.051 48.440 93.110 1.00 17.89 254 CYS E N 1
ATOM 6667 C CA . CYS B 1 181 ? -0.975 47.500 93.272 1.00 18.80 254 CYS E CA 1
ATOM 6668 C C . CYS B 1 181 ? 0.275 47.903 92.479 1.00 21.37 254 CYS E C 1
ATOM 6669 O O . CYS B 1 181 ? 1.292 47.215 92.566 1.00 20.66 254 CYS E O 1
ATOM 6672 N N . ILE B 1 182 ? 0.216 49.003 91.710 1.00 21.20 255 ILE E N 1
ATOM 6673 C CA . ILE B 1 182 ? 1.342 49.470 90.926 1.00 20.93 255 ILE E CA 1
ATOM 6674 C C . ILE B 1 182 ? 2.257 50.345 91.772 1.00 20.02 255 ILE E C 1
ATOM 6675 O O . ILE B 1 182 ? 1.817 51.357 92.329 1.00 18.88 255 ILE E O 1
ATOM 6680 N N . ARG B 1 183 ? 3.558 50.065 91.751 1.00 21.12 256 ARG E N 1
ATOM 6681 C CA . ARG B 1 183 ? 4.426 50.751 92.698 1.00 20.86 256 ARG E CA 1
ATOM 6682 C C . ARG B 1 183 ? 4.536 52.255 92.419 1.00 22.12 256 ARG E C 1
ATOM 6683 O O . ARG B 1 183 ? 4.396 52.716 91.280 1.00 22.41 256 ARG E O 1
ATOM 6691 N N . ALA B 1 184 ? 4.765 52.995 93.496 1.00 20.40 257 ALA E N 1
ATOM 6692 C CA . ALA B 1 184 ? 4.770 54.455 93.480 1.00 23.13 257 ALA E CA 1
ATOM 6693 C C . ALA B 1 184 ? 6.076 55.142 93.016 1.00 25.25 257 ALA E C 1
ATOM 6694 O O . ALA B 1 184 ? 7.112 54.531 92.879 1.00 23.02 257 ALA E O 1
ATOM 6696 N N . THR B 1 185 ? 5.995 56.442 92.760 1.00 26.20 258 THR E N 1
ATOM 6697 C CA . THR B 1 185 ? 7.170 57.235 92.472 1.00 27.07 258 THR E CA 1
ATOM 6698 C C . THR B 1 185 ? 8.311 57.004 93.478 1.00 28.79 258 THR E C 1
ATOM 6699 O O . THR B 1 185 ? 8.084 57.003 94.685 1.00 29.49 258 THR E O 1
ATOM 6703 N N . GLY B 1 186 ? 9.529 56.813 92.981 1.00 29.45 259 GLY E N 1
ATOM 6704 C CA . GLY B 1 186 ? 10.690 56.626 93.850 1.00 28.61 259 GLY E CA 1
ATOM 6705 C C . GLY B 1 186 ? 10.980 55.161 94.164 1.00 32.23 259 GLY E C 1
ATOM 6706 O O . GLY B 1 186 ? 12.107 54.851 94.473 1.00 33.83 259 GLY E O 1
ATOM 6707 N N . SER B 1 187 ? 9.999 54.260 94.083 1.00 31.84 260 SER E N 1
ATOM 6708 C CA . SER B 1 187 ? 10.208 52.851 94.480 1.00 32.86 260 SER E CA 1
ATOM 6709 C C . SER B 1 187 ? 11.250 52.126 93.626 1.00 35.85 260 SER E C 1
ATOM 6710 O O . SER B 1 187 ? 11.394 52.358 92.409 1.00 30.82 260 SER E O 1
ATOM 6713 N N . TYR B 1 188 ? 11.932 51.198 94.281 1.00 34.63 261 TYR E N 1
ATOM 6714 C CA . TYR B 1 188 ? 13.105 50.563 93.749 1.00 36.56 261 TYR E CA 1
ATOM 6715 C C . TYR B 1 188 ? 12.652 49.514 92.754 1.00 35.35 261 TYR E C 1
ATOM 6716 O O . TYR B 1 188 ? 11.719 48.778 93.046 1.00 32.81 261 TYR E O 1
ATOM 6725 N N . ILE B 1 189 ? 13.312 49.467 91.597 1.00 35.52 262 ILE E N 1
ATOM 6726 C CA . ILE B 1 189 ? 13.157 48.357 90.628 1.00 35.83 262 ILE E CA 1
ATOM 6727 C C . ILE B 1 189 ? 14.465 47.552 90.627 1.00 39.69 262 ILE E C 1
ATOM 6728 O O . ILE B 1 189 ? 15.519 48.089 90.277 1.00 38.15 262 ILE E O 1
ATOM 6733 N N . ALA B 1 190 ? 14.388 46.284 91.027 1.00 40.11 263 ALA E N 1
ATOM 6734 C CA . ALA B 1 190 ? 15.541 45.390 91.080 1.00 42.84 263 ALA E CA 1
ATOM 6735 C C . ALA B 1 190 ? 16.084 45.105 89.697 1.00 48.94 263 ALA E C 1
ATOM 6736 O O . ALA B 1 190 ? 17.294 45.242 89.475 1.00 49.28 263 ALA E O 1
ATOM 6738 N N . GLY B 1 191 ? 15.197 44.726 88.771 1.00 49.50 264 GLY E N 1
ATOM 6739 C CA . GLY B 1 191 ? 15.596 44.262 87.443 1.00 50.28 264 GLY E CA 1
ATOM 6740 C C . GLY B 1 191 ? 16.333 45.274 86.571 1.00 55.75 264 GLY E C 1
ATOM 6741 O O . GLY B 1 191 ? 17.066 44.886 85.660 1.00 58.36 264 GLY E O 1
ATOM 6742 N N . THR B 1 192 ? 16.146 46.566 86.832 1.00 52.63 265 THR E N 1
ATOM 6743 C CA . THR B 1 192 ? 16.863 47.607 86.090 1.00 51.65 265 THR E CA 1
ATOM 6744 C C . THR B 1 192 ? 17.854 48.389 86.960 1.00 50.10 265 THR E C 1
ATOM 6745 O O . THR B 1 192 ? 18.496 49.312 86.457 1.00 51.43 265 THR E O 1
ATOM 6749 N N . ASN B 1 193 ? 17.931 48.061 88.254 1.00 51.01 266 ASN E N 1
ATOM 6750 C CA . ASN B 1 193 ? 18.653 48.871 89.265 1.00 52.24 266 ASN E CA 1
ATOM 6751 C C . ASN B 1 193 ? 18.283 50.374 89.306 1.00 49.86 266 ASN E C 1
ATOM 6752 O O . ASN B 1 193 ? 19.090 51.221 89.679 1.00 55.87 266 ASN E O 1
ATOM 6757 N N . GLY B 1 194 ? 17.050 50.688 88.927 1.00 48.88 267 GLY E N 1
ATOM 6758 C CA . GLY B 1 194 ? 16.579 52.070 88.837 1.00 45.21 267 GLY E CA 1
ATOM 6759 C C . GLY B 1 194 ? 15.406 52.306 89.774 1.00 42.16 267 GLY E C 1
ATOM 6760 O O . GLY B 1 194 ? 15.158 51.495 90.678 1.00 36.63 267 GLY E O 1
ATOM 6761 N N . ASN B 1 195 ? 14.711 53.428 89.537 1.00 42.56 268 ASN E N 1
ATOM 6762 C CA . ASN B 1 195 ? 13.519 53.842 90.307 1.00 42.43 268 ASN E CA 1
ATOM 6763 C C . ASN B 1 195 ? 12.273 54.097 89.434 1.00 35.04 268 ASN E C 1
ATOM 6764 O O . ASN B 1 195 ? 12.368 54.678 88.361 1.00 33.44 268 ASN E O 1
ATOM 6769 N N . SER B 1 196 ? 11.101 53.682 89.937 1.00 32.62 269 SER E N 1
ATOM 6770 C CA . SER B 1 196 ? 9.795 53.898 89.258 1.00 29.03 269 SER E CA 1
ATOM 6771 C C . SER B 1 196 ? 9.499 55.358 89.163 1.00 28.71 269 SER E C 1
ATOM 6772 O O . SER B 1 196 ? 9.818 56.076 90.094 1.00 29.08 269 SER E O 1
ATOM 6775 N N . ASN B 1 197 ? 8.864 55.795 88.073 1.00 30.54 270 ASN E N 1
ATOM 6776 C CA . ASN B 1 197 ? 8.332 57.159 88.012 1.00 32.42 270 ASN E CA 1
ATOM 6777 C C . ASN B 1 197 ? 6.888 57.162 88.576 1.00 28.08 270 ASN E C 1
ATOM 6778 O O . ASN B 1 197 ? 6.256 58.212 88.613 1.00 23.57 270 ASN E O 1
ATOM 6783 N N . GLY B 1 198 ? 6.361 55.992 88.937 1.00 25.98 271 GLY E N 1
ATOM 6784 C CA . GLY B 1 198 ? 5.013 55.904 89.571 1.00 25.67 271 GLY E CA 1
ATOM 6785 C C . GLY B 1 198 ? 3.848 55.924 88.604 1.00 24.10 271 GLY E C 1
ATOM 6786 O O . GLY B 1 198 ? 3.993 55.565 87.429 1.00 24.35 271 GLY E O 1
ATOM 6787 N N . LEU B 1 199 ? 2.670 56.307 89.122 1.00 24.14 272 LEU E N 1
ATOM 6788 C CA . LEU B 1 199 ? 1.408 56.157 88.402 1.00 23.41 272 LEU E CA 1
ATOM 6789 C C . LEU B 1 199 ? 1.188 57.142 87.294 1.00 19.95 272 LEU E C 1
ATOM 6790 O O . LEU B 1 199 ? 0.590 56.791 86.298 1.00 20.28 272 LEU E O 1
ATOM 6795 N N . VAL B 1 200 ? 1.579 58.390 87.480 1.00 20.57 273 VAL E N 1
ATOM 6796 C CA . VAL B 1 200 ? 1.250 59.412 86.532 1.00 20.94 273 VAL E CA 1
ATOM 6797 C C . VAL B 1 200 ? 1.685 59.082 85.094 1.00 21.80 273 VAL E C 1
ATOM 6798 O O . VAL B 1 200 ? 0.854 59.025 84.207 1.00 26.02 273 VAL E O 1
ATOM 6802 N N . PRO B 1 201 ? 2.984 58.865 84.836 1.00 25.02 274 PRO E N 1
ATOM 6803 C CA . PRO B 1 201 ? 3.360 58.603 83.413 1.00 24.49 274 PRO E CA 1
ATOM 6804 C C . PRO B 1 201 ? 2.771 57.306 82.889 1.00 23.37 274 PRO E C 1
ATOM 6805 O O . PRO B 1 201 ? 2.545 57.182 81.661 1.00 25.72 274 PRO E O 1
ATOM 6809 N N . MET B 1 202 ? 2.514 56.352 83.782 1.00 21.20 275 MET E N 1
ATOM 6810 C CA . MET B 1 202 ? 1.817 55.120 83.376 1.00 21.26 275 MET E CA 1
ATOM 6811 C C . MET B 1 202 ? 0.380 55.436 82.974 1.00 19.72 275 MET E C 1
ATOM 6812 O O . MET B 1 202 ? -0.081 54.957 81.934 1.00 18.76 275 MET E O 1
ATOM 6817 N N . LEU B 1 203 ? -0.306 56.268 83.761 1.00 18.78 276 LEU E N 1
ATOM 6818 C CA . LEU B 1 203 ? -1.691 56.615 83.431 1.00 21.21 276 LEU E CA 1
ATOM 6819 C C . LEU B 1 203 ? -1.742 57.437 82.120 1.00 21.00 276 LEU E C 1
ATOM 6820 O O . LEU B 1 203 ? -2.767 57.421 81.408 1.00 21.48 276 LEU E O 1
ATOM 6825 N N . ARG B 1 204 ? -0.667 58.153 81.816 1.00 21.54 277 ARG E N 1
ATOM 6826 C CA . ARG B 1 204 ? -0.622 58.924 80.580 1.00 23.48 277 ARG E CA 1
ATOM 6827 C C . ARG B 1 204 ? -0.633 57.969 79.388 1.00 22.52 277 ARG E C 1
ATOM 6828 O O . ARG B 1 204 ? -1.207 58.281 78.368 1.00 22.26 277 ARG E O 1
ATOM 6836 N N . VAL B 1 205 ? -0.053 56.785 79.536 1.00 20.98 278 VAL E N 1
ATOM 6837 C CA . VAL B 1 205 ? -0.186 55.794 78.486 1.00 19.20 278 VAL E CA 1
ATOM 6838 C C . VAL B 1 205 ? -1.668 55.439 78.336 1.00 18.68 278 VAL E C 1
ATOM 6839 O O . VAL B 1 205 ? -2.197 55.374 77.200 1.00 19.52 278 VAL E O 1
ATOM 6843 N N . TYR B 1 206 ? -2.323 55.169 79.459 1.00 18.69 279 TYR E N 1
ATOM 6844 C CA . TYR B 1 206 ? -3.746 54.788 79.465 1.00 19.17 279 TYR E CA 1
ATOM 6845 C C . TYR B 1 206 ? -4.617 55.880 78.850 1.00 19.33 279 TYR E C 1
ATOM 6846 O O . TYR B 1 206 ? -5.518 55.598 78.056 1.00 20.00 279 TYR E O 1
ATOM 6855 N N . ASN B 1 207 ? -4.269 57.120 79.156 1.00 19.93 280 ASN E N 1
ATOM 6856 C CA . ASN B 1 207 ? -4.982 58.260 78.633 1.00 21.51 280 ASN E CA 1
ATOM 6857 C C . ASN B 1 207 ? -4.964 58.279 77.108 1.00 20.02 280 ASN E C 1
ATOM 6858 O O . ASN B 1 207 ? -6.013 58.320 76.448 1.00 18.17 280 ASN E O 1
ATOM 6863 N N . ASN B 1 208 ? -3.771 58.148 76.531 1.00 20.36 281 ASN E N 1
ATOM 6864 C CA . ASN B 1 208 ? -3.681 58.140 75.084 1.00 20.36 281 ASN E CA 1
ATOM 6865 C C . ASN B 1 208 ? -4.310 56.934 74.467 1.00 17.84 281 ASN E C 1
ATOM 6866 O O . ASN B 1 208 ? -4.823 57.014 73.378 1.00 17.40 281 ASN E O 1
ATOM 6871 N N . THR B 1 209 ? -4.331 55.814 75.202 1.00 16.16 282 THR E N 1
ATOM 6872 C CA . THR B 1 209 ? -5.020 54.676 74.701 1.00 17.00 282 THR E CA 1
ATOM 6873 C C . THR B 1 209 ? -6.568 54.924 74.641 1.00 19.29 282 THR E C 1
ATOM 6874 O O . THR B 1 209 ? -7.224 54.596 73.640 1.00 18.42 282 THR E O 1
ATOM 6878 N N . ALA B 1 210 ? -7.132 55.546 75.684 1.00 18.29 283 ALA E N 1
ATOM 6879 C CA . ALA B 1 210 ? -8.554 55.982 75.626 1.00 20.69 283 ALA E CA 1
ATOM 6880 C C . ALA B 1 210 ? -8.807 56.956 74.458 1.00 21.70 283 ALA E C 1
ATOM 6881 O O . ALA B 1 210 ? -9.808 56.811 73.751 1.00 20.57 283 ALA E O 1
ATOM 6883 N N . ARG B 1 211 ? -7.871 57.883 74.215 1.00 23.34 284 ARG E N 1
ATOM 6884 C CA . ARG B 1 211 ? -8.010 58.830 73.088 1.00 23.69 284 ARG E CA 1
ATOM 6885 C C . ARG B 1 211 ? -7.962 58.105 71.751 1.00 26.36 284 ARG E C 1
ATOM 6886 O O . ARG B 1 211 ? -8.727 58.409 70.861 1.00 24.52 284 ARG E O 1
ATOM 6894 N N . TYR B 1 212 ? -7.121 57.086 71.657 1.00 23.70 285 TYR E N 1
ATOM 6895 C CA . TYR B 1 212 ? -6.908 56.379 70.408 1.00 23.82 285 TYR E CA 1
ATOM 6896 C C . TYR B 1 212 ? -8.040 55.427 70.047 1.00 25.34 285 TYR E C 1
ATOM 6897 O O . TYR B 1 212 ? -8.479 55.386 68.891 1.00 24.88 285 TYR E O 1
ATOM 6906 N N . VAL B 1 213 ? -8.493 54.613 70.996 1.00 26.64 286 VAL E N 1
ATOM 6907 C CA . VAL B 1 213 ? -9.389 53.510 70.671 1.00 28.46 286 VAL E CA 1
ATOM 6908 C C . VAL B 1 213 ? -10.814 53.914 71.041 1.00 31.82 286 VAL E C 1
ATOM 6909 O O . VAL B 1 213 ? -11.242 53.793 72.202 1.00 35.75 286 VAL E O 1
ATOM 6913 N N . ASP B 1 214 ? -11.533 54.361 70.027 1.00 36.17 287 ASP E N 1
ATOM 6914 C CA . ASP B 1 214 ? -12.978 54.616 70.069 1.00 42.18 287 ASP E CA 1
ATOM 6915 C C . ASP B 1 214 ? -13.857 53.456 70.539 1.00 46.22 287 ASP E C 1
ATOM 6916 O O . ASP B 1 214 ? -13.581 52.262 70.287 1.00 48.91 287 ASP E O 1
ATOM 6921 N N . GLN B 1 215 ? -14.955 53.845 71.181 1.00 50.45 288 GLN E N 1
ATOM 6922 C CA . GLN B 1 215 ? -15.835 52.919 71.866 1.00 56.13 288 GLN E CA 1
ATOM 6923 C C . GLN B 1 215 ? -16.967 52.451 70.927 1.00 57.39 288 GLN E C 1
ATOM 6924 O O . GLN B 1 215 ? -18.144 52.758 71.164 1.00 58.12 288 GLN E O 1
ATOM 6930 N N . GLY B 1 216 ? -16.607 51.695 69.884 1.00 54.28 289 GLY E N 1
ATOM 6931 C CA . GLY B 1 216 ? -17.568 51.241 68.853 1.00 53.30 289 GLY E CA 1
ATOM 6932 C C . GLY B 1 216 ? -17.531 52.130 67.620 1.00 48.42 289 GLY E C 1
ATOM 6933 O O . GLY B 1 216 ? -16.469 52.656 67.294 1.00 49.15 289 GLY E O 1
ATOM 6934 N N . PRO B 1 221 ? -14.411 58.535 72.204 1.00 42.01 294 PRO E N 1
ATOM 6935 C CA . PRO B 1 221 ? -13.201 57.996 72.835 1.00 43.89 294 PRO E CA 1
ATOM 6936 C C . PRO B 1 221 ? -13.523 56.942 73.885 1.00 36.36 294 PRO E C 1
ATOM 6937 O O . PRO B 1 221 ? -14.657 56.823 74.376 1.00 37.03 294 PRO E O 1
ATOM 6941 N N . GLY B 1 222 ? -12.510 56.165 74.198 1.00 29.71 295 GLY E N 1
ATOM 6942 C CA . GLY B 1 222 ? -12.611 55.132 75.216 1.00 29.17 295 GLY E CA 1
ATOM 6943 C C . GLY B 1 222 ? -12.882 55.798 76.556 1.00 26.89 295 GLY E C 1
ATOM 6944 O O . GLY B 1 222 ? -12.477 56.981 76.780 1.00 23.73 295 GLY E O 1
ATOM 6945 N N . ALA B 1 223 ? -13.596 55.092 77.429 1.00 21.95 296 ALA E N 1
ATOM 6946 C CA . ALA B 1 223 ? -13.949 55.704 78.722 1.00 23.48 296 ALA E CA 1
ATOM 6947 C C . ALA B 1 223 ? -13.423 54.835 79.836 1.00 22.40 296 ALA E C 1
ATOM 6948 O O . ALA B 1 223 ? -13.944 53.724 80.028 1.00 20.70 296 ALA E O 1
ATOM 6950 N N . PHE B 1 224 ? -12.316 55.280 80.472 1.00 24.69 297 PHE E N 1
ATOM 6951 C CA . PHE B 1 224 ? -11.617 54.494 81.524 1.00 21.90 297 PHE E CA 1
ATOM 6952 C C . PHE B 1 224 ? -11.692 55.252 82.847 1.00 20.04 297 PHE E C 1
ATOM 6953 O O . PHE B 1 224 ? -11.306 56.425 82.930 1.00 20.75 297 PHE E O 1
ATOM 6961 N N . ALA B 1 225 ? -12.268 54.604 83.861 1.00 17.83 298 ALA E N 1
ATOM 6962 C CA . ALA B 1 225 ? -12.272 55.174 85.208 1.00 15.88 298 ALA E CA 1
ATOM 6963 C C . ALA B 1 225 ? -11.201 54.466 85.952 1.00 13.98 298 ALA E C 1
ATOM 6964 O O . ALA B 1 225 ? -11.141 53.194 86.010 1.00 13.95 298 ALA E O 1
ATOM 6966 N N . ILE B 1 226 ? -10.322 55.257 86.500 1.00 14.22 299 ILE E N 1
ATOM 6967 C CA . ILE B 1 226 ? -9.191 54.718 87.281 1.00 15.42 299 ILE E CA 1
ATOM 6968 C C . I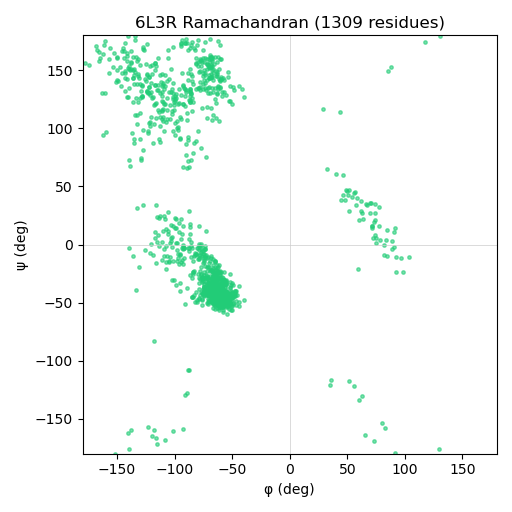LE B 1 226 ? -9.483 54.811 88.785 1.00 15.64 299 ILE E C 1
ATOM 6969 O O . ILE B 1 226 ? -9.770 55.904 89.321 1.00 14.46 299 ILE E O 1
ATOM 6974 N N . TYR B 1 227 ? -9.430 53.679 89.447 1.00 14.50 300 TYR E N 1
ATOM 6975 C CA . TYR B 1 227 ? -9.620 53.587 90.888 1.00 15.70 300 TYR E CA 1
ATOM 6976 C C . TYR B 1 227 ? -8.351 53.471 91.752 1.00 15.93 300 TYR E C 1
ATOM 6977 O O . TYR B 1 227 ? -7.604 52.540 91.648 1.00 19.92 300 TYR E O 1
ATOM 6986 N N . LEU B 1 228 ? -8.169 54.438 92.636 1.00 16.86 301 LEU E N 1
ATOM 6987 C CA . LEU B 1 228 ? -7.027 54.460 93.561 1.00 17.06 301 LEU E CA 1
ATOM 6988 C C . LEU B 1 228 ? -7.502 54.497 94.995 1.00 17.02 301 LEU E C 1
ATOM 6989 O O . LEU B 1 228 ? -8.364 55.304 95.339 1.00 18.80 301 LEU E O 1
ATOM 6994 N N . GLU B 1 229 ? -6.870 53.669 95.824 1.00 16.82 302 GLU E N 1
ATOM 6995 C CA . GLU B 1 229 ? -7.017 53.715 97.305 1.00 16.65 302 GLU E CA 1
ATOM 6996 C C . GLU B 1 229 ? -6.111 54.800 97.883 1.00 16.65 302 GLU E C 1
ATOM 6997 O O . GLU B 1 229 ? -4.908 54.920 97.536 1.00 15.13 302 GLU E O 1
ATOM 7003 N N . PRO B 1 230 ? -6.667 55.608 98.785 1.00 16.76 303 PRO E N 1
ATOM 7004 C CA . PRO B 1 230 ? -5.964 56.829 99.184 1.00 16.51 303 PRO E CA 1
ATOM 7005 C C . PRO B 1 230 ? -4.739 56.627 100.095 1.00 17.09 303 PRO E C 1
ATOM 7006 O O . PRO B 1 230 ? -4.114 57.635 100.465 1.00 17.17 303 PRO E O 1
ATOM 7010 N N . TRP B 1 231 ? -4.412 55.390 100.471 1.00 15.20 304 TRP E N 1
ATOM 7011 C CA . TRP B 1 231 ? -3.144 55.102 101.100 1.00 17.25 304 TRP E CA 1
ATOM 7012 C C . TRP B 1 231 ? -1.954 55.128 100.146 1.00 19.31 304 TRP E C 1
ATOM 7013 O O . TRP B 1 231 ? -0.799 55.048 100.613 1.00 19.28 304 TRP E O 1
ATOM 7024 N N . HIS B 1 232 ? -2.217 55.170 98.826 1.00 17.24 305 HIS E N 1
ATOM 7025 C CA . HIS B 1 232 ? -1.200 55.059 97.858 1.00 17.05 305 HIS E CA 1
ATOM 7026 C C . HIS B 1 232 ? -0.328 56.321 97.833 1.00 19.35 305 HIS E C 1
ATOM 7027 O O . HIS B 1 232 ? -0.834 57.435 97.832 1.00 18.52 305 HIS E O 1
ATOM 7034 N N . LEU B 1 233 ? 0.989 56.129 97.797 1.00 20.05 306 LEU E N 1
ATOM 7035 C CA . LEU B 1 233 ? 1.914 57.277 97.864 1.00 21.90 306 LEU E CA 1
ATOM 7036 C C . LEU B 1 233 ? 1.704 58.326 96.782 1.00 22.36 306 LEU E C 1
ATOM 7037 O O . LEU B 1 233 ? 1.883 59.502 97.047 1.00 20.52 306 LEU E O 1
ATOM 7042 N N . ASP B 1 234 ? 1.261 57.920 95.580 1.00 20.92 307 ASP E N 1
ATOM 7043 C CA . ASP B 1 234 ? 0.956 58.846 94.538 1.00 20.10 307 ASP E CA 1
ATOM 7044 C C . ASP B 1 234 ? -0.456 59.411 94.517 1.00 21.73 307 ASP E C 1
ATOM 7045 O O . ASP B 1 234 ? -1.004 59.656 93.420 1.00 26.83 307 ASP E O 1
ATOM 7050 N N . ILE B 1 235 ? -1.111 59.524 95.658 1.00 18.63 308 ILE E N 1
ATOM 7051 C CA . ILE B 1 235 ? -2.495 59.994 95.713 1.00 17.07 308 ILE E CA 1
ATOM 7052 C C . ILE B 1 235 ? -2.591 61.509 95.473 1.00 18.79 308 ILE E C 1
ATOM 7053 O O . ILE B 1 235 ? -3.514 61.938 94.803 1.00 18.94 308 ILE E O 1
ATOM 7058 N N . PHE B 1 236 ? -1.689 62.331 96.007 1.00 16.32 309 PHE E N 1
ATOM 7059 C CA . PHE B 1 236 ? -1.872 63.771 95.753 1.00 18.97 309 PHE E CA 1
ATOM 7060 C C . PHE B 1 236 ? -1.748 64.093 94.281 1.00 18.73 309 PHE E C 1
ATOM 7061 O O . PHE B 1 236 ? -2.455 64.940 93.778 1.00 22.72 309 PHE E O 1
ATOM 7069 N N . GLU B 1 237 ? -0.842 63.423 93.576 1.00 22.57 310 GLU E N 1
ATOM 7070 C CA . GLU B 1 237 ? -0.648 63.647 92.129 1.00 23.59 310 GLU E CA 1
ATOM 7071 C C . GLU B 1 237 ? -1.858 63.122 91.300 1.00 21.36 310 GLU E C 1
ATOM 7072 O O . GLU B 1 237 ? -2.312 63.776 90.361 1.00 18.05 310 GLU E O 1
ATOM 7078 N N . PHE B 1 238 ? -2.342 61.941 91.665 1.00 21.30 311 PHE E N 1
ATOM 7079 C CA . PHE B 1 238 ? -3.560 61.353 91.118 1.00 22.45 311 PHE E CA 1
ATOM 7080 C C . PHE B 1 238 ? -4.694 62.391 91.157 1.00 21.93 311 PHE E C 1
ATOM 7081 O O . PHE B 1 238 ? -5.352 62.579 90.170 1.00 22.44 311 PHE E O 1
ATOM 7089 N N . LEU B 1 239 ? -4.837 63.091 92.282 1.00 21.14 312 LEU E N 1
ATOM 7090 C CA . LEU B 1 239 ? -5.885 64.089 92.420 1.00 21.53 312 LEU E CA 1
ATOM 7091 C C . LEU B 1 239 ? -5.719 65.306 91.523 1.00 22.05 312 LEU E C 1
ATOM 7092 O O . LEU B 1 239 ? -6.670 66.024 91.361 1.00 25.03 312 LEU E O 1
ATOM 7097 N N . ASP B 1 240 ? -4.569 65.503 90.893 1.00 21.05 313 ASP E N 1
ATOM 7098 C CA . ASP B 1 240 ? -4.380 66.611 89.953 1.00 22.59 313 ASP E CA 1
ATOM 7099 C C . ASP B 1 240 ? -4.581 66.184 88.483 1.00 22.11 313 ASP E C 1
ATOM 7100 O O . ASP B 1 240 ? -4.724 67.048 87.630 1.00 21.58 313 ASP E O 1
ATOM 7105 N N . LEU B 1 241 ? -4.656 64.868 88.196 1.00 20.18 314 LEU E N 1
ATOM 7106 C CA . LEU B 1 241 ? -4.558 64.390 86.821 1.00 21.46 314 LEU E CA 1
ATOM 7107 C C . LEU B 1 241 ? -5.585 64.980 85.857 1.00 24.08 314 LEU E C 1
ATOM 7108 O O . LEU B 1 241 ? -5.295 65.199 84.677 1.00 22.56 314 LEU E O 1
ATOM 7113 N N . LYS B 1 242 ? -6.783 65.258 86.352 1.00 24.49 315 LYS E N 1
ATOM 7114 C CA . LYS B 1 242 ? -7.838 65.750 85.536 1.00 26.97 315 LYS E CA 1
ATOM 7115 C C . LYS B 1 242 ? -7.894 67.275 85.480 1.00 27.28 315 LYS E C 1
ATOM 7116 O O . LYS B 1 242 ? -8.716 67.816 84.765 1.00 29.83 315 LYS E O 1
ATOM 7122 N N . LYS B 1 243 ? -7.059 67.988 86.201 1.00 27.61 316 LYS E N 1
ATOM 7123 C CA . LYS B 1 243 ? -7.166 69.477 86.160 1.00 30.76 316 LYS E CA 1
ATOM 7124 C C . LYS B 1 243 ? -6.805 70.098 84.799 1.00 33.52 316 LYS E C 1
ATOM 7125 O O . LYS B 1 243 ? -5.945 69.577 84.100 1.00 34.21 316 LYS E O 1
ATOM 7131 N N . ASN B 1 244 ? -7.454 71.210 84.437 1.00 37.37 317 ASN E N 1
ATOM 7132 C CA . ASN B 1 244 ? -7.143 71.949 83.199 1.00 41.52 317 ASN E CA 1
ATOM 7133 C C . ASN B 1 244 ? -5.842 72.739 83.132 1.00 44.44 317 ASN E C 1
ATOM 7134 O O . ASN B 1 244 ? -5.233 72.865 82.054 1.00 43.74 317 ASN E O 1
ATOM 7139 N N . THR B 1 245 ? -5.411 73.275 84.257 1.00 45.88 318 THR E N 1
ATOM 7140 C CA . THR B 1 245 ? -4.084 73.852 84.354 1.00 45.82 318 THR E CA 1
ATOM 7141 C C . THR B 1 245 ? -3.058 72.746 84.442 1.00 45.47 318 THR E C 1
ATOM 7142 O O . THR B 1 245 ? -3.368 71.580 84.692 1.00 51.99 318 THR E O 1
ATOM 7146 N N . GLY B 1 246 ? -1.819 73.141 84.263 1.00 45.32 319 GLY E N 1
ATOM 7147 C CA . GLY B 1 246 ? -0.703 72.358 84.718 1.00 41.42 319 GLY E CA 1
ATOM 7148 C C . GLY B 1 246 ? 0.074 71.966 83.525 1.00 39.21 319 GLY E C 1
ATOM 7149 O O . GLY B 1 246 ? -0.332 72.203 82.398 1.00 41.91 319 GLY E O 1
ATOM 7150 N N . LYS B 1 247 ? 1.191 71.338 83.798 1.00 41.43 320 LYS E N 1
ATOM 7151 C CA . LYS B 1 247 ? 2.029 70.810 82.763 1.00 44.05 320 LYS E CA 1
ATOM 7152 C C . LYS B 1 247 ? 1.386 69.506 82.194 1.00 41.06 320 LYS E C 1
ATOM 7153 O O . LYS B 1 247 ? 0.908 68.671 82.961 1.00 33.73 320 LYS E O 1
ATOM 7159 N N . GLU B 1 248 ? 1.421 69.355 80.864 1.00 37.73 321 GLU E N 1
ATOM 7160 C CA . GLU B 1 248 ? 0.917 68.162 80.127 1.00 39.76 321 GLU E CA 1
ATOM 7161 C C . GLU B 1 248 ? 1.433 66.789 80.642 1.00 35.59 321 GLU E C 1
ATOM 7162 O O . GLU B 1 248 ? 0.712 65.819 80.659 1.00 36.45 321 GLU E O 1
ATOM 7168 N N . GLU B 1 249 ? 2.671 66.733 81.106 1.00 37.33 322 GLU E N 1
ATOM 7169 C CA . GLU B 1 249 ? 3.243 65.508 81.723 1.00 39.10 322 GLU E CA 1
ATOM 7170 C C . GLU B 1 249 ? 2.649 65.157 83.082 1.00 35.78 322 GLU E C 1
ATOM 7171 O O . GLU B 1 249 ? 2.869 64.037 83.588 1.00 35.22 322 GLU E O 1
ATOM 7177 N N . GLN B 1 250 ? 1.959 66.108 83.710 1.00 31.36 323 GLN E N 1
ATOM 7178 C CA . GLN B 1 250 ? 1.391 65.872 85.025 1.00 34.61 323 GLN E CA 1
ATOM 7179 C C . GLN B 1 250 ? -0.126 65.630 84.937 1.00 32.61 323 GLN E C 1
ATOM 7180 O O . GLN B 1 250 ? -0.813 65.562 85.974 1.00 27.76 323 GLN E O 1
ATOM 7186 N N . ARG B 1 251 ? -0.630 65.555 83.706 1.00 28.78 324 ARG E N 1
ATOM 7187 C CA . ARG B 1 251 ? -2.060 65.512 83.459 1.00 26.96 324 ARG E CA 1
ATOM 7188 C C . ARG B 1 251 ? -2.404 64.285 82.650 1.00 25.18 324 ARG E C 1
ATOM 7189 O O . ARG B 1 251 ? -1.611 63.842 81.804 1.00 22.33 324 ARG E O 1
ATOM 7197 N N . ALA B 1 252 ? -3.596 63.754 82.925 1.00 22.32 325 ALA E N 1
ATOM 7198 C CA . ALA B 1 252 ? -4.246 62.742 82.083 1.00 22.86 325 ALA E CA 1
ATOM 7199 C C . ALA B 1 252 ? -5.750 63.061 82.002 1.00 23.07 325 ALA E C 1
ATOM 7200 O O . ALA B 1 252 ? -6.594 62.357 82.556 1.00 21.51 325 ALA E O 1
ATOM 7202 N N . ARG B 1 253 ? -6.081 64.110 81.268 1.00 24.07 326 ARG E N 1
ATOM 7203 C CA . ARG B 1 253 ? -7.410 64.701 81.341 1.00 26.62 326 ARG E CA 1
ATOM 7204 C C . ARG B 1 253 ? -8.565 63.953 80.634 1.00 23.20 326 ARG E C 1
ATOM 7205 O O . ARG B 1 253 ? -9.705 64.319 80.785 1.00 24.00 326 ARG E O 1
ATOM 7213 N N . ASP B 1 254 ? -8.290 62.951 79.841 1.00 23.32 327 ASP E N 1
ATOM 7214 C CA . ASP B 1 254 ? -9.314 62.197 79.163 1.00 22.24 327 ASP E CA 1
ATOM 7215 C C . ASP B 1 254 ? -9.717 60.952 79.903 1.00 21.65 327 ASP E C 1
ATOM 7216 O O . ASP B 1 254 ? -10.649 60.302 79.488 1.00 21.80 327 ASP E O 1
ATOM 7221 N N . LEU B 1 255 ? -9.020 60.577 80.956 1.00 20.84 328 LEU E N 1
ATOM 7222 C CA . LEU B 1 255 ? -9.515 59.542 81.907 1.00 20.57 328 LEU E CA 1
ATOM 7223 C C . LEU B 1 255 ? -10.507 60.087 82.907 1.00 20.02 328 LEU E C 1
ATOM 7224 O O . LEU B 1 255 ? -10.694 61.300 83.044 1.00 19.89 328 LEU E O 1
ATOM 7229 N N . PHE B 1 256 ? -11.103 59.165 83.663 1.00 20.15 329 PHE E N 1
ATOM 7230 C CA . PHE B 1 256 ? -11.985 59.509 84.775 1.00 20.14 329 PHE E CA 1
ATOM 7231 C C . PHE B 1 256 ? -11.386 58.914 86.059 1.00 19.68 329 PHE E C 1
ATOM 7232 O O . PHE B 1 256 ? -10.685 57.906 86.018 1.00 18.43 329 PHE E O 1
ATOM 7240 N N . PHE B 1 257 ? -11.705 59.524 87.198 1.00 18.15 330 PHE E N 1
ATOM 7241 C CA . PHE B 1 257 ? -11.018 59.263 88.439 1.00 18.35 330 PHE E CA 1
ATOM 7242 C C . PHE B 1 257 ? -11.960 58.940 89.619 1.00 18.13 330 PHE E C 1
ATOM 7243 O O . PHE B 1 257 ? -12.918 59.638 89.856 1.00 16.44 330 PHE E O 1
ATOM 7251 N N . ALA B 1 258 ? -11.645 57.872 90.358 1.00 16.32 331 ALA E N 1
ATOM 7252 C CA . ALA B 1 258 ? -12.422 57.471 91.494 1.00 15.96 331 ALA E CA 1
ATOM 7253 C C . ALA B 1 258 ? -11.533 57.058 92.658 1.00 16.34 331 ALA E C 1
ATOM 7254 O O . ALA B 1 258 ? -10.357 56.696 92.505 1.00 18.35 331 ALA E O 1
ATOM 7256 N N . LEU B 1 259 ? -12.062 57.145 93.869 1.00 15.32 332 LEU E N 1
ATOM 7257 C CA . LEU B 1 259 ? -11.348 56.690 95.010 1.00 15.77 332 LEU E CA 1
ATOM 7258 C C . LEU B 1 259 ? -12.034 55.465 95.592 1.00 14.87 332 LEU E C 1
ATOM 7259 O O . LEU B 1 259 ? -13.249 55.447 95.694 1.00 18.42 332 LEU E O 1
ATOM 7264 N N . TRP B 1 260 ? -11.271 54.483 96.028 1.00 13.60 333 TRP E N 1
ATOM 7265 C CA . TRP B 1 260 ? -11.791 53.266 96.663 1.00 14.04 333 TRP E CA 1
ATOM 7266 C C . TRP B 1 260 ? -11.360 53.463 98.139 1.00 16.23 333 TRP E C 1
ATOM 7267 O O . TRP B 1 260 ? -10.192 53.220 98.501 1.00 17.93 333 TRP E O 1
ATOM 7278 N N . ILE B 1 261 ? -12.280 53.951 98.973 1.00 17.24 334 ILE E N 1
ATOM 7279 C CA . ILE B 1 261 ? -11.955 54.498 100.257 1.00 18.65 334 ILE E CA 1
ATOM 7280 C C . ILE B 1 261 ? -12.267 53.623 101.420 1.00 19.61 334 ILE E C 1
ATOM 7281 O O . ILE B 1 261 ? -13.438 53.321 101.657 1.00 22.31 334 ILE E O 1
ATOM 7286 N N . PRO B 1 262 ? -11.218 53.260 102.212 1.00 17.64 335 PRO E N 1
ATOM 7287 C CA . PRO B 1 262 ? -11.399 52.455 103.384 1.00 19.19 335 PRO E CA 1
ATOM 7288 C C . PRO B 1 262 ? -11.988 53.270 104.501 1.00 18.01 335 PRO E C 1
ATOM 7289 O O . PRO B 1 262 ? -11.694 54.507 104.613 1.00 17.82 335 PRO E O 1
ATOM 7293 N N . ASP B 1 263 ? -12.798 52.642 105.343 1.00 16.91 336 ASP E N 1
ATOM 7294 C CA . ASP B 1 263 ? -13.371 53.343 106.535 1.00 16.76 336 ASP E CA 1
ATOM 7295 C C . ASP B 1 263 ? -12.268 54.018 107.364 1.00 16.71 336 ASP E C 1
ATOM 7296 O O . ASP B 1 263 ? -12.440 55.120 107.841 1.00 18.02 336 ASP E O 1
ATOM 7301 N N . LEU B 1 264 ? -11.113 53.363 107.475 1.00 18.33 337 LEU E N 1
ATOM 7302 C CA . LEU B 1 264 ? -10.012 53.905 108.317 1.00 16.55 337 LEU E CA 1
ATOM 7303 C C . LEU B 1 264 ? -9.647 55.293 107.863 1.00 17.34 337 LEU E C 1
ATOM 7304 O O . LEU B 1 264 ? -9.445 56.141 108.697 1.00 16.17 337 LEU E O 1
ATOM 7309 N N . PHE B 1 265 ? -9.663 55.570 106.575 1.00 16.86 338 PHE E N 1
ATOM 7310 C CA . PHE B 1 265 ? -9.362 56.941 106.119 1.00 17.18 338 PHE E CA 1
ATOM 7311 C C . PHE B 1 265 ? -10.343 57.938 106.644 1.00 18.21 338 PHE E C 1
ATOM 7312 O O . PHE B 1 265 ? -9.965 59.041 107.072 1.00 20.40 338 PHE E O 1
ATOM 7320 N N . MET B 1 266 ? -11.634 57.641 106.462 1.00 17.19 339 MET E N 1
ATOM 7321 C CA . MET B 1 266 ? -12.646 58.550 106.911 1.00 17.40 339 MET E CA 1
ATOM 7322 C C . MET B 1 266 ? -12.574 58.728 108.421 1.00 18.48 339 MET E C 1
ATOM 7323 O O . MET B 1 266 ? -12.671 59.844 108.886 1.00 16.04 339 MET E O 1
ATOM 7328 N N . LYS B 1 267 ? -12.351 57.645 109.184 1.00 17.82 340 LYS E N 1
ATOM 7329 C CA . LYS B 1 267 ? -12.257 57.782 110.631 1.00 20.55 340 LYS E CA 1
ATOM 7330 C C . LYS B 1 267 ? -11.102 58.725 111.054 1.00 24.34 340 LYS E C 1
ATOM 7331 O O . LYS B 1 267 ? -11.271 59.573 111.952 1.00 24.11 340 LYS E O 1
ATOM 7337 N N . ARG B 1 268 ? -9.965 58.578 110.374 1.00 21.64 341 ARG E N 1
ATOM 7338 C CA . ARG B 1 268 ? -8.779 59.375 110.659 1.00 22.82 341 ARG E CA 1
ATOM 7339 C C . ARG B 1 268 ? -8.949 60.824 110.239 1.00 22.87 341 ARG E C 1
ATOM 7340 O O . ARG B 1 268 ? -8.375 61.703 110.880 1.00 24.69 341 ARG E O 1
ATOM 7348 N N . VAL B 1 269 ? -9.743 61.085 109.196 1.00 20.61 342 VAL E N 1
ATOM 7349 C CA . VAL B 1 269 ? -10.033 62.457 108.767 1.00 20.60 342 VAL E CA 1
ATOM 7350 C C . VAL B 1 269 ? -10.861 63.202 109.795 1.00 25.59 342 VAL E C 1
ATOM 7351 O O . VAL B 1 269 ? -10.680 64.402 110.013 1.00 23.39 342 VAL E O 1
ATOM 7355 N N . GLU B 1 270 ? -11.843 62.486 110.341 1.00 27.00 343 GLU E N 1
ATOM 7356 C CA . GLU B 1 270 ? -12.864 63.049 111.213 1.00 28.04 343 GLU E CA 1
ATOM 7357 C C . GLU B 1 270 ? -12.267 63.451 112.572 1.00 29.51 343 GLU E C 1
ATOM 7358 O O . GLU B 1 270 ? -12.653 64.447 113.154 1.00 30.23 343 GLU E O 1
ATOM 7364 N N . THR B 1 271 ? -11.369 62.597 113.047 1.00 28.08 344 THR E N 1
ATOM 7365 C CA . THR B 1 271 ? -10.608 62.747 114.279 1.00 29.48 344 THR E CA 1
ATOM 7366 C C . THR B 1 271 ? -9.228 63.440 114.088 1.00 28.01 344 THR E C 1
ATOM 7367 O O . THR B 1 271 ? -8.370 63.341 114.946 1.00 26.47 344 THR E O 1
ATOM 7371 N N . ASN B 1 272 ? -9.021 64.095 112.952 1.00 29.77 345 ASN E N 1
ATOM 7372 C CA . ASN B 1 272 ? -7.809 64.809 112.622 1.00 30.00 345 ASN E CA 1
ATOM 7373 C C . ASN B 1 272 ? -6.474 64.086 112.932 1.00 29.56 345 ASN E C 1
ATOM 7374 O O . ASN B 1 272 ? -5.516 64.707 113.408 1.00 27.74 345 ASN E O 1
ATOM 7379 N N . GLN B 1 273 ? -6.434 62.780 112.717 1.00 23.37 346 GLN E N 1
ATOM 7380 C CA . GLN B 1 273 ? -5.234 61.973 112.925 1.00 24.18 346 GLN E CA 1
ATOM 7381 C C . GLN B 1 273 ? -4.296 61.989 111.696 1.00 23.16 346 GLN E C 1
ATOM 7382 O O . GLN B 1 273 ? -4.630 62.503 110.619 1.00 22.99 346 GLN E O 1
ATOM 7388 N N . ASP B 1 274 ? -3.139 61.383 111.862 1.00 22.27 347 ASP E N 1
ATOM 7389 C CA . ASP B 1 274 ? -2.186 61.274 110.778 1.00 24.89 347 ASP E CA 1
ATOM 7390 C C . ASP B 1 274 ? -2.549 60.112 109.837 1.00 23.20 347 ASP E C 1
ATOM 7391 O O . ASP B 1 274 ? -3.195 59.147 110.241 1.00 21.27 347 ASP E O 1
ATOM 7396 N N . TRP B 1 275 ? -2.073 60.214 108.603 1.00 22.32 348 TRP E N 1
ATOM 7397 C CA . TRP B 1 275 ? -2.397 59.238 107.585 1.00 20.96 348 TRP E CA 1
ATOM 7398 C C . TRP B 1 275 ? -1.082 58.889 106.919 1.00 21.33 348 TRP E C 1
ATOM 7399 O O . TRP B 1 275 ? -0.396 59.748 106.452 1.00 19.27 348 TRP E O 1
ATOM 7410 N N . SER B 1 276 ? -0.783 57.600 106.874 1.00 20.36 349 SER E N 1
ATOM 7411 C CA . SER B 1 276 ? 0.424 57.107 106.268 1.00 23.98 349 SER E CA 1
ATOM 7412 C C . SER B 1 276 ? 0.254 56.757 104.759 1.00 24.71 349 SER E C 1
ATOM 7413 O O . SER B 1 276 ? -0.700 56.032 104.344 1.00 22.24 349 SER E O 1
ATOM 7416 N N . LEU B 1 277 ? 1.143 57.302 103.942 1.00 23.57 350 LEU E N 1
ATOM 7417 C CA . LEU B 1 277 ? 1.220 56.955 102.520 1.00 22.47 350 LEU E CA 1
ATOM 7418 C C . LEU B 1 277 ? 2.203 55.792 102.337 1.00 25.21 350 LEU E C 1
ATOM 7419 O O . LEU B 1 277 ? 3.325 55.777 102.910 1.00 28.17 350 LEU E O 1
ATOM 7424 N N . MET B 1 278 ? 1.795 54.807 101.560 1.00 22.23 351 MET E N 1
ATOM 7425 C CA . MET B 1 278 ? 2.580 53.579 101.418 1.00 20.12 351 MET E CA 1
ATOM 7426 C C . MET B 1 278 ? 2.749 53.200 99.963 1.00 22.02 351 MET E C 1
ATOM 7427 O O . MET B 1 278 ? 1.966 53.621 99.099 1.00 21.57 351 MET E O 1
ATOM 7432 N N . CYS B 1 279 ? 3.771 52.388 99.730 1.00 20.23 352 CYS E N 1
ATOM 7433 C CA . CYS B 1 279 ? 4.186 51.951 98.438 1.00 20.96 352 CYS E CA 1
ATOM 7434 C C . CYS B 1 279 ? 3.798 50.476 98.450 1.00 19.94 352 CYS E C 1
ATOM 7435 O O . CYS B 1 279 ? 4.180 49.755 99.351 1.00 17.62 352 CYS E O 1
ATOM 7438 N N . PRO B 1 280 ? 2.958 50.040 97.490 1.00 18.55 353 PRO E N 1
ATOM 7439 C CA . PRO B 1 280 ? 2.414 48.712 97.520 1.00 19.81 353 PRO E CA 1
ATOM 7440 C C . PRO B 1 280 ? 3.412 47.614 97.367 1.00 20.07 353 PRO E C 1
ATOM 7441 O O . PRO B 1 280 ? 3.116 46.515 97.764 1.00 19.10 353 PRO E O 1
ATOM 7445 N N . ASN B 1 281 ? 4.559 47.882 96.743 1.00 23.00 354 ASN E N 1
ATOM 7446 C CA . ASN B 1 281 ? 5.638 46.894 96.653 1.00 24.11 354 ASN E CA 1
ATOM 7447 C C . ASN B 1 281 ? 6.238 46.647 98.075 1.00 25.08 354 ASN E C 1
ATOM 7448 O O . ASN B 1 281 ? 6.382 45.490 98.528 1.00 19.47 354 ASN E O 1
ATOM 7453 N N . GLU B 1 282 ? 6.477 47.734 98.792 1.00 22.25 355 GLU E N 1
ATOM 7454 C CA . GLU B 1 282 ? 6.870 47.679 100.216 1.00 28.15 355 GLU E CA 1
ATOM 7455 C C . GLU B 1 282 ? 5.757 47.105 101.144 1.00 27.43 355 GLU E C 1
ATOM 7456 O O . GLU B 1 282 ? 6.045 46.387 102.125 1.00 25.78 355 GLU E O 1
ATOM 7462 N N . CYS B 1 283 ? 4.485 47.372 100.781 1.00 24.08 356 CYS E N 1
ATOM 7463 C CA . CYS B 1 283 ? 3.343 47.101 101.609 1.00 22.17 356 CYS E CA 1
ATOM 7464 C C . CYS B 1 283 ? 2.319 46.334 100.843 1.00 22.22 356 CYS E C 1
ATOM 7465 O O . CYS B 1 283 ? 1.290 46.878 100.501 1.00 22.27 356 CYS E O 1
ATOM 7468 N N . PRO B 1 284 ? 2.591 45.038 100.573 1.00 24.02 357 PRO E N 1
ATOM 7469 C CA . PRO B 1 284 ? 1.706 44.225 99.749 1.00 23.74 357 PRO E CA 1
ATOM 7470 C C . PRO B 1 284 ? 0.346 43.915 100.419 1.00 25.98 357 PRO E C 1
ATOM 7471 O O . PRO B 1 284 ? 0.225 43.875 101.666 1.00 22.73 357 PRO E O 1
ATOM 7475 N N . GLY B 1 285 ? -0.681 43.703 99.592 1.00 23.85 358 GLY E N 1
ATOM 7476 C CA . GLY B 1 285 ? -1.869 43.096 100.098 1.00 23.49 358 GLY E CA 1
ATOM 7477 C C . GLY B 1 285 ? -2.919 44.026 100.633 1.00 22.96 358 GLY E C 1
ATOM 7478 O O . GLY B 1 285 ? -3.960 43.522 101.026 1.00 20.93 358 GLY E O 1
ATOM 7479 N N . LEU B 1 286 ? -2.680 45.348 100.655 1.00 20.82 359 LEU E N 1
ATOM 7480 C CA . LEU B 1 286 ? -3.665 46.267 101.181 1.00 19.62 359 LEU E CA 1
ATOM 7481 C C . LEU B 1 286 ? -4.962 46.326 100.373 1.00 21.31 359 LEU E C 1
ATOM 7482 O O . LEU B 1 286 ? -6.033 46.536 100.942 1.00 19.04 359 LEU E O 1
ATOM 7487 N N . ASP B 1 287 ? -4.858 46.144 99.048 1.00 20.38 360 ASP E N 1
ATOM 7488 C CA . ASP B 1 287 ? -6.035 46.057 98.208 1.00 20.28 360 ASP E CA 1
ATOM 7489 C C . ASP B 1 287 ? -6.691 44.674 98.221 1.00 20.58 360 ASP E C 1
ATOM 7490 O O . ASP B 1 287 ? -7.733 44.504 97.601 1.00 22.19 360 ASP E O 1
ATOM 7495 N N . GLU B 1 288 ? -6.119 43.696 98.911 1.00 20.26 361 GLU E N 1
ATOM 7496 C CA . GLU B 1 288 ? -6.680 42.343 98.949 1.00 21.15 361 GLU E CA 1
ATOM 7497 C C . GLU B 1 288 ? -7.346 41.995 100.252 1.00 20.45 361 GLU E C 1
ATOM 7498 O O . GLU B 1 288 ? -7.743 40.855 100.468 1.00 18.56 361 GLU E O 1
ATOM 7504 N N . VAL B 1 289 ? -7.505 43.010 101.102 1.00 16.21 362 VAL E N 1
ATOM 7505 C CA . VAL B 1 289 ? -8.258 42.922 102.332 1.00 16.49 362 VAL E CA 1
ATOM 7506 C C . VAL B 1 289 ? -9.098 44.153 102.521 1.00 16.47 362 VAL E C 1
ATOM 7507 O O . VAL B 1 289 ? -8.816 45.213 101.910 1.00 14.36 362 VAL E O 1
ATOM 7511 N N . TRP B 1 290 ? -10.150 44.004 103.323 1.00 16.53 363 TRP E N 1
ATOM 7512 C CA . TRP B 1 290 ? -11.047 45.093 103.612 1.00 17.25 363 TRP E CA 1
ATOM 7513 C C . TRP B 1 290 ? -11.471 45.036 105.076 1.00 18.83 363 TRP E C 1
ATOM 7514 O O . TRP B 1 290 ? -11.422 43.976 105.734 1.00 20.35 363 TRP E O 1
ATOM 7525 N N . GLY B 1 291 ? -11.979 46.160 105.557 1.00 18.49 364 GLY E N 1
ATOM 7526 C CA . GLY B 1 291 ? -12.528 46.286 106.912 1.00 18.99 364 GLY E CA 1
ATOM 7527 C C . GLY B 1 291 ? -11.441 46.038 107.965 1.00 21.83 364 GLY E C 1
ATOM 7528 O O . GLY B 1 291 ? -10.297 46.494 107.851 1.00 20.62 364 GLY E O 1
ATOM 7529 N N . GLU B 1 292 ? -11.772 45.188 108.906 1.00 25.14 365 GLU E N 1
ATOM 7530 C CA . GLU B 1 292 ? -10.896 44.906 110.025 1.00 29.48 365 GLU E CA 1
ATOM 7531 C C . GLU B 1 292 ? -9.581 44.308 109.582 1.00 28.22 365 GLU E C 1
ATOM 7532 O O . GLU B 1 292 ? -8.552 44.579 110.188 1.00 25.80 365 GLU E O 1
ATOM 7538 N N . GLU B 1 293 ? -9.620 43.441 108.581 1.00 25.97 366 GLU E N 1
ATOM 7539 C CA . GLU B 1 293 ? -8.438 42.817 108.075 1.00 25.80 366 GLU E CA 1
ATOM 7540 C C . GLU B 1 293 ? -7.509 43.862 107.496 1.00 23.43 366 GLU E C 1
ATOM 7541 O O . GLU B 1 293 ? -6.337 43.898 107.798 1.00 20.47 366 GLU E O 1
ATOM 7547 N N . PHE B 1 294 ? -8.047 44.744 106.691 1.00 20.67 367 PHE E N 1
ATOM 7548 C CA . PHE B 1 294 ? -7.316 45.919 106.245 1.00 18.74 367 PHE E CA 1
ATOM 7549 C C . PHE B 1 294 ? -6.713 46.744 107.358 1.00 19.37 367 PHE E C 1
ATOM 7550 O O . PHE B 1 294 ? -5.513 47.037 107.335 1.00 19.12 367 PHE E O 1
ATOM 7558 N N . GLU B 1 295 ? -7.543 47.175 108.308 1.00 21.95 368 GLU E N 1
ATOM 7559 C CA . GLU B 1 295 ? -7.043 48.069 109.392 1.00 22.78 368 GLU E CA 1
ATOM 7560 C C . GLU B 1 295 ? -5.944 47.452 110.227 1.00 20.94 368 GLU E C 1
ATOM 7561 O O . GLU B 1 295 ? -5.042 48.151 110.570 1.00 20.61 368 GLU E O 1
ATOM 7567 N N . LYS B 1 296 ? -5.987 46.131 110.469 1.00 23.22 369 LYS E N 1
ATOM 7568 C CA . LYS B 1 296 ? -4.872 45.406 111.094 1.00 28.61 369 LYS E CA 1
ATOM 7569 C C . LYS B 1 296 ? -3.594 45.442 110.261 1.00 28.61 369 LYS E C 1
ATOM 7570 O O . LYS B 1 296 ? -2.526 45.770 110.772 1.00 26.65 369 LYS E O 1
ATOM 7576 N N . LEU B 1 297 ? -3.698 45.073 108.989 1.00 22.50 370 LEU E N 1
ATOM 7577 C CA . LEU B 1 297 ? -2.520 45.054 108.175 1.00 20.17 370 LEU E CA 1
ATOM 7578 C C . LEU B 1 297 ? -1.885 46.453 108.015 1.00 20.30 370 LEU E C 1
ATOM 7579 O O . LEU B 1 297 ? -0.672 46.616 108.161 1.00 18.88 370 LEU E O 1
ATOM 7584 N N . TYR B 1 298 ? -2.692 47.447 107.697 1.00 18.67 371 TYR E N 1
ATOM 7585 C CA . TYR B 1 298 ? -2.203 48.802 107.539 1.00 19.32 371 TYR E CA 1
ATOM 7586 C C . TYR B 1 298 ? -1.532 49.312 108.815 1.00 20.83 371 TYR E C 1
ATOM 7587 O O . TYR B 1 298 ? -0.459 49.892 108.759 1.00 20.60 371 TYR E O 1
ATOM 7596 N N . ALA B 1 299 ? -2.206 49.159 109.943 1.00 19.46 372 ALA E N 1
ATOM 7597 C CA . ALA B 1 299 ? -1.629 49.575 111.259 1.00 21.35 372 ALA E CA 1
ATOM 7598 C C . ALA B 1 299 ? -0.342 48.849 111.594 1.00 20.22 372 ALA E C 1
ATOM 7599 O O . ALA B 1 299 ? 0.587 49.453 112.119 1.00 22.54 372 ALA E O 1
ATOM 7601 N N . SER B 1 300 ? -0.266 47.566 111.223 1.00 20.65 373 SER E N 1
ATOM 7602 C CA . SER B 1 300 ? 0.912 46.797 111.395 1.00 22.35 373 SER E CA 1
ATOM 7603 C C . SER B 1 300 ? 2.046 47.324 110.523 1.00 22.72 373 SER E C 1
ATOM 7604 O O . SER B 1 300 ? 3.184 47.416 111.009 1.00 21.44 373 SER E O 1
ATOM 7607 N N . TYR B 1 301 ? 1.762 47.712 109.266 1.00 21.27 374 TYR E N 1
ATOM 7608 C CA . TYR B 1 301 ? 2.790 48.299 108.403 1.00 21.18 374 TYR E CA 1
ATOM 7609 C C . TYR B 1 301 ? 3.308 49.648 108.981 1.00 21.25 374 TYR E C 1
ATOM 7610 O O . TYR B 1 301 ? 4.504 49.948 108.893 1.00 17.08 374 TYR E O 1
ATOM 7619 N N . GLU B 1 302 ? 2.398 50.444 109.519 1.00 18.19 375 GLU E N 1
ATOM 7620 C CA . GLU B 1 302 ? 2.782 51.694 110.186 1.00 21.38 375 GLU E CA 1
ATOM 7621 C C . GLU B 1 302 ? 3.719 51.366 111.362 1.00 21.28 375 GLU E C 1
ATOM 7622 O O . GLU B 1 302 ? 4.784 51.940 111.493 1.00 21.51 375 GLU E O 1
ATOM 7628 N N . LYS B 1 303 ? 3.344 50.386 112.174 1.00 23.64 376 LYS E N 1
ATOM 7629 C CA . LYS B 1 303 ? 4.156 50.047 113.366 1.00 24.71 376 LYS E CA 1
ATOM 7630 C C . LYS B 1 303 ? 5.527 49.467 112.969 1.00 27.01 376 LYS E C 1
ATOM 7631 O O . LYS B 1 303 ? 6.528 49.710 113.632 1.00 22.74 376 LYS E O 1
ATOM 7637 N N . GLN B 1 304 ? 5.562 48.776 111.823 1.00 28.35 377 GLN E N 1
ATOM 7638 C CA . GLN B 1 304 ? 6.783 48.271 111.243 1.00 26.07 377 GLN E CA 1
ATOM 7639 C C . GLN B 1 304 ? 7.589 49.340 110.540 1.00 25.47 377 GLN E C 1
ATOM 7640 O O . GLN B 1 304 ? 8.673 49.046 110.088 1.00 27.51 377 GLN E O 1
ATOM 7646 N N . GLY B 1 305 ? 7.126 50.583 110.498 1.00 25.88 378 GLY E N 1
ATOM 7647 C CA . GLY B 1 305 ? 7.795 51.674 109.741 1.00 25.22 378 GLY E CA 1
ATOM 7648 C C . GLY B 1 305 ? 7.849 51.459 108.205 1.00 28.35 378 GLY E C 1
ATOM 7649 O O . GLY B 1 305 ? 8.681 52.075 107.516 1.00 25.03 378 GLY E O 1
ATOM 7650 N N . ARG B 1 306 ? 6.949 50.616 107.660 1.00 25.92 379 ARG E N 1
ATOM 7651 C CA . ARG B 1 306 ? 6.841 50.431 106.233 1.00 24.29 379 ARG E CA 1
ATOM 7652 C C . ARG B 1 306 ? 5.922 51.494 105.630 1.00 23.42 379 ARG E C 1
ATOM 7653 O O . ARG B 1 306 ? 4.772 51.225 105.239 1.00 20.84 379 ARG E O 1
ATOM 7661 N N . VAL B 1 307 ? 6.437 52.696 105.585 1.00 21.67 380 VAL E N 1
ATOM 7662 C CA . VAL B 1 307 ? 5.682 53.861 105.275 1.00 22.42 380 VAL E CA 1
ATOM 7663 C C . VAL B 1 307 ? 6.639 54.807 104.593 1.00 25.81 380 VAL E C 1
ATOM 7664 O O . VAL B 1 307 ? 7.773 54.953 105.042 1.00 23.68 380 VAL E O 1
ATOM 7668 N N . ARG B 1 308 ? 6.178 55.502 103.563 1.00 25.52 381 ARG E N 1
ATOM 7669 C CA . ARG B 1 308 ? 7.045 56.379 102.811 1.00 27.58 381 ARG E CA 1
ATOM 7670 C C . ARG B 1 308 ? 6.838 57.795 103.189 1.00 27.33 381 ARG E C 1
ATOM 7671 O O . ARG B 1 308 ? 7.734 58.602 103.038 1.00 29.35 381 ARG E O 1
ATOM 7679 N N . LYS B 1 309 ? 5.639 58.161 103.592 1.00 26.57 382 LYS E N 1
ATOM 7680 C CA . LYS B 1 309 ? 5.393 59.559 103.990 1.00 26.77 382 LYS E CA 1
ATOM 7681 C C . LYS B 1 309 ? 4.180 59.598 104.908 1.00 29.77 382 LYS E C 1
ATOM 7682 O O . LYS B 1 309 ? 3.303 58.746 104.792 1.00 25.04 382 LYS E O 1
ATOM 7688 N N . VAL B 1 310 ? 4.188 60.547 105.859 1.00 30.21 383 VAL E N 1
ATOM 7689 C CA . VAL B 1 310 ? 3.119 60.696 106.825 1.00 28.51 383 VAL E CA 1
ATOM 7690 C C . VAL B 1 310 ? 2.582 62.087 106.600 1.00 29.13 383 VAL E C 1
ATOM 7691 O O . VAL B 1 310 ? 3.329 63.040 106.569 1.00 26.24 383 VAL E O 1
ATOM 7695 N N . VAL B 1 311 ? 1.278 62.177 106.378 1.00 25.26 384 VAL E N 1
ATOM 7696 C CA . VAL B 1 311 ? 0.612 63.433 106.251 1.00 24.63 384 VAL E CA 1
ATOM 7697 C C . VAL B 1 311 ? -0.515 63.465 107.283 1.00 25.61 384 VAL E C 1
ATOM 7698 O O . VAL B 1 311 ? -0.836 62.436 107.903 1.00 25.91 384 VAL E O 1
ATOM 7702 N N . LYS B 1 312 ? -1.142 64.628 107.411 1.00 25.05 385 LYS E N 1
ATOM 7703 C CA . LYS B 1 312 ? -2.396 64.754 108.185 1.00 28.45 385 LYS E CA 1
ATOM 7704 C C . LYS B 1 312 ? -3.532 64.224 107.321 1.00 23.19 385 LYS E C 1
ATOM 7705 O O . LYS B 1 312 ? -3.615 64.600 106.200 1.00 23.09 385 LYS E O 1
ATOM 7711 N N . ALA B 1 313 ? -4.401 63.383 107.859 1.00 23.11 386 ALA E N 1
ATOM 7712 C CA . ALA B 1 313 ? -5.583 62.913 107.093 1.00 22.26 386 ALA E CA 1
ATOM 7713 C C . ALA B 1 313 ? -6.300 64.054 106.426 1.00 21.59 386 ALA E C 1
ATOM 7714 O O . ALA B 1 313 ? -6.651 63.979 105.252 1.00 18.10 386 ALA E O 1
ATOM 7716 N N . GLN B 1 314 ? -6.464 65.143 107.185 1.00 20.72 387 GLN E N 1
ATOM 7717 C CA . GLN B 1 314 ? -7.087 66.373 106.714 1.00 22.98 387 GLN E CA 1
ATOM 7718 C C . GLN B 1 314 ? -6.463 67.067 105.554 1.00 21.89 387 GLN E C 1
ATOM 7719 O O . GLN B 1 314 ? -7.171 67.685 104.748 1.00 20.85 387 GLN E O 1
ATOM 7725 N N . GLN B 1 315 ? -5.141 67.005 105.454 1.00 22.29 388 GLN E N 1
ATOM 7726 C CA . GLN B 1 315 ? -4.447 67.635 104.277 1.00 24.21 388 GLN E CA 1
ATOM 7727 C C . GLN B 1 315 ? -4.841 66.865 102.985 1.00 21.30 388 GLN E C 1
ATOM 7728 O O . GLN B 1 315 ? -5.098 67.463 101.949 1.00 19.27 388 GLN E O 1
ATOM 7734 N N . 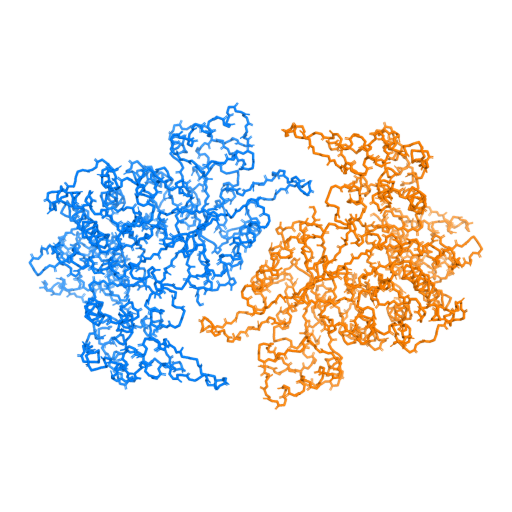LEU B 1 316 ? -4.889 65.530 103.083 1.00 17.99 389 LEU E N 1
ATOM 7735 C CA . LEU B 1 316 ? -5.330 64.718 101.977 1.00 17.79 389 LEU E CA 1
ATOM 7736 C C . LEU B 1 316 ? -6.843 65.027 101.708 1.00 18.23 389 LEU E C 1
ATOM 7737 O O . LEU B 1 316 ? -7.248 65.254 100.564 1.00 20.91 389 LEU E O 1
ATOM 7742 N N . TRP B 1 317 ? -7.648 65.130 102.754 1.00 17.87 390 TRP E N 1
ATOM 7743 C CA . TRP B 1 317 ? -9.058 65.441 102.561 1.00 18.51 390 TRP E CA 1
ATOM 7744 C C . TRP B 1 317 ? -9.273 66.718 101.807 1.00 19.42 390 TRP E C 1
ATOM 7745 O O . TRP B 1 317 ? -10.101 66.771 100.893 1.00 17.96 390 TRP E O 1
ATOM 7756 N N . TYR B 1 318 ? -8.514 67.753 102.171 1.00 22.19 391 TYR E N 1
ATOM 7757 C CA . TYR B 1 318 ? -8.564 69.023 101.466 1.00 22.51 391 TYR E CA 1
ATOM 7758 C C . TYR B 1 318 ? -8.225 68.867 99.985 1.00 23.49 391 TYR E C 1
ATOM 7759 O O . TYR B 1 318 ? -8.805 69.496 99.121 1.00 24.16 391 TYR E O 1
ATOM 7768 N N . ALA B 1 319 ? -7.254 68.043 99.689 1.00 23.90 392 ALA E N 1
ATOM 7769 C CA . ALA B 1 319 ? -6.893 67.803 98.299 1.00 24.27 392 ALA E CA 1
ATOM 7770 C C . ALA B 1 319 ? -8.066 67.182 97.520 1.00 22.43 392 ALA E C 1
ATOM 7771 O O . ALA B 1 319 ? -8.325 67.579 96.372 1.00 20.95 392 ALA E O 1
ATOM 7773 N N . ILE B 1 320 ? -8.767 66.238 98.158 1.00 21.75 393 ILE E N 1
ATOM 7774 C CA . ILE B 1 320 ? -9.938 65.570 97.525 1.00 22.40 393 ILE E CA 1
ATOM 7775 C C . ILE B 1 320 ? -11.042 66.576 97.227 1.00 23.16 393 ILE E C 1
ATOM 7776 O O . ILE B 1 320 ? -11.585 66.656 96.107 1.00 22.24 393 ILE E O 1
ATOM 7781 N N . ILE B 1 321 ? -11.382 67.337 98.250 1.00 25.06 394 ILE E N 1
ATOM 7782 C CA . ILE B 1 321 ? -12.396 68.389 98.135 1.00 26.38 394 ILE E CA 1
ATOM 7783 C C . ILE B 1 321 ? -12.054 69.421 97.071 1.00 24.03 394 ILE E C 1
ATOM 7784 O O . ILE B 1 321 ? -12.907 69.839 96.332 1.00 25.03 394 ILE E O 1
ATOM 7789 N N . GLU B 1 322 ? -10.787 69.828 97.026 1.00 24.81 395 GLU E N 1
ATOM 7790 C CA . GLU B 1 322 ? -10.293 70.796 96.073 1.00 24.84 395 GLU E CA 1
ATOM 7791 C C . GLU B 1 322 ? -10.326 70.190 94.658 1.00 22.42 395 GLU E C 1
ATOM 7792 O O . GLU B 1 322 ? -10.721 70.822 93.706 1.00 21.50 395 GLU E O 1
ATOM 7798 N N . SER B 1 323 ? -9.987 68.910 94.534 1.00 20.04 396 SER E N 1
ATOM 7799 C CA . SER B 1 323 ? -10.150 68.237 93.232 1.00 19.87 396 SER E CA 1
ATOM 7800 C C . SER B 1 323 ? -11.627 68.273 92.786 1.00 18.79 396 SER E C 1
ATOM 7801 O O . SER B 1 323 ? -11.947 68.562 91.644 1.00 22.42 396 SER E O 1
ATOM 7804 N N . GLN B 1 324 ? -12.532 67.971 93.718 1.00 18.85 397 GLN E N 1
ATOM 7805 C CA . GLN B 1 324 ? -13.962 67.947 93.399 1.00 19.46 397 GLN E CA 1
ATOM 7806 C C . GLN B 1 324 ? -14.506 69.337 93.063 1.00 20.13 397 GLN E C 1
ATOM 7807 O O . GLN B 1 324 ? -15.154 69.533 92.010 1.00 22.07 397 GLN E O 1
ATOM 7813 N N . THR B 1 325 ? -14.167 70.339 93.862 1.00 24.22 398 THR E N 1
ATOM 7814 C CA . THR B 1 325 ? -14.511 71.744 93.486 1.00 24.15 398 THR E CA 1
ATOM 7815 C C . THR B 1 325 ? -14.049 72.138 92.082 1.00 25.92 398 THR E C 1
ATOM 7816 O O . THR B 1 325 ? -14.740 72.838 91.404 1.00 27.18 398 THR E O 1
ATOM 7820 N N . GLU B 1 326 ? -12.833 71.763 91.680 1.00 30.49 399 GLU E N 1
ATOM 7821 C CA . GLU B 1 326 ? -12.287 72.101 90.354 1.00 30.79 399 GLU E CA 1
ATOM 7822 C C . GLU B 1 326 ? -12.833 71.285 89.188 1.00 29.92 399 GLU E C 1
ATOM 7823 O O . GLU B 1 326 ? -13.058 71.827 88.139 1.00 28.97 399 GLU E O 1
ATOM 7829 N N . THR B 1 327 ? -13.006 69.971 89.367 1.00 32.02 400 THR E N 1
ATOM 7830 C CA . THR B 1 327 ? -13.304 69.055 88.270 1.00 27.51 400 THR E CA 1
ATOM 7831 C C . THR B 1 327 ? -14.589 68.277 88.408 1.00 30.99 400 THR E C 1
ATOM 7832 O O . THR B 1 327 ? -14.936 67.555 87.489 1.00 30.57 400 THR E O 1
ATOM 7836 N N . GLY B 1 328 ? -15.274 68.356 89.555 1.00 30.55 401 GLY E N 1
ATOM 7837 C CA . GLY B 1 328 ? -16.405 67.451 89.856 1.00 31.56 401 GLY E CA 1
ATOM 7838 C C . GLY B 1 328 ? -16.053 65.987 90.248 1.00 32.26 401 GLY E C 1
ATOM 7839 O O . GLY B 1 328 ? -16.949 65.172 90.507 1.00 30.09 401 GLY E O 1
ATOM 7840 N N . THR B 1 329 ? -14.754 65.687 90.305 1.00 28.26 402 THR E N 1
ATOM 7841 C CA . THR B 1 329 ? -14.225 64.355 90.558 1.00 25.54 402 THR E CA 1
ATOM 7842 C C . THR B 1 329 ? -13.017 64.476 91.538 1.00 21.73 402 THR E C 1
ATOM 7843 O O . THR B 1 329 ? -12.529 65.575 91.814 1.00 19.19 402 THR E O 1
ATOM 7847 N N . PRO B 1 330 ? -12.567 63.369 92.098 1.00 18.27 403 PRO E N 1
ATOM 7848 C CA . PRO B 1 330 ? -13.028 62.038 91.733 1.00 20.02 403 PRO E CA 1
ATOM 7849 C C . PRO B 1 330 ? -14.318 61.533 92.377 1.00 20.51 403 PRO E C 1
ATOM 7850 O O . PRO B 1 330 ? -14.838 62.125 93.385 1.00 19.20 403 PRO E O 1
ATOM 7854 N N . TYR B 1 331 ? -14.801 60.412 91.839 1.00 16.75 404 TYR E N 1
ATOM 7855 C CA . TYR B 1 331 ? -15.978 59.776 92.345 1.00 15.48 404 TYR E CA 1
ATOM 7856 C C . TYR B 1 331 ? -15.595 59.207 93.713 1.00 16.34 404 TYR E C 1
ATOM 7857 O O . TYR B 1 331 ? -14.417 58.903 93.955 1.00 15.21 404 TYR E O 1
ATOM 7866 N N . MET B 1 332 ? -16.562 59.072 94.612 1.00 13.95 405 MET E N 1
ATOM 7867 C CA . MET B 1 332 ? -16.345 58.495 95.950 1.00 14.31 405 MET E CA 1
ATOM 7868 C C . MET B 1 332 ? -17.035 57.173 96.192 1.00 14.54 405 MET E C 1
ATOM 7869 O O . MET B 1 332 ? -18.310 57.081 96.171 1.00 14.37 405 MET E O 1
ATOM 7874 N N . LEU B 1 333 ? -16.225 56.149 96.354 1.00 14.34 406 LEU E N 1
ATOM 7875 C CA . LEU B 1 333 ? -16.669 54.827 96.732 1.00 14.62 406 LEU E CA 1
ATOM 7876 C C . LEU B 1 333 ? -16.095 54.403 98.083 1.00 14.96 406 LEU E C 1
ATOM 7877 O O . LEU B 1 333 ? -14.887 54.523 98.344 1.00 15.99 406 LEU E O 1
ATOM 7882 N N . TYR B 1 334 ? -16.944 53.806 98.910 1.00 15.11 407 TYR E N 1
ATOM 7883 C CA . TYR B 1 334 ? -16.568 53.264 100.224 1.00 14.99 407 TYR E CA 1
ATOM 7884 C C . TYR B 1 334 ? -16.306 51.791 100.145 1.00 14.39 407 TYR E C 1
ATOM 7885 O O . TYR B 1 334 ? -17.191 50.975 100.155 1.00 16.36 407 TYR E O 1
ATOM 7894 N N . LYS B 1 335 ? -15.026 51.479 100.060 1.00 16.09 408 LYS E N 1
ATOM 7895 C CA . LYS B 1 335 ? -14.531 50.125 99.801 1.00 16.01 408 LYS E CA 1
ATOM 7896 C C . LYS B 1 335 ? -15.043 49.125 100.773 1.00 16.11 408 LYS E C 1
ATOM 7897 O O . LYS B 1 335 ? -15.289 47.940 100.373 1.00 15.39 408 LYS E O 1
ATOM 7903 N N . ASP B 1 336 ? -15.084 49.499 102.067 1.00 14.84 409 ASP E N 1
ATOM 7904 C CA . ASP B 1 336 ? -15.548 48.532 103.081 1.00 14.18 409 ASP E CA 1
ATOM 7905 C C . ASP B 1 336 ? -17.079 48.314 103.064 1.00 13.60 409 ASP E C 1
ATOM 7906 O O . ASP B 1 336 ? -17.568 47.170 103.239 1.00 14.55 409 ASP E O 1
ATOM 7911 N N . SER B 1 337 ? -17.832 49.364 102.809 1.00 12.47 410 SER E N 1
ATOM 7912 C CA . SER B 1 337 ? -19.295 49.222 102.581 1.00 14.05 410 SER E CA 1
ATOM 7913 C C . SER B 1 337 ? -19.595 48.327 101.323 1.00 13.95 410 SER E C 1
ATOM 7914 O O . SER B 1 337 ? -20.404 47.428 101.425 1.00 15.46 410 SER E O 1
ATOM 7917 N N . CYS B 1 338 ? -18.833 48.499 100.228 1.00 14.51 411 CYS E N 1
ATOM 7918 C CA . CYS B 1 338 ? -18.940 47.666 99.029 1.00 13.63 411 CYS E CA 1
ATOM 7919 C C . CYS B 1 338 ? -18.663 46.194 99.329 1.00 14.27 411 CYS E C 1
ATOM 7920 O O . CYS B 1 338 ? -19.359 45.321 98.827 1.00 13.34 411 CYS E O 1
ATOM 7923 N N . ASN B 1 339 ? -17.622 45.946 100.106 1.00 15.41 412 ASN E N 1
ATOM 7924 C CA . ASN B 1 339 ? -17.183 44.586 100.392 1.00 14.97 412 ASN E CA 1
ATOM 7925 C C . ASN B 1 339 ? -18.018 43.933 101.431 1.00 17.28 412 ASN E C 1
ATOM 7926 O O . ASN B 1 339 ? -18.452 42.752 101.261 1.00 18.70 412 ASN E O 1
ATOM 7931 N N . ARG B 1 340 ? -18.287 44.670 102.517 1.00 17.43 413 ARG E N 1
ATOM 7932 C CA . ARG B 1 340 ? -19.059 44.122 103.606 1.00 20.26 413 ARG E CA 1
ATOM 7933 C C . ARG B 1 340 ? -20.451 43.672 103.125 1.00 18.50 413 ARG E C 1
ATOM 7934 O O . ARG B 1 340 ? -20.921 42.630 103.519 1.00 16.36 413 ARG E O 1
ATOM 7942 N N . LYS B 1 341 ? -21.030 44.438 102.213 1.00 16.48 414 LYS E N 1
ATOM 7943 C CA . LYS B 1 341 ? -22.418 44.233 101.748 1.00 15.40 414 LYS E CA 1
ATOM 7944 C C . LYS B 1 341 ? -22.552 43.605 100.318 1.00 17.10 414 LYS E C 1
ATOM 7945 O O . LYS B 1 341 ? -23.567 43.770 99.673 1.00 19.46 414 LYS E O 1
ATOM 7951 N N . SER B 1 342 ? -21.572 42.813 99.873 1.00 16.51 415 SER E N 1
ATOM 7952 C CA . SER B 1 342 ? -21.592 42.210 98.564 1.00 16.38 415 SER E CA 1
ATOM 7953 C C . SER B 1 342 ? -21.748 40.666 98.714 1.00 18.15 415 SER E C 1
ATOM 7954 O O . SER B 1 342 ? -21.000 40.038 99.473 1.00 17.80 415 SER E O 1
ATOM 7957 N N . ASN B 1 343 ? -22.693 40.112 97.966 1.00 16.51 416 ASN E N 1
ATOM 7958 C CA . ASN B 1 343 ? -22.867 38.674 97.818 1.00 18.23 416 ASN E CA 1
ATOM 7959 C C . ASN B 1 343 ? -21.705 38.037 97.139 1.00 16.64 416 ASN E C 1
ATOM 7960 O O . ASN B 1 343 ? -21.607 36.839 97.196 1.00 18.13 416 ASN E O 1
ATOM 7965 N N . GLN B 1 344 ? -20.821 38.826 96.485 1.00 17.02 417 GLN E N 1
ATOM 7966 C CA . GLN B 1 344 ? -19.617 38.272 95.918 1.00 17.51 417 GLN E CA 1
ATOM 7967 C C . GLN B 1 344 ? -18.427 38.173 96.918 1.00 19.06 417 GLN E C 1
ATOM 7968 O O . GLN B 1 344 ? -17.365 37.721 96.508 1.00 17.96 417 GLN E O 1
ATOM 7974 N N . GLN B 1 345 ? -18.607 38.546 98.193 1.00 19.05 418 GLN E N 1
ATOM 7975 C CA . GLN B 1 345 ? -17.477 38.589 99.148 1.00 19.43 418 GLN E CA 1
ATOM 7976 C C . GLN B 1 345 ? -16.784 37.258 99.374 1.00 19.58 418 GLN E C 1
ATOM 7977 O O . GLN B 1 345 ? -15.588 37.258 99.700 1.00 17.87 418 GLN E O 1
ATOM 7983 N N . ASN B 1 346 ? -17.452 36.136 99.110 1.00 21.27 419 ASN E N 1
ATOM 7984 C CA . ASN B 1 346 ? -16.773 34.831 99.170 1.00 22.43 419 ASN E CA 1
ATOM 7985 C C . ASN B 1 346 ? -15.630 34.696 98.142 1.00 25.91 419 ASN E C 1
ATOM 7986 O O . ASN B 1 346 ? -14.793 33.827 98.301 1.00 29.34 419 ASN E O 1
ATOM 7991 N N . LEU B 1 347 ? -15.604 35.529 97.085 1.00 23.16 420 LEU E N 1
ATOM 7992 C CA . LEU B 1 347 ? -14.624 35.409 96.050 1.00 20.32 420 LEU E CA 1
ATOM 7993 C C . LEU B 1 347 ? -13.290 35.963 96.469 1.00 20.77 420 LEU E C 1
ATOM 7994 O O . LEU B 1 347 ? -12.285 35.605 95.897 1.00 17.98 420 LEU E O 1
ATOM 7999 N N . GLY B 1 348 ? -13.312 36.901 97.424 1.00 17.85 421 GLY E N 1
ATOM 8000 C CA . GLY B 1 348 ? -12.101 37.592 97.853 1.00 17.55 421 GLY E CA 1
ATOM 8001 C C . GLY B 1 348 ? -12.491 39.061 97.792 1.00 18.37 421 GLY E C 1
ATOM 8002 O O . GLY B 1 348 ? -13.650 39.401 97.499 1.00 16.94 421 GLY E O 1
ATOM 8003 N N . THR B 1 349 ? -11.525 39.907 98.060 1.00 18.03 422 THR E N 1
ATOM 8004 C CA . THR B 1 349 ? -11.735 41.372 98.145 1.00 17.80 422 THR E CA 1
ATOM 8005 C C . THR B 1 349 ? -12.073 41.959 96.778 1.00 17.14 422 THR E C 1
ATOM 8006 O O . THR B 1 349 ? -11.404 41.666 95.818 1.00 19.74 422 THR E O 1
ATOM 8010 N N . ILE B 1 350 ? -13.089 42.821 96.752 1.00 17.16 423 ILE E N 1
ATOM 8011 C CA . ILE B 1 350 ? -13.500 43.548 95.580 1.00 16.53 423 ILE E CA 1
ATOM 8012 C C . ILE B 1 350 ? -12.687 44.820 95.469 1.00 16.70 423 ILE E C 1
ATOM 8013 O O . ILE B 1 350 ? -12.674 45.638 96.414 1.00 15.48 423 ILE E O 1
ATOM 8018 N N . LYS B 1 351 ? -11.983 44.989 94.332 1.00 17.11 424 LYS E N 1
ATOM 8019 C CA . LYS B 1 351 ? -10.943 46.013 94.256 1.00 17.67 424 LYS E CA 1
ATOM 8020 C C . LYS B 1 351 ? -11.338 47.335 93.662 1.00 16.80 424 LYS E C 1
ATOM 8021 O O . LYS B 1 351 ? -10.602 48.350 93.809 1.00 16.08 424 LYS E O 1
ATOM 8027 N N . CYS B 1 352 ? -12.472 47.351 92.959 1.00 14.01 425 CYS E N 1
ATOM 8028 C CA . CYS B 1 352 ? -12.952 48.583 92.320 1.00 14.02 425 CYS E CA 1
ATOM 8029 C C . CYS B 1 352 ? -14.427 48.395 91.910 1.00 13.55 425 CYS E C 1
ATOM 8030 O O . CYS B 1 352 ? -14.954 47.277 91.901 1.00 11.90 425 CYS E O 1
ATOM 8033 N N . SER B 1 353 ? -15.021 49.528 91.612 1.00 13.74 426 SER E N 1
ATOM 8034 C CA . SER B 1 353 ? -16.249 49.625 90.863 1.00 14.11 426 SER E CA 1
ATOM 8035 C C . SER B 1 353 ? -15.975 49.808 89.333 1.00 14.71 426 SER E C 1
ATOM 8036 O O . SER B 1 353 ? -14.853 49.572 88.858 1.00 13.55 426 SER E O 1
ATOM 8039 N N . ASN B 1 354 ? -16.952 50.340 88.600 1.00 14.02 427 ASN E N 1
ATOM 8040 C CA . ASN B 1 354 ? -16.832 50.517 87.160 1.00 14.75 427 ASN E CA 1
ATOM 8041 C C . ASN B 1 354 ? -16.862 51.962 86.764 1.00 14.96 427 ASN E C 1
ATOM 8042 O O . ASN B 1 354 ? -16.783 52.857 87.630 1.00 13.94 427 ASN E O 1
ATOM 8047 N N . LEU B 1 355 ? -17.046 52.204 85.481 1.00 14.27 428 LEU E N 1
ATOM 8048 C CA . LEU B 1 355 ? -17.037 53.573 84.943 1.00 15.20 428 LEU E CA 1
ATOM 8049 C C . LEU B 1 355 ? -18.085 54.474 85.545 1.00 15.92 428 LEU E C 1
ATOM 8050 O O . LEU B 1 355 ? -17.815 55.675 85.737 1.00 17.93 428 LEU E O 1
ATOM 8055 N N . CYS B 1 356 ? -19.290 53.926 85.809 1.00 14.58 429 CYS E N 1
ATOM 8056 C CA . CYS B 1 356 ? -20.431 54.686 86.245 1.00 15.80 429 CYS E CA 1
ATOM 8057 C C . CYS B 1 356 ? -20.768 54.547 87.766 1.00 16.28 429 CYS E C 1
ATOM 8058 O O . CYS B 1 356 ? -21.707 55.153 88.225 1.00 19.03 429 CYS E O 1
ATOM 8061 N N . THR B 1 357 ? -19.974 53.787 88.487 1.00 15.77 430 THR E N 1
ATOM 8062 C CA . THR B 1 357 ? -20.015 53.641 89.943 1.00 16.67 430 THR E CA 1
ATOM 8063 C C . THR B 1 357 ? -21.199 52.876 90.554 1.00 16.06 430 THR E C 1
ATOM 8064 O O . THR B 1 357 ? -21.351 52.876 91.781 1.00 15.86 430 THR E O 1
ATOM 8068 N N . GLU B 1 358 ? -21.933 52.128 89.735 1.00 15.37 431 GLU E N 1
ATOM 8069 C CA . GLU B 1 358 ? -23.066 51.372 90.209 1.00 14.69 431 GLU E CA 1
ATOM 8070 C C . GLU B 1 358 ? -22.760 49.869 90.298 1.00 13.30 431 GLU E C 1
ATOM 8071 O O . GLU B 1 358 ? -23.513 49.183 90.907 1.00 12.67 431 GLU E O 1
ATOM 8077 N N . ILE B 1 359 ? -21.676 49.414 89.676 1.00 13.11 432 ILE E N 1
ATOM 8078 C CA . ILE B 1 359 ? -21.312 47.955 89.672 1.00 13.73 432 ILE E CA 1
ATOM 8079 C C . ILE B 1 359 ? -20.212 47.681 90.681 1.00 12.96 432 ILE E C 1
ATOM 8080 O O . ILE B 1 359 ? -19.132 48.351 90.691 1.00 15.54 432 ILE E O 1
ATOM 8085 N N . VAL B 1 360 ? -20.463 46.724 91.545 1.00 13.16 433 VAL E N 1
ATOM 8086 C CA . VAL B 1 360 ? -19.520 46.256 92.536 1.00 12.25 433 VAL E CA 1
ATOM 8087 C C . VAL B 1 360 ? -19.302 44.719 92.336 1.00 12.87 433 VAL E C 1
ATOM 8088 O O . VAL B 1 360 ? -20.046 43.897 92.835 1.00 13.11 433 VAL E O 1
ATOM 8092 N N . GLU B 1 361 ? -18.250 44.387 91.621 1.00 12.88 434 GLU E N 1
ATOM 8093 C CA . GLU B 1 361 ? -17.990 42.971 91.201 1.00 14.70 434 GLU E CA 1
ATOM 8094 C C . GLU B 1 361 ? -16.551 42.639 91.324 1.00 15.37 434 GLU E C 1
ATOM 8095 O O . GLU B 1 361 ? -15.711 43.527 91.332 1.00 17.45 434 GLU E O 1
ATOM 8101 N N . TYR B 1 362 ? -16.272 41.358 91.587 1.00 16.98 435 TYR E N 1
ATOM 8102 C CA . TYR B 1 362 ? -14.931 40.921 91.869 1.00 16.63 435 TYR E CA 1
ATOM 8103 C C . TYR B 1 362 ? -14.053 40.928 90.618 1.00 17.09 435 TYR E C 1
ATOM 8104 O O . TYR B 1 362 ? -14.504 40.555 89.541 1.00 17.00 435 TYR E O 1
ATOM 8113 N N . THR B 1 363 ? -12.785 41.318 90.756 1.00 16.90 436 THR E N 1
ATOM 8114 C CA . THR B 1 363 ? -11.800 41.158 89.694 1.00 16.85 436 THR E CA 1
ATOM 8115 C C . THR B 1 363 ? -10.521 40.512 90.155 1.00 20.13 436 THR E C 1
ATOM 8116 O O . THR B 1 363 ? -10.163 40.583 91.319 1.00 21.63 436 THR E O 1
ATOM 8120 N N . SER B 1 364 ? -9.806 39.868 89.233 1.00 20.75 437 SER E N 1
ATOM 8121 C CA . SER B 1 364 ? -8.543 39.289 89.542 1.00 21.73 437 SER E CA 1
ATOM 8122 C C . SER B 1 364 ? -7.775 39.302 88.266 1.00 25.15 437 SER E C 1
ATOM 8123 O O . SER B 1 364 ? -8.299 39.713 87.183 1.00 23.91 437 SER E O 1
ATOM 8126 N N . LYS B 1 365 ? -6.561 38.797 88.342 1.00 24.16 438 LYS E N 1
ATOM 8127 C CA . LYS B 1 365 ? -5.779 38.683 87.136 1.00 27.62 438 LYS E CA 1
ATOM 8128 C C . LYS B 1 365 ? -6.446 37.695 86.136 1.00 25.28 438 LYS E C 1
ATOM 8129 O O . LYS B 1 365 ? -6.351 37.926 84.920 1.00 30.88 438 LYS E O 1
ATOM 8135 N N . ASP B 1 366 ? -7.122 36.649 86.617 1.00 20.90 439 ASP E N 1
ATOM 8136 C CA . ASP B 1 366 ? -7.916 35.788 85.751 1.00 22.92 439 ASP E CA 1
ATOM 8137 C C . ASP B 1 366 ? -9.351 36.272 85.400 1.00 22.83 439 ASP E C 1
ATOM 8138 O O . ASP B 1 366 ? -9.994 35.630 84.583 1.00 19.99 439 ASP E O 1
ATOM 8143 N N . GLU B 1 367 ? -9.858 37.365 86.016 1.00 20.66 440 GLU E N 1
ATOM 8144 C CA . GLU B 1 367 ? -11.299 37.723 85.845 1.00 19.42 440 GLU E CA 1
ATOM 8145 C C . GLU B 1 367 ? -11.484 39.194 85.607 1.00 19.47 440 GLU E C 1
ATOM 8146 O O . GLU B 1 367 ? -11.147 40.006 86.467 1.00 18.39 440 GLU E O 1
ATOM 8152 N N . VAL B 1 368 ? -12.122 39.504 84.482 1.00 16.88 441 VAL E N 1
ATOM 8153 C CA . VAL B 1 368 ? -12.540 40.853 84.136 1.00 16.93 441 VAL E CA 1
ATOM 8154 C C . VAL B 1 368 ? -14.046 40.777 84.354 1.00 19.86 441 VAL E C 1
ATOM 8155 O O . VAL B 1 368 ? -14.723 39.992 83.692 1.00 18.32 441 VAL E O 1
ATOM 8159 N N . ALA B 1 369 ? -14.548 41.547 85.332 1.00 17.64 442 ALA E N 1
ATOM 8160 C CA . ALA B 1 369 ? -15.953 41.575 85.589 1.00 18.35 442 ALA E CA 1
ATOM 8161 C C . ALA B 1 369 ? -16.723 42.311 84.444 1.00 17.09 442 ALA E C 1
ATOM 8162 O O . ALA B 1 369 ? -16.203 43.217 83.802 1.00 17.80 442 ALA E O 1
ATOM 8164 N N . VAL B 1 370 ? -17.989 41.946 84.309 1.00 16.58 443 VAL E N 1
ATOM 8165 C CA . VAL B 1 370 ? -18.823 42.428 83.237 1.00 17.51 443 VAL E CA 1
ATOM 8166 C C . VAL B 1 370 ? -20.162 42.898 83.766 1.00 17.50 443 VAL E C 1
ATOM 8167 O O . VAL B 1 370 ? -20.741 42.257 84.630 1.00 20.67 443 VAL E O 1
ATOM 8171 N N . CYS B 1 371 ? -20.604 44.024 83.226 1.00 19.03 444 CYS E N 1
ATOM 8172 C CA . CYS B 1 371 ? -21.887 44.646 83.528 1.00 22.01 444 CYS E CA 1
ATOM 8173 C C . CYS B 1 371 ? -22.948 44.398 82.439 1.00 19.70 444 CYS E C 1
ATOM 8174 O O . CYS B 1 371 ? -22.842 44.917 81.353 1.00 19.84 444 CYS E O 1
ATOM 8177 N N . ASN B 1 372 ? -23.992 43.673 82.789 1.00 19.72 445 ASN E N 1
ATOM 8178 C CA . ASN B 1 372 ? -25.089 43.302 81.895 1.00 19.10 445 ASN E CA 1
ATOM 8179 C C . ASN B 1 372 ? -26.302 44.084 82.384 1.00 17.83 445 ASN E C 1
ATOM 8180 O O . ASN B 1 372 ? -26.807 43.820 83.441 1.00 18.12 445 ASN E O 1
ATOM 8185 N N . LEU B 1 373 ? -26.729 45.095 81.645 1.00 15.29 446 LEU E N 1
ATOM 8186 C CA . LEU B 1 373 ? -27.564 46.156 82.171 1.00 15.32 446 LEU E CA 1
ATOM 8187 C C . LEU B 1 373 ? -28.944 46.353 81.457 1.00 14.44 446 LEU E C 1
ATOM 8188 O O . LEU B 1 373 ? -29.057 46.266 80.223 1.00 13.02 446 LEU E O 1
ATOM 8193 N N . ALA B 1 374 ? -29.947 46.698 82.249 1.00 14.34 447 ALA E N 1
ATOM 8194 C CA . ALA B 1 374 ? -31.250 47.094 81.716 1.00 14.71 447 ALA E CA 1
ATOM 8195 C C . ALA B 1 374 ? -31.995 48.037 82.679 1.00 17.07 447 ALA E C 1
ATOM 8196 O O . ALA B 1 374 ? -31.720 48.007 83.883 1.00 18.08 447 ALA E O 1
ATOM 8198 N N . SER B 1 375 ? -32.887 48.911 82.193 1.00 14.78 448 SER E N 1
ATOM 8199 C CA . SER B 1 375 ? -33.613 49.767 83.138 1.00 14.79 448 SER E CA 1
ATOM 8200 C C . SER B 1 375 ? -35.109 49.700 83.005 1.00 13.10 448 SER E C 1
ATOM 8201 O O . SER B 1 375 ? -35.625 49.598 81.914 1.00 14.06 448 SER E O 1
ATOM 8204 N N . LEU B 1 376 ? -35.781 49.751 84.150 1.00 12.96 449 LEU E N 1
ATOM 8205 C CA . LEU B 1 376 ? -37.243 49.759 84.271 1.00 12.26 449 LEU E CA 1
ATOM 8206 C C . LEU B 1 376 ? -37.752 51.170 84.247 1.00 13.93 449 LEU E C 1
ATOM 8207 O O . LEU B 1 376 ? -37.227 52.044 84.953 1.00 13.13 449 LEU E O 1
ATOM 8212 N N . ALA B 1 377 ? -38.799 51.404 83.435 1.00 15.43 450 ALA E N 1
ATOM 8213 C CA . ALA B 1 377 ? -39.373 52.766 83.330 1.00 14.56 450 ALA E CA 1
ATOM 8214 C C . ALA B 1 377 ? -40.475 52.953 84.412 1.00 14.84 450 ALA E C 1
ATOM 8215 O O . ALA B 1 377 ? -41.661 52.623 84.213 1.00 14.27 450 ALA E O 1
ATOM 8217 N N . LEU B 1 378 ? -40.049 53.433 85.583 1.00 13.92 451 LEU E N 1
ATOM 8218 C CA . LEU B 1 378 ? -40.869 53.435 86.782 1.00 14.76 451 LEU E CA 1
ATOM 8219 C C . LEU B 1 378 ? -42.207 54.207 86.671 1.00 16.37 451 LEU E C 1
ATOM 8220 O O . LEU B 1 378 ? -43.194 53.847 87.308 1.00 14.53 451 LEU E O 1
ATOM 8225 N N . ASN B 1 379 ? -42.218 55.202 85.801 1.00 16.59 452 ASN E N 1
ATOM 8226 C CA . ASN B 1 379 ? -43.408 55.896 85.444 1.00 18.15 452 ASN E CA 1
ATOM 8227 C C . ASN B 1 379 ? -44.494 55.023 84.851 1.00 16.76 452 ASN E C 1
ATOM 8228 O O . ASN B 1 379 ? -45.679 55.347 85.033 1.00 17.24 452 ASN E O 1
ATOM 8233 N N . MET B 1 380 ? -44.150 53.943 84.146 1.00 17.21 453 MET E N 1
ATOM 8234 C CA . MET B 1 380 ? -45.225 53.147 83.490 1.00 18.87 453 MET E CA 1
ATOM 8235 C C . MET B 1 380 ? -46.128 52.465 84.497 1.00 18.64 453 MET E C 1
ATOM 8236 O O . MET B 1 380 ? -47.201 52.091 84.140 1.00 19.28 453 MET E O 1
ATOM 8241 N N . TYR B 1 381 ? -45.698 52.334 85.760 1.00 17.13 454 TYR E N 1
ATOM 8242 C CA . TYR B 1 381 ? -46.354 51.460 86.762 1.00 17.84 454 TYR E CA 1
ATOM 8243 C C . TYR B 1 381 ? -47.395 52.204 87.625 1.00 16.23 454 TYR E C 1
ATOM 8244 O O . TYR B 1 381 ? -48.068 51.620 88.438 1.00 18.10 454 TYR E O 1
ATOM 8253 N N . VAL B 1 382 ? -47.537 53.500 87.416 1.00 16.34 455 VAL E N 1
ATOM 8254 C CA . VAL B 1 382 ? -48.448 54.304 88.165 1.00 17.30 455 VAL E CA 1
ATOM 8255 C C . VAL B 1 382 ? -49.801 54.200 87.465 1.00 18.81 455 VAL E C 1
ATOM 8256 O O . VAL B 1 382 ? -49.871 54.421 86.251 1.00 16.58 455 VAL E O 1
ATOM 8260 N N . THR B 1 383 ? -50.852 53.892 88.219 1.00 18.81 456 THR E N 1
ATOM 8261 C CA . THR B 1 383 ? -52.198 53.743 87.627 1.00 21.66 456 THR E CA 1
ATOM 8262 C C . THR B 1 383 ? -52.866 55.116 87.558 1.00 24.03 456 THR E C 1
ATOM 8263 O O . THR B 1 383 ? -52.400 56.112 88.172 1.00 25.38 456 THR E O 1
ATOM 8267 N N . SER B 1 384 ? -54.014 55.161 86.884 1.00 26.16 457 SER E N 1
ATOM 8268 C CA . SER B 1 384 ? -54.876 56.370 86.860 1.00 30.23 457 SER E CA 1
ATOM 8269 C C . SER B 1 384 ? -55.418 56.778 88.245 1.00 28.81 457 SER E C 1
ATOM 8270 O O . SER B 1 384 ? -55.664 57.926 88.535 1.00 30.56 457 SER E O 1
ATOM 8273 N N . GLU B 1 385 ? -55.547 55.778 89.085 1.00 30.97 458 GLU E N 1
ATOM 8274 C CA . GLU B 1 385 ? -55.886 55.908 90.469 1.00 32.97 458 GLU E CA 1
ATOM 8275 C C . GLU B 1 385 ? -54.813 56.572 91.340 1.00 29.05 458 GLU E C 1
ATOM 8276 O O . GLU B 1 385 ? -55.078 56.878 92.470 1.00 27.91 458 GLU E O 1
ATOM 8282 N N . HIS B 1 386 ? -53.610 56.798 90.835 1.00 28.50 459 HIS E N 1
ATOM 8283 C CA . HIS B 1 386 ? -52.491 57.184 91.681 1.00 28.66 459 HIS E CA 1
ATOM 8284 C C . HIS B 1 386 ? -52.191 56.079 92.681 1.00 24.95 459 HIS E C 1
ATOM 8285 O O . HIS B 1 386 ? -51.905 56.359 93.807 1.00 26.67 459 HIS E O 1
ATOM 8292 N N . THR B 1 387 ? -52.309 54.809 92.283 1.00 22.59 460 THR E N 1
ATOM 8293 C CA . THR B 1 387 ? -51.730 53.723 93.053 1.00 21.58 460 THR E CA 1
ATOM 8294 C C . THR B 1 387 ? -50.517 53.273 92.272 1.00 20.09 460 THR E C 1
ATOM 8295 O O . THR B 1 387 ? -50.406 53.565 91.085 1.00 21.28 460 THR E O 1
ATOM 8299 N N . TYR B 1 388 ? -49.590 52.586 92.918 1.00 18.47 461 TYR E N 1
ATOM 8300 C CA . TYR B 1 388 ? -48.446 52.083 92.237 1.00 15.97 461 TYR E CA 1
ATOM 8301 C C . TYR B 1 388 ? -48.652 50.574 92.055 1.00 15.78 461 TYR E C 1
ATOM 8302 O O . TYR B 1 388 ? -48.877 49.848 93.013 1.00 16.67 461 TYR E O 1
ATOM 8311 N N . ASP B 1 389 ? -48.432 50.102 90.827 1.00 15.28 462 ASP E N 1
ATOM 8312 C CA . ASP B 1 389 ? -48.723 48.690 90.502 1.00 16.74 462 ASP E CA 1
ATOM 8313 C C . ASP B 1 389 ? -47.474 47.871 90.768 1.00 16.74 462 ASP E C 1
ATOM 8314 O O . ASP B 1 389 ? -46.736 47.504 89.893 1.00 17.85 462 ASP E O 1
ATOM 8319 N N . PHE B 1 390 ? -47.224 47.601 92.042 1.00 18.54 463 PHE E N 1
ATOM 8320 C CA . PHE B 1 390 ? -46.042 46.806 92.441 1.00 19.03 463 PHE E CA 1
ATOM 8321 C C . PHE B 1 390 ? -46.016 45.413 91.804 1.00 18.86 463 PHE E C 1
ATOM 8322 O O . PHE B 1 390 ? -44.969 44.884 91.427 1.00 16.51 463 PHE E O 1
ATOM 8330 N N . LYS B 1 391 ? -47.177 44.873 91.561 1.00 18.65 464 LYS E N 1
ATOM 8331 C CA . LYS B 1 391 ? -47.240 43.524 91.071 1.00 21.85 464 LYS E CA 1
ATOM 8332 C C . LYS B 1 391 ? -46.788 43.409 89.616 1.00 19.55 464 LYS E C 1
ATOM 8333 O O . LYS B 1 391 ? -46.073 42.483 89.276 1.00 18.49 464 LYS E O 1
ATOM 8339 N N . LYS B 1 392 ? -47.205 44.379 88.790 1.00 18.72 465 LYS E N 1
ATOM 8340 C CA . LYS B 1 392 ? -46.763 44.487 87.411 1.00 18.03 465 LYS E CA 1
ATOM 8341 C C . LYS B 1 392 ? -45.217 44.738 87.319 1.00 17.51 465 LYS E C 1
ATOM 8342 O O . LYS B 1 392 ? -44.525 44.127 86.525 1.00 17.10 465 LYS E O 1
ATOM 8348 N N . LEU B 1 393 ? -44.739 45.664 88.128 1.00 15.92 466 LEU E N 1
ATOM 8349 C CA . LEU B 1 393 ? -43.307 45.944 88.234 1.00 15.94 466 LEU E CA 1
ATOM 8350 C C . LEU B 1 393 ? -42.501 44.666 88.547 1.00 14.97 466 LEU E C 1
ATOM 8351 O O . LEU B 1 393 ? -41.491 44.396 87.934 1.00 16.86 466 LEU E O 1
ATOM 8356 N N . ALA B 1 394 ? -42.942 43.896 89.522 1.00 14.95 467 ALA E N 1
ATOM 8357 C CA . ALA B 1 394 ? -42.264 42.616 89.825 1.00 16.60 467 ALA E CA 1
ATOM 8358 C C . ALA B 1 394 ? -42.275 41.676 88.626 1.00 15.06 467 ALA E C 1
ATOM 8359 O O . ALA B 1 394 ? -41.275 41.123 88.277 1.00 14.86 467 ALA E O 1
ATOM 8361 N N . GLU B 1 395 ? -43.428 41.538 87.998 1.00 16.86 468 GLU E N 1
ATOM 8362 C CA . GLU B 1 395 ? -43.599 40.755 86.765 1.00 19.08 468 GLU E CA 1
ATOM 8363 C C . GLU B 1 395 ? -42.647 41.158 85.637 1.00 16.84 468 GLU E C 1
ATOM 8364 O O . GLU B 1 395 ? -42.028 40.309 85.019 1.00 15.43 468 GLU E O 1
ATOM 8370 N N . VAL B 1 396 ? -42.485 42.458 85.393 1.00 15.53 469 VAL E N 1
ATOM 8371 C CA . VAL B 1 396 ? -41.648 42.891 84.279 1.00 14.54 469 VAL E CA 1
ATOM 8372 C C . VAL B 1 396 ? -40.211 42.661 84.645 1.00 14.36 469 VAL E C 1
ATOM 8373 O O . VAL B 1 396 ? -39.422 42.131 83.826 1.00 15.42 469 VAL E O 1
ATOM 8377 N N . THR B 1 397 ? -39.893 42.946 85.905 1.00 13.88 470 THR E N 1
ATOM 8378 C CA . THR B 1 397 ? -38.550 42.675 86.445 1.00 13.88 470 THR E CA 1
ATOM 8379 C C . THR B 1 397 ? -38.149 41.225 86.178 1.00 13.48 470 THR E C 1
ATOM 8380 O O . THR B 1 397 ? -36.995 40.941 85.860 1.00 12.04 470 THR E O 1
ATOM 8384 N N . LYS B 1 398 ? -39.068 40.320 86.382 1.00 15.53 471 LYS E N 1
ATOM 8385 C CA . LYS B 1 398 ? -38.725 38.875 86.136 1.00 16.58 471 LYS E CA 1
ATOM 8386 C C . LYS B 1 398 ? -38.372 38.624 84.671 1.00 16.58 471 LYS E C 1
ATOM 8387 O O . LYS B 1 398 ? -37.355 37.961 84.386 1.00 17.86 471 LYS E O 1
ATOM 8393 N N . VAL B 1 399 ? -39.103 39.250 83.740 1.00 15.59 472 VAL E N 1
ATOM 8394 C CA . VAL B 1 399 ? -38.693 39.210 82.313 1.00 16.43 472 VAL E CA 1
ATOM 8395 C C . VAL B 1 399 ? -37.254 39.749 82.108 1.00 15.96 472 VAL E C 1
ATOM 8396 O O . VAL B 1 399 ? -36.452 39.160 81.417 1.00 16.53 472 VAL E O 1
ATOM 8400 N N . VAL B 1 400 ? -36.944 40.904 82.717 1.00 15.88 473 VAL E N 1
ATOM 8401 C CA . VAL B 1 400 ? -35.629 41.462 82.523 1.00 15.93 473 VAL E CA 1
ATOM 8402 C C . VAL B 1 400 ? -34.517 40.500 83.027 1.00 14.31 473 VAL E C 1
ATOM 8403 O O . VAL B 1 400 ? -33.479 40.369 82.447 1.00 15.17 473 VAL E O 1
ATOM 8407 N N . VAL B 1 401 ? -34.760 39.847 84.144 1.00 15.38 474 VAL E N 1
ATOM 8408 C CA . VAL B 1 401 ? -33.777 38.929 84.725 1.00 14.92 474 VAL E CA 1
ATOM 8409 C C . VAL B 1 401 ? -33.511 37.848 83.701 1.00 14.12 474 VAL E C 1
ATOM 8410 O O . VAL B 1 401 ? -32.360 37.565 83.373 1.00 12.23 474 VAL E O 1
ATOM 8414 N N . ARG B 1 402 ? -34.565 37.268 83.193 1.00 14.19 475 ARG E N 1
ATOM 8415 C CA . ARG B 1 402 ? -34.408 36.187 82.200 1.00 18.43 475 ARG E CA 1
ATOM 8416 C C . ARG B 1 402 ? -33.711 36.687 80.937 1.00 16.63 475 ARG E C 1
ATOM 8417 O O . ARG B 1 402 ? -32.857 36.001 80.430 1.00 14.52 475 ARG E O 1
ATOM 8425 N N . ASN B 1 403 ? -33.990 37.937 80.507 1.00 15.94 476 ASN E N 1
ATOM 8426 C CA . ASN B 1 403 ? -33.316 38.463 79.299 1.00 15.59 476 ASN E CA 1
ATOM 8427 C C . ASN B 1 403 ? -31.798 38.640 79.558 1.00 16.76 476 ASN E C 1
ATOM 8428 O O . ASN B 1 403 ? -30.992 38.219 78.745 1.00 18.68 476 ASN E O 1
ATOM 8433 N N . LEU B 1 404 ? -31.429 39.285 80.668 1.00 15.07 477 LEU E N 1
ATOM 8434 C CA . LEU B 1 404 ? -30.002 39.538 80.991 1.00 15.93 477 LEU E CA 1
ATOM 8435 C C . LEU B 1 404 ? -29.254 38.244 81.247 1.00 15.75 477 LEU E C 1
ATOM 8436 O O . LEU B 1 404 ? -28.099 38.110 80.890 1.00 15.08 477 LEU E O 1
ATOM 8441 N N . ASN B 1 405 ? -29.967 37.263 81.786 1.00 20.93 478 ASN E N 1
ATOM 8442 C CA . ASN B 1 405 ? -29.422 35.894 81.916 1.00 20.58 478 ASN E CA 1
ATOM 8443 C C . ASN B 1 405 ? -29.047 35.319 80.596 1.00 18.36 478 ASN E C 1
ATOM 8444 O O . ASN B 1 405 ? -27.981 34.822 80.471 1.00 22.77 478 ASN E O 1
ATOM 8449 N N . LYS B 1 406 ? -29.927 35.395 79.585 1.00 18.74 479 LYS E N 1
ATOM 8450 C CA . LYS B 1 406 ? -29.595 34.850 78.274 1.00 18.64 479 LYS E CA 1
ATOM 8451 C C . LYS B 1 406 ? -28.427 35.618 77.644 1.00 18.98 479 LYS E C 1
ATOM 8452 O O . LYS B 1 406 ? -27.563 35.027 76.990 1.00 15.91 479 LYS E O 1
ATOM 8458 N N . ILE B 1 407 ? -28.403 36.952 77.847 1.00 16.99 480 ILE E N 1
ATOM 8459 C CA . ILE B 1 407 ? -27.379 37.764 77.286 1.00 18.15 480 ILE E CA 1
ATOM 8460 C C . ILE B 1 407 ? -25.994 37.320 77.706 1.00 16.36 480 ILE E C 1
ATOM 8461 O O . ILE B 1 407 ? -25.070 37.285 76.895 1.00 17.16 480 ILE E O 1
ATOM 8466 N N . ILE B 1 408 ? -25.858 36.944 78.979 1.00 18.00 481 ILE E N 1
ATOM 8467 C CA . ILE B 1 408 ? -24.605 36.424 79.485 1.00 19.66 481 ILE E CA 1
ATOM 8468 C C . ILE B 1 408 ? -24.041 35.267 78.568 1.00 19.37 481 ILE E C 1
ATOM 8469 O O . ILE B 1 408 ? -22.836 35.166 78.342 1.00 18.85 481 ILE E O 1
ATOM 8474 N N . ASP B 1 409 ? -24.920 34.411 78.106 1.00 19.93 482 ASP E N 1
ATOM 8475 C CA . ASP B 1 409 ? -24.506 33.166 77.344 1.00 20.85 482 ASP E CA 1
ATOM 8476 C C . ASP B 1 409 ? -24.261 33.435 75.861 1.00 22.17 482 ASP E C 1
ATOM 8477 O O . ASP B 1 409 ? -23.480 32.767 75.245 1.00 25.52 482 ASP E O 1
ATOM 8482 N N . ILE B 1 410 ? -24.867 34.494 75.305 1.00 24.86 483 ILE E N 1
ATOM 8483 C CA . ILE B 1 410 ? -24.699 34.811 73.858 1.00 23.82 483 ILE E CA 1
ATOM 8484 C C . ILE B 1 410 ? -23.717 35.937 73.569 1.00 25.10 483 ILE E C 1
ATOM 8485 O O . ILE B 1 410 ? -23.314 36.151 72.418 1.00 22.04 483 ILE E O 1
ATOM 8490 N N . ASN B 1 411 ? -23.348 36.692 74.617 1.00 24.41 484 ASN E N 1
ATOM 8491 C CA . ASN B 1 411 ? -22.470 37.833 74.462 1.00 22.32 484 ASN E CA 1
ATOM 8492 C C . ASN B 1 411 ? -21.141 37.381 73.824 1.00 23.71 484 ASN E C 1
ATOM 8493 O O . ASN B 1 411 ? -20.660 36.271 74.080 1.00 23.21 484 ASN E O 1
ATOM 8498 N N . TYR B 1 412 ? -20.602 38.243 72.978 1.00 22.39 485 TYR E N 1
ATOM 8499 C CA . TYR B 1 412 ? -19.331 38.075 72.371 1.00 27.19 485 TYR E CA 1
ATOM 8500 C C . TYR B 1 412 ? -18.363 38.827 73.250 1.00 24.99 485 TYR E C 1
ATOM 8501 O O . TYR B 1 412 ? -18.391 40.045 73.276 1.00 23.16 485 TYR E O 1
ATOM 8510 N N . TYR B 1 413 ? -17.539 38.093 73.993 1.00 23.86 486 TYR E N 1
ATOM 8511 C CA . TYR B 1 413 ? -16.658 38.670 75.021 1.00 23.56 486 TYR E CA 1
ATOM 8512 C C . TYR B 1 413 ? -15.359 39.111 74.387 1.00 24.10 486 TYR E C 1
ATOM 8513 O O . TYR B 1 413 ? -14.734 38.347 73.687 1.00 25.73 486 TYR E O 1
ATOM 8522 N N . PRO B 1 414 ? -14.938 40.361 74.608 1.00 20.05 487 PRO E N 1
ATOM 8523 C CA . PRO B 1 414 ? -13.721 40.845 73.999 1.00 17.91 487 PRO E CA 1
ATOM 8524 C C . PRO B 1 414 ? -12.425 40.343 74.581 1.00 19.10 487 PRO E C 1
ATOM 8525 O O . PRO B 1 414 ? -11.413 40.511 73.939 1.00 17.70 487 PRO E O 1
ATOM 8529 N N . VAL B 1 415 ? -12.427 39.722 75.765 1.00 20.96 488 VAL E N 1
ATOM 8530 C CA . VAL B 1 415 ? -11.262 39.035 76.317 1.00 18.87 488 VAL E CA 1
ATOM 8531 C C . VAL B 1 415 ? -11.720 37.800 77.050 1.00 20.66 488 VAL E C 1
ATOM 8532 O O . VAL B 1 415 ? -12.816 37.754 77.607 1.00 20.23 488 VAL E O 1
ATOM 8536 N N . PRO B 1 416 ? -10.901 36.738 77.049 1.00 22.97 489 PRO E N 1
ATOM 8537 C CA . PRO B 1 416 ? -11.372 35.491 77.660 1.00 21.97 489 PRO E CA 1
ATOM 8538 C C . PRO B 1 416 ? -11.569 35.642 79.167 1.00 20.61 489 PRO E C 1
ATOM 8539 O O . PRO B 1 416 ? -12.431 34.978 79.706 1.00 21.89 489 PRO E O 1
ATOM 8543 N N . GLU B 1 417 ? -10.894 36.601 79.811 1.00 19.74 490 GLU E N 1
ATOM 8544 C CA . GLU B 1 417 ? -11.096 36.785 81.267 1.00 19.40 490 GLU E CA 1
ATOM 8545 C C . GLU B 1 417 ? -12.515 37.250 81.618 1.00 18.48 490 GLU E C 1
ATOM 8546 O O . GLU B 1 417 ? -13.032 36.938 82.680 1.00 17.73 490 GLU E O 1
ATOM 8552 N N . ALA B 1 418 ? -13.144 37.933 80.686 1.00 19.13 491 ALA E N 1
ATOM 8553 C CA . ALA B 1 418 ? -14.538 38.438 80.856 1.00 17.82 491 ALA E CA 1
ATOM 8554 C C . ALA B 1 418 ? -15.542 37.358 80.720 1.00 18.31 491 ALA E C 1
ATOM 8555 O O . ALA B 1 418 ? -16.494 37.226 81.528 1.00 17.72 491 ALA E O 1
ATOM 8557 N N . CYS B 1 419 ? -15.341 36.517 79.726 1.00 19.14 492 CYS E N 1
ATOM 8558 C CA . CYS B 1 419 ? -16.160 35.310 79.576 1.00 19.95 492 CYS E CA 1
ATOM 8559 C C . CYS B 1 419 ? -16.134 34.461 80.851 1.00 18.78 492 CYS E C 1
ATOM 8560 O O . CYS B 1 419 ? -17.182 34.123 81.435 1.00 19.41 492 CYS E O 1
ATOM 8563 N N . LEU B 1 420 ? -14.941 34.181 81.331 1.00 18.79 493 LEU E N 1
ATOM 8564 C CA . LEU B 1 420 ? -14.751 33.360 82.537 1.00 20.48 493 LEU E CA 1
ATOM 8565 C C . LEU B 1 420 ? -15.483 33.909 83.769 1.00 20.39 493 LEU E C 1
ATOM 8566 O O . LEU B 1 420 ? -16.189 33.184 84.474 1.00 19.07 493 LEU E O 1
ATOM 8571 N N . SER B 1 421 ? -15.349 35.220 83.988 1.00 21.19 494 SER E N 1
ATOM 8572 C CA . SER B 1 421 ? -16.014 35.902 85.102 1.00 17.98 494 SER E CA 1
ATOM 8573 C C . SER B 1 421 ? -17.491 35.780 85.013 1.00 18.23 494 SER E C 1
ATOM 8574 O O . SER B 1 421 ? -18.190 35.390 86.004 1.00 19.12 494 SER E O 1
ATOM 8577 N N . ASN B 1 422 ? -18.032 36.171 83.854 1.00 19.46 495 ASN E N 1
ATOM 8578 C CA . ASN B 1 422 ? -19.466 36.194 83.709 1.00 17.41 495 ASN E CA 1
ATOM 8579 C C . ASN B 1 422 ? -20.040 34.806 83.881 1.00 18.47 495 ASN E C 1
ATOM 8580 O O . ASN B 1 422 ? -21.092 34.651 84.475 1.00 21.08 495 ASN E O 1
ATOM 8585 N N . LYS B 1 423 ? -19.381 33.813 83.316 1.00 18.75 496 LYS E N 1
ATOM 8586 C CA . LYS B 1 423 ? -19.853 32.449 83.412 1.00 20.51 496 LYS E CA 1
ATOM 8587 C C . LYS B 1 423 ? -19.808 31.860 84.803 1.00 20.22 496 LYS E C 1
ATOM 8588 O O . LYS B 1 423 ? -20.720 31.071 85.146 1.00 23.09 496 LYS E O 1
ATOM 8594 N N . ARG B 1 424 ? -18.833 32.253 85.632 1.00 22.90 497 ARG E N 1
ATOM 8595 C CA . ARG B 1 424 ? -18.736 31.717 86.991 1.00 21.97 497 ARG E CA 1
ATOM 8596 C C . ARG B 1 424 ? -19.753 32.278 87.926 1.00 21.25 497 ARG E C 1
ATOM 8597 O O . ARG B 1 424 ? -20.246 31.557 88.801 1.00 18.62 497 ARG E O 1
ATOM 8605 N N . HIS B 1 425 ? -19.992 33.588 87.834 1.00 19.27 498 HIS E N 1
ATOM 8606 C CA . HIS B 1 425 ? -20.822 34.244 88.847 1.00 17.96 498 HIS E CA 1
ATOM 8607 C C . HIS B 1 425 ? -22.133 34.829 88.337 1.00 16.65 498 HIS E C 1
ATOM 8608 O O . HIS B 1 425 ? -22.980 35.116 89.145 1.00 16.44 498 HIS E O 1
ATOM 8615 N N . ARG B 1 426 ? -22.276 35.001 87.030 1.00 15.79 499 ARG E N 1
ATOM 8616 C CA . ARG B 1 426 ? -23.494 35.427 86.407 1.00 16.26 499 ARG E CA 1
ATOM 8617 C C . ARG B 1 426 ? -24.148 36.692 86.994 1.00 15.59 499 ARG E C 1
ATOM 8618 O O . ARG B 1 426 ? -25.351 36.715 87.147 1.00 14.98 499 ARG E O 1
ATOM 8626 N N . PRO B 1 427 ? -23.351 37.735 87.304 1.00 15.08 500 PRO E N 1
ATOM 8627 C CA . PRO B 1 427 ? -23.999 38.953 87.846 1.00 16.00 500 PRO E CA 1
ATOM 8628 C C . PRO B 1 427 ? -24.834 39.625 86.793 1.00 15.73 500 PRO E C 1
ATOM 8629 O O . PRO B 1 427 ? -24.447 39.618 85.632 1.00 18.95 500 PRO E O 1
ATOM 8633 N N . ILE B 1 428 ? -25.972 40.199 87.175 1.00 15.91 501 ILE E N 1
ATOM 8634 C CA . ILE B 1 428 ? -26.618 41.202 86.297 1.00 13.73 501 ILE E CA 1
ATOM 8635 C C . ILE B 1 428 ? -26.916 42.498 87.085 1.00 14.14 501 ILE E C 1
ATOM 8636 O O . ILE B 1 428 ? -26.762 42.537 88.300 1.00 11.73 501 ILE E O 1
ATOM 8641 N N . GLY B 1 429 ? -27.302 43.516 86.313 1.00 14.23 502 GLY E N 1
ATOM 8642 C CA . GLY B 1 429 ? -27.537 44.893 86.788 1.00 15.45 502 GLY E CA 1
ATOM 8643 C C . GLY B 1 429 ? -28.813 45.511 86.250 1.00 15.35 502 GLY E C 1
ATOM 8644 O O . GLY B 1 429 ? -28.830 46.271 85.242 1.00 18.51 502 GLY E O 1
ATOM 8645 N N . ILE B 1 430 ? -29.891 45.271 86.950 1.00 14.74 503 ILE E N 1
ATOM 8646 C CA . ILE B 1 430 ? -31.175 45.841 86.636 1.00 13.87 503 ILE E CA 1
ATOM 8647 C C . ILE B 1 430 ? -31.280 47.189 87.315 1.00 13.25 503 ILE E C 1
ATOM 8648 O O . ILE B 1 430 ? -31.143 47.281 88.568 1.00 11.87 503 ILE E O 1
ATOM 8653 N N . GLY B 1 431 ? -31.558 48.228 86.521 1.00 12.88 504 GLY E N 1
ATOM 8654 C CA . GLY B 1 431 ? -31.754 49.590 87.067 1.00 12.32 504 GLY E CA 1
ATOM 8655 C C . GLY B 1 431 ? -33.078 50.199 86.728 1.00 12.90 504 GLY E C 1
ATOM 8656 O O . GLY B 1 431 ? -34.031 49.500 86.416 1.00 12.05 504 GLY E O 1
ATOM 8657 N N . VAL B 1 432 ? -33.160 51.549 86.755 1.00 12.45 505 VAL E N 1
ATOM 8658 C CA . VAL B 1 432 ? -34.394 52.245 86.626 1.00 11.83 505 VAL E CA 1
ATOM 8659 C C . VAL B 1 432 ? -34.159 53.624 85.958 1.00 11.78 505 VAL E C 1
ATOM 8660 O O . VAL B 1 432 ? -33.027 54.092 85.874 1.00 11.32 505 VAL E O 1
ATOM 8664 N N . GLN B 1 433 ? -35.245 54.165 85.451 1.00 11.88 506 GLN E N 1
ATOM 8665 C CA . GLN B 1 433 ? -35.380 55.576 85.032 1.00 13.79 506 GLN E CA 1
ATOM 8666 C C . GLN B 1 433 ? -36.767 56.009 85.349 1.00 13.71 506 GLN E C 1
ATOM 8667 O O . GLN B 1 433 ? -37.614 55.199 85.688 1.00 13.44 506 GLN E O 1
ATOM 8673 N N . GLY B 1 434 ? -36.999 57.313 85.251 1.00 13.79 507 GLY E N 1
ATOM 8674 C CA . GLY B 1 434 ? -38.283 57.875 85.594 1.00 14.16 507 GLY E CA 1
ATOM 8675 C C . GLY B 1 434 ? -38.758 57.749 87.022 1.00 13.84 507 GLY E C 1
ATOM 8676 O O . GLY B 1 434 ? -39.975 57.804 87.277 1.00 15.14 507 GLY E O 1
ATOM 8677 N N . LEU B 1 435 ? -37.828 57.652 87.966 1.00 13.86 508 LEU E N 1
ATOM 8678 C CA . LEU B 1 435 ? -38.175 57.699 89.385 1.00 13.62 508 LEU E CA 1
ATOM 8679 C C . LEU B 1 435 ? -38.859 59.039 89.672 1.00 14.62 508 LEU E C 1
ATOM 8680 O O . LEU B 1 435 ? -39.861 59.088 90.458 1.00 12.80 508 LEU E O 1
ATOM 8685 N N . ALA B 1 436 ? -38.328 60.142 89.128 1.00 13.96 509 ALA E N 1
ATOM 8686 C CA . ALA B 1 436 ? -38.938 61.476 89.433 1.00 13.82 509 ALA E CA 1
ATOM 8687 C C . ALA B 1 436 ? -40.330 61.547 88.831 1.00 14.29 509 ALA E C 1
ATOM 8688 O O . ALA B 1 436 ? -41.226 62.094 89.447 1.00 14.58 509 ALA E O 1
ATOM 8690 N N . ASP B 1 437 ? -40.509 60.880 87.683 1.00 16.07 510 ASP E N 1
ATOM 8691 C CA . ASP B 1 437 ? -41.775 60.805 86.975 1.00 17.14 510 ASP E CA 1
ATOM 8692 C C . ASP B 1 437 ? -42.797 60.017 87.747 1.00 16.96 510 ASP E C 1
ATOM 8693 O O . ASP B 1 437 ? -43.948 60.418 87.789 1.00 16.16 510 ASP E O 1
ATOM 8698 N N . ALA B 1 438 ? -42.396 58.878 88.336 1.00 16.89 511 ALA E N 1
ATOM 8699 C CA . ALA B 1 438 ? -43.283 58.102 89.110 1.00 17.86 511 ALA E CA 1
ATOM 8700 C C . ALA B 1 438 ? -43.865 58.948 90.270 1.00 17.23 511 ALA E C 1
ATOM 8701 O O . ALA B 1 438 ? -45.087 58.976 90.505 1.00 18.02 511 ALA E O 1
ATOM 8703 N N . PHE B 1 439 ? -42.989 59.633 90.949 1.00 15.27 512 PHE E N 1
ATOM 8704 C CA . PHE B 1 439 ? -43.351 60.546 92.036 1.00 16.90 512 PHE E CA 1
ATOM 8705 C C . PHE B 1 439 ? -44.308 61.623 91.567 1.00 17.75 512 PHE E C 1
ATOM 8706 O O . PHE B 1 439 ? -45.334 61.866 92.201 1.00 17.57 512 PHE E O 1
ATOM 8714 N N . ILE B 1 440 ? -44.019 62.207 90.432 1.00 19.01 513 ILE E N 1
ATOM 8715 C CA . ILE B 1 440 ? -44.925 63.222 89.883 1.00 20.83 513 ILE E CA 1
ATOM 8716 C C . ILE B 1 440 ? -46.309 62.643 89.529 1.00 20.54 513 ILE E C 1
ATOM 8717 O O . ILE B 1 440 ? -47.348 63.194 89.906 1.00 18.37 513 ILE E O 1
ATOM 8722 N N . LEU B 1 441 ? -46.333 61.477 88.881 1.00 20.07 514 LEU E N 1
ATOM 8723 C CA . LEU B 1 441 ? -47.608 60.940 88.479 1.00 18.34 514 LEU E CA 1
ATOM 8724 C C . LEU B 1 441 ? -48.405 60.547 89.711 1.00 17.19 514 LEU E C 1
ATOM 8725 O O . LEU B 1 441 ? -49.611 60.553 89.654 1.00 18.90 514 LEU E O 1
ATOM 8730 N N . MET B 1 442 ? -47.742 60.175 90.805 1.00 16.93 515 MET E N 1
ATOM 8731 C CA . MET B 1 442 ? -48.391 59.742 92.046 1.00 17.52 515 MET E CA 1
ATOM 8732 C C . MET B 1 442 ? -48.824 60.930 92.864 1.00 18.87 515 MET E C 1
ATOM 8733 O O . MET B 1 442 ? -49.535 60.773 93.850 1.00 18.41 515 MET E O 1
ATOM 8738 N N . ARG B 1 443 ? -48.408 62.114 92.423 1.00 21.58 516 ARG E N 1
ATOM 8739 C CA . ARG B 1 443 ? -48.686 63.381 93.108 1.00 21.44 516 ARG E CA 1
ATOM 8740 C C . ARG B 1 443 ? -47.845 63.573 94.400 1.00 21.59 516 ARG E C 1
ATOM 8741 O O . ARG B 1 443 ? -48.228 64.309 95.315 1.00 20.83 516 ARG E O 1
ATOM 8749 N N . TYR B 1 444 ? -46.668 62.958 94.443 1.00 20.27 517 TYR E N 1
ATOM 8750 C CA . TYR B 1 444 ? -45.828 62.960 95.653 1.00 19.02 517 TYR E CA 1
ATOM 8751 C C . TYR B 1 444 ? -44.601 63.846 95.390 1.00 19.20 517 TYR E C 1
ATOM 8752 O O . TYR B 1 444 ? -43.870 63.610 94.438 1.00 20.88 517 TYR E O 1
ATOM 8761 N N . PRO B 1 445 ? -44.387 64.909 96.194 1.00 18.45 518 PRO E N 1
ATOM 8762 C CA . PRO B 1 445 ? -43.112 65.650 96.079 1.00 19.10 518 PRO E CA 1
ATOM 8763 C C . PRO B 1 445 ? -41.927 64.728 96.399 1.00 18.78 518 PRO E C 1
ATOM 8764 O O . PRO B 1 445 ? -42.077 63.752 97.154 1.00 17.17 518 PRO E O 1
ATOM 8768 N N . PHE B 1 446 ? -40.763 65.008 95.793 1.00 19.69 519 PHE E N 1
ATOM 8769 C CA . PHE B 1 446 ? -39.599 64.087 95.853 1.00 18.89 519 PHE E CA 1
ATOM 8770 C C . PHE B 1 446 ? -39.201 63.774 97.311 1.00 18.69 519 PHE E C 1
ATOM 8771 O O . PHE B 1 446 ? -38.962 62.617 97.695 1.00 17.23 519 PHE E O 1
ATOM 8779 N N . GLU B 1 447 ? -39.247 64.804 98.147 1.00 17.75 520 GLU E N 1
ATOM 8780 C CA . GLU B 1 447 ? -38.880 64.731 99.566 1.00 17.23 520 GLU E CA 1
ATOM 8781 C C . GLU B 1 447 ? -39.941 64.291 100.525 1.00 16.97 520 GLU E C 1
ATOM 8782 O O . GLU B 1 447 ? -39.656 64.238 101.716 1.00 17.91 520 GLU E O 1
ATOM 8788 N N . SER B 1 448 ? -41.162 64.015 100.060 1.00 15.65 521 SER E N 1
ATOM 8789 C CA . SER B 1 448 ? -42.257 63.759 100.984 1.00 17.32 521 SER E CA 1
ATOM 8790 C C . SER B 1 448 ? -42.141 62.350 101.532 1.00 18.75 521 SER E C 1
ATOM 8791 O O . SER B 1 448 ? -41.568 61.445 100.932 1.00 18.58 521 SER E O 1
ATOM 8794 N N . ALA B 1 449 ? -42.783 62.153 102.646 1.00 19.97 522 ALA E N 1
ATOM 8795 C CA . ALA B 1 449 ? -42.802 60.853 103.293 1.00 19.13 522 ALA E CA 1
ATOM 8796 C C . ALA B 1 449 ? -43.510 59.796 102.419 1.00 17.61 522 ALA E C 1
ATOM 8797 O O . ALA B 1 449 ? -43.095 58.620 102.373 1.00 17.56 522 ALA E O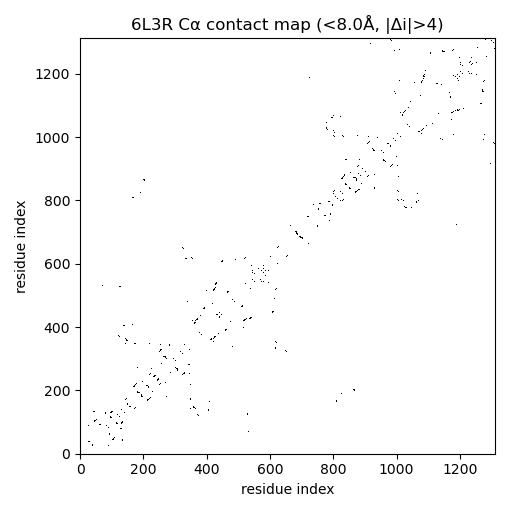 1
ATOM 8799 N N . GLU B 1 450 ? -44.478 60.240 101.624 1.00 18.46 523 GLU E N 1
ATOM 8800 C CA . GLU B 1 450 ? -45.099 59.413 100.593 1.00 18.65 523 GLU E CA 1
ATOM 8801 C C . GLU B 1 450 ? -44.082 58.907 99.537 1.00 17.81 523 GLU E C 1
ATOM 8802 O O . GLU B 1 450 ? -43.994 57.702 99.247 1.00 17.21 523 GLU E O 1
ATOM 8808 N N . ALA B 1 451 ? -43.283 59.815 99.015 1.00 18.15 524 ALA E N 1
ATOM 8809 C CA . ALA B 1 451 ? -42.192 59.398 98.073 1.00 18.15 524 ALA E CA 1
ATOM 8810 C C . ALA B 1 451 ? -41.176 58.498 98.771 1.00 17.03 524 ALA E C 1
ATOM 8811 O O . ALA B 1 451 ? -40.675 57.569 98.163 1.00 16.35 524 ALA E O 1
ATOM 8813 N N . GLN B 1 452 ? -40.923 58.753 100.048 1.00 17.50 525 GLN E N 1
ATOM 8814 C CA . GLN B 1 452 ? -39.926 58.015 100.769 1.00 18.00 525 GLN E CA 1
ATOM 8815 C C . GLN B 1 452 ? -40.334 56.545 100.952 1.00 18.26 525 GLN E C 1
ATOM 8816 O O . GLN B 1 452 ? -39.519 55.649 100.740 1.00 15.14 525 GLN E O 1
ATOM 8822 N N . LEU B 1 453 ? -41.605 56.312 101.305 1.00 18.02 526 LEU E N 1
ATOM 8823 C CA . LEU B 1 453 ? -42.147 54.942 101.362 1.00 17.06 526 LEU E CA 1
ATOM 8824 C C . LEU B 1 453 ? -42.184 54.325 99.963 1.00 16.51 526 LEU E C 1
ATOM 8825 O O . LEU B 1 453 ? -41.827 53.178 99.793 1.00 16.69 526 LEU E O 1
ATOM 8830 N N . LEU B 1 454 ? -42.626 55.097 98.972 1.00 16.40 527 LEU E N 1
ATOM 8831 C CA . LEU B 1 454 ? -42.698 54.588 97.611 1.00 16.94 527 LEU E CA 1
ATOM 8832 C C . LEU B 1 454 ? -41.316 54.174 97.064 1.00 15.55 527 LEU E C 1
ATOM 8833 O O . LEU B 1 454 ? -41.128 53.073 96.503 1.00 17.17 527 LEU E O 1
ATOM 8838 N N . ASN B 1 455 ? -40.343 54.962 97.411 1.00 14.65 528 ASN E N 1
ATOM 8839 C CA . ASN B 1 455 ? -38.918 54.683 97.073 1.00 13.44 528 ASN E CA 1
ATOM 8840 C C . ASN B 1 455 ? -38.501 53.347 97.636 1.00 14.59 528 ASN E C 1
ATOM 8841 O O . ASN B 1 455 ? -38.050 52.493 96.892 1.00 13.78 528 ASN E O 1
ATOM 8846 N N . LYS B 1 456 ? -38.725 53.123 98.919 1.00 14.82 529 LYS E N 1
ATOM 8847 C CA . LYS B 1 456 ? -38.372 51.816 99.511 1.00 16.34 529 LYS E CA 1
ATOM 8848 C C . LYS B 1 456 ? -39.097 50.695 98.817 1.00 15.37 529 LYS E C 1
ATOM 8849 O O . LYS B 1 456 ? -38.484 49.730 98.426 1.00 14.49 529 LYS E O 1
ATOM 8855 N N . GLN B 1 457 ? -40.428 50.854 98.693 1.00 15.57 530 GLN E N 1
ATOM 8856 C CA . GLN B 1 457 ? -41.268 49.826 98.106 1.00 16.13 530 GLN E CA 1
ATOM 8857 C C . GLN B 1 457 ? -40.978 49.457 96.652 1.00 15.36 530 GLN E C 1
ATOM 8858 O O . GLN B 1 457 ? -41.028 48.289 96.288 1.00 14.90 530 GLN E O 1
ATOM 8864 N N . ILE B 1 458 ? -40.652 50.423 95.824 1.00 14.46 531 ILE E N 1
ATOM 8865 C CA . ILE B 1 458 ? -40.266 50.169 94.445 1.00 14.48 531 ILE E CA 1
ATOM 8866 C C . ILE B 1 458 ? -39.072 49.267 94.400 1.00 14.94 531 ILE E C 1
ATOM 8867 O O . ILE B 1 458 ? -39.057 48.261 93.669 1.00 14.11 531 ILE E O 1
ATOM 8872 N N . PHE B 1 459 ? -38.042 49.606 95.185 1.00 16.05 532 PHE E N 1
ATOM 8873 C CA . PHE B 1 459 ? -36.828 48.801 95.186 1.00 14.39 532 PHE E CA 1
ATOM 8874 C C . PHE B 1 459 ? -36.946 47.480 95.951 1.00 14.47 532 PHE E C 1
ATOM 8875 O O . PHE B 1 459 ? -36.291 46.504 95.625 1.00 13.29 532 PHE E O 1
ATOM 8883 N N . GLU B 1 460 ? -37.810 47.450 96.974 1.00 15.63 533 GLU E N 1
ATOM 8884 C CA . GLU B 1 460 ? -38.196 46.122 97.570 1.00 14.47 533 GLU E CA 1
ATOM 8885 C C . GLU B 1 460 ? -38.792 45.206 96.489 1.00 14.25 533 GLU E C 1
ATOM 8886 O O . GLU B 1 460 ? -38.408 44.034 96.323 1.00 13.82 533 GLU E O 1
ATOM 8892 N N . THR B 1 461 ? -39.721 45.784 95.731 1.00 14.10 534 THR E N 1
ATOM 8893 C CA . THR B 1 461 ? -40.371 45.079 94.655 1.00 15.45 534 THR E CA 1
ATOM 8894 C C . THR B 1 461 ? -39.435 44.558 93.570 1.00 15.80 534 THR E C 1
ATOM 8895 O O . THR B 1 461 ? -39.497 43.356 93.151 1.00 13.89 534 THR E O 1
ATOM 8899 N N . ILE B 1 462 ? -38.593 45.466 93.064 1.00 15.53 535 ILE E N 1
ATOM 8900 C CA . ILE B 1 462 ? -37.601 45.053 92.076 1.00 16.61 535 ILE E CA 1
ATOM 8901 C C . ILE B 1 462 ? -36.706 43.898 92.584 1.00 15.68 535 ILE E C 1
ATOM 8902 O O . ILE B 1 462 ? -36.388 42.972 91.851 1.00 14.87 535 ILE E O 1
ATOM 8907 N N . TYR B 1 463 ? -36.265 44.000 93.822 1.00 16.88 536 TYR E N 1
ATOM 8908 C CA . TYR B 1 463 ? -35.341 43.027 94.355 1.00 16.40 536 TYR E CA 1
ATOM 8909 C C . TYR B 1 463 ? -36.073 41.701 94.571 1.00 15.66 536 TYR E C 1
ATOM 8910 O O . TYR B 1 463 ? -35.526 40.667 94.211 1.00 16.24 536 TYR E O 1
ATOM 8919 N N . TYR B 1 464 ? -37.319 41.777 95.062 1.00 16.92 537 TYR E N 1
ATOM 8920 C CA . TYR B 1 464 ? -38.171 40.597 95.273 1.00 17.76 537 TYR E CA 1
ATOM 8921 C C . TYR B 1 464 ? -38.399 39.820 94.002 1.00 17.51 537 TYR E C 1
ATOM 8922 O O . TYR B 1 464 ? -38.138 38.631 93.903 1.00 16.51 537 TYR E O 1
ATOM 8931 N N . GLY B 1 465 ? -38.873 40.536 93.002 1.00 16.44 538 GLY E N 1
ATOM 8932 C CA . GLY B 1 465 ? -39.094 39.948 91.673 1.00 16.83 538 GLY E CA 1
ATOM 8933 C C . GLY B 1 465 ? -37.870 39.412 91.009 1.00 17.47 538 GLY E C 1
ATOM 8934 O O . GLY B 1 465 ? -37.852 38.225 90.537 1.00 20.83 538 GLY E O 1
ATOM 8935 N N . ALA B 1 466 ? -36.774 40.166 91.067 1.00 14.91 539 ALA E N 1
ATOM 8936 C CA . ALA B 1 466 ? -35.544 39.651 90.534 1.00 14.14 539 ALA E CA 1
ATOM 8937 C C . ALA B 1 466 ? -35.060 38.356 91.160 1.00 15.25 539 ALA E C 1
ATOM 8938 O O . ALA B 1 466 ? -34.553 37.469 90.432 1.00 14.58 539 ALA E O 1
ATOM 8940 N N . LEU B 1 467 ? -35.100 38.307 92.485 1.00 15.57 540 LEU E N 1
ATOM 8941 C CA . LEU B 1 467 ? -34.688 37.109 93.208 1.00 16.53 540 LEU E CA 1
ATOM 8942 C C . LEU B 1 467 ? -35.570 35.938 92.856 1.00 17.51 540 LEU E C 1
ATOM 8943 O O . LEU B 1 467 ? -35.048 34.821 92.644 1.00 18.39 540 LEU E O 1
ATOM 8948 N N . GLU B 1 468 ? -36.894 36.196 92.750 1.00 19.95 541 GLU E N 1
ATOM 8949 C CA . GLU B 1 468 ? -37.824 35.170 92.318 1.00 23.83 541 GLU E CA 1
ATOM 8950 C C . GLU B 1 468 ? -37.454 34.560 90.990 1.00 22.36 541 GLU E C 1
ATOM 8951 O O . GLU B 1 468 ? -37.492 33.370 90.830 1.00 21.31 541 GLU E O 1
ATOM 8957 N N . ALA B 1 469 ? -37.216 35.407 90.001 1.00 19.35 542 ALA E N 1
ATOM 8958 C CA . ALA B 1 469 ? -36.797 34.973 88.660 1.00 17.98 542 ALA E CA 1
ATOM 8959 C C . ALA B 1 469 ? -35.447 34.276 88.684 1.00 19.24 542 ALA E C 1
ATOM 8960 O O . ALA B 1 469 ? -35.292 33.171 88.113 1.00 18.78 542 ALA E O 1
ATOM 8962 N N . SER B 1 470 ? -34.496 34.842 89.431 1.00 17.86 543 SER E N 1
ATOM 8963 C CA . SER B 1 470 ? -33.168 34.202 89.564 1.00 17.91 543 SER E CA 1
ATOM 8964 C C . SER B 1 470 ? -33.283 32.774 90.228 1.00 17.32 543 SER E C 1
ATOM 8965 O O . SER B 1 470 ? -32.711 31.821 89.744 1.00 17.86 543 SER E O 1
ATOM 8968 N N . CYS B 1 471 ? -34.099 32.680 91.264 1.00 20.46 544 CYS E N 1
ATOM 8969 C CA . CYS B 1 471 ? -34.401 31.394 91.945 1.00 21.26 544 CYS E CA 1
ATOM 8970 C C . CYS B 1 471 ? -35.081 30.374 91.002 1.00 23.49 544 CYS E C 1
ATOM 8971 O O . CYS B 1 471 ? -34.673 29.217 90.889 1.00 22.77 544 CYS E O 1
ATOM 8974 N N . ASP B 1 472 ? -36.120 30.819 90.317 1.00 24.61 545 ASP E N 1
ATOM 8975 C CA . ASP B 1 472 ? -36.726 29.996 89.254 1.00 25.02 545 ASP E CA 1
ATOM 8976 C C . ASP B 1 472 ? -35.681 29.490 88.264 1.00 23.78 545 ASP E C 1
ATOM 8977 O O . ASP B 1 472 ? -35.643 28.267 87.935 1.00 24.52 545 ASP E O 1
ATOM 8982 N N . LEU B 1 473 ? -34.774 30.361 87.838 1.00 21.34 546 LEU E N 1
ATOM 8983 C CA . LEU B 1 473 ? -33.696 29.911 86.933 1.00 21.24 546 LEU E CA 1
ATOM 8984 C C . LEU B 1 473 ? -32.792 28.870 87.533 1.00 22.61 546 LEU E C 1
ATOM 8985 O O . LEU B 1 473 ? -32.287 28.016 86.793 1.00 20.83 546 LEU E O 1
ATOM 8990 N N . ALA B 1 474 ? -32.523 28.998 88.833 1.00 22.82 547 ALA E N 1
ATOM 8991 C CA . ALA B 1 474 ? -31.675 28.033 89.560 1.00 24.74 547 ALA E CA 1
ATOM 8992 C C . ALA B 1 474 ? -32.332 26.653 89.653 1.00 23.33 547 ALA E C 1
ATOM 8993 O O . ALA B 1 474 ? -31.661 25.664 89.492 1.00 21.49 547 ALA E O 1
ATOM 8995 N N . LYS B 1 475 ? -33.632 26.637 89.893 1.00 26.52 548 LYS E N 1
ATOM 8996 C CA . LYS B 1 475 ? -34.436 25.430 89.778 1.00 30.12 548 LYS E CA 1
ATOM 8997 C C . LYS B 1 475 ? -34.272 24.737 88.421 1.00 30.70 548 LYS E C 1
ATOM 8998 O O . LYS B 1 475 ? -34.144 23.524 88.364 1.00 28.05 548 LYS E O 1
ATOM 9004 N N . GLU B 1 476 ? -34.265 25.525 87.351 1.00 29.97 549 GLU E N 1
ATOM 9005 C CA . GLU B 1 476 ? -34.206 25.040 85.968 1.00 29.47 549 GLU E CA 1
ATOM 9006 C C . GLU B 1 476 ? -32.778 24.691 85.522 1.00 31.27 549 GLU E C 1
ATOM 9007 O O . GLU B 1 476 ? -32.543 23.688 84.843 1.00 32.27 549 GLU E O 1
ATOM 9013 N N . GLN B 1 477 ? -31.802 25.491 85.887 1.00 27.69 550 GLN E N 1
ATOM 9014 C CA . GLN B 1 477 ? -30.487 25.303 85.332 1.00 29.39 550 GLN E CA 1
ATOM 9015 C C . GLN B 1 477 ? -29.401 25.025 86.359 1.00 30.40 550 GLN E C 1
ATOM 9016 O O . GLN B 1 477 ? -28.219 24.876 85.993 1.00 32.40 550 GLN E O 1
ATOM 9022 N N . GLY B 1 478 ? -29.765 24.980 87.640 1.00 28.64 551 GLY E N 1
ATOM 9023 C CA . GLY B 1 478 ? -28.753 24.966 88.712 1.00 28.27 551 GLY E CA 1
ATOM 9024 C C . GLY B 1 478 ? -28.268 26.367 89.124 1.00 27.83 551 GLY E C 1
ATOM 9025 O O . GLY B 1 478 ? -28.208 27.269 88.294 1.00 26.47 551 GLY E O 1
ATOM 9026 N N . PRO B 1 479 ? -27.882 26.543 90.401 1.00 26.20 552 PRO E N 1
ATOM 9027 C CA . PRO B 1 479 ? -27.279 27.785 90.840 1.00 24.13 552 PRO E CA 1
ATOM 9028 C C . PRO B 1 479 ? -26.018 28.072 90.097 1.00 25.27 552 PRO E C 1
ATOM 9029 O O . PRO B 1 479 ? -25.412 27.165 89.576 1.00 23.22 552 PRO E O 1
ATOM 9033 N N . TYR B 1 480 ? -25.595 29.335 90.100 1.00 22.54 553 TYR E N 1
ATOM 9034 C CA . TYR B 1 480 ? -24.300 29.709 89.569 1.00 21.68 553 TYR E CA 1
ATOM 9035 C C . TYR B 1 480 ? -23.192 28.994 90.295 1.00 23.31 553 TYR E C 1
ATOM 9036 O O . TYR B 1 480 ? -23.352 28.558 91.444 1.00 27.03 553 TYR E O 1
ATOM 9045 N N . GLU B 1 481 ? -22.053 28.930 89.630 1.00 23.96 554 GLU E N 1
ATOM 9046 C CA . GLU B 1 481 ? -20.931 28.107 90.061 1.00 26.55 554 GLU E CA 1
ATOM 9047 C C . GLU B 1 481 ? -20.315 28.435 91.458 1.00 25.15 554 GLU E C 1
ATOM 9048 O O . GLU B 1 481 ? -19.941 27.543 92.234 1.00 19.17 554 GLU E O 1
ATOM 9054 N N . THR B 1 482 ? -20.208 29.719 91.769 1.00 21.31 555 THR E N 1
ATOM 9055 C CA . THR B 1 482 ? -19.672 30.090 93.051 1.00 22.03 555 THR E CA 1
ATOM 9056 C C . THR B 1 482 ? -20.744 30.435 94.057 1.00 21.67 555 THR E C 1
ATOM 9057 O O . THR B 1 482 ? -20.455 31.218 94.948 1.00 24.35 555 THR E O 1
ATOM 9061 N N . TYR B 1 483 ? -21.989 29.953 93.877 1.00 18.52 556 TYR E N 1
ATOM 9062 C CA . TYR B 1 483 ? -23.055 30.238 94.814 1.00 20.98 556 TYR E CA 1
ATOM 9063 C C . TYR B 1 483 ? -22.813 29.772 96.255 1.00 23.25 556 TYR E C 1
ATOM 9064 O O . TYR B 1 483 ? -23.082 30.492 97.222 1.00 17.53 556 TYR E O 1
ATOM 9073 N N . GLU B 1 484 ? -22.373 28.536 96.382 1.00 24.17 557 GLU E N 1
ATOM 9074 C CA . GLU B 1 484 ? -22.202 27.961 97.695 1.00 25.92 557 GLU E CA 1
ATOM 9075 C C . GLU B 1 484 ? -21.107 28.678 98.517 1.00 23.26 557 GLU E C 1
ATOM 9076 O O . GLU B 1 484 ? -20.009 28.864 98.051 1.00 20.16 557 GLU E O 1
ATOM 9082 N N . GLY B 1 485 ? -21.451 29.143 99.715 1.00 23.09 558 GLY E N 1
ATOM 9083 C CA . GLY B 1 485 ? -20.485 29.884 100.513 1.00 23.53 558 GLY E CA 1
ATOM 9084 C C . GLY B 1 485 ? -20.777 31.376 100.459 1.00 24.52 558 GLY E C 1
ATOM 9085 O O . GLY B 1 485 ? -20.223 32.150 101.269 1.00 22.85 558 GLY E O 1
ATOM 9086 N N . SER B 1 486 ? -21.675 31.778 99.548 1.00 18.98 559 SER E N 1
ATOM 9087 C CA . SER B 1 486 ? -22.086 33.152 99.460 1.00 18.15 559 SER E CA 1
ATOM 9088 C C . SER B 1 486 ? -23.035 33.494 100.593 1.00 18.70 559 SER E C 1
ATOM 9089 O O . SER B 1 486 ? -23.691 32.626 101.196 1.00 20.48 559 SER E O 1
ATOM 9092 N N . PRO B 1 487 ? -23.178 34.775 100.883 1.00 16.88 560 PRO E N 1
ATOM 9093 C CA . PRO B 1 487 ? -24.174 35.196 101.821 1.00 16.35 560 PRO E CA 1
ATOM 9094 C C . PRO B 1 487 ? -25.597 34.789 101.516 1.00 16.27 560 PRO E C 1
ATOM 9095 O O . PRO B 1 487 ? -26.321 34.417 102.444 1.00 16.62 560 PRO E O 1
ATOM 9099 N N . VAL B 1 488 ? -26.016 34.832 100.243 1.00 14.84 561 VAL E N 1
ATOM 9100 C CA . VAL B 1 488 ? -27.364 34.409 99.904 1.00 16.25 561 VAL E CA 1
ATOM 9101 C C . VAL B 1 488 ? -27.512 32.874 100.190 1.00 16.90 561 VAL E C 1
ATOM 9102 O O . VAL B 1 488 ? -28.639 32.444 100.551 1.00 19.86 561 VAL E O 1
ATOM 9106 N N . SER B 1 489 ? -26.436 32.113 100.024 1.00 16.73 562 SER E N 1
ATOM 9107 C CA . SER B 1 489 ? -26.467 30.619 100.312 1.00 20.77 562 SER E CA 1
ATOM 9108 C C . SER B 1 489 ? -26.711 30.339 101.812 1.00 24.71 562 SER E C 1
ATOM 9109 O O . SER B 1 489 ? -27.189 29.253 102.190 1.00 26.38 562 SER E O 1
ATOM 9112 N N . LYS B 1 490 ? -26.432 31.344 102.649 1.00 23.17 563 LYS E N 1
ATOM 9113 C CA . LYS B 1 490 ? -26.684 31.262 104.075 1.00 25.29 563 LYS E CA 1
ATOM 9114 C C . LYS B 1 490 ? -27.954 31.955 104.525 1.00 25.07 563 LYS E C 1
ATOM 9115 O O . LYS B 1 490 ? -28.132 32.125 105.695 1.00 27.28 563 LYS E O 1
ATOM 9121 N N . GLY B 1 491 ? -28.853 32.302 103.610 1.00 22.62 564 GLY E N 1
ATOM 9122 C CA . GLY B 1 491 ? -30.085 33.031 103.945 1.00 20.82 564 GLY E CA 1
ATOM 9123 C C . GLY B 1 491 ? -29.873 34.508 104.273 1.00 18.55 564 GLY E C 1
ATOM 9124 O O . GLY B 1 491 ? -30.739 35.107 104.870 1.00 17.72 564 GLY E O 1
ATOM 9125 N N . ILE B 1 492 ? -28.763 35.086 103.837 1.00 18.41 565 ILE E N 1
ATOM 9126 C CA . ILE B 1 492 ? -28.515 36.525 104.034 1.00 18.54 565 ILE E CA 1
ATOM 9127 C C . 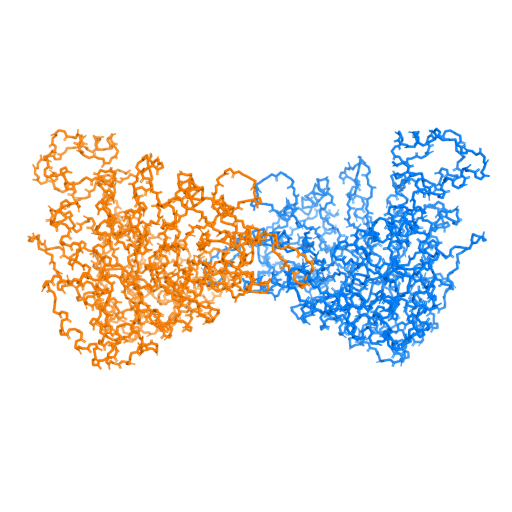ILE B 1 492 ? -28.757 37.280 102.679 1.00 17.45 565 ILE E C 1
ATOM 9128 O O . ILE B 1 492 ? -27.938 37.232 101.755 1.00 14.40 565 ILE E O 1
ATOM 9133 N N . LEU B 1 493 ? -29.837 38.023 102.633 1.00 18.11 566 LEU E N 1
ATOM 9134 C CA . LEU B 1 493 ? -30.138 38.853 101.468 1.00 19.81 566 LEU E CA 1
ATOM 9135 C C . LEU B 1 493 ? -29.601 40.260 101.745 1.00 17.47 566 LEU E C 1
ATOM 9136 O O . LEU B 1 493 ? -29.151 40.533 102.828 1.00 15.92 566 LEU E O 1
ATOM 9141 N N . GLN B 1 494 ? -29.642 41.132 100.742 1.00 16.16 567 GLN E N 1
ATOM 9142 C CA . GLN B 1 494 ? -28.995 42.438 100.848 1.00 13.85 567 GLN E CA 1
ATOM 9143 C C . GLN B 1 494 ? -29.478 43.217 102.038 1.00 15.39 567 GLN E C 1
ATOM 9144 O O . GLN B 1 494 ? -28.678 43.747 102.763 1.00 15.79 567 GLN E O 1
ATOM 9150 N N . TYR B 1 495 ? -30.790 43.279 102.245 1.00 14.88 568 TYR E N 1
ATOM 9151 C CA . TYR B 1 495 ? -31.324 44.054 103.337 1.00 16.96 568 TYR E CA 1
ATOM 9152 C C . TYR B 1 495 ? -30.839 43.587 104.720 1.00 18.29 568 TYR E C 1
ATOM 9153 O O . TYR B 1 495 ? -30.675 44.402 105.608 1.00 17.97 568 TYR E O 1
ATOM 9162 N N . ASP B 1 496 ? -30.578 42.273 104.877 1.00 18.96 569 ASP E N 1
ATOM 9163 C CA . ASP B 1 496 ? -30.016 41.751 106.106 1.00 18.80 569 ASP E CA 1
ATOM 9164 C C . ASP B 1 496 ? -28.618 42.355 106.371 1.00 18.61 569 ASP E C 1
ATOM 9165 O O . ASP B 1 496 ? -28.272 42.681 107.533 1.00 18.79 569 ASP E O 1
ATOM 9170 N N . MET B 1 497 ? -27.852 42.617 105.314 1.00 16.45 570 MET E N 1
ATOM 9171 C CA . MET B 1 497 ? -26.534 43.152 105.471 1.00 18.02 570 MET E CA 1
ATOM 9172 C C . MET B 1 497 ? -26.588 44.629 105.835 1.00 17.59 570 MET E C 1
ATOM 9173 O O . MET B 1 497 ? -25.586 45.143 106.332 1.00 15.48 570 MET E O 1
ATOM 9178 N N . TRP B 1 498 ? -27.739 45.280 105.634 1.00 15.80 571 TRP E N 1
ATOM 9179 C CA . TRP B 1 498 ? -27.897 46.676 106.062 1.00 16.02 571 TRP E CA 1
ATOM 9180 C C . TRP B 1 498 ? -28.603 46.754 107.409 1.00 18.12 571 TRP E C 1
ATOM 9181 O O . TRP B 1 498 ? -28.852 47.849 107.936 1.00 17.33 571 TRP E O 1
ATOM 9192 N N . ASN B 1 499 ? -28.930 45.604 107.986 1.00 18.63 572 ASN E N 1
ATOM 9193 C CA . ASN B 1 499 ? -29.759 45.544 109.202 1.00 21.68 572 ASN E CA 1
ATOM 9194 C C . ASN B 1 499 ? -31.110 46.232 109.060 1.00 20.32 572 ASN E C 1
ATOM 9195 O O . ASN B 1 499 ? -31.511 46.979 109.896 1.00 24.17 572 ASN E O 1
ATOM 9200 N N . VAL B 1 500 ? -31.782 45.989 107.952 1.00 21.73 573 VAL E N 1
ATOM 9201 C CA . VAL B 1 500 ? -33.050 46.629 107.623 1.00 17.86 573 VAL E CA 1
ATOM 9202 C C . VAL B 1 500 ? -34.056 45.510 107.559 1.00 19.23 573 VAL E C 1
ATOM 9203 O O . VAL B 1 500 ? -33.749 44.435 107.031 1.00 19.61 573 VAL E O 1
ATOM 9207 N N . THR B 1 501 ? -35.237 45.747 108.120 1.00 20.59 574 THR E N 1
ATOM 9208 C CA . THR B 1 501 ? -36.418 44.871 107.926 1.00 21.69 574 THR E CA 1
ATOM 9209 C C . THR B 1 501 ? -37.345 45.489 106.872 1.00 19.45 574 THR E C 1
ATOM 9210 O O . THR B 1 501 ? -37.686 46.696 106.977 1.00 16.93 574 THR E O 1
ATOM 9214 N N . PRO B 1 502 ? -37.720 44.701 105.834 1.00 18.52 575 PRO E N 1
ATOM 9215 C CA . PRO B 1 502 ? -38.556 45.274 104.766 1.00 19.41 575 PRO E CA 1
ATOM 9216 C C . PRO B 1 502 ? -39.915 45.546 105.284 1.00 21.66 575 PRO E C 1
ATOM 9217 O O . PRO B 1 502 ? -40.303 44.970 106.310 1.00 20.71 575 PRO E O 1
ATOM 9221 N N . THR B 1 503 ? -40.645 46.398 104.570 1.00 21.40 576 THR E N 1
ATOM 9222 C CA . THR B 1 503 ? -42.062 46.574 104.829 1.00 20.62 576 THR E CA 1
ATOM 9223 C C . THR B 1 503 ? -42.815 45.256 104.618 1.00 21.16 576 THR E C 1
ATOM 9224 O O . THR B 1 503 ? -42.260 44.265 104.168 1.00 20.96 576 THR E O 1
ATOM 9228 N N . ASP B 1 504 ? -44.080 45.234 104.973 1.00 24.77 577 ASP E N 1
ATOM 9229 C CA . ASP B 1 504 ? -44.930 44.028 104.737 1.00 27.57 577 ASP E CA 1
ATOM 9230 C C . ASP B 1 504 ? -45.398 43.851 103.296 1.00 26.32 577 ASP E C 1
ATOM 9231 O O . ASP B 1 504 ? -46.076 42.860 102.968 1.00 25.19 577 ASP E O 1
ATOM 9236 N N . LEU B 1 505 ? -45.007 44.760 102.412 1.00 22.04 578 LEU E N 1
ATOM 9237 C CA . LEU B 1 505 ? -45.430 44.647 101.027 1.00 22.06 578 LEU E CA 1
ATOM 9238 C C . LEU B 1 505 ? -45.270 43.213 100.451 1.00 21.15 578 LEU E C 1
ATOM 9239 O O . LEU B 1 505 ? -46.207 42.740 99.837 1.00 21.28 578 LEU E O 1
ATOM 9244 N N . TRP B 1 506 ? -44.074 42.608 100.568 1.00 19.80 579 TRP E N 1
ATOM 9245 C CA . TRP B 1 506 ? -43.808 41.281 100.023 1.00 20.77 579 TRP E CA 1
ATOM 9246 C C . TRP B 1 506 ? -43.470 40.255 101.098 1.00 21.74 579 TRP E C 1
ATOM 9247 O O . TRP B 1 506 ? -42.914 40.579 102.139 1.00 22.85 579 TRP E O 1
ATOM 9258 N N . ASP B 1 507 ? -43.699 38.996 100.788 1.00 22.49 580 ASP E N 1
ATOM 9259 C CA . ASP B 1 507 ? -43.455 37.912 101.757 1.00 23.34 580 ASP E CA 1
ATOM 9260 C C . ASP B 1 507 ? -42.061 37.344 101.509 1.00 21.49 580 ASP E C 1
ATOM 9261 O O . ASP B 1 507 ? -41.856 36.399 100.741 1.00 20.96 580 ASP E O 1
ATOM 9266 N N . TRP B 1 508 ? -41.106 37.930 102.206 1.00 19.31 581 TRP E N 1
ATOM 9267 C CA . TRP B 1 508 ? -39.715 37.541 102.135 1.00 20.94 581 TRP E CA 1
ATOM 9268 C C . TRP B 1 508 ? -39.475 36.176 102.746 1.00 21.50 581 TRP E C 1
ATOM 9269 O O . TRP B 1 508 ? -38.568 35.479 102.368 1.00 20.39 581 TRP E O 1
ATOM 9280 N N . LYS B 1 509 ? -40.317 35.792 103.691 1.00 25.46 582 LYS E N 1
ATOM 9281 C CA . LYS B 1 509 ? -40.152 34.472 104.329 1.00 27.38 582 LYS E CA 1
ATOM 9282 C C . LYS B 1 509 ? -40.266 33.332 103.361 1.00 24.10 582 LYS E C 1
ATOM 9283 O O . LYS B 1 509 ? -39.452 32.442 103.358 1.00 23.97 582 LYS E O 1
ATOM 9289 N N . VAL B 1 510 ? -41.280 33.383 102.511 1.00 26.77 583 VAL E N 1
ATOM 9290 C CA . VAL B 1 510 ? -41.518 32.379 101.481 1.00 27.24 583 VAL E CA 1
ATOM 9291 C C . VAL B 1 510 ? -40.424 32.380 100.429 1.00 25.20 583 VAL E C 1
ATOM 9292 O O . VAL B 1 510 ? -39.979 31.328 99.929 1.00 22.51 583 VAL E O 1
ATOM 9296 N N . LEU B 1 511 ? -39.989 33.574 100.062 1.00 24.16 584 LEU E N 1
ATOM 9297 C CA . LEU B 1 511 ? -38.948 33.682 99.036 1.00 23.74 584 LEU E CA 1
ATOM 9298 C C . LEU B 1 511 ? -37.654 33.101 99.572 1.00 20.58 584 LEU E C 1
ATOM 9299 O O . LEU B 1 511 ? -36.983 32.342 98.874 1.00 21.98 584 LEU E O 1
ATOM 9304 N N . LYS B 1 512 ? -37.321 33.428 100.813 1.00 20.51 585 LYS E N 1
ATOM 9305 C CA . LYS B 1 512 ? -36.110 32.827 101.428 1.00 23.09 585 LYS E CA 1
ATOM 9306 C C . LYS B 1 512 ? -36.184 31.267 101.505 1.00 24.42 585 LYS E C 1
ATOM 9307 O O . LYS B 1 512 ? -35.158 30.603 101.399 1.00 22.50 585 LYS E O 1
ATOM 9313 N N . GLU B 1 513 ? -37.383 30.741 101.716 1.00 24.90 586 GLU E N 1
ATOM 9314 C CA . GLU B 1 513 ? -37.610 29.258 101.689 1.00 28.47 586 GLU E CA 1
ATOM 9315 C C . GLU B 1 513 ? -37.370 28.710 100.290 1.00 27.00 586 GLU E C 1
ATOM 9316 O O . GLU B 1 513 ? -36.740 27.675 100.143 1.00 29.73 586 GLU E O 1
ATOM 9322 N N . LYS B 1 514 ? -37.825 29.414 99.248 1.00 26.66 587 LYS E N 1
ATOM 9323 C CA . LYS B 1 514 ? -37.558 28.953 97.862 1.00 26.95 587 LYS E CA 1
ATOM 9324 C C . LYS B 1 514 ? -36.067 28.922 97.586 1.00 25.86 587 LYS E C 1
ATOM 9325 O O . LYS B 1 514 ? -35.560 27.982 96.998 1.00 24.25 587 LYS E O 1
ATOM 9331 N N . ILE B 1 515 ? -35.376 29.953 98.052 1.00 23.68 588 ILE E N 1
ATOM 9332 C CA . ILE B 1 515 ? -33.944 30.123 97.754 1.00 23.51 588 ILE E CA 1
ATOM 9333 C C . ILE B 1 515 ? -33.112 29.118 98.535 1.00 22.84 588 ILE E C 1
ATOM 9334 O O . ILE B 1 515 ? -32.150 28.578 98.021 1.00 24.06 588 ILE E O 1
ATOM 9339 N N . ALA B 1 516 ? -33.476 28.922 99.803 1.00 23.97 589 ALA E N 1
ATOM 9340 C CA . ALA B 1 516 ? -32.927 27.828 100.621 1.00 24.99 589 ALA E CA 1
ATOM 9341 C C . ALA B 1 516 ? -32.962 26.496 99.885 1.00 24.42 589 ALA E C 1
ATOM 9342 O O . ALA B 1 516 ? -32.033 25.731 99.916 1.00 29.88 589 ALA E O 1
ATOM 9344 N N . LYS B 1 517 ? -34.028 26.249 99.176 1.00 30.44 590 LYS E N 1
ATOM 9345 C CA . LYS B 1 517 ? -34.234 24.982 98.485 1.00 31.00 590 LYS E CA 1
ATOM 9346 C C . LYS B 1 517 ? -33.547 24.935 97.121 1.00 30.57 590 LYS E C 1
ATOM 9347 O O . LYS B 1 517 ? -32.907 23.960 96.760 1.00 27.17 590 LYS E O 1
ATOM 9353 N N . TYR B 1 518 ? -33.674 26.001 96.340 1.00 28.26 591 TYR E N 1
ATOM 9354 C CA . TYR B 1 518 ? -33.174 25.956 94.985 1.00 28.33 591 TYR E CA 1
ATOM 9355 C C . TYR B 1 518 ? -31.922 26.739 94.674 1.00 25.98 591 TYR E C 1
ATOM 9356 O O . TYR B 1 518 ? -31.311 26.537 93.649 1.00 25.38 591 TYR E O 1
ATOM 9365 N N . GLY B 1 519 ? -31.533 27.655 95.549 1.00 26.58 592 GLY E N 1
ATOM 9366 C CA . GLY B 1 519 ? -30.471 28.595 95.237 1.00 24.52 592 GLY E CA 1
ATOM 9367 C C . GLY B 1 519 ? -30.958 29.650 94.245 1.00 24.46 592 GLY E C 1
ATOM 9368 O O . GLY B 1 519 ? -32.162 29.752 93.979 1.00 21.85 592 GLY E O 1
ATOM 9369 N N . ILE B 1 520 ? -29.999 30.414 93.724 1.00 23.12 593 ILE E N 1
ATOM 9370 C CA . ILE B 1 520 ? -30.225 31.399 92.649 1.00 22.02 593 ILE E CA 1
ATOM 9371 C C . ILE B 1 520 ? -29.183 31.282 91.544 1.00 21.68 593 ILE E C 1
ATOM 9372 O O . ILE B 1 520 ? -28.080 30.761 91.759 1.00 19.99 593 ILE E O 1
ATOM 9377 N N . ARG B 1 521 ? -29.551 31.778 90.347 1.00 20.12 594 ARG E N 1
ATOM 9378 C CA . ARG B 1 521 ? -28.698 31.768 89.183 1.00 18.11 594 ARG E CA 1
ATOM 9379 C C . ARG B 1 521 ? -27.707 32.885 89.054 1.00 18.63 594 ARG E C 1
ATOM 9380 O O . ARG B 1 521 ? -26.744 32.749 88.329 1.00 20.37 594 ARG E O 1
ATOM 9388 N N . ASN B 1 522 ? -27.969 34.016 89.692 1.00 17.14 595 ASN E N 1
ATOM 9389 C CA . ASN B 1 522 ? -27.140 35.167 89.517 1.00 16.78 595 ASN E CA 1
ATOM 9390 C C . ASN B 1 522 ? -26.597 35.674 90.870 1.00 15.54 595 ASN E C 1
ATOM 9391 O O . ASN B 1 522 ? -27.316 35.820 91.848 1.00 15.00 595 ASN E O 1
ATOM 9396 N N . SER B 1 523 ? -25.307 35.918 90.911 1.00 15.38 596 SER E N 1
ATOM 9397 C CA . SER B 1 523 ? -24.661 36.385 92.152 1.00 15.38 596 SER E CA 1
ATOM 9398 C C . SER B 1 523 ? -25.162 37.772 92.574 1.00 16.59 596 SER E C 1
ATOM 9399 O O . SER B 1 523 ? -25.272 38.058 93.784 1.00 16.48 596 SER E O 1
ATOM 9402 N N . LEU B 1 524 ? -25.517 38.606 91.596 1.00 16.03 597 LEU E N 1
ATOM 9403 C CA . LEU B 1 524 ? -25.943 40.016 91.830 1.00 15.22 597 LEU E CA 1
ATOM 9404 C C . LEU B 1 524 ? -26.999 40.363 90.807 1.00 15.39 597 LEU E C 1
ATOM 9405 O O . LEU B 1 524 ? -26.933 39.824 89.676 1.00 14.95 597 LEU E O 1
ATOM 9410 N N . LEU B 1 525 ? -27.964 41.221 91.171 1.00 14.31 598 LEU E N 1
ATOM 9411 C CA . LEU B 1 525 ? -29.064 41.525 90.268 1.00 16.15 598 LEU E CA 1
ATOM 9412 C C . LEU B 1 525 ? -29.588 42.905 90.145 1.00 17.56 598 LEU E C 1
ATOM 9413 O O . LEU B 1 525 ? -30.707 43.029 89.623 1.00 22.54 598 LEU E O 1
ATOM 9418 N N . ILE B 1 526 ? -29.101 43.900 90.910 1.00 15.49 599 ILE E N 1
ATOM 9419 C CA . ILE B 1 526 ? -29.748 45.243 90.909 1.00 15.57 599 ILE E CA 1
ATOM 9420 C C . ILE B 1 526 ? -28.620 46.258 90.969 1.00 14.78 599 ILE E C 1
ATOM 9421 O O . ILE B 1 526 ? -27.765 46.146 91.854 1.00 14.05 599 ILE E O 1
ATOM 9426 N N . ALA B 1 527 ? -28.635 47.205 90.032 1.00 14.56 600 ALA E N 1
ATOM 9427 C CA . ALA B 1 527 ? -27.681 48.302 89.937 1.00 15.73 600 ALA E CA 1
ATOM 9428 C C . ALA B 1 527 ? -28.184 49.486 89.123 1.00 14.57 600 ALA E C 1
ATOM 9429 O O . ALA B 1 527 ? -28.043 49.544 87.889 1.00 14.23 600 ALA E O 1
ATOM 9431 N N . PRO B 1 528 ? -28.726 50.501 89.823 1.00 13.33 601 PRO E N 1
ATOM 9432 C CA . PRO B 1 528 ? -29.155 51.692 89.134 1.00 14.99 601 PRO E CA 1
ATOM 9433 C C . PRO B 1 528 ? -28.062 52.437 88.411 1.00 15.55 601 PRO E C 1
ATOM 9434 O O . PRO B 1 528 ? -27.247 53.118 89.072 1.00 19.63 601 PRO E O 1
ATOM 9438 N N . MET B 1 529 ? -28.071 52.340 87.083 1.00 14.81 602 MET E N 1
ATOM 9439 C CA . MET B 1 529 ? -27.101 52.988 86.182 1.00 13.68 602 MET E CA 1
ATOM 9440 C C . MET B 1 529 ? -27.589 54.409 85.730 1.00 13.55 602 MET E C 1
ATOM 9441 O O . MET B 1 529 ? -28.748 54.733 85.954 1.00 12.57 602 MET E O 1
ATOM 9446 N N . PRO B 1 530 ? -26.749 55.171 85.009 1.00 13.11 603 PRO E N 1
ATOM 9447 C CA . PRO B 1 530 ? -27.130 56.571 84.667 1.00 15.79 603 PRO E CA 1
ATOM 9448 C C . PRO B 1 530 ? -28.326 56.767 83.721 1.00 17.72 603 PRO E C 1
ATOM 9449 O O . PRO B 1 530 ? -29.014 57.772 83.858 1.00 21.71 603 PRO E O 1
ATOM 9453 N N . THR B 1 531 ? -28.500 55.879 82.749 1.00 16.44 604 THR E N 1
ATOM 9454 C CA . THR B 1 531 ? -29.588 55.960 81.756 1.00 17.13 604 THR E CA 1
ATOM 9455 C C . THR B 1 531 ? -29.596 57.264 80.960 1.00 17.58 604 THR E C 1
ATOM 9456 O O . THR B 1 531 ? -30.651 57.725 80.544 1.00 17.34 604 THR E O 1
ATOM 9460 N N . ALA B 1 532 ? -28.428 57.811 80.697 1.00 20.98 605 ALA E N 1
ATOM 9461 C CA . ALA B 1 532 ? -28.314 59.120 80.027 1.00 23.26 605 ALA E CA 1
ATOM 9462 C C . ALA B 1 532 ? -28.933 59.157 78.613 1.00 25.13 605 ALA E C 1
ATOM 9463 O O . ALA B 1 532 ? -29.645 60.091 78.302 1.00 32.12 605 ALA E O 1
ATOM 9465 N N . SER B 1 533 ? -28.799 58.101 77.821 1.00 22.51 606 SER E N 1
ATOM 9466 C CA . SER B 1 533 ? -29.398 58.091 76.485 1.00 20.96 606 SER E CA 1
ATOM 9467 C C . SER B 1 533 ? -30.788 57.528 76.434 1.00 21.37 606 SER E C 1
ATOM 9468 O O . SER B 1 533 ? -31.665 58.123 75.800 1.00 21.14 606 SER E O 1
ATOM 9471 N N . THR B 1 534 ? -30.968 56.330 77.002 1.00 19.34 607 THR E N 1
ATOM 9472 C CA . THR B 1 534 ? -32.242 55.690 76.969 1.00 18.23 607 THR E CA 1
ATOM 9473 C C . THR B 1 534 ? -33.323 56.498 77.650 1.00 19.49 607 THR E C 1
ATOM 9474 O O . THR B 1 534 ? -34.458 56.468 77.190 1.00 20.35 607 THR E O 1
ATOM 9478 N N . ALA B 1 535 ? -33.020 57.180 78.738 1.00 19.39 608 ALA E N 1
ATOM 9479 C CA . ALA B 1 535 ? -34.057 58.059 79.343 1.00 21.72 608 ALA E CA 1
ATOM 9480 C C . ALA B 1 535 ? -34.529 59.182 78.414 1.00 24.59 608 ALA E C 1
ATOM 9481 O O . ALA B 1 535 ? -35.714 59.519 78.379 1.00 21.94 608 ALA E O 1
ATOM 9483 N N . GLN B 1 536 ? -33.610 59.692 77.626 1.00 24.27 609 GLN E N 1
ATOM 9484 C CA . GLN B 1 536 ? -33.900 60.719 76.613 1.00 28.28 609 GLN E CA 1
ATOM 9485 C C . GLN B 1 536 ? -34.786 60.075 75.491 1.00 28.07 609 GLN E C 1
ATOM 9486 O O . GLN B 1 536 ? -35.783 60.664 75.018 1.00 25.64 609 GLN E O 1
ATOM 9492 N N . ILE B 1 537 ? -34.454 58.844 75.110 1.00 25.22 610 ILE E N 1
ATOM 9493 C CA . ILE B 1 537 ? -35.248 58.131 74.105 1.00 23.63 610 ILE E CA 1
ATOM 9494 C C . ILE B 1 537 ? -36.669 57.885 74.619 1.00 26.43 610 ILE E C 1
ATOM 9495 O O . ILE B 1 537 ? -37.617 58.181 73.900 1.00 23.25 610 ILE E O 1
ATOM 9500 N N . LEU B 1 538 ? -36.812 57.319 75.826 1.00 24.33 611 LEU E N 1
ATOM 9501 C CA . LEU B 1 538 ? -38.114 57.027 76.369 1.00 22.94 611 LEU E CA 1
ATOM 9502 C C . LEU B 1 538 ? -38.872 58.233 76.873 1.00 23.42 611 LEU E C 1
ATOM 9503 O O . LEU B 1 538 ? -40.063 58.114 77.158 1.00 21.09 611 LEU E O 1
ATOM 9508 N N . GLY B 1 539 ? -38.204 59.375 76.990 1.00 25.94 612 GLY E N 1
ATOM 9509 C CA . GLY B 1 539 ? -38.834 60.604 77.520 1.00 26.41 612 GLY E CA 1
ATOM 9510 C C . GLY B 1 539 ? -39.019 60.681 79.044 1.00 24.65 612 GLY E C 1
ATOM 9511 O O . GLY B 1 539 ? -39.963 61.294 79.550 1.00 21.81 612 GLY E O 1
ATOM 9512 N N . ASN B 1 540 ? -38.111 60.084 79.801 1.00 24.10 613 ASN E N 1
ATOM 9513 C CA . ASN B 1 540 ? -38.223 60.046 81.265 1.00 20.14 613 ASN E CA 1
ATOM 9514 C C . ASN B 1 540 ? -37.042 60.783 81.857 1.00 19.64 613 ASN E C 1
ATOM 9515 O O . ASN B 1 540 ? -35.966 60.806 81.253 1.00 17.69 613 ASN E O 1
ATOM 9520 N N . ASN B 1 541 ? -37.210 61.381 83.026 1.00 16.47 614 ASN E N 1
ATOM 9521 C CA . ASN B 1 541 ? -36.083 61.792 83.864 1.00 17.64 614 ASN E CA 1
ATOM 9522 C C . ASN B 1 541 ? -35.108 60.594 84.119 1.00 18.12 614 ASN E C 1
ATOM 9523 O O . ASN B 1 541 ? -35.529 59.404 84.184 1.00 18.46 614 ASN E O 1
ATOM 9528 N N . GLU B 1 542 ? -33.822 60.899 84.178 1.00 16.95 615 GLU E N 1
ATOM 9529 C CA . GLU B 1 542 ? -32.755 59.916 84.308 1.00 20.62 615 GLU E CA 1
ATOM 9530 C C . GLU B 1 542 ? -32.801 59.153 85.649 1.00 17.41 615 GLU E C 1
ATOM 9531 O O . GLU B 1 542 ? -32.982 59.764 86.689 1.00 17.53 615 GLU E O 1
ATOM 9537 N N . SER B 1 543 ? -32.644 57.830 85.579 1.00 16.51 616 SER E N 1
ATOM 9538 C CA . SER B 1 543 ? -32.451 56.949 86.705 1.00 15.27 616 SER E CA 1
ATOM 9539 C C . SER B 1 543 ? -33.214 57.360 87.962 1.00 15.47 616 SER E C 1
ATOM 9540 O O . SER B 1 543 ? -34.482 57.454 87.932 1.00 16.38 616 SER E O 1
ATOM 9543 N N . ILE B 1 544 ? -32.491 57.594 89.049 1.00 14.69 617 ILE E N 1
ATOM 9544 C CA . ILE B 1 544 ? -33.037 57.872 90.339 1.00 16.19 617 ILE E CA 1
ATOM 9545 C C . ILE B 1 544 ? -32.937 59.376 90.653 1.00 17.06 617 ILE E C 1
ATOM 9546 O O . ILE B 1 544 ? -33.011 59.803 91.838 1.00 16.68 617 ILE E O 1
ATOM 9551 N N . GLU B 1 545 ? -32.716 60.169 89.620 1.00 17.21 618 GLU E N 1
ATOM 9552 C CA . GLU B 1 545 ? -32.368 61.594 89.853 1.00 19.54 618 GLU E CA 1
ATOM 9553 C C . GLU B 1 545 ? -33.624 62.333 90.167 1.00 20.37 618 GLU E C 1
ATOM 9554 O O . GLU B 1 545 ? -34.650 62.036 89.599 1.00 20.71 618 GLU E O 1
ATOM 9560 N N . PRO B 1 546 ? -33.540 63.378 91.002 1.00 23.15 619 PRO E N 1
ATOM 9561 C CA . PRO B 1 546 ? -34.659 64.305 91.006 1.00 24.95 619 PRO E CA 1
ATOM 9562 C C . PRO B 1 546 ? -34.843 65.045 89.689 1.00 25.11 619 PRO E C 1
ATOM 9563 O O . PRO B 1 546 ? -33.988 65.114 88.818 1.00 20.70 619 PRO E O 1
ATOM 9567 N N . TYR B 1 547 ? -36.039 65.545 89.584 1.00 25.91 620 TYR E N 1
ATOM 9568 C CA . TYR B 1 547 ? -36.512 66.331 88.495 1.00 26.60 620 TYR E CA 1
ATOM 9569 C C . TYR B 1 547 ? -35.551 67.477 88.174 1.00 28.14 620 TYR E C 1
ATOM 9570 O O . TYR B 1 547 ? -35.165 68.316 89.029 1.00 24.13 620 TYR E O 1
ATOM 9579 N N . THR B 1 548 ? -35.091 67.445 86.937 1.00 30.57 621 THR E N 1
ATOM 9580 C CA . THR B 1 548 ? -33.974 68.257 86.518 1.00 29.48 621 THR E CA 1
ATOM 9581 C C . THR B 1 548 ? -34.372 69.717 86.322 1.00 28.47 621 THR E C 1
ATOM 9582 O O . THR B 1 548 ? -33.717 70.614 86.801 1.00 28.88 621 THR E O 1
ATOM 9586 N N . SER B 1 549 ? -35.468 69.922 85.612 1.00 29.83 622 SER E N 1
ATOM 9587 C CA . SER B 1 549 ? -35.909 71.255 85.280 1.00 28.99 622 SER E CA 1
ATOM 9588 C C . SER B 1 549 ? -37.325 71.246 84.785 1.00 29.75 622 SER E C 1
ATOM 9589 O O . SER B 1 549 ? -37.812 70.264 84.239 1.00 27.23 622 SER E O 1
ATOM 9592 N N . ASN B 1 550 ? -37.990 72.394 84.874 1.00 27.61 623 ASN E N 1
ATOM 9593 C CA . ASN B 1 550 ? -39.328 72.474 84.252 1.00 28.59 623 ASN E CA 1
ATOM 9594 C C . ASN B 1 550 ? -39.424 72.686 82.731 1.00 29.74 623 ASN E C 1
ATOM 9595 O O . ASN B 1 550 ? -40.511 72.518 82.173 1.00 31.00 623 ASN E O 1
ATOM 9600 N N . ILE B 1 551 ? -38.308 73.049 82.082 1.00 35.57 624 ILE E N 1
ATOM 9601 C CA . ILE B 1 551 ? -38.221 73.233 80.596 1.00 37.95 624 ILE E CA 1
ATOM 9602 C C . ILE B 1 551 ? -36.995 72.505 80.086 1.00 41.98 624 ILE E C 1
ATOM 9603 O O . ILE B 1 551 ? -35.983 72.412 80.800 1.00 33.55 624 ILE E O 1
ATOM 9608 N N . TYR B 1 552 ? -37.115 71.984 78.861 1.00 45.46 625 TYR E N 1
ATOM 9609 C CA . TYR B 1 552 ? -35.988 71.486 78.066 1.00 54.49 625 TYR E CA 1
ATOM 9610 C C . TYR B 1 552 ? -35.794 72.439 76.870 1.00 54.87 625 TYR E C 1
ATOM 9611 O O . TYR B 1 552 ? -36.780 72.863 76.263 1.00 47.61 625 TYR E O 1
ATOM 9620 N N . THR B 1 553 ? -34.551 72.811 76.554 1.00 56.11 626 THR E N 1
ATOM 9621 C CA . THR B 1 553 ? -34.283 73.866 75.530 1.00 59.19 626 THR E CA 1
ATOM 9622 C C . THR B 1 553 ? -33.427 73.381 74.349 1.00 53.74 626 THR E C 1
ATOM 9623 O O . THR B 1 553 ? -32.356 72.834 74.557 1.00 55.49 626 THR E O 1
ATOM 9627 N N . PHE B 1 561 ? -36.753 75.388 69.904 1.00 59.85 634 PHE E N 1
ATOM 9628 C CA . PHE B 1 561 ? -37.485 74.450 70.772 1.00 62.49 634 PHE E CA 1
ATOM 9629 C C . PHE B 1 561 ? -37.255 74.688 72.289 1.00 60.22 634 PHE E C 1
ATOM 9630 O O . PHE B 1 561 ? -36.136 74.532 72.798 1.00 56.90 634 PHE E O 1
ATOM 9638 N N . GLN B 1 562 ? -38.316 75.095 72.991 1.00 62.29 635 GLN E N 1
ATOM 9639 C CA . GLN B 1 562 ? -38.306 75.184 74.466 1.00 63.65 635 GLN E CA 1
ATOM 9640 C C . GLN B 1 562 ? -39.506 74.403 75.003 1.00 59.04 635 GLN E C 1
ATOM 9641 O O . GLN B 1 562 ? -40.630 74.907 75.056 1.00 60.07 635 GLN E O 1
ATOM 9647 N N . ILE B 1 563 ? -39.235 73.177 75.424 1.00 51.73 636 ILE E N 1
ATOM 9648 C CA . ILE B 1 563 ? -40.262 72.168 75.693 1.00 49.06 636 ILE E CA 1
ATOM 9649 C C . ILE B 1 563 ? -40.520 72.178 77.208 1.00 48.32 636 ILE E C 1
ATOM 9650 O O . ILE B 1 563 ? -39.679 71.712 77.984 1.00 44.63 636 ILE E O 1
ATOM 9655 N N . VAL B 1 564 ? -41.656 72.725 77.621 1.00 43.20 637 VAL E N 1
ATOM 9656 C CA . VAL B 1 564 ? -42.055 72.681 79.011 1.00 43.22 637 VAL E CA 1
ATOM 9657 C C . VAL B 1 564 ? -42.343 71.213 79.345 1.00 39.58 637 VAL E C 1
ATOM 9658 O O . VAL B 1 564 ? -42.846 70.446 78.518 1.00 38.18 637 VAL E O 1
ATOM 9662 N N . ASN B 1 565 ? -41.963 70.824 80.552 1.00 37.47 638 ASN E N 1
ATOM 9663 C CA . ASN B 1 565 ? -42.131 69.440 80.996 1.00 35.57 638 ASN E CA 1
ATOM 9664 C C . ASN B 1 565 ? -43.576 68.966 80.786 1.00 33.81 638 ASN E C 1
ATOM 9665 O O . ASN B 1 565 ? -44.508 69.619 81.282 1.00 33.28 638 ASN E O 1
ATOM 9670 N N . PRO B 1 566 ? -43.775 67.855 80.042 1.00 30.75 639 PRO E N 1
ATOM 9671 C CA . PRO B 1 566 ? -45.134 67.407 79.750 1.00 31.91 639 PRO E CA 1
ATOM 9672 C C . PRO B 1 566 ? -46.078 67.249 80.965 1.00 28.42 639 PRO E C 1
ATOM 9673 O O . PRO B 1 566 ? -47.237 67.552 80.828 1.00 28.21 639 PRO E O 1
ATOM 9677 N N . HIS B 1 567 ? -45.579 66.802 82.122 1.00 26.33 640 HIS E N 1
ATOM 9678 C CA . HIS B 1 567 ? -46.443 66.597 83.301 1.00 25.23 640 HIS E CA 1
ATOM 9679 C C . HIS B 1 567 ? -46.951 67.954 83.786 1.00 25.14 640 HIS E C 1
ATOM 9680 O O . HIS B 1 567 ? -48.112 68.120 84.046 1.00 24.56 640 HIS E O 1
ATOM 9687 N N . LEU B 1 568 ? -46.049 68.895 83.930 1.00 24.21 641 LEU E N 1
ATOM 9688 C CA . LEU B 1 568 ? -46.409 70.219 84.380 1.00 27.94 641 LEU E CA 1
ATOM 9689 C C . LEU B 1 568 ? -47.366 70.894 83.418 1.00 29.59 641 LEU E C 1
ATOM 9690 O O . LEU B 1 568 ? -48.375 71.443 83.828 1.00 31.14 641 LEU E O 1
ATOM 9695 N N . LEU B 1 569 ? -47.019 70.881 82.138 1.00 36.17 642 LEU E N 1
ATOM 9696 C CA . LEU B 1 569 ? -47.879 71.461 81.108 1.00 36.10 642 LEU E CA 1
ATOM 9697 C C . LEU B 1 569 ? -49.296 70.921 81.292 1.00 35.93 642 LEU E C 1
ATOM 9698 O O . LEU B 1 569 ? -50.271 71.686 81.380 1.00 33.05 642 LEU E O 1
ATOM 9703 N N . LYS B 1 570 ? -49.381 69.597 81.402 1.00 30.45 643 LYS E N 1
ATOM 9704 C CA . LYS B 1 570 ? -50.652 68.938 81.570 1.00 33.79 643 LYS E CA 1
ATOM 9705 C C . LYS B 1 570 ? -51.406 69.375 82.817 1.00 32.51 643 LYS E C 1
ATOM 9706 O O . LYS B 1 570 ? -52.582 69.611 82.748 1.00 33.04 643 LYS E O 1
ATOM 9712 N N . ASP B 1 571 ? -50.723 69.439 83.944 1.00 31.54 644 ASP E N 1
ATOM 9713 C CA . ASP B 1 571 ? -51.347 69.830 85.182 1.00 32.96 644 ASP E CA 1
ATOM 9714 C C . ASP B 1 571 ? -51.825 71.267 85.077 1.00 35.20 644 ASP E C 1
ATOM 9715 O O . ASP B 1 571 ? -52.912 71.567 85.501 1.00 32.39 644 ASP E O 1
ATOM 9720 N N . LEU B 1 572 ? -51.019 72.142 84.501 1.00 39.53 645 LEU E N 1
ATOM 9721 C CA . LEU B 1 572 ? -51.398 73.562 84.438 1.00 42.82 645 LEU E CA 1
ATOM 9722 C C . LEU B 1 572 ? -52.556 73.797 83.488 1.00 45.45 645 LEU E C 1
ATOM 9723 O O . LEU B 1 572 ? -53.475 74.557 83.815 1.00 43.17 645 LEU E O 1
ATOM 9728 N N . THR B 1 573 ? -52.519 73.136 82.327 1.00 42.98 646 THR E N 1
ATOM 9729 C CA . THR B 1 573 ? -53.596 73.296 81.342 1.00 41.02 646 THR E CA 1
ATOM 9730 C C . THR B 1 573 ? -54.911 72.823 81.960 1.00 43.16 646 THR E C 1
ATOM 9731 O O . THR B 1 573 ? -55.855 73.599 82.055 1.00 38.94 646 THR E O 1
ATOM 9735 N N . GLU B 1 574 ? -54.939 71.581 82.466 1.00 40.72 647 GLU E N 1
ATOM 9736 C CA . GLU B 1 574 ? -56.140 71.051 83.141 1.00 41.61 647 GLU E CA 1
ATOM 9737 C C . GLU B 1 574 ? -56.729 71.942 84.217 1.00 42.92 647 GLU E C 1
ATOM 9738 O O . GLU B 1 574 ? -57.939 72.044 84.296 1.00 46.73 647 GLU E O 1
ATOM 9744 N N . ARG B 1 575 ? -55.904 72.568 85.049 1.00 46.11 648 ARG E N 1
ATOM 9745 C CA . ARG B 1 575 ? -56.455 73.417 86.148 1.00 50.59 648 ARG E CA 1
ATOM 9746 C C . ARG B 1 575 ? -56.710 74.859 85.636 1.00 51.46 648 ARG E C 1
ATOM 9747 O O . ARG B 1 575 ? -57.026 75.749 86.426 1.00 51.41 648 ARG E O 1
ATOM 9755 N N . GLY B 1 576 ? -56.581 75.058 84.311 1.00 46.33 649 GLY E N 1
ATOM 9756 C CA . GLY B 1 576 ? -56.914 76.308 83.653 1.00 50.75 649 GLY E CA 1
ATOM 9757 C C . GLY B 1 576 ? -55.890 77.422 83.798 1.00 51.78 649 GLY E C 1
ATOM 9758 O O . GLY B 1 576 ? -56.199 78.573 83.502 1.00 48.00 649 GLY E O 1
ATOM 9759 N N . LEU B 1 577 ? -54.665 77.087 84.217 1.00 50.50 650 LEU E N 1
ATOM 9760 C CA . LEU B 1 577 ? -53.643 78.098 84.490 1.00 47.81 650 LEU E CA 1
ATOM 9761 C C . LEU B 1 577 ? -52.596 78.268 83.416 1.00 49.01 650 LEU E C 1
ATOM 9762 O O . LEU B 1 577 ? -51.743 79.136 83.548 1.00 54.23 650 LEU E O 1
ATOM 9767 N N . TRP B 1 578 ? -52.643 77.480 82.344 1.00 46.65 651 TRP E N 1
ATOM 9768 C CA . TRP B 1 578 ? -51.621 77.605 81.329 1.00 48.79 651 TRP E CA 1
ATOM 9769 C C . TRP B 1 578 ? -51.852 78.817 80.386 1.00 54.40 651 TRP E C 1
ATOM 9770 O O . TRP B 1 578 ? -52.968 79.084 79.965 1.00 53.25 651 TRP E O 1
ATOM 9781 N N . HIS B 1 579 ? -50.778 79.561 80.128 1.00 59.07 652 HIS E N 1
ATOM 9782 C CA . HIS B 1 579 ? -50.731 80.677 79.166 1.00 56.22 652 HIS E CA 1
ATOM 9783 C C . HIS B 1 579 ? -49.297 80.756 78.649 1.00 56.02 652 HIS E C 1
ATOM 9784 O O . HIS B 1 579 ? -48.355 80.633 79.432 1.00 55.99 652 HIS E O 1
ATOM 9791 N N . GLU B 1 580 ? -49.136 81.009 77.353 1.00 59.16 653 GLU E N 1
ATOM 9792 C CA . GLU B 1 580 ? -47.817 81.155 76.728 1.00 59.92 653 GLU E CA 1
ATOM 9793 C C . GLU B 1 580 ? -46.856 82.024 77.561 1.00 62.22 653 GLU E C 1
ATOM 9794 O O . GLU B 1 580 ? -45.683 81.714 77.619 1.00 67.79 653 GLU E O 1
ATOM 9796 N N . GLU B 1 581 ? -47.368 83.067 78.231 1.00 63.45 654 GLU E N 1
ATOM 9797 C CA . GLU B 1 581 ? -46.608 83.903 79.214 1.00 63.93 654 GLU E CA 1
ATOM 9798 C C . GLU B 1 581 ? -45.831 83.141 80.296 1.00 65.37 654 GLU E C 1
ATOM 9799 O O . GLU B 1 581 ? -44.755 83.572 80.732 1.00 60.00 654 GLU E O 1
ATOM 9801 N N . MET B 1 582 ? -46.396 82.017 80.727 1.00 65.86 655 MET E N 1
ATOM 9802 C CA . MET B 1 582 ? -45.809 81.201 81.779 1.00 56.67 655 MET E CA 1
ATOM 9803 C C . MET B 1 582 ? -44.551 80.495 81.310 1.00 51.41 655 MET E C 1
ATOM 9804 O O . MET B 1 582 ? -43.596 80.357 82.068 1.00 52.03 655 MET E O 1
ATOM 9809 N N . LYS B 1 583 ? -44.550 80.045 80.060 1.00 50.33 656 LYS E N 1
ATOM 9810 C CA . LYS B 1 583 ? -43.357 79.433 79.452 1.00 51.83 656 LYS E CA 1
ATOM 9811 C C . LYS B 1 583 ? -42.133 80.370 79.516 1.00 49.73 656 LYS E C 1
ATOM 9812 O O . LYS B 1 583 ? -41.012 79.951 79.850 1.00 51.97 656 LYS E O 1
ATOM 9818 N N . ASN B 1 584 ? -42.376 81.634 79.175 1.00 46.64 657 ASN E N 1
ATOM 9819 C CA . ASN B 1 584 ? -41.370 82.720 79.295 1.00 44.15 657 ASN E CA 1
ATOM 9820 C C . ASN B 1 584 ? -40.928 83.012 80.733 1.00 35.65 657 ASN E C 1
ATOM 9821 O O . ASN B 1 584 ? -39.744 83.197 80.983 1.00 30.86 657 ASN E O 1
ATOM 9826 N N . GLN B 1 585 ? -41.862 83.042 81.681 1.00 37.47 658 GLN E N 1
ATOM 9827 C CA . GLN B 1 585 ? -41.474 83.147 83.095 1.00 38.39 658 GLN E CA 1
ATOM 9828 C C . GLN B 1 585 ? -40.608 81.986 83.557 1.00 40.32 658 GLN E C 1
ATOM 9829 O O . GLN B 1 585 ? -39.615 82.206 84.296 1.00 35.82 658 GLN E O 1
ATOM 9835 N N . ILE B 1 586 ? -40.961 80.765 83.107 1.00 39.19 659 ILE E N 1
ATOM 9836 C CA . ILE B 1 586 ? -40.226 79.547 83.518 1.00 39.79 659 ILE E CA 1
ATOM 9837 C C . ILE B 1 586 ? -38.804 79.622 82.994 1.00 35.27 659 ILE E C 1
ATOM 9838 O O . ILE B 1 586 ? -37.872 79.442 83.767 1.00 33.29 659 ILE E O 1
ATOM 9843 N N . ILE B 1 587 ? -38.650 79.883 81.684 1.00 40.35 660 ILE E N 1
ATOM 9844 C CA . ILE B 1 587 ? -37.329 80.120 81.060 1.00 37.30 660 ILE E CA 1
ATOM 9845 C C . ILE B 1 587 ? -36.572 81.196 81.824 1.00 40.63 660 ILE E C 1
ATOM 9846 O O . ILE B 1 587 ? -35.379 81.019 82.161 1.00 36.50 660 ILE E O 1
ATOM 9851 N N . ALA B 1 588 ? -37.253 82.319 82.084 1.00 40.39 661 ALA E N 1
ATOM 9852 C CA . ALA B 1 588 ? -36.603 83.458 82.785 1.00 39.52 661 ALA E CA 1
ATOM 9853 C C . ALA B 1 588 ? -36.050 83.033 84.137 1.00 40.99 661 ALA E C 1
ATOM 9854 O O . ALA B 1 588 ? -34.942 83.390 84.490 1.00 37.86 661 ALA E O 1
ATOM 9856 N N . CYS B 1 589 ? -36.809 82.195 84.839 1.00 43.90 662 CYS E N 1
ATOM 9857 C CA . CYS B 1 589 ? -36.427 81.656 86.146 1.00 39.20 662 CYS E CA 1
ATOM 9858 C C . CYS B 1 589 ? -35.558 80.369 86.017 1.00 40.48 662 CYS E C 1
ATOM 9859 O O . CYS B 1 589 ? -35.390 79.621 86.978 1.00 33.44 662 CYS E O 1
ATOM 9862 N N . ASN B 1 590 ? -34.982 80.152 84.832 1.00 41.30 663 ASN E N 1
ATOM 9863 C CA . ASN B 1 590 ? -34.208 78.939 84.451 1.00 47.98 663 ASN E CA 1
ATOM 9864 C C . ASN B 1 590 ? -34.608 77.580 85.055 1.00 45.01 663 ASN E C 1
ATOM 9865 O O . ASN B 1 590 ? -33.876 76.919 85.780 1.00 42.83 663 ASN E O 1
ATOM 9870 N N . GLY B 1 591 ? -35.807 77.168 84.684 1.00 43.85 664 GLY E N 1
ATOM 9871 C CA . GLY B 1 591 ? -36.306 75.847 84.998 1.00 39.05 664 GLY E CA 1
ATOM 9872 C C . GLY B 1 591 ? -37.100 75.727 86.283 1.00 37.36 664 GLY E C 1
ATOM 9873 O O . GLY B 1 591 ? -37.703 74.696 86.525 1.00 32.85 664 GLY E O 1
ATOM 9874 N N . SER B 1 592 ? -37.089 76.761 87.113 1.00 34.36 665 SER E N 1
ATOM 9875 C CA . SER B 1 592 ? -37.844 76.756 88.351 1.00 33.03 665 SER E CA 1
ATOM 9876 C C . SER B 1 592 ? -39.209 77.380 88.161 1.00 35.13 665 SER E C 1
ATOM 9877 O O . SER B 1 592 ? -39.361 78.295 87.336 1.00 33.43 665 SER E O 1
ATOM 9880 N N . ILE B 1 593 ? -40.188 76.873 88.916 1.00 34.08 666 ILE E N 1
ATOM 9881 C CA . ILE B 1 593 ? -41.521 77.502 88.999 1.00 33.74 666 ILE E CA 1
ATOM 9882 C C . ILE B 1 593 ? -41.837 78.144 90.359 1.00 32.26 666 ILE E C 1
ATOM 9883 O O . ILE B 1 593 ? -42.935 78.685 90.524 1.00 32.61 666 ILE E O 1
ATOM 9888 N N . GLN B 1 594 ? -40.884 78.103 91.295 1.00 29.37 667 GLN E N 1
ATOM 9889 C CA . GLN B 1 594 ? -41.131 78.443 92.680 1.00 31.04 667 GLN E CA 1
ATOM 9890 C C . GLN B 1 594 ? -41.530 79.917 92.899 1.00 35.96 667 GLN E C 1
ATOM 9891 O O . GLN B 1 594 ? -42.249 80.218 93.861 1.00 34.02 667 GLN E O 1
ATOM 9897 N N . SER B 1 595 ? -41.109 80.813 92.015 1.00 35.16 668 SER E N 1
ATOM 9898 C CA . SER B 1 595 ? -41.496 82.220 92.155 1.00 42.08 668 SER E CA 1
ATOM 9899 C C . SER B 1 595 ? -42.496 82.713 91.094 1.00 45.56 668 SER E C 1
ATOM 9900 O O . SER B 1 595 ? -42.543 83.902 90.798 1.00 55.64 668 SER E O 1
ATOM 9903 N N . ILE B 1 596 ? -43.276 81.808 90.514 1.00 42.97 669 ILE E N 1
ATOM 9904 C CA . ILE B 1 596 ? -44.435 82.191 89.726 1.00 44.39 669 ILE E CA 1
ATOM 9905 C C . ILE B 1 596 ? -45.648 82.276 90.670 1.00 46.76 669 ILE E C 1
ATOM 9906 O O . ILE B 1 596 ? -46.141 81.250 91.131 1.00 39.89 669 ILE E O 1
ATOM 9911 N N . PRO B 1 597 ? -46.118 83.515 90.973 1.00 50.74 670 PRO E N 1
ATOM 9912 C CA . PRO B 1 597 ? -47.297 83.758 91.808 1.00 48.06 670 PRO E CA 1
ATOM 9913 C C . PRO B 1 597 ? -48.534 82.932 91.472 1.00 39.69 670 PRO E C 1
ATOM 9914 O O . PRO B 1 597 ? -49.181 82.460 92.383 1.00 40.96 670 PRO E O 1
ATOM 9918 N N . GLU B 1 598 ? -48.797 82.742 90.179 1.00 38.71 671 GLU E N 1
ATOM 9919 C CA . GLU B 1 598 ? -49.997 82.097 89.653 1.00 43.19 671 GLU E CA 1
ATOM 9920 C C . GLU B 1 598 ? -50.020 80.577 89.795 1.00 43.54 671 GLU E C 1
ATOM 9921 O O . GLU B 1 598 ? -51.029 79.948 89.476 1.00 48.67 671 GLU E O 1
ATOM 9927 N N . ILE B 1 599 ? -48.936 79.969 90.256 1.00 40.77 672 ILE E N 1
ATOM 9928 C CA . ILE B 1 599 ? -48.946 78.510 90.402 1.00 38.56 672 ILE E CA 1
ATOM 9929 C C . ILE B 1 599 ? -49.223 78.162 91.843 1.00 33.54 672 ILE E C 1
ATOM 9930 O O . ILE B 1 599 ? -48.578 78.689 92.728 1.00 38.14 672 ILE E O 1
ATOM 9935 N N . PRO B 1 600 ? -50.199 77.279 92.091 1.00 31.14 673 PRO E N 1
ATOM 9936 C CA . PRO B 1 600 ? -50.519 76.923 93.485 1.00 31.49 673 PRO E CA 1
ATOM 9937 C C . PRO B 1 600 ? -49.402 76.157 94.142 1.00 29.99 673 PRO E C 1
ATOM 9938 O O . PRO B 1 600 ? -48.548 75.618 93.464 1.00 30.89 673 PRO E O 1
ATOM 9942 N N . ASP B 1 601 ? -49.396 76.161 95.463 1.00 29.56 674 ASP E N 1
ATOM 9943 C CA . ASP B 1 601 ? -48.300 75.642 96.223 1.00 31.56 674 ASP E CA 1
ATOM 9944 C C . ASP B 1 601 ? -48.104 74.124 96.074 1.00 30.92 674 ASP E C 1
ATOM 9945 O O . ASP B 1 601 ? -46.975 73.662 96.195 1.00 30.80 674 ASP E O 1
ATOM 9950 N N . ASP B 1 602 ? -49.178 73.378 95.842 1.00 28.04 675 ASP E N 1
ATOM 9951 C CA . ASP B 1 602 ? -49.066 71.918 95.769 1.00 31.01 675 ASP E CA 1
ATOM 9952 C C . ASP B 1 602 ? -48.296 71.567 94.486 1.00 31.09 675 ASP E C 1
ATOM 9953 O O . ASP B 1 602 ? -47.458 70.677 94.508 1.00 34.06 675 ASP E O 1
ATOM 9958 N N . LEU B 1 603 ? -48.517 72.321 93.395 1.00 33.50 676 LEU E N 1
ATOM 9959 C CA . LEU B 1 603 ? -47.729 72.132 92.176 1.00 31.27 676 LEU E CA 1
ATOM 9960 C C . LEU B 1 603 ? -46.275 72.531 92.366 1.00 28.50 676 LEU E C 1
ATOM 9961 O O . LEU B 1 603 ? -45.356 71.792 92.004 1.00 26.83 676 LEU E O 1
ATOM 9966 N N . LYS B 1 604 ? -46.048 73.672 92.996 1.00 27.52 677 LYS E N 1
ATOM 9967 C CA . LYS B 1 604 ? -44.694 74.128 93.240 1.00 27.08 677 LYS E CA 1
ATOM 9968 C C . LYS B 1 604 ? -43.898 73.067 93.978 1.00 25.51 677 LYS E C 1
ATOM 9969 O O . LYS B 1 604 ? -42.801 72.734 93.586 1.00 28.43 677 LYS E O 1
ATOM 9975 N N . GLN B 1 605 ? -44.471 72.516 95.021 1.00 25.94 678 GLN E N 1
ATOM 9976 C CA . GLN B 1 605 ? -43.814 71.452 95.768 1.00 26.59 678 GLN E CA 1
ATOM 9977 C C . GLN B 1 605 ? -43.525 70.220 94.871 1.00 24.92 678 GLN E C 1
ATOM 9978 O O . GLN B 1 605 ? -42.469 69.622 94.955 1.00 28.02 678 GLN E O 1
ATOM 9984 N N . LEU B 1 606 ? -44.463 69.876 94.020 1.00 21.80 679 LEU E N 1
ATOM 9985 C CA . LEU B 1 606 ? -44.342 68.673 93.195 1.00 21.75 679 LEU E CA 1
ATOM 9986 C C . LEU B 1 606 ? -43.207 68.795 92.153 1.00 22.07 679 LEU E C 1
ATOM 9987 O O . LEU B 1 606 ? -42.520 67.802 91.814 1.00 17.18 679 LEU E O 1
ATOM 9992 N N . TYR B 1 607 ? -43.006 70.042 91.692 1.00 20.95 680 TYR E N 1
ATOM 9993 C CA . TYR B 1 607 ? -42.130 70.353 90.586 1.00 22.09 680 TYR E CA 1
ATOM 9994 C C . TYR B 1 607 ? -40.886 71.152 90.978 1.00 23.25 680 TYR E C 1
ATOM 9995 O O . TYR B 1 607 ? -40.281 71.843 90.145 1.00 21.11 680 TYR E O 1
ATOM 10004 N N . LYS B 1 608 ? -40.481 71.037 92.243 1.00 23.10 681 LYS E N 1
ATOM 10005 C CA . LYS B 1 608 ? -39.206 71.561 92.666 1.00 24.34 681 LYS E CA 1
ATOM 10006 C C . LYS B 1 608 ? -38.142 70.860 91.843 1.00 26.56 681 LYS E C 1
ATOM 10007 O O . LYS B 1 608 ? -38.281 69.640 91.537 1.00 25.52 681 LYS E O 1
ATOM 10013 N N . THR B 1 609 ? -37.095 71.584 91.490 1.00 25.61 682 THR E N 1
ATOM 10014 C CA . THR B 1 609 ? -35.995 70.978 90.739 1.00 25.95 682 THR E CA 1
ATOM 10015 C C . THR B 1 609 ? -34.946 70.419 91.691 1.00 23.03 682 THR E C 1
ATOM 10016 O O . THR B 1 609 ? -34.986 70.588 92.942 1.00 20.74 682 THR E O 1
ATOM 10020 N N . VAL B 1 610 ? -33.961 69.797 91.072 1.00 22.75 683 VAL E N 1
ATOM 10021 C CA . VAL B 1 610 ? -32.838 69.228 91.782 1.00 24.47 683 VAL E CA 1
ATOM 10022 C C . VAL B 1 610 ? -32.065 70.255 92.637 1.00 24.87 683 VAL E C 1
ATOM 10023 O O . VAL B 1 610 ? -31.560 69.941 93.697 1.00 25.84 683 VAL E O 1
ATOM 10027 N N . TRP B 1 611 ? -32.002 71.484 92.148 1.00 23.23 684 TRP E N 1
ATOM 10028 C CA . TRP B 1 611 ? -31.355 72.610 92.841 1.00 24.59 684 TRP E CA 1
ATOM 10029 C C . TRP B 1 611 ? -32.158 73.068 94.060 1.00 25.54 684 TRP E C 1
ATOM 10030 O O . TRP B 1 611 ? -31.603 73.706 94.937 1.00 26.47 684 TRP E O 1
ATOM 10041 N N . GLU B 1 612 ? -33.448 72.711 94.119 1.00 23.99 685 GLU E N 1
ATOM 10042 C CA . GLU B 1 612 ? -34.337 73.072 95.208 1.00 23.89 685 GLU E CA 1
ATOM 10043 C C . GLU B 1 612 ? -34.625 71.940 96.200 1.00 25.38 685 GLU E C 1
ATOM 10044 O O . GLU B 1 612 ? -35.415 72.112 97.105 1.00 24.61 685 GLU E O 1
ATOM 10050 N N . ILE B 1 613 ? -34.002 70.771 96.012 1.00 22.51 686 ILE E N 1
ATOM 10051 C CA . ILE B 1 613 ? -34.224 69.605 96.853 1.00 19.28 686 ILE E CA 1
ATOM 10052 C C . ILE B 1 613 ? -32.990 69.350 97.738 1.00 18.71 686 ILE E C 1
ATOM 10053 O O . ILE B 1 613 ? -31.840 69.361 97.273 1.00 21.64 686 ILE E O 1
ATOM 10058 N N . SER B 1 614 ? -33.230 69.061 98.990 1.00 17.83 687 SER E N 1
ATOM 10059 C CA . SER B 1 614 ? -32.194 68.625 99.924 1.00 19.44 687 SER E CA 1
ATOM 10060 C C . SER B 1 614 ? -31.327 67.427 99.466 1.00 22.19 687 SER E C 1
ATOM 10061 O O . SER B 1 614 ? -31.860 66.310 99.221 1.00 18.47 687 SER E O 1
ATOM 10064 N N . GLN B 1 615 ? -29.987 67.651 99.434 1.00 22.06 688 GLN E N 1
ATOM 10065 C CA . GLN B 1 615 ? -29.083 66.579 99.054 1.00 21.61 688 GLN E CA 1
ATOM 10066 C C . GLN B 1 615 ? -28.923 65.574 100.157 1.00 22.58 688 GLN E C 1
ATOM 10067 O O . GLN B 1 615 ? -28.708 64.402 99.898 1.00 18.71 688 GLN E O 1
ATOM 10073 N N . LYS B 1 616 ? -29.082 66.052 101.397 1.00 23.28 689 LYS E N 1
ATOM 10074 C CA . LYS B 1 616 ? -29.201 65.191 102.549 1.00 23.55 689 LYS E CA 1
ATOM 10075 C C . LYS B 1 616 ? -30.333 64.197 102.360 1.00 23.02 689 LYS E C 1
ATOM 10076 O O . LYS B 1 616 ? -30.135 62.983 102.517 1.00 23.20 689 LYS E O 1
ATOM 10082 N N . THR B 1 617 ? -31.510 64.695 102.015 1.00 20.67 690 THR E N 1
ATOM 10083 C CA . THR B 1 617 ? -32.609 63.773 101.707 1.00 20.77 690 THR E CA 1
ATOM 10084 C C . THR B 1 617 ? -32.294 62.809 100.552 1.00 18.70 690 THR E C 1
ATOM 10085 O O . THR B 1 617 ? -32.554 61.612 100.640 1.00 17.40 690 THR E O 1
ATOM 10089 N N . VAL B 1 618 ? -31.706 63.318 99.479 1.00 21.30 691 VAL E N 1
ATOM 10090 C CA . VAL B 1 618 ? -31.241 62.459 98.350 1.00 19.92 691 VAL E CA 1
ATOM 10091 C C . VAL B 1 618 ? -30.402 61.306 98.835 1.00 18.58 691 VAL E C 1
ATOM 10092 O O . VAL B 1 618 ? -30.639 60.123 98.507 1.00 17.14 691 VAL E O 1
ATOM 10096 N N . LEU B 1 619 ? -29.473 61.621 99.727 1.00 19.28 692 LEU E N 1
ATOM 10097 C CA . LEU B 1 619 ? -28.565 60.602 100.243 1.00 18.61 692 LEU E CA 1
ATOM 10098 C C . LEU B 1 619 ? -29.263 59.609 101.136 1.00 19.64 692 LEU E C 1
ATOM 10099 O O . LEU B 1 619 ? -29.039 58.357 101.049 1.00 16.29 692 LEU E O 1
ATOM 10104 N N . LYS B 1 620 ? -30.185 60.123 101.944 1.00 18.94 693 LYS E N 1
ATOM 10105 C CA . LYS B 1 620 ? -31.001 59.224 102.772 1.00 20.95 693 LYS E CA 1
ATOM 10106 C C . LYS B 1 620 ? -31.906 58.272 101.966 1.00 18.47 693 LYS E C 1
ATOM 10107 O O . LYS B 1 620 ? -31.986 57.088 102.256 1.00 16.19 693 LYS E O 1
ATOM 10113 N N . MET B 1 621 ? -32.570 58.814 100.965 1.00 17.30 694 MET E N 1
ATOM 10114 C CA . MET B 1 621 ? -33.367 57.994 100.044 1.00 17.29 694 MET E CA 1
ATOM 10115 C C . MET B 1 621 ? -32.533 56.983 99.246 1.00 15.99 694 MET E C 1
ATOM 10116 O O . MET B 1 621 ? -32.976 55.862 98.995 1.00 15.48 694 MET E O 1
ATOM 10121 N N . ALA B 1 622 ? -31.300 57.371 98.915 1.00 16.88 695 ALA E N 1
ATOM 10122 C CA . ALA B 1 622 ? -30.356 56.442 98.322 1.00 15.75 695 ALA E CA 1
ATOM 10123 C C . ALA B 1 622 ? -30.015 55.282 99.258 1.00 15.67 695 ALA E C 1
ATOM 10124 O O . ALA B 1 622 ? -29.966 54.096 98.823 1.00 12.23 695 ALA E O 1
ATOM 10126 N N . ALA B 1 623 ? -29.758 55.605 100.524 1.00 14.77 696 ALA E N 1
ATOM 10127 C CA . ALA B 1 623 ? -29.453 54.591 101.494 1.00 14.78 696 ALA E CA 1
ATOM 10128 C C . ALA B 1 623 ? -30.609 53.655 101.752 1.00 15.81 696 ALA E C 1
ATOM 10129 O O . ALA B 1 623 ? -30.451 52.404 101.884 1.00 14.25 696 ALA E O 1
ATOM 10131 N N . GLU B 1 624 ? -31.793 54.250 101.845 1.00 16.02 697 GLU E N 1
ATOM 10132 C CA . GLU B 1 624 ? -33.012 53.482 102.061 1.00 17.91 697 GLU E CA 1
ATOM 10133 C C . GLU B 1 624 ? -33.317 52.498 100.906 1.00 16.74 697 GLU E C 1
ATOM 10134 O O . GLU B 1 624 ? -33.488 51.285 101.138 1.00 17.12 697 GLU E O 1
ATOM 10140 N N . ARG B 1 625 ? -33.272 52.991 99.680 1.00 16.53 698 ARG E N 1
ATOM 10141 C CA . ARG B 1 625 ? -33.401 52.078 98.512 1.00 17.52 698 ARG E CA 1
ATOM 10142 C C . ARG B 1 625 ? -32.196 51.172 98.393 1.00 18.05 698 ARG E C 1
ATOM 10143 O O . ARG B 1 625 ? -32.258 50.123 97.702 1.00 20.83 698 ARG E O 1
ATOM 10151 N N . GLY B 1 626 ? -31.078 51.616 98.998 1.00 14.63 699 GLY E N 1
ATOM 10152 C CA . GLY B 1 626 ? -29.787 50.981 98.944 1.00 12.84 699 GLY E CA 1
ATOM 10153 C C . GLY B 1 626 ? -29.789 49.570 99.593 1.00 12.34 699 GLY E C 1
ATOM 10154 O O . GLY B 1 626 ? -29.078 48.704 99.136 1.00 12.07 699 GLY E O 1
ATOM 10155 N N . ALA B 1 627 ? -30.637 49.345 100.576 1.00 11.75 700 ALA E N 1
ATOM 10156 C CA . ALA B 1 627 ? -30.728 48.061 101.249 1.00 12.91 700 ALA E CA 1
ATOM 10157 C C . ALA B 1 627 ? -31.345 46.946 100.434 1.00 13.56 700 ALA E C 1
ATOM 10158 O O . ALA B 1 627 ? -31.291 45.778 100.841 1.00 13.22 700 ALA E O 1
ATOM 10160 N N . PHE B 1 628 ? -31.941 47.293 99.298 1.00 15.11 701 PHE E N 1
ATOM 10161 C CA . PHE B 1 628 ? -32.487 46.351 98.382 1.00 15.15 701 PHE E CA 1
ATOM 10162 C C . PHE B 1 628 ? -31.763 46.371 97.075 1.00 14.07 701 PHE E C 1
ATOM 10163 O O . PHE B 1 628 ? -32.273 45.889 96.070 1.00 13.65 701 PHE E O 1
ATOM 10171 N N . ILE B 1 629 ? -30.510 46.834 97.090 1.00 13.94 702 ILE E N 1
ATOM 10172 C CA . ILE B 1 629 ? -29.728 46.912 95.860 1.00 14.11 702 ILE E CA 1
ATOM 10173 C C . ILE B 1 629 ? -28.405 46.270 96.142 1.00 15.44 702 ILE E C 1
ATOM 10174 O O . ILE B 1 629 ? -27.669 46.728 96.966 1.00 13.04 702 ILE E O 1
ATOM 10179 N N . ASP B 1 630 ? -28.145 45.118 95.489 1.00 14.73 703 ASP E N 1
ATOM 10180 C CA . ASP B 1 630 ? -27.070 44.270 95.867 1.00 15.11 703 ASP E CA 1
ATOM 10181 C C . ASP B 1 630 ? -25.740 44.770 95.332 1.00 14.36 703 ASP E C 1
ATOM 10182 O O . ASP B 1 630 ? -24.724 44.653 95.997 1.00 20.27 703 ASP E O 1
ATOM 10187 N N . GLN B 1 631 ? -25.788 45.523 94.249 1.00 13.72 704 GLN E N 1
ATOM 10188 C CA . GLN B 1 631 ? -24.663 46.312 93.798 1.00 13.09 704 GLN E CA 1
ATOM 10189 C C . GLN B 1 631 ? -24.733 47.703 94.395 1.00 13.17 704 GLN E C 1
ATOM 10190 O O . GLN B 1 631 ? -24.811 47.829 95.594 1.00 15.31 704 GLN E O 1
ATOM 10196 N N . SER B 1 632 ? -24.616 48.750 93.577 1.00 14.10 705 SER E N 1
ATOM 10197 C CA . SER B 1 632 ? -24.671 50.139 94.062 1.00 13.48 705 SER E CA 1
ATOM 10198 C C . SER B 1 632 ? -25.501 50.980 93.106 1.00 14.76 705 SER E C 1
ATOM 10199 O O . SER B 1 632 ? -26.279 50.420 92.378 1.00 15.86 705 SER E O 1
ATOM 10202 N N . GLN B 1 633 ? -25.330 52.314 93.121 1.00 14.44 706 GLN E N 1
ATOM 10203 C CA . GLN B 1 633 ? -26.124 53.274 92.436 1.00 15.65 706 GLN E CA 1
ATOM 10204 C C . GLN B 1 633 ? -25.275 54.467 91.876 1.00 15.70 706 GLN E C 1
ATOM 10205 O O . GLN B 1 633 ? -24.522 55.070 92.630 1.00 17.17 706 GLN E O 1
ATOM 10211 N N . SER B 1 634 ? -25.474 54.815 90.628 1.00 14.93 707 SER E N 1
ATOM 10212 C CA . SER B 1 634 ? -24.818 55.970 89.994 1.00 15.72 707 SER E CA 1
ATOM 10213 C C . SER B 1 634 ? -25.408 57.294 90.523 1.00 14.82 707 SER E C 1
ATOM 10214 O O . SER B 1 634 ? -26.128 57.994 89.833 1.00 17.78 707 SER E O 1
ATOM 10217 N N . LEU B 1 635 ? -25.027 57.653 91.731 1.00 15.17 708 LEU E N 1
ATOM 10218 C CA . LEU B 1 635 ? -25.690 58.676 92.465 1.00 16.05 708 LEU E CA 1
ATOM 10219 C C . LEU B 1 635 ? -24.992 59.994 92.321 1.00 17.04 708 LEU E C 1
ATOM 10220 O O . LEU B 1 635 ? -23.974 60.257 92.966 1.00 18.89 708 LEU E O 1
ATOM 10225 N N . ASN B 1 636 ? -25.513 60.840 91.479 1.00 17.97 709 ASN E N 1
ATOM 10226 C CA . ASN B 1 636 ? -24.983 62.184 91.389 1.00 18.98 709 ASN E CA 1
ATOM 10227 C C . ASN B 1 636 ? -25.438 63.076 92.514 1.00 18.89 709 ASN E C 1
ATOM 10228 O O . ASN B 1 636 ? -26.480 62.833 93.141 1.00 19.29 709 ASN E O 1
ATOM 10233 N N . ILE B 1 637 ? -24.671 64.121 92.733 1.00 17.86 710 ILE E N 1
ATOM 10234 C CA . ILE B 1 637 ? -24.917 65.084 93.809 1.00 19.96 710 ILE E CA 1
ATOM 10235 C C . ILE B 1 637 ? -24.920 66.484 93.185 1.00 20.24 710 ILE E C 1
ATOM 10236 O O . ILE B 1 637 ? -24.021 66.874 92.458 1.00 19.52 710 ILE E O 1
ATOM 10241 N N . HIS B 1 638 ? -25.972 67.211 93.461 1.00 20.48 711 HIS E N 1
ATOM 10242 C CA . HIS B 1 638 ? -26.236 68.520 92.868 1.00 21.46 711 HIS E CA 1
ATOM 10243 C C . HIS B 1 638 ? -26.121 69.582 93.985 1.00 24.05 711 HIS E C 1
ATOM 10244 O O . HIS B 1 638 ? -26.946 69.587 94.915 1.00 25.61 711 HIS E O 1
ATOM 10251 N N . ILE B 1 639 ? -25.065 70.398 93.933 1.00 24.30 712 ILE E N 1
ATOM 10252 C CA . ILE B 1 639 ? -24.799 71.452 94.908 1.00 25.94 712 ILE E CA 1
ATOM 10253 C C . ILE B 1 639 ? -24.410 72.698 94.093 1.00 26.88 712 ILE E C 1
ATOM 10254 O O . ILE B 1 639 ? -23.369 72.732 93.432 1.00 26.72 712 ILE E O 1
ATOM 10259 N N . ALA B 1 640 ? -25.269 73.698 94.110 1.00 27.69 713 ALA E N 1
ATOM 10260 C CA . ALA B 1 640 ? -25.094 74.900 93.247 1.00 29.31 713 ALA E CA 1
ATOM 10261 C C . ALA B 1 640 ? -23.744 75.614 93.455 1.00 31.28 713 ALA E C 1
ATOM 10262 O O . ALA B 1 640 ? -23.054 76.001 92.490 1.00 33.22 713 ALA E O 1
ATOM 10264 N N . GLU B 1 641 ? -23.413 75.825 94.717 1.00 35.51 714 GLU E N 1
ATOM 10265 C CA . GLU B 1 641 ? -22.147 76.497 95.076 1.00 41.95 714 GLU E CA 1
ATOM 10266 C C . GLU B 1 641 ? -21.530 75.770 96.226 1.00 37.99 714 GLU E C 1
ATOM 10267 O O . GLU B 1 641 ? -21.944 75.926 97.383 1.00 39.72 714 GLU E O 1
ATOM 10273 N N . PRO B 1 642 ? -20.604 74.869 95.884 1.00 37.82 715 PRO E N 1
ATOM 10274 C CA . PRO B 1 642 ? -19.992 74.080 96.920 1.00 40.86 715 PRO E CA 1
ATOM 10275 C C . PRO B 1 642 ? -18.925 74.917 97.601 1.00 41.60 715 PRO E C 1
ATOM 10276 O O . PRO B 1 642 ? -18.451 75.883 97.040 1.00 48.50 715 PRO E O 1
ATOM 10280 N N . ASN B 1 643 ? -18.665 74.592 98.851 1.00 40.17 716 ASN E N 1
ATOM 10281 C CA . ASN B 1 643 ? -17.466 74.979 99.548 1.00 37.49 716 ASN E CA 1
ATOM 10282 C C . ASN B 1 643 ? -17.058 73.743 100.356 1.00 36.58 716 ASN E C 1
ATOM 10283 O O . ASN B 1 643 ? -17.704 72.686 100.256 1.00 32.86 716 ASN E O 1
ATOM 10288 N N . TYR B 1 644 ? -16.005 73.892 101.160 1.00 30.06 717 TYR E N 1
ATOM 10289 C CA . TYR B 1 644 ? -15.381 72.789 101.905 1.00 30.81 717 TYR E CA 1
ATOM 10290 C C . TYR B 1 644 ? -16.322 72.154 102.935 1.00 32.67 717 TYR E C 1
ATOM 10291 O O . TYR B 1 644 ? -16.320 70.908 103.172 1.00 27.00 717 TYR E O 1
ATOM 10300 N N . GLY B 1 645 ? -17.078 73.029 103.590 1.00 31.69 718 GLY E N 1
ATOM 10301 C CA . GLY B 1 645 ? -17.975 72.638 104.678 1.00 32.39 718 GLY E CA 1
ATOM 10302 C C . GLY B 1 645 ? -19.169 71.859 104.147 1.00 29.69 718 GLY E C 1
ATOM 10303 O O . GLY B 1 645 ? -19.540 70.839 104.712 1.00 33.16 718 GLY E O 1
ATOM 10304 N N . LYS B 1 646 ? -19.731 72.347 103.056 1.00 30.05 719 LYS E N 1
ATOM 10305 C CA . LYS B 1 646 ? -20.746 71.626 102.314 1.00 32.04 719 LYS E CA 1
ATOM 10306 C C . LYS B 1 646 ? -20.314 70.248 101.786 1.00 29.66 719 LYS E C 1
ATOM 10307 O O . LYS B 1 646 ? -20.972 69.253 102.036 1.00 31.14 719 LYS E O 1
ATOM 10313 N N . LEU B 1 647 ? -19.211 70.185 101.059 1.00 29.77 720 LEU E N 1
ATOM 10314 C CA . LEU B 1 647 ? -18.795 68.902 100.480 1.00 26.62 720 LEU E CA 1
ATOM 10315 C C . LEU B 1 647 ? -18.419 67.950 101.570 1.00 26.09 720 LEU E C 1
ATOM 10316 O O . LEU B 1 647 ? -18.705 66.755 101.471 1.00 27.12 720 LEU E O 1
ATOM 10321 N N . THR B 1 648 ? -17.841 68.473 102.659 1.00 25.45 721 THR E N 1
ATOM 10322 C CA . THR B 1 648 ? -17.416 67.641 103.745 1.00 26.00 721 THR E CA 1
ATOM 10323 C C . THR B 1 648 ? -18.630 67.006 104.472 1.00 26.79 721 THR E C 1
ATOM 10324 O O . THR B 1 648 ? -18.645 65.793 104.779 1.00 26.25 721 THR E O 1
ATOM 10328 N N . SER B 1 649 ? -19.630 67.832 104.763 1.00 27.65 722 SER E N 1
ATOM 10329 C CA . SER B 1 649 ? -20.882 67.348 105.369 1.00 26.41 722 SER E CA 1
ATOM 10330 C C . SER B 1 649 ? -21.499 66.184 104.565 1.00 21.54 722 SER E C 1
ATOM 10331 O O . SER B 1 649 ? -21.825 65.114 105.093 1.00 22.21 722 SER E O 1
ATOM 10334 N N . MET B 1 650 ? -21.628 66.469 103.290 1.00 22.14 723 MET E N 1
ATOM 10335 C CA . MET B 1 650 ? -22.269 65.622 102.308 1.00 21.47 723 MET E CA 1
ATOM 10336 C C . MET B 1 650 ? -21.579 64.269 102.245 1.00 21.22 723 MET E C 1
ATOM 10337 O O . MET B 1 650 ? -22.228 63.283 102.338 1.00 19.80 723 MET E O 1
ATOM 10342 N N . HIS B 1 651 ? -20.247 64.270 102.092 1.00 21.07 724 HIS E N 1
ATOM 10343 C CA . HIS B 1 651 ? -19.486 63.049 101.949 1.00 19.90 724 HIS E CA 1
ATOM 10344 C C . HIS B 1 651 ? -19.602 62.250 103.199 1.00 18.65 724 HIS E C 1
ATOM 10345 O O . HIS B 1 651 ? -19.716 61.007 103.167 1.00 17.89 724 HIS E O 1
ATOM 10352 N N . PHE B 1 652 ? -19.472 62.923 104.352 1.00 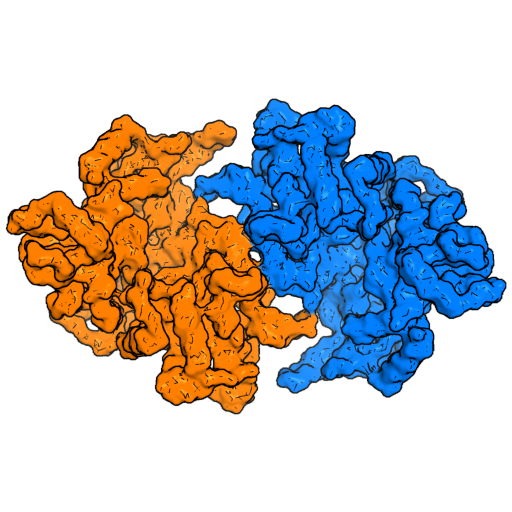18.59 725 PHE E N 1
ATOM 10353 C CA . PHE B 1 652 ? -19.496 62.197 105.604 1.00 19.66 725 PHE E CA 1
ATOM 10354 C C . PHE B 1 652 ? -20.891 61.656 105.920 1.00 18.21 725 PHE E C 1
ATOM 10355 O O . PHE B 1 652 ? -21.032 60.557 106.480 1.00 16.27 725 PHE E O 1
ATOM 10363 N N . TYR B 1 653 ? -21.904 62.407 105.531 1.00 19.95 726 TYR E N 1
ATOM 10364 C CA . TYR B 1 653 ? -23.283 61.929 105.732 1.00 20.03 726 TYR E CA 1
ATOM 10365 C C . TYR B 1 653 ? -23.478 60.676 104.883 1.00 19.97 726 TYR E C 1
ATOM 10366 O O . TYR B 1 653 ? -23.903 59.634 105.388 1.00 15.86 726 TYR E O 1
ATOM 10375 N N . GLY B 1 654 ? -23.091 60.768 103.617 1.00 21.48 727 GLY E N 1
ATOM 10376 C CA . GLY B 1 654 ? -23.185 59.598 102.722 1.00 20.49 727 GLY E CA 1
ATOM 10377 C C . GLY B 1 654 ? -22.483 58.382 103.255 1.00 20.41 727 GLY E C 1
ATOM 10378 O O . GLY B 1 654 ? -23.058 57.264 103.246 1.00 17.07 727 GLY E O 1
ATOM 10379 N N . TRP B 1 655 ? -21.236 58.583 103.719 1.00 20.77 728 TRP E N 1
ATOM 10380 C CA . TRP B 1 655 ? -20.431 57.493 104.230 1.00 19.98 728 TRP E CA 1
ATOM 10381 C C . TRP B 1 655 ? -21.128 56.856 105.417 1.00 20.29 728 TRP E C 1
ATOM 10382 O O . TRP B 1 655 ? -21.249 55.596 105.533 1.00 14.06 728 TRP E O 1
ATOM 10393 N N . LYS B 1 656 ? -21.529 57.715 106.348 1.00 18.98 729 LYS E N 1
ATOM 10394 C CA . LYS B 1 656 ? -22.246 57.235 107.515 1.00 22.88 729 LYS E CA 1
ATOM 10395 C C . LYS B 1 656 ? -23.628 56.604 107.274 1.00 18.61 729 LYS E C 1
ATOM 10396 O O . LYS B 1 656 ? -24.021 55.781 108.058 1.00 18.22 729 LYS E O 1
ATOM 10402 N N . GLN B 1 657 ? -24.313 56.959 106.211 1.00 16.75 730 GLN E N 1
ATOM 10403 C CA . GLN B 1 657 ? -25.555 56.241 105.843 1.00 17.16 730 GLN E CA 1
ATOM 10404 C C . GLN B 1 657 ? -25.245 54.822 105.380 1.00 17.43 730 GLN E C 1
ATOM 10405 O O . GLN B 1 657 ? -26.135 53.991 105.206 1.00 15.63 730 GLN E O 1
ATOM 10411 N N . GLY B 1 658 ? -23.970 54.525 105.142 1.00 15.58 731 GLY E N 1
ATOM 10412 C CA . GLY B 1 658 ? -23.595 53.176 104.710 1.00 15.22 731 GLY E CA 1
ATOM 10413 C C . GLY B 1 658 ? -23.577 53.075 103.196 1.00 14.32 731 GLY E C 1
ATOM 10414 O O . GLY B 1 658 ? -23.457 51.981 102.688 1.00 12.98 731 GLY E O 1
ATOM 10415 N N . LEU B 1 659 ? -23.595 54.193 102.474 1.00 14.98 732 LEU E N 1
ATOM 10416 C CA . LEU B 1 659 ? -23.546 54.127 101.001 1.00 16.31 732 LEU E CA 1
ATOM 10417 C C . LEU B 1 659 ? -22.302 53.468 100.428 1.00 16.06 732 LEU E C 1
ATOM 10418 O O . LEU B 1 659 ? -21.191 53.651 100.980 1.00 15.66 732 LEU E O 1
ATOM 10423 N N . LYS B 1 660 ? -22.497 52.693 99.364 1.00 14.78 733 LYS E N 1
ATOM 10424 C CA . LYS B 1 660 ? -21.414 52.080 98.652 1.00 15.19 733 LYS E CA 1
ATOM 10425 C C . LYS B 1 660 ? -20.771 53.093 97.739 1.00 14.87 733 LYS E C 1
ATOM 10426 O O . LYS B 1 660 ? -19.535 53.117 97.582 1.00 15.89 733 LYS E O 1
ATOM 10432 N N . THR B 1 661 ? -21.599 53.938 97.144 1.00 14.33 734 THR E N 1
ATOM 10433 C CA . THR B 1 661 ? -21.190 54.959 96.269 1.00 14.18 734 THR E CA 1
ATOM 10434 C C . THR B 1 661 ? -21.678 56.317 96.846 1.00 16.70 734 THR E C 1
ATOM 10435 O O . THR B 1 661 ? -22.833 56.690 96.715 1.00 19.19 734 THR E O 1
ATOM 10439 N N . GLY B 1 662 ? -20.769 57.042 97.461 1.00 16.28 735 GLY E N 1
ATOM 10440 C CA . GLY B 1 662 ? -21.113 58.299 98.136 1.00 16.97 735 GLY E CA 1
ATOM 10441 C C . GLY B 1 662 ? -21.403 59.396 97.177 1.00 17.77 735 GLY E C 1
ATOM 10442 O O . GLY B 1 662 ? -22.214 60.259 97.458 1.00 19.29 735 GLY E O 1
ATOM 10443 N N . MET B 1 663 ? -20.731 59.365 96.035 1.00 18.40 736 MET E N 1
ATOM 10444 C CA . MET B 1 663 ? -20.898 60.340 95.021 1.00 18.75 736 MET E CA 1
ATOM 10445 C C . MET B 1 663 ? -20.363 59.881 93.695 1.00 18.71 736 MET E C 1
ATOM 10446 O O . MET B 1 663 ? -19.178 59.517 93.594 1.00 20.03 736 MET E O 1
ATOM 10451 N N . TYR B 1 664 ? -21.185 60.031 92.653 1.00 17.48 737 TYR E N 1
ATOM 10452 C CA . TYR B 1 664 ? -20.767 59.859 91.263 1.00 17.84 737 TYR E CA 1
ATOM 10453 C C . TYR B 1 664 ? -20.252 61.267 90.844 1.00 19.99 737 TYR E C 1
ATOM 10454 O O . TYR B 1 664 ? -19.206 61.656 91.313 1.00 22.69 737 TYR E O 1
ATOM 10463 N N . TYR B 1 665 ? -20.941 62.007 90.015 1.00 22.45 738 TYR E N 1
ATOM 10464 C CA . TYR B 1 665 ? -20.551 63.392 89.785 1.00 25.85 738 TYR E CA 1
ATOM 10465 C C . TYR B 1 665 ? -21.085 64.381 90.791 1.00 26.54 738 TYR E C 1
ATOM 10466 O O . TYR B 1 665 ? -22.264 64.327 91.220 1.00 21.49 738 TYR E O 1
ATOM 10475 N N . LEU B 1 666 ? -20.220 65.321 91.125 1.00 28.78 739 LEU E N 1
ATOM 10476 C CA . LEU B 1 666 ? -20.654 66.592 91.691 1.00 28.29 739 LEU E CA 1
ATOM 10477 C C . LEU B 1 666 ? -21.023 67.536 90.565 1.00 28.34 739 LEU E C 1
ATOM 10478 O O . LEU B 1 666 ? -20.169 67.892 89.758 1.00 27.63 739 LEU E O 1
ATOM 10483 N N . ARG B 1 667 ? -22.308 67.900 90.488 1.00 28.79 740 ARG E N 1
ATOM 10484 C CA . ARG B 1 667 ? -22.822 68.891 89.537 1.00 31.13 740 ARG E CA 1
ATOM 10485 C C . ARG B 1 667 ? -23.142 70.182 90.276 1.00 32.99 740 ARG E C 1
ATOM 10486 O O . ARG B 1 667 ? -23.690 70.179 91.412 1.00 23.38 740 ARG E O 1
ATOM 10494 N N . THR B 1 668 ? -22.818 71.276 89.603 1.00 31.78 741 THR E N 1
ATOM 10495 C CA . THR B 1 668 ? -23.000 72.584 90.166 1.00 33.69 741 THR E CA 1
ATOM 10496 C C . THR B 1 668 ? -23.640 73.469 89.110 1.00 33.79 741 THR E C 1
ATOM 10497 O O . THR B 1 668 ? -23.860 73.056 87.963 1.00 30.17 741 THR E O 1
ATOM 10501 N N . ARG B 1 669 ? -23.937 74.685 89.556 1.00 39.64 742 ARG E N 1
ATOM 10502 C CA . ARG B 1 669 ? -24.387 75.796 88.730 1.00 49.58 742 ARG E CA 1
ATOM 10503 C C . ARG B 1 669 ? -23.410 76.952 88.824 1.00 48.57 742 ARG E C 1
ATOM 10504 O O . ARG B 1 669 ? -23.258 77.516 89.912 1.00 49.64 742 ARG E O 1
#

InterPro domains:
  IPR000788 Ribonucleotide reductase large subunit, C-terminal [PF02867] (216-738)
  IPR000788 Ribonucleotide reductase large subunit, C-terminal [PR01183] (293-312)
  IPR000788 Ribonucleotide reductase large subunit, C-terminal [PR01183] (423-434)
  IPR000788 Ribonucleotide reductase large subunit, C-terminal [PR01183] (461-484)
  IPR000788 Ribonucleotide reductase large subunit, C-terminal [PR01183] (499-521)
  IPR000788 Ribonucleotide reductase large subunit, C-terminal [PR01183] (527-550)
  IPR000788 Ribonucleotide reductase large subunit, C-terminal [PR01183] (592-619)
  IPR005144 ATP-cone domain [PF03477] (1-89)
  IPR005144 ATP-cone domain [PS51161] (1-92)
  IPR008926 Ribonucleotide reductase R1 subunit, N-terminal [SSF48168] (6-214)
  IPR013346 Ribonucleotide reductase, class I, alpha subunit, C-terminal [PS00089] (581-603)
  IPR013346 Ribonucleotide reductase, class I, alpha subunit, C-terminal [TIGR02506] (145-742)
  IPR013509 Ribonucleotide reductase large subunit, N-terminal [PF00317] (142-212)
  IPR039718 Ribonucleoside-diphosphate reductase large subunit [PTHR11573] (1-791)